Protein AF-0000000086147713 (afdb_homodimer)

Nearest PDB structures (foldseek):
  5xfl-assembly3_C  TM=2.346E-01  e=1.982E+00  Mus musculus
  5xfl-assembly3_C  TM=2.507E-01  e=2.795E+00  Mus musculus

Organism: NCBI:txid717836

Radius of gyration: 31.7 Å; Cα contacts (8 Å, |Δi|>4): 1173; chains: 2; bounding box: 75×106×81 Å

Secondary structure (DSSP, 8-state):
-------------TTHHHHHHHHHHHHHHHHHHHHTTT-SGGGB-TTSSTT---GGGSTTGGGGT-HHHHHHHHHHHHHHHHHHHHHHHHHTT-HHHHHHHHHHHHHHHHHHHHHHHHHHHHHHHHHHHTTTTHHHHHHTTSTT--S-----PPPPSSHHHHHHHHHHHHHHHT-TT--S----TT-GGGGHHHHHHHHHHHHHHHHHHHTTS-HHHHHHHHHHHHHHHHHTT-HHHHHHHHHHHHHHHHHHHHHHHHHHHHHS------TT----HHHHHHHHHHHHHHHHHHHHHT--SB-GGGSTTTHHHHHTS-TT-SSTHHHHHHHHHHHHHHHHTT-HHHHHHHTSHHHHHHHHHHHHHHHHHHHHIIIIIHHHHHHHHHHH--SSHHHHHHHHHHHHHHHHHHHHHHHHHHIIIIIHHHHHHHHHH-/-------------TTHHHHHHHHHHHHHHHHHHHHTTT-SGGGB-TTSSTT---GGGSTTGGGGT-HHHHHHHHHHHHHHHHHHHHHHHHHTT-HHHHHHHHHHHHHHHHHHHHHHHHHHHHHHHHHHHTTTTHHHHHHTTSTT--S---------SSHHHHHHHHHHHHHHHT-TT--S----TT-GGGGHHHHHHHHHHHHHHHHHHHTTS-HHHHHHHHHHHHHHHHHTT-HHHHHHHHHHHHHHHHHHHHHHHHHHHHHS------TT----THHHHHHHHHHHHHHHHHHHHT--SB-GGGSTTTHHHHHTS-TT-SSTHHHHHHHHHHHHHHHHTT-HHHHHHHTSHHHHHHHHHHHHHHHHHHHHIIIIIHHHHHHHHHHH--SSHHHHHHHHHHHHHHHHHHHHHHHHHHIIIIIHHHHHHHHHH-

Foldseek 3Di:
DPPPPDPPPPPQPPLLLLLLLLLQLLQLLLLQLLCQQQAALLQAADQLDPVNHDPCRYFPSSSSNDNVLSLLLVLLSLLQVLQQVLLLCLVVVNLVVSVVSLVLCLVCLCLLQLVLLVVLLVVLLVCVQVPLLVLLVVLSPDPSRHHDRAAAQHHDPDSVVSVVVSVVQSVVQQDLVDQDQDQTHSFRLSSVRSLSSNLSVVSSVLSVVCSPPDLVVSLVSLVVQLVVCLVVQNLSNNLSSLSSSLSSVVSVVVVVVVVVVVPPPPPVDDPPPCPDCVLVVVLVVLVVLLVVLSSLSSQRQPSQCSHPPRVVVQVPQDPVDVVRSSSSSSVSSSSNSNSCVVHVVSSVVSNDDSSSLSSLLSSLLSSQLRSLCSRVVSNCLVVLCVVQNCPDVVSVVVSSVVSSVVSVVVSSVRSVVCSVPPSVVSVVVSVVVD/DPPPPDPPPPPQPPLLLLLLLLLQLLQLLLLQLLCFQQAPLLQAADQLDPVNHDPCRYFPSSSSNDNVLSLLLVLLSLLQVLQQVLLLCLVVVNLVVSVVSLVLCLVCLCLLQLVLLVVLLVVLLVCVQVPLLVLLVVLSPDPSRHHDRAAAQHHDPDSVVSVVVSVVQSVVQQDLVDQDQDQTHSFRLSSVRSLSSNLSVVSSVLSVVCSPPDLVVSLVSLVVQLVVCLVVQNLSNNLSSLSSSLSSVVSVVVVVVVVVVVPPPPPVDDPPPPPDCVLVVVLVVLVVLLVVLSSLSSQRQPSNCSHPPRVVVQVPQDPVHVVRSSSSSSVSSSSNSNSCVVHVVSSVVSNDDSSSLSSLLSSLLSSQLRSCCSRVVSNCLVVLCVVQNCPDPVSVVVSSVVSSVVSVVVSVVRSVVCSVPPSVVSVVVSVVVD

InterPro domains:
  IPR002656 Acyltransferase 3 domain [PF01757] (16-404)
  IPR050879 Acyltransferase 3 [PTHR23028] (15-433)

Sequence (868 aa):
QSSGGSPPIRPVSRTAYYDGLRGLACLVVFNFHFLYPYTDTPKHGWGADKWNIYPHQLPFICLLVRGRAMVTLFFAISGYVLSHGFLKTMRERQADKAFSRLASLAVRRWIRLYLPATITTILSCVAAYWGAFDAGRRFQRTALLTGTPEEHPPRKMSWEGQWADYCAMWWRWSNPFDWDFHWENYDPHTWTIPAEFRCSMVLFVMLLAGAGLKQRWRLGMIALVTAASLRYARWDVATFTGGSLVADIHQSASHRKEEEARELPTTESDLEDECPPCSEFLTELKWLIFIIALYILSFPDNKTQRTPGFKTLAYYTPACYWPQNFFWYAIASTIILWSIEQLLALQSILSSAIPQYLGKVSFAFYLCHGPLLHSIGFAIQPKIWNTFGHETLAMWCFGLAVGWTMMLALSLCTAHVFYKFVDMPLVRATRWLEQSSGGSPPIRPVSRTAYYDGLRGLACLVVFNFHFLYPYTDTPKHGWGADKWNIYPHQLPFICLLVRGRAMVTLFFAISGYVLSHGFLKTMRERQADKAFSRLASLAVRRWIRLYLPATITTILSCVAAYWGAFDAGRRFQRTALLTGTPEEHPPRKMSWEGQWADYCAMWWRWSNPFDWDFHWENYDPHTWTIPAEFRCSMVLFVMLLAGAGLKQRWRLGMIALVTAASLRYARWDVATFTGGSLVADIHQSASHRKEEEARELPTTESDLEDECPPCSEFLTELKWLIFIIALYILSFPDNKTQRTPGFKTLAYYTPACYWPQNFFWYAIASTIILWSIEQLLALQSILSSAIPQYLGKVSFAFYLCHGPLLHSIGFAIQPKIWNTFGHETLAMWCFGLAVGWTMMLALSLCTAHVFYKFVDMPLVRATRWLE

Solvent-accessible surface area (backbone atoms only — not comparable to full-atom values): 44355 Å² total; per-residue (Å²): 134,84,77,74,70,71,73,77,75,69,79,74,56,98,60,40,38,58,38,4,47,45,10,48,34,42,51,19,33,49,45,20,63,68,41,32,36,56,36,57,59,64,38,32,26,35,52,36,49,94,86,33,74,52,74,59,23,30,73,58,52,24,52,58,36,30,24,70,48,31,51,37,36,48,35,11,49,50,21,21,63,72,36,38,64,38,55,52,30,46,74,69,70,34,56,58,62,19,49,51,50,50,17,52,48,54,50,43,45,58,56,70,50,49,47,61,50,48,52,49,36,50,50,37,51,56,38,25,61,73,47,46,39,49,44,25,56,52,41,67,73,40,85,72,48,57,30,52,86,73,73,64,50,76,67,47,95,42,69,69,55,40,49,50,52,48,50,55,50,47,55,62,57,66,40,77,77,56,79,69,86,55,71,43,39,54,42,40,80,56,37,56,50,49,50,50,50,47,36,46,52,54,46,51,48,52,51,38,26,32,65,69,37,56,70,72,56,29,54,48,48,42,49,47,52,20,51,50,26,46,71,71,55,31,38,64,45,16,11,18,35,31,12,29,44,40,37,52,51,54,49,52,54,51,50,51,52,52,52,54,57,63,68,48,72,80,69,82,67,81,82,66,71,64,75,63,63,68,56,46,53,50,46,52,50,47,50,49,53,37,52,51,23,43,46,47,41,36,52,33,76,39,58,33,75,49,11,72,93,37,35,66,61,51,68,69,43,63,85,76,42,83,65,55,43,47,65,46,24,24,55,18,30,29,48,42,61,50,35,41,82,74,33,68,70,52,36,52,59,21,56,31,68,67,27,37,52,34,26,73,29,25,66,36,31,62,61,43,36,54,53,44,43,46,19,57,42,40,48,46,45,60,55,43,27,69,72,67,31,54,87,44,71,65,34,35,50,49,33,48,51,53,45,49,54,52,47,48,52,52,30,50,52,51,7,47,50,43,29,64,70,45,50,50,52,49,58,54,51,58,61,67,70,91,134,84,77,74,71,72,72,78,75,70,78,76,58,99,58,39,37,58,37,5,48,46,9,49,34,42,51,18,32,49,44,20,64,66,42,33,36,57,35,57,60,64,37,32,27,34,52,37,47,94,84,33,73,51,74,60,22,30,73,59,53,23,52,58,36,31,26,70,48,30,52,38,35,48,36,11,51,48,21,20,61,70,37,37,64,37,56,53,30,45,74,68,70,34,54,60,62,18,48,52,50,49,17,51,50,54,49,45,46,58,53,71,50,49,48,60,50,49,52,48,38,50,52,37,51,55,38,23,61,74,47,46,40,49,45,24,57,54,41,66,73,40,85,73,48,57,30,53,85,73,72,64,51,76,65,48,95,41,69,68,55,39,49,50,52,48,50,55,48,48,55,63,58,66,39,78,75,56,78,70,84,52,73,43,37,53,43,41,81,55,36,55,49,48,50,50,51,46,34,46,53,54,46,51,49,50,52,39,26,31,66,66,40,58,68,71,57,29,53,49,48,43,50,47,53,20,53,50,26,46,72,71,55,30,38,65,45,16,12,18,35,30,12,30,43,37,39,51,51,53,51,52,53,51,48,50,52,52,54,54,57,66,70,48,72,80,71,82,68,81,83,65,72,65,76,61,64,67,58,50,52,51,46,52,48,47,50,48,54,37,51,50,24,44,48,46,41,37,53,33,74,38,61,34,75,47,10,71,92,37,34,65,60,51,68,70,42,62,85,76,41,82,66,54,42,47,64,46,23,25,54,19,30,27,48,40,62,50,36,41,83,74,33,66,68,54,36,52,58,21,56,31,69,66,27,37,53,33,26,72,30,25,66,35,32,62,63,41,36,53,53,43,42,46,20,56,41,40,47,44,42,61,54,41,25,70,72,66,32,54,89,44,72,65,32,35,51,47,34,48,52,53,44,47,54,53,48,50,52,50,30,49,53,50,8,49,50,41,31,64,70,44,50,50,53,50,58,54,52,56,57,64,69,88

pLDDT: mean 91.19, std 13.99, range [29.2, 98.75]

Structure (mmCIF, N/CA/C/O backbone):
data_AF-0000000086147713-model_v1
#
loop_
_entity.id
_entity.type
_entity.pdbx_description
1 polymer 'Acyltransferase 3 domain-containing protein'
#
loop_
_atom_site.group_PDB
_atom_site.id
_atom_site.type_symbol
_atom_site.label_atom_id
_atom_site.label_alt_id
_atom_site.label_comp_id
_atom_site.label_asym_id
_atom_site.label_entity_id
_atom_site.label_seq_id
_atom_site.pdbx_PDB_ins_code
_atom_site.Cartn_x
_atom_site.Cartn_y
_atom_site.Cartn_z
_atom_site.occupancy
_atom_site.B_iso_or_equiv
_atom_site.auth_seq_id
_atom_site.auth_comp_id
_atom_site.auth_asym_id
_atom_site.auth_atom_id
_atom_site.pdbx_PDB_model_num
ATOM 1 N N . GLN A 1 1 ? -30.359 -57.375 -4.039 1 29.25 1 GLN A N 1
ATOM 2 C CA . GLN A 1 1 ? -30.172 -56.375 -5.082 1 29.25 1 GLN A CA 1
ATOM 3 C C . GLN A 1 1 ? -29.625 -55.094 -4.508 1 29.25 1 GLN A C 1
ATOM 5 O O . GLN A 1 1 ? -30.359 -54.281 -3.928 1 29.25 1 GLN A O 1
ATOM 10 N N . SER A 1 2 ? -28.438 -55.094 -3.867 1 34.97 2 SER A N 1
ATOM 11 C CA . SER A 1 2 ? -27.672 -54.062 -3.203 1 34.97 2 SER A CA 1
ATOM 12 C C . SER A 1 2 ? -27.297 -52.938 -4.18 1 34.97 2 SER A C 1
ATOM 14 O O . SER A 1 2 ? -26.5 -53.156 -5.09 1 34.97 2 SER A O 1
ATOM 16 N N . SER A 1 3 ? -28.328 -52.125 -4.648 1 36.06 3 SER A N 1
ATOM 17 C CA . SER A 1 3 ? -28.172 -51 -5.562 1 36.06 3 SER A CA 1
ATOM 18 C C . SER A 1 3 ? -27.141 -50.031 -5.035 1 36.06 3 SER A C 1
ATOM 20 O O . SER A 1 3 ? -27.344 -49.406 -3.982 1 36.06 3 SER A O 1
ATOM 22 N N . GLY A 1 4 ? -25.891 -50.312 -5.039 1 39.59 4 GLY A N 1
ATOM 23 C CA . GLY A 1 4 ? -24.766 -49.406 -4.746 1 39.59 4 GLY A CA 1
ATOM 24 C C . GLY A 1 4 ? -24.891 -48.062 -5.418 1 39.59 4 GLY A C 1
ATOM 25 O O . GLY A 1 4 ? -24.531 -47.906 -6.59 1 39.59 4 GLY A O 1
ATOM 26 N N . GLY A 1 5 ? -25.938 -47.281 -5.051 1 39.94 5 GLY A N 1
ATOM 27 C CA . GLY A 1 5 ? -26.062 -45.938 -5.574 1 39.94 5 GLY A CA 1
ATOM 28 C C . GLY A 1 5 ? -24.75 -45.156 -5.52 1 39.94 5 GLY A C 1
ATOM 29 O O . GLY A 1 5 ? -24.031 -45.25 -4.531 1 39.94 5 GLY A O 1
ATOM 30 N N . SER A 1 6 ? -24.109 -45.031 -6.68 1 43.28 6 SER A N 1
ATOM 31 C CA . SER A 1 6 ? -22.938 -44.188 -6.836 1 43.28 6 SER A CA 1
ATOM 32 C C . SER A 1 6 ? -23.125 -42.844 -6.113 1 43.28 6 SER A C 1
ATOM 34 O O . SER A 1 6 ? -24.203 -42.25 -6.168 1 43.28 6 SER A O 1
ATOM 36 N N . PRO A 1 7 ? -22.438 -42.688 -5.055 1 46.31 7 PRO A N 1
ATOM 37 C CA . PRO A 1 7 ? -22.594 -41.406 -4.352 1 46.31 7 PRO A CA 1
ATOM 38 C C . PRO A 1 7 ? -22.75 -40.25 -5.305 1 46.31 7 PRO A C 1
ATOM 40 O O . PRO A 1 7 ? -22.266 -40.281 -6.434 1 46.31 7 PRO A O 1
ATOM 43 N N . PRO A 1 8 ? -23.781 -39.438 -5.176 1 42.22 8 PRO A N 1
ATOM 44 C CA . PRO A 1 8 ? -23.984 -38.281 -6.035 1 42.22 8 PRO A CA 1
ATOM 45 C C . PRO A 1 8 ? -22.719 -37.438 -6.219 1 42.22 8 PRO A C 1
ATOM 47 O O . PRO A 1 8 ? -21.938 -37.312 -5.277 1 42.22 8 PRO A O 1
ATOM 50 N N . ILE A 1 9 ? -22.109 -37.438 -7.41 1 39.94 9 ILE A N 1
ATOM 51 C CA . ILE A 1 9 ? -21.016 -36.562 -7.777 1 39.94 9 ILE A CA 1
ATOM 52 C C . ILE A 1 9 ? -21.359 -35.125 -7.359 1 39.94 9 ILE A C 1
ATOM 54 O O . ILE A 1 9 ? -22.375 -34.594 -7.777 1 39.94 9 ILE A O 1
ATOM 58 N N . ARG A 1 10 ? -20.953 -34.719 -6.266 1 48.91 10 ARG A N 1
ATOM 59 C CA . ARG A 1 10 ? -21.156 -33.312 -5.871 1 48.91 10 ARG A CA 1
ATOM 60 C C . ARG A 1 10 ? -20.953 -32.375 -7.055 1 48.91 10 ARG A C 1
ATOM 62 O O . ARG A 1 10 ? -20 -32.531 -7.809 1 48.91 10 ARG A O 1
ATOM 69 N N . PRO A 1 11 ? -21.938 -31.688 -7.453 1 48.03 11 PRO A N 1
ATOM 70 C CA . PRO A 1 11 ? -21.734 -30.734 -8.547 1 48.03 11 PRO A CA 1
ATOM 71 C C . PRO A 1 11 ? -20.438 -29.938 -8.406 1 48.03 11 PRO A C 1
ATOM 73 O O . PRO A 1 11 ? -20.094 -29.5 -7.309 1 48.03 11 PRO A O 1
ATOM 76 N N . VAL A 1 12 ? -19.516 -30.219 -9.312 1 52.19 12 VAL A N 1
ATOM 77 C CA . VAL A 1 12 ? -18.25 -29.5 -9.359 1 52.19 12 VAL A CA 1
ATOM 78 C C . VAL A 1 12 ? -18.5 -28 -9.352 1 52.19 12 VAL A C 1
ATOM 80 O O . VAL A 1 12 ? -19.344 -27.5 -10.094 1 52.19 12 VAL A O 1
ATOM 83 N N . SER A 1 13 ? -18.078 -27.203 -8.328 1 65.19 13 SER A N 1
ATOM 84 C CA . SER A 1 13 ? -18.203 -25.766 -8.156 1 65.19 13 SER A CA 1
ATOM 85 C C . SER A 1 13 ? -17.812 -25.016 -9.422 1 65.19 13 SER A C 1
ATOM 87 O O . SER A 1 13 ? -17 -25.5 -10.211 1 65.19 13 SER A O 1
ATOM 89 N N . ARG A 1 14 ? -18.531 -24.094 -9.797 1 63.5 14 ARG A N 1
ATOM 90 C CA . ARG A 1 14 ? -18.422 -23.25 -10.977 1 63.5 14 ARG A CA 1
ATOM 91 C C . ARG A 1 14 ? -17 -22.719 -11.141 1 63.5 14 ARG A C 1
ATOM 93 O O . ARG A 1 14 ? -16.609 -22.281 -12.227 1 63.5 14 ARG A O 1
ATOM 100 N N . THR A 1 15 ? -16.094 -22.953 -10.117 1 78.75 15 THR A N 1
ATOM 101 C CA . THR A 1 15 ? -14.734 -22.469 -10.219 1 78.75 15 THR A CA 1
ATOM 102 C C . THR A 1 15 ? -13.734 -23.609 -10.031 1 78.75 15 THR A C 1
ATOM 104 O O . THR A 1 15 ? -12.555 -23.359 -9.742 1 78.75 15 THR A O 1
ATOM 107 N N . ALA A 1 16 ? -14.141 -24.797 -10.266 1 84.25 16 ALA A N 1
ATOM 108 C CA . ALA A 1 16 ? -13.32 -25.984 -10.023 1 84.25 16 ALA A CA 1
ATOM 109 C C . ALA A 1 16 ? -12.125 -26.031 -10.969 1 84.25 16 ALA A C 1
ATOM 111 O O . ALA A 1 16 ? -11.031 -26.438 -10.57 1 84.25 16 ALA A O 1
ATOM 112 N N . TYR A 1 17 ? -12.414 -25.641 -12.133 1 91.5 17 TYR A N 1
ATOM 113 C CA . TYR A 1 17 ? -11.328 -25.734 -13.094 1 91.5 17 TYR A CA 1
ATOM 114 C C . TYR A 1 17 ? -10.188 -24.781 -12.727 1 91.5 17 TYR A C 1
ATOM 116 O O . TYR A 1 17 ? -9.023 -25.062 -13.008 1 91.5 17 TYR A O 1
ATOM 124 N N . TYR A 1 18 ? -10.438 -23.719 -12.016 1 94.25 18 TYR A N 1
ATOM 125 C CA . TYR A 1 18 ? -9.367 -22.812 -11.617 1 94.25 18 TYR A CA 1
ATOM 126 C C . TYR A 1 18 ? -8.586 -23.375 -10.438 1 94.25 18 TYR A C 1
ATOM 128 O O . TYR A 1 18 ? -7.391 -23.094 -10.289 1 94.25 18 TYR A O 1
ATOM 136 N N . ASP A 1 19 ? -9.211 -24.188 -9.672 1 94.94 19 ASP A N 1
ATOM 137 C CA . ASP A 1 19 ? -8.484 -24.906 -8.633 1 94.94 19 ASP A CA 1
ATOM 138 C C . ASP A 1 19 ? -7.5 -25.906 -9.242 1 94.94 19 ASP A C 1
ATOM 140 O O . ASP A 1 19 ? -6.375 -26.047 -8.758 1 94.94 19 ASP A O 1
ATOM 144 N N . GLY A 1 20 ? -8.047 -26.562 -10.227 1 97.12 20 GLY A N 1
ATOM 145 C CA . GLY A 1 20 ? -7.156 -27.469 -10.93 1 97.12 20 GLY A CA 1
ATOM 146 C C . GLY A 1 20 ? -5.953 -26.781 -11.539 1 97.12 20 GLY A C 1
ATOM 147 O O . GLY A 1 20 ? -4.836 -27.297 -11.492 1 97.12 20 GLY A O 1
ATOM 148 N N . LEU A 1 21 ? -6.188 -25.625 -12.133 1 97.31 21 LEU A N 1
ATOM 149 C CA . LEU A 1 21 ? -5.105 -24.844 -12.719 1 97.31 21 LEU A CA 1
ATOM 150 C C . LEU A 1 21 ? -4.078 -24.453 -11.656 1 97.31 21 LEU A C 1
ATOM 152 O O . LEU A 1 21 ? -2.873 -24.516 -11.898 1 97.31 21 LEU A O 1
ATOM 156 N N . ARG A 1 22 ? -4.535 -24.062 -10.523 1 97.25 22 ARG A N 1
ATOM 157 C CA . ARG A 1 22 ? -3.66 -23.719 -9.414 1 97.25 22 ARG A CA 1
ATOM 158 C C . ARG A 1 22 ? -2.783 -24.891 -9.008 1 97.25 22 ARG A C 1
ATOM 160 O O . ARG A 1 22 ? -1.594 -24.719 -8.734 1 97.25 22 ARG A O 1
ATOM 167 N N . GLY A 1 23 ? -3.416 -26.031 -8.953 1 97.75 23 GLY A N 1
ATOM 168 C CA . GLY A 1 23 ? -2.684 -27.234 -8.625 1 97.75 23 GLY A CA 1
ATOM 169 C C . GLY A 1 23 ? -1.564 -27.547 -9.602 1 97.75 23 GLY A C 1
ATOM 170 O O . GLY A 1 23 ? -0.433 -27.812 -9.195 1 97.75 23 GLY A O 1
ATOM 171 N N . LEU A 1 24 ? -1.855 -27.453 -10.844 1 97.62 24 LEU A N 1
ATOM 172 C CA . LEU A 1 24 ? -0.854 -27.719 -11.867 1 97.62 24 LEU A CA 1
ATOM 173 C C . LEU A 1 24 ? 0.258 -26.688 -11.828 1 97.62 24 LEU A C 1
ATOM 175 O O . LEU A 1 24 ? 1.434 -27.016 -11.992 1 97.62 24 LEU A O 1
ATOM 179 N N . ALA A 1 25 ? -0.128 -25.453 -11.672 1 97.94 25 ALA A N 1
ATOM 180 C CA . ALA A 1 25 ? 0.855 -24.375 -11.562 1 97.94 25 ALA A CA 1
ATOM 181 C C . ALA A 1 25 ? 1.802 -24.625 -10.391 1 97.94 25 ALA A C 1
ATOM 183 O O . ALA A 1 25 ? 3.008 -24.375 -10.5 1 97.94 25 ALA A O 1
ATOM 184 N N . CYS A 1 26 ? 1.285 -25.094 -9.305 1 98.25 26 CYS A N 1
ATOM 185 C CA . CYS A 1 26 ? 2.107 -25.359 -8.125 1 98.25 26 CYS A CA 1
ATOM 186 C C . CYS A 1 26 ? 3.107 -26.484 -8.398 1 98.25 26 CYS A C 1
ATOM 188 O O . CYS A 1 26 ? 4.254 -26.422 -7.945 1 98.25 26 CYS A O 1
ATOM 190 N N . LEU A 1 27 ? 2.631 -27.469 -9.094 1 98.5 27 LEU A N 1
ATOM 191 C CA . LEU A 1 27 ? 3.533 -28.547 -9.469 1 98.5 27 LEU A CA 1
ATOM 192 C C . LEU A 1 27 ? 4.699 -28.016 -10.305 1 98.5 27 LEU A C 1
ATOM 194 O O . LEU A 1 27 ? 5.848 -28.406 -10.086 1 98.5 27 LEU A O 1
ATOM 198 N N . VAL A 1 28 ? 4.406 -27.172 -11.203 1 98.38 28 VAL A N 1
ATOM 199 C CA . VAL A 1 28 ? 5.445 -26.609 -12.062 1 98.38 28 VAL A CA 1
ATOM 200 C C . VAL A 1 28 ? 6.402 -25.75 -11.219 1 98.38 28 VAL A C 1
ATOM 202 O O . VAL A 1 28 ? 7.609 -25.75 -11.461 1 98.38 28 VAL A O 1
ATOM 205 N N . VAL A 1 29 ? 5.875 -25.031 -10.266 1 98.25 29 VAL A N 1
ATOM 206 C CA . VAL A 1 29 ? 6.719 -24.266 -9.359 1 98.25 29 VAL A CA 1
ATOM 207 C C . VAL A 1 29 ? 7.664 -25.188 -8.609 1 98.25 29 VAL A C 1
ATOM 209 O O . VAL A 1 29 ? 8.844 -24.891 -8.438 1 98.25 29 VAL A O 1
ATOM 212 N N . PHE A 1 30 ? 7.164 -26.297 -8.188 1 98.5 30 PHE A N 1
ATOM 213 C CA . PHE A 1 30 ? 8.008 -27.297 -7.547 1 98.5 30 PHE A CA 1
ATOM 214 C C . PHE A 1 30 ? 9.109 -27.766 -8.492 1 98.5 30 PHE A C 1
ATOM 216 O O . PHE A 1 30 ? 10.273 -27.844 -8.094 1 98.5 30 PHE A O 1
ATOM 223 N N . ASN A 1 31 ? 8.688 -28.078 -9.766 1 98.5 31 ASN A N 1
ATOM 224 C CA . ASN A 1 31 ? 9.672 -28.484 -10.75 1 98.5 31 ASN A CA 1
ATOM 225 C C . ASN A 1 31 ? 10.789 -27.469 -10.898 1 98.5 31 ASN A C 1
ATOM 227 O O . ASN A 1 31 ? 11.969 -27.828 -10.953 1 98.5 31 ASN A O 1
ATOM 231 N N . PHE A 1 32 ? 10.391 -26.266 -10.93 1 97.75 32 PHE A N 1
ATOM 232 C CA . PHE A 1 32 ? 11.328 -25.156 -11.094 1 97.75 32 PHE A CA 1
ATOM 233 C C . PHE A 1 32 ? 12.305 -25.109 -9.922 1 97.75 32 PHE A C 1
ATOM 235 O O . PHE A 1 32 ? 13.523 -25.047 -10.125 1 97.75 32 PHE A O 1
ATOM 242 N N . HIS A 1 33 ? 11.805 -25.141 -8.734 1 97.25 33 HIS A N 1
ATOM 243 C CA . HIS A 1 33 ? 12.648 -24.984 -7.551 1 97.25 33 HIS A CA 1
ATOM 244 C C . HIS A 1 33 ? 13.508 -26.219 -7.316 1 97.25 33 HIS A C 1
ATOM 246 O O . HIS A 1 33 ? 14.602 -26.125 -6.754 1 97.25 33 HIS A O 1
ATOM 252 N N . PHE A 1 34 ? 13.031 -27.359 -7.766 1 97.94 34 PHE A N 1
ATOM 253 C CA . PHE A 1 34 ? 13.867 -28.562 -7.703 1 97.94 34 PHE A CA 1
ATOM 254 C C . PHE A 1 34 ? 15.078 -28.422 -8.617 1 97.94 34 PHE A C 1
ATOM 256 O O . PHE A 1 34 ? 16.203 -28.719 -8.211 1 97.94 34 PHE A O 1
ATOM 263 N N . LEU A 1 35 ? 14.852 -27.938 -9.797 1 97.19 35 LEU A N 1
ATOM 264 C CA . LEU A 1 35 ? 15.898 -27.891 -10.82 1 97.19 35 LEU A CA 1
ATOM 265 C C . LEU A 1 35 ? 16.797 -26.672 -10.609 1 97.19 35 LEU A C 1
ATOM 267 O O . LEU A 1 35 ? 17.938 -26.656 -11.07 1 97.19 35 LEU A O 1
ATOM 271 N N . TYR A 1 36 ? 16.344 -25.719 -9.945 1 95.19 36 TYR A N 1
ATOM 272 C CA . TYR A 1 36 ? 16.891 -24.375 -9.844 1 95.19 36 TYR A CA 1
ATOM 273 C C . TYR A 1 36 ? 18.344 -24.422 -9.398 1 95.19 36 TYR A C 1
ATOM 275 O O . TYR A 1 36 ? 19.188 -23.688 -9.93 1 95.19 36 TYR A O 1
ATOM 283 N N . PRO A 1 37 ? 18.688 -25.219 -8.469 1 96.12 37 PRO A N 1
ATOM 284 C CA . PRO A 1 37 ? 20.078 -25.234 -8.008 1 96.12 37 PRO A CA 1
ATOM 285 C C . PRO A 1 37 ? 20.984 -26.062 -8.922 1 96.12 37 PRO A C 1
ATOM 287 O O . PRO A 1 37 ? 22.203 -25.938 -8.852 1 96.12 37 PRO A O 1
ATOM 290 N N . TYR A 1 38 ? 20.453 -26.859 -9.773 1 96.75 38 TYR A N 1
ATOM 291 C CA . TYR A 1 38 ? 21.25 -27.844 -10.484 1 96.75 38 TYR A CA 1
ATOM 292 C C . TYR A 1 38 ? 21.547 -27.391 -11.906 1 96.75 38 TYR A C 1
ATOM 294 O O . TYR A 1 38 ? 22.453 -27.922 -12.555 1 96.75 38 TYR A O 1
ATOM 302 N N . THR A 1 39 ? 20.703 -26.469 -12.383 1 95.5 39 THR A N 1
ATOM 303 C CA . THR A 1 39 ? 20.938 -25.984 -13.734 1 95.5 39 THR A CA 1
ATOM 304 C C . THR A 1 39 ? 20.219 -24.656 -13.961 1 95.5 39 THR A C 1
ATOM 306 O O . THR A 1 39 ? 19.141 -24.422 -13.391 1 95.5 39 THR A O 1
ATOM 309 N N . ASP A 1 40 ? 20.703 -23.812 -14.828 1 94.62 40 ASP A N 1
ATOM 310 C CA . ASP A 1 40 ? 20.078 -22.547 -15.164 1 94.62 40 ASP A CA 1
ATOM 311 C C . ASP A 1 40 ? 19.281 -22.641 -16.469 1 94.62 40 ASP A C 1
ATOM 313 O O . ASP A 1 40 ? 18.641 -21.688 -16.875 1 94.62 40 ASP A O 1
ATOM 317 N N . THR A 1 41 ? 19.266 -23.766 -17.031 1 94.81 41 THR A N 1
ATOM 318 C CA . THR A 1 41 ? 18.734 -23.938 -18.375 1 94.81 41 THR A CA 1
ATOM 319 C C . THR A 1 41 ? 17.234 -23.641 -18.406 1 94.81 41 THR A C 1
ATOM 321 O O . THR A 1 41 ? 16.719 -23.188 -19.438 1 94.81 41 THR A O 1
ATOM 324 N N . PRO A 1 42 ? 16.531 -23.844 -17.297 1 94.5 42 PRO A N 1
ATOM 325 C CA . PRO A 1 42 ? 15.109 -23.516 -17.328 1 94.5 42 PRO A CA 1
ATOM 326 C C . PRO A 1 42 ? 14.859 -22.016 -17.5 1 94.5 42 PRO A C 1
ATOM 328 O O . PRO A 1 42 ? 13.758 -21.609 -17.891 1 94.5 42 PRO A O 1
ATOM 331 N N . LYS A 1 43 ? 15.766 -21.188 -17.25 1 94.38 43 LYS A N 1
ATOM 332 C CA . LYS A 1 43 ? 15.602 -19.734 -17.281 1 94.38 43 LYS A CA 1
ATOM 333 C C . LYS A 1 43 ? 15.828 -19.188 -18.688 1 94.38 43 LYS A C 1
ATOM 335 O O . LYS A 1 43 ? 15.484 -18.031 -18.969 1 94.38 43 LYS A O 1
ATOM 340 N N . HIS A 1 44 ? 16.438 -20.031 -19.547 1 95.94 44 HIS A N 1
ATOM 341 C CA . HIS A 1 44 ? 16.812 -19.562 -20.875 1 95.94 44 HIS A CA 1
ATOM 342 C C . HIS A 1 44 ? 15.93 -20.188 -21.953 1 95.94 44 HIS A C 1
ATOM 344 O O . HIS A 1 44 ? 15.391 -21.281 -21.766 1 95.94 44 HIS A O 1
ATOM 350 N N . GLY A 1 45 ? 15.812 -19.375 -23.031 1 95.62 45 GLY A N 1
ATOM 351 C CA . GLY A 1 45 ? 15.07 -19.906 -24.172 1 95.62 45 GLY A CA 1
ATOM 352 C C . GLY A 1 45 ? 15.938 -20.703 -25.125 1 95.62 45 GLY A C 1
ATOM 353 O O . GLY A 1 45 ? 17.172 -20.578 -25.109 1 95.62 45 GLY A O 1
ATOM 354 N N . TRP A 1 46 ? 15.227 -21.484 -25.859 1 96.31 46 TRP A N 1
ATOM 355 C CA . TRP A 1 46 ? 15.922 -22.281 -26.859 1 96.31 46 TRP A CA 1
ATOM 356 C C . TRP A 1 46 ? 16.609 -21.375 -27.891 1 96.31 46 TRP A C 1
ATOM 358 O O . TRP A 1 46 ? 15.992 -20.453 -28.438 1 96.31 46 TRP A O 1
ATOM 368 N N . GLY A 1 47 ? 17.906 -21.641 -28.109 1 95.88 47 GLY A N 1
ATOM 369 C CA . GLY A 1 47 ? 18.625 -20.906 -29.141 1 95.88 47 GLY A CA 1
ATOM 370 C C . GLY A 1 47 ? 19.156 -19.562 -28.656 1 95.88 47 GLY A C 1
ATOM 371 O O . GLY A 1 47 ? 19.609 -18.75 -29.453 1 95.88 47 GLY A O 1
ATOM 372 N N . ALA A 1 48 ? 19.016 -19.312 -27.359 1 95.38 48 ALA A N 1
ATOM 373 C CA . ALA A 1 48 ? 19.547 -18.062 -26.812 1 95.38 48 ALA A CA 1
ATOM 374 C C . ALA A 1 48 ? 21.047 -17.953 -27.078 1 95.38 48 ALA A C 1
ATOM 376 O O . ALA A 1 48 ? 21.562 -16.859 -27.297 1 95.38 48 ALA A O 1
ATOM 377 N N . ASP A 1 49 ? 21.781 -19.016 -26.938 1 93.88 49 ASP A N 1
ATOM 378 C CA . ASP A 1 49 ? 23.172 -19.156 -27.328 1 93.88 49 ASP A CA 1
ATOM 379 C C . ASP A 1 49 ? 23.5 -20.594 -27.688 1 93.88 49 ASP A C 1
ATOM 381 O O . ASP A 1 49 ? 22.609 -21.422 -27.844 1 93.88 49 ASP A O 1
ATOM 385 N N . LYS A 1 50 ? 24.828 -20.938 -27.828 1 93.19 50 LYS A N 1
ATOM 386 C CA . LYS A 1 50 ? 25.266 -22.234 -28.328 1 93.19 50 LYS A CA 1
ATOM 387 C C . LYS A 1 50 ? 25.031 -23.328 -27.281 1 93.19 50 LYS A C 1
ATOM 389 O O . LYS A 1 50 ? 24.922 -24.5 -27.641 1 93.19 50 LYS A O 1
ATOM 394 N N . TRP A 1 51 ? 24.891 -22.906 -26.031 1 91.19 51 TRP A N 1
ATOM 395 C CA . TRP A 1 51 ? 24.797 -23.891 -24.938 1 91.19 51 TRP A CA 1
ATOM 396 C C . TRP A 1 51 ? 23.328 -24.141 -24.562 1 91.19 51 TRP A C 1
ATOM 398 O O . TRP A 1 51 ? 23.031 -25.062 -23.812 1 91.19 51 TRP A O 1
ATOM 408 N N . ASN A 1 52 ? 22.453 -23.375 -25.047 1 94.75 52 ASN A N 1
ATOM 409 C CA . ASN A 1 52 ? 21.031 -23.5 -24.719 1 94.75 52 ASN A CA 1
ATOM 410 C C . ASN A 1 52 ? 20.234 -24.062 -25.891 1 94.75 52 ASN A C 1
ATOM 412 O O . ASN A 1 52 ? 19.531 -23.328 -26.578 1 94.75 52 ASN A O 1
ATOM 416 N N . ILE A 1 53 ? 20.328 -25.391 -26.031 1 94.69 53 ILE A N 1
ATOM 417 C CA . ILE A 1 53 ? 19.703 -26.078 -27.156 1 94.69 53 ILE A CA 1
ATOM 418 C C . ILE A 1 53 ? 18.984 -27.328 -26.672 1 94.69 53 ILE A C 1
ATOM 420 O O . ILE A 1 53 ? 18.906 -28.328 -27.391 1 94.69 53 ILE A O 1
ATOM 424 N N . TYR A 1 54 ? 18.547 -27.281 -25.453 1 95.19 54 TYR A N 1
ATOM 425 C CA . TYR A 1 54 ? 17.875 -28.438 -24.875 1 95.19 54 TYR A CA 1
ATOM 426 C C . TYR A 1 54 ? 16.375 -28.391 -25.125 1 95.19 54 TYR A C 1
ATOM 428 O O . TYR A 1 54 ? 15.773 -27.312 -25.172 1 95.19 54 TYR A O 1
ATOM 436 N N . PRO A 1 55 ? 15.727 -29.547 -25.203 1 94.88 55 PRO A N 1
ATOM 437 C CA . PRO A 1 55 ? 14.305 -29.609 -25.547 1 94.88 55 PRO A CA 1
ATOM 438 C C . PRO A 1 55 ? 13.406 -28.922 -24.516 1 94.88 55 PRO A C 1
ATOM 440 O O . PRO A 1 55 ? 12.398 -28.312 -24.875 1 94.88 55 PRO A O 1
ATOM 443 N N . HIS A 1 56 ? 13.766 -28.938 -23.266 1 95.12 56 HIS A N 1
ATOM 444 C CA . HIS A 1 56 ? 12.914 -28.359 -22.234 1 95.12 56 HIS A CA 1
ATOM 445 C C . HIS A 1 56 ? 12.898 -26.844 -22.312 1 95.12 56 HIS A C 1
ATOM 447 O O . HIS A 1 56 ? 12.094 -26.188 -21.656 1 95.12 56 HIS A O 1
ATOM 453 N N . GLN A 1 57 ? 13.727 -26.25 -23.203 1 97 57 GLN A N 1
ATOM 454 C CA . GLN A 1 57 ? 13.812 -24.797 -23.359 1 97 57 GLN A CA 1
ATOM 455 C C . GLN A 1 57 ? 12.891 -24.312 -24.469 1 97 57 GLN A C 1
ATOM 457 O O . GLN A 1 57 ? 12.688 -23.109 -24.625 1 97 57 GLN A O 1
ATOM 462 N N . LEU A 1 58 ? 12.32 -25.25 -25.203 1 97.06 58 LEU A N 1
ATOM 463 C CA . LEU A 1 58 ? 11.43 -24.891 -26.297 1 97.06 58 LEU A CA 1
ATOM 464 C C . LEU A 1 58 ? 10.148 -24.25 -25.781 1 97.06 58 LEU A C 1
ATOM 466 O O . LEU A 1 58 ? 9.664 -24.609 -24.703 1 97.06 58 LEU A O 1
ATOM 470 N N . PRO A 1 59 ? 9.641 -23.297 -26.625 1 96.75 59 PRO A N 1
ATOM 471 C CA . PRO A 1 59 ? 8.359 -22.719 -26.219 1 96.75 59 PRO A CA 1
ATOM 472 C C . PRO A 1 59 ? 7.293 -23.781 -25.938 1 96.75 59 PRO A C 1
ATOM 474 O O . PRO A 1 59 ? 7.266 -24.812 -26.609 1 96.75 59 PRO A O 1
ATOM 477 N N . PHE A 1 60 ? 6.426 -23.531 -25.016 1 97.31 60 PHE A N 1
ATOM 478 C CA . PHE A 1 60 ? 5.352 -24.422 -24.578 1 97.31 60 PHE A CA 1
ATOM 479 C C . PHE A 1 60 ? 5.898 -25.516 -23.672 1 97.31 60 PHE A C 1
ATOM 481 O O . PHE A 1 60 ? 5.41 -25.703 -22.562 1 97.31 60 PHE A O 1
ATOM 488 N N . ILE A 1 61 ? 6.93 -26.172 -24.062 1 97.62 61 ILE A N 1
ATOM 489 C CA . ILE A 1 61 ? 7.504 -27.25 -23.266 1 97.62 61 ILE A CA 1
ATOM 490 C C . ILE A 1 61 ? 8.172 -26.672 -22.031 1 97.62 61 ILE A C 1
ATOM 492 O O . ILE A 1 61 ? 8.125 -27.281 -20.953 1 97.62 61 ILE A O 1
ATOM 496 N N . CYS A 1 62 ? 8.789 -25.516 -22.234 1 97.69 62 CYS A N 1
ATOM 497 C CA . CYS A 1 62 ? 9.508 -24.875 -21.141 1 97.69 62 CYS A CA 1
ATOM 498 C C . CYS A 1 62 ? 8.57 -24.547 -19.984 1 97.69 62 CYS A C 1
ATOM 500 O O . CYS A 1 62 ? 9.016 -24.359 -18.844 1 97.69 62 CYS A O 1
ATOM 502 N N . LEU A 1 63 ? 7.301 -24.453 -20.234 1 97.88 63 LEU A N 1
ATOM 503 C CA . LEU A 1 63 ? 6.32 -24.109 -19.203 1 97.88 63 LEU A CA 1
ATOM 504 C C . LEU A 1 63 ? 6.223 -25.203 -18.156 1 97.88 63 LEU A C 1
ATOM 506 O O . LEU A 1 63 ? 5.703 -24.969 -17.047 1 97.88 63 LEU A O 1
ATOM 510 N N . LEU A 1 64 ? 6.73 -26.359 -18.406 1 97.5 64 LEU A N 1
ATOM 511 C CA . LEU A 1 64 ? 6.73 -27.453 -17.453 1 97.5 64 LEU A CA 1
ATOM 512 C C . LEU A 1 64 ? 7.762 -27.219 -16.344 1 97.5 64 LEU A C 1
ATOM 514 O O . LEU A 1 64 ? 7.723 -27.891 -15.305 1 97.5 64 LEU A O 1
ATOM 518 N N . VAL A 1 65 ? 8.688 -26.266 -16.625 1 96.69 65 VAL A N 1
ATOM 519 C CA . VAL A 1 65 ? 9.766 -26.078 -15.664 1 96.69 65 VAL A CA 1
ATOM 520 C C . VAL A 1 65 ? 9.961 -24.594 -15.391 1 96.69 65 VAL A C 1
ATOM 522 O O . VAL A 1 65 ? 10.93 -24.188 -14.742 1 96.69 65 VAL A O 1
ATOM 525 N N . ARG A 1 66 ? 9.094 -23.75 -15.891 1 95.12 66 ARG A N 1
ATOM 526 C CA . ARG A 1 66 ? 9.195 -22.312 -15.656 1 95.12 66 ARG A CA 1
ATOM 527 C C . ARG A 1 66 ? 8.281 -21.875 -14.516 1 95.12 66 ARG A C 1
ATOM 529 O O . ARG A 1 66 ? 7.102 -21.578 -14.734 1 95.12 66 ARG A O 1
ATOM 536 N N . GLY A 1 67 ? 8.82 -21.734 -13.43 1 95.06 67 GLY A N 1
ATOM 537 C CA . GLY A 1 67 ? 8.062 -21.469 -12.227 1 95.06 67 GLY A CA 1
ATOM 538 C C . GLY A 1 67 ? 7.582 -20.031 -12.125 1 95.06 67 GLY A C 1
ATOM 539 O O . GLY A 1 67 ? 6.504 -19.766 -11.586 1 95.06 67 GLY A O 1
ATOM 540 N N . ARG A 1 68 ? 8.32 -19.094 -12.656 1 94.81 68 ARG A N 1
ATOM 541 C CA . ARG A 1 68 ? 7.977 -17.672 -12.516 1 94.81 68 ARG A CA 1
ATOM 542 C C . ARG A 1 68 ? 6.684 -17.359 -13.266 1 94.81 68 ARG A C 1
ATOM 544 O O . ARG A 1 68 ? 5.863 -16.562 -12.781 1 94.81 68 ARG A O 1
ATOM 551 N N . ALA A 1 69 ? 6.52 -17.953 -14.398 1 96.56 69 ALA A N 1
ATOM 552 C CA . ALA A 1 69 ? 5.281 -17.781 -15.148 1 96.56 69 ALA A CA 1
ATOM 553 C C . ALA A 1 69 ? 4.082 -18.297 -14.359 1 96.56 69 ALA A C 1
ATOM 555 O O . ALA A 1 69 ? 3.008 -17.688 -14.391 1 96.56 69 ALA A O 1
ATOM 556 N N . MET A 1 70 ? 4.289 -19.359 -13.617 1 97.56 70 MET A N 1
ATOM 557 C CA . MET A 1 70 ? 3.205 -19.953 -12.844 1 97.56 70 MET A CA 1
ATOM 558 C C . MET A 1 70 ? 2.816 -19.062 -11.672 1 97.56 70 MET A C 1
ATOM 560 O O . MET A 1 70 ? 1.652 -19.031 -11.266 1 97.56 70 MET A O 1
ATOM 564 N N . VAL A 1 71 ? 3.742 -18.359 -11.156 1 96.06 71 VAL A N 1
ATOM 565 C CA . VAL A 1 71 ? 3.449 -17.422 -10.062 1 96.06 71 VAL A CA 1
ATOM 566 C C . VAL A 1 71 ? 2.459 -16.375 -10.531 1 96.06 71 VAL A C 1
ATOM 568 O O . VAL A 1 71 ? 1.509 -16.031 -9.82 1 96.06 71 VAL A O 1
ATOM 571 N N . THR A 1 72 ? 2.664 -15.844 -11.711 1 97.44 72 THR A N 1
ATOM 572 C CA . THR A 1 72 ? 1.746 -14.852 -12.258 1 97.44 72 THR A CA 1
ATOM 573 C C . THR A 1 72 ? 0.361 -15.453 -12.469 1 97.44 72 THR A C 1
ATOM 575 O O . THR A 1 72 ? -0.653 -14.789 -12.258 1 97.44 72 THR A O 1
ATOM 578 N N . LEU A 1 73 ? 0.359 -16.703 -12.836 1 97.62 73 LEU A N 1
ATOM 579 C CA . LEU A 1 73 ? -0.92 -17.391 -12.992 1 97.62 73 LEU A CA 1
ATOM 580 C C . LEU A 1 73 ? -1.638 -17.516 -11.656 1 97.62 73 LEU A C 1
ATOM 582 O O . LEU A 1 73 ? -2.857 -17.344 -11.578 1 97.62 73 LEU A O 1
ATOM 586 N N . PHE A 1 74 ? -0.87 -17.781 -10.609 1 97.19 74 PHE A N 1
ATOM 587 C CA . PHE A 1 74 ? -1.426 -17.828 -9.258 1 97.19 74 PHE A CA 1
ATOM 588 C C . PHE A 1 74 ? -2.119 -16.516 -8.914 1 97.19 74 PHE A C 1
ATOM 590 O O . PHE A 1 74 ? -3.234 -16.516 -8.383 1 97.19 74 PHE A O 1
ATOM 597 N N . PHE A 1 75 ? -1.469 -15.477 -9.219 1 98 75 PHE A N 1
ATOM 598 C CA . PHE A 1 75 ? -2.004 -14.156 -8.891 1 98 75 PHE A CA 1
ATOM 599 C C . PHE A 1 75 ? -3.281 -13.883 -9.68 1 98 75 PHE A C 1
ATOM 601 O O . PHE A 1 75 ? -4.25 -13.352 -9.125 1 98 75 PHE A O 1
ATOM 608 N N . ALA A 1 76 ? -3.271 -14.273 -10.938 1 98.25 76 ALA A N 1
ATOM 609 C CA . ALA A 1 76 ? -4.457 -14.086 -11.766 1 98.25 76 ALA A CA 1
ATOM 610 C C . ALA A 1 76 ? -5.637 -14.891 -11.234 1 98.25 76 ALA A C 1
ATOM 612 O O . ALA A 1 76 ? -6.758 -14.383 -11.141 1 98.25 76 ALA A O 1
ATOM 613 N N . ILE A 1 77 ? -5.375 -16.125 -10.859 1 97.94 77 ILE A N 1
ATOM 614 C CA . ILE A 1 77 ? -6.402 -17.016 -10.336 1 97.94 77 ILE A CA 1
ATOM 615 C C . ILE A 1 77 ? -6.969 -16.438 -9.039 1 97.94 77 ILE A C 1
ATOM 617 O O . ILE A 1 77 ? -8.188 -16.438 -8.836 1 97.94 77 ILE A O 1
ATOM 621 N N . SER A 1 78 ? -6.082 -15.969 -8.211 1 97.56 78 SER A N 1
ATOM 622 C CA . SER A 1 78 ? -6.512 -15.391 -6.941 1 97.56 78 SER A CA 1
ATOM 623 C C . SER A 1 78 ? -7.445 -14.203 -7.16 1 97.56 78 SER A C 1
ATOM 625 O O . SER A 1 78 ? -8.492 -14.102 -6.516 1 97.56 78 SER A O 1
ATOM 627 N N . GLY A 1 79 ? -7.055 -13.328 -8.078 1 98 79 GLY A N 1
ATOM 628 C CA . GLY A 1 79 ? -7.922 -12.203 -8.398 1 98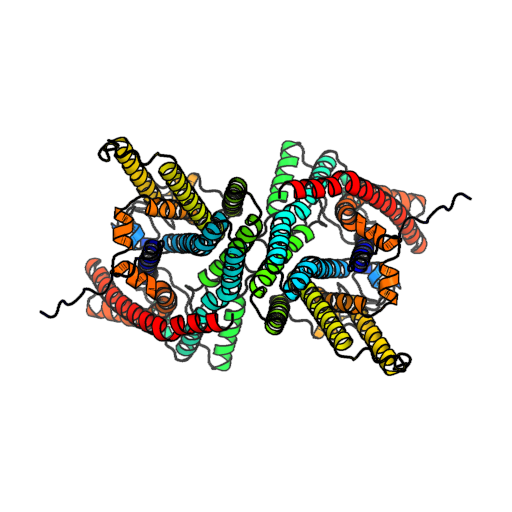 79 GLY A CA 1
ATOM 629 C C . GLY A 1 79 ? -9.289 -12.633 -8.891 1 98 79 GLY A C 1
ATOM 630 O O . GLY A 1 79 ? -10.305 -12.039 -8.508 1 98 79 GLY A O 1
ATOM 631 N N . TYR A 1 80 ? -9.289 -13.664 -9.68 1 97.5 80 TYR A N 1
ATOM 632 C CA . TYR A 1 80 ? -10.531 -14.188 -10.242 1 97.5 80 TYR A CA 1
ATOM 633 C C . TYR A 1 80 ? -11.43 -14.766 -9.148 1 97.5 80 TYR A C 1
ATOM 635 O O . TYR A 1 80 ? -12.594 -14.383 -9.031 1 97.5 80 TYR A O 1
ATOM 643 N N . VAL A 1 81 ? -10.875 -15.578 -8.328 1 96 81 VAL A N 1
ATOM 644 C CA . VAL A 1 81 ? -11.648 -16.328 -7.344 1 96 81 VAL A CA 1
ATOM 645 C C . VAL A 1 81 ? -12.141 -15.398 -6.238 1 96 81 VAL A C 1
ATOM 647 O O . VAL A 1 81 ? -13.289 -15.492 -5.801 1 96 81 VAL A O 1
ATOM 650 N N . LEU A 1 82 ? -11.352 -14.422 -5.824 1 96.56 82 LEU A N 1
ATOM 651 C CA . LEU A 1 82 ? -11.695 -13.523 -4.727 1 96.56 82 LEU A CA 1
ATOM 652 C C . LEU A 1 82 ? -12.781 -12.547 -5.148 1 96.56 82 LEU A C 1
ATOM 654 O O . LEU A 1 82 ? -13.539 -12.047 -4.305 1 96.56 82 LEU A O 1
ATOM 658 N N . SER A 1 83 ? -12.844 -12.289 -6.41 1 97.19 83 SER A N 1
ATOM 659 C CA . SER A 1 83 ? -13.781 -11.258 -6.852 1 97.19 83 SER A CA 1
ATOM 660 C C . SER A 1 83 ? -15.078 -11.875 -7.375 1 97.19 83 SER A C 1
ATOM 662 O O . SER A 1 83 ? -16.109 -11.203 -7.461 1 97.19 83 SER A O 1
ATOM 664 N N . HIS A 1 84 ? -15.047 -13.156 -7.734 1 95.5 84 HIS A N 1
ATOM 665 C CA . HIS A 1 84 ? -16.125 -13.812 -8.469 1 95.5 84 HIS A CA 1
ATOM 666 C C . HIS A 1 84 ? -17.438 -13.727 -7.695 1 95.5 84 HIS A C 1
ATOM 668 O O . HIS A 1 84 ? -18.469 -13.312 -8.242 1 95.5 84 HIS A O 1
ATOM 674 N N . GLY A 1 85 ? -17.422 -14.156 -6.434 1 94.62 85 GLY A N 1
ATOM 675 C CA . GLY A 1 85 ? -18.625 -14.164 -5.621 1 94.62 85 GLY A CA 1
ATOM 676 C C . GLY A 1 85 ? -19.219 -12.789 -5.426 1 94.62 85 GLY A C 1
ATOM 677 O O . GLY A 1 85 ? -20.438 -12.609 -5.512 1 94.62 85 GLY A O 1
ATOM 678 N N . PHE A 1 86 ? -18.406 -11.836 -5.148 1 96.38 86 PHE A N 1
ATOM 679 C CA . PHE A 1 86 ? -18.844 -10.469 -4.941 1 96.38 86 PHE A CA 1
ATOM 680 C C . PHE A 1 86 ? -19.484 -9.906 -6.207 1 96.38 86 PHE A C 1
ATOM 682 O O . PHE A 1 86 ? -20.578 -9.344 -6.156 1 96.38 86 PHE A O 1
ATOM 689 N N . LEU A 1 87 ? -18.828 -10.047 -7.32 1 96.06 87 LEU A N 1
ATOM 690 C CA . LEU A 1 87 ? -19.312 -9.508 -8.586 1 96.06 87 LEU A CA 1
ATOM 691 C C . LEU A 1 87 ? -20.625 -10.156 -8.992 1 96.06 87 LEU A C 1
ATOM 693 O O . LEU A 1 87 ? -21.531 -9.477 -9.477 1 96.06 87 LEU A O 1
ATOM 697 N N . LYS A 1 88 ? -20.719 -11.414 -8.758 1 94.38 88 LYS A N 1
ATOM 698 C CA . LYS A 1 88 ? -21.953 -12.133 -9.07 1 94.38 88 LYS A CA 1
ATOM 699 C C . LYS A 1 88 ? -23.125 -11.617 -8.227 1 94.38 88 LYS A C 1
ATOM 701 O O . LYS A 1 88 ? -24.188 -11.32 -8.75 1 94.38 88 LYS A O 1
ATOM 706 N N . THR A 1 89 ? -22.828 -11.531 -6.949 1 94.69 89 THR A N 1
ATOM 707 C CA . THR A 1 89 ? -23.859 -11.086 -6.02 1 94.69 89 THR A CA 1
ATOM 708 C C . THR A 1 89 ? -24.266 -9.641 -6.305 1 94.69 89 THR A C 1
ATOM 710 O O . THR A 1 89 ? -25.438 -9.273 -6.148 1 94.69 89 THR A O 1
ATOM 713 N N . MET A 1 90 ? -23.375 -8.836 -6.699 1 93 90 MET A N 1
ATOM 714 C CA . MET A 1 90 ? -23.672 -7.457 -7.07 1 93 90 MET A CA 1
ATOM 715 C C . MET A 1 90 ? -24.562 -7.402 -8.305 1 93 90 MET A C 1
ATOM 717 O O . MET A 1 90 ? -25.469 -6.578 -8.391 1 93 90 MET A O 1
ATOM 721 N N . ARG A 1 91 ? -24.344 -8.234 -9.25 1 90.5 91 ARG A N 1
ATOM 722 C CA . ARG A 1 91 ? -25.141 -8.289 -10.477 1 90.5 91 ARG A CA 1
ATOM 723 C C . ARG A 1 91 ? -26.562 -8.766 -10.188 1 90.5 91 ARG A C 1
ATOM 725 O O . ARG A 1 91 ? -27.5 -8.352 -10.859 1 90.5 91 ARG A O 1
ATOM 732 N N . GLU A 1 92 ? -26.656 -9.625 -9.172 1 90.56 92 GLU A N 1
ATOM 733 C CA . GLU A 1 92 ? -27.969 -10.133 -8.766 1 90.56 92 GLU A CA 1
ATOM 734 C C . GLU A 1 92 ? -28.688 -9.125 -7.867 1 90.56 92 GLU A C 1
ATOM 736 O O . GLU A 1 92 ? -29.734 -9.445 -7.289 1 90.56 92 GLU A O 1
ATOM 741 N N . ARG A 1 93 ? -28.156 -7.957 -7.602 1 89.5 93 ARG A N 1
ATOM 742 C CA . ARG A 1 93 ? -28.734 -6.844 -6.855 1 89.5 93 ARG A CA 1
ATOM 743 C C . ARG A 1 93 ? -28.922 -7.211 -5.387 1 89.5 93 ARG A C 1
ATOM 745 O O . ARG A 1 93 ? -29.953 -6.891 -4.793 1 89.5 93 ARG A O 1
ATOM 752 N N . GLN A 1 94 ? -28.031 -8 -4.945 1 92.38 94 GLN A N 1
ATOM 753 C CA . GLN A 1 94 ? -27.984 -8.352 -3.527 1 92.38 94 GLN A CA 1
ATOM 754 C C . GLN A 1 94 ? -26.781 -7.703 -2.846 1 92.38 94 GLN A C 1
ATOM 756 O O . GLN A 1 94 ? -25.875 -8.398 -2.375 1 92.38 94 GLN A O 1
ATOM 761 N N . ALA A 1 95 ? -26.906 -6.453 -2.688 1 90.25 95 ALA A N 1
ATOM 762 C CA . ALA A 1 95 ? -25.781 -5.641 -2.23 1 90.25 95 ALA A CA 1
ATOM 763 C C . ALA A 1 95 ? -25.375 -6.016 -0.81 1 90.25 95 ALA A C 1
ATOM 765 O O . ALA A 1 95 ? -24.172 -6.078 -0.497 1 90.25 95 ALA A O 1
ATOM 766 N N . ASP A 1 96 ? -26.297 -6.312 0.017 1 90.56 96 ASP A N 1
ATOM 767 C CA . ASP A 1 96 ? -26.016 -6.641 1.41 1 90.56 96 ASP A CA 1
ATOM 768 C C . ASP A 1 96 ? -25.172 -7.91 1.513 1 90.56 96 ASP A C 1
ATOM 770 O O . ASP A 1 96 ? -24.188 -7.949 2.248 1 90.56 96 ASP A O 1
ATOM 774 N N . LYS A 1 97 ? -25.578 -8.906 0.761 1 93.5 97 LYS A N 1
ATOM 775 C CA . LYS A 1 97 ? -24.844 -10.164 0.754 1 93.5 97 LYS A CA 1
ATOM 776 C C . LYS A 1 97 ? -23.453 -9.992 0.158 1 93.5 97 LYS A C 1
ATOM 778 O O . LYS A 1 97 ? -22.484 -10.586 0.638 1 93.5 97 LYS A O 1
ATOM 783 N N . ALA A 1 98 ? -23.359 -9.172 -0.867 1 95.12 98 ALA A N 1
ATOM 784 C CA . ALA A 1 98 ? -22.094 -8.906 -1.523 1 95.12 98 ALA A CA 1
ATOM 785 C C . ALA A 1 98 ? -21.109 -8.234 -0.563 1 95.12 98 ALA A C 1
ATOM 787 O O . ALA A 1 98 ? -19.953 -8.648 -0.464 1 95.12 98 ALA A O 1
ATOM 788 N N . PHE A 1 99 ? -21.641 -7.297 0.134 1 94.38 99 PHE A N 1
ATOM 789 C CA . PHE A 1 99 ? -20.797 -6.551 1.064 1 94.38 99 PHE A CA 1
ATOM 790 C C . PHE A 1 99 ? -20.359 -7.438 2.223 1 94.38 99 PHE A C 1
ATOM 792 O O . PHE A 1 99 ? -19.203 -7.391 2.643 1 94.38 99 PHE A O 1
ATOM 799 N N . SER A 1 100 ? -21.266 -8.195 2.73 1 93.38 100 SER A N 1
ATOM 800 C CA . SER A 1 100 ? -20.922 -9.109 3.816 1 93.38 100 SER A CA 1
ATOM 801 C C . SER A 1 100 ? -19.844 -10.102 3.391 1 93.38 100 SER A C 1
ATOM 803 O O . SER A 1 100 ? -18.938 -10.406 4.164 1 93.38 100 SER A O 1
ATOM 805 N N . ARG A 1 101 ? -19.969 -10.562 2.205 1 93.94 101 ARG A N 1
ATOM 806 C CA . ARG A 1 101 ? -18.984 -11.484 1.663 1 93.94 101 ARG A CA 1
ATOM 807 C C . ARG A 1 101 ? -17.609 -10.812 1.553 1 93.94 101 ARG A C 1
ATOM 809 O O . ARG A 1 101 ? -16.594 -11.398 1.94 1 93.94 101 ARG A O 1
ATOM 816 N N . LEU A 1 102 ? -17.656 -9.641 1.046 1 96.44 102 LEU A N 1
ATOM 817 C CA . LEU A 1 102 ? -16.406 -8.906 0.874 1 96.44 102 LEU A CA 1
ATOM 818 C C . LEU A 1 102 ? -15.758 -8.617 2.223 1 96.44 102 LEU A C 1
ATOM 820 O O . LEU A 1 102 ? -14.539 -8.734 2.367 1 96.44 102 LEU A O 1
ATOM 824 N N . ALA A 1 103 ? -16.516 -8.25 3.189 1 95.44 103 ALA A N 1
ATOM 825 C CA . ALA A 1 103 ? -16.031 -7.992 4.543 1 95.44 103 ALA A CA 1
ATOM 826 C C . ALA A 1 103 ? -15.398 -9.25 5.141 1 95.44 103 ALA A C 1
ATOM 828 O O . ALA A 1 103 ? -14.32 -9.188 5.73 1 95.44 103 ALA A O 1
ATOM 829 N N . SER A 1 104 ? -16.078 -10.336 4.926 1 93.69 104 SER A N 1
ATOM 830 C CA . SER A 1 104 ? -15.578 -11.609 5.43 1 93.69 104 SER A CA 1
ATOM 831 C C . SER A 1 104 ? -14.242 -11.977 4.793 1 93.69 104 SER A C 1
ATOM 833 O O . SER A 1 104 ? -13.32 -12.414 5.48 1 93.69 104 SER A O 1
ATOM 835 N N . LEU A 1 105 ? -14.172 -11.789 3.516 1 94.69 105 LEU A N 1
ATOM 836 C CA . LEU A 1 105 ? -12.922 -12.07 2.812 1 94.69 105 LEU A CA 1
ATOM 837 C C . LEU A 1 105 ? -11.797 -11.18 3.324 1 94.69 105 LEU A C 1
ATOM 839 O O . LEU A 1 105 ? -10.672 -11.641 3.516 1 94.69 105 LEU A O 1
ATOM 843 N N . ALA A 1 106 ? -12.125 -9.93 3.551 1 95.19 106 ALA A N 1
ATOM 844 C CA . ALA A 1 106 ? -11.117 -8.953 3.955 1 95.19 106 ALA A CA 1
ATOM 845 C C . ALA A 1 106 ? -10.531 -9.305 5.32 1 95.19 106 ALA A C 1
ATOM 847 O O . ALA A 1 106 ? -9.32 -9.227 5.523 1 95.19 106 ALA A O 1
ATOM 848 N N . VAL A 1 107 ? -11.312 -9.711 6.211 1 92.12 107 VAL A N 1
ATOM 849 C CA . VAL A 1 107 ? -10.836 -9.969 7.566 1 92.12 107 VAL A CA 1
ATOM 850 C C . VAL A 1 107 ? -10.102 -11.305 7.613 1 92.12 107 VAL A C 1
ATOM 852 O O . VAL A 1 107 ? -9.117 -11.453 8.344 1 92.12 107 VAL A O 1
ATOM 855 N N . ARG A 1 108 ? -10.477 -12.266 6.801 1 93.25 108 ARG A N 1
ATOM 856 C CA . ARG A 1 108 ? -9.922 -13.609 6.855 1 93.25 108 ARG A CA 1
ATOM 857 C C . ARG A 1 108 ? -8.625 -13.703 6.055 1 93.25 108 ARG A C 1
ATOM 859 O O . ARG A 1 108 ? -7.844 -14.641 6.234 1 93.25 108 ARG A O 1
ATOM 866 N N . ARG A 1 109 ? -8.484 -12.797 5.191 1 95 109 ARG A N 1
ATOM 867 C CA . ARG A 1 109 ? -7.406 -12.914 4.219 1 95 109 ARG A CA 1
ATOM 868 C C . ARG A 1 109 ? -6.051 -12.984 4.906 1 95 109 ARG A C 1
ATOM 870 O O . ARG A 1 109 ? -5.207 -13.812 4.551 1 95 109 ARG A O 1
ATOM 877 N N . TRP A 1 110 ? -5.828 -12.133 5.918 1 93.5 110 TRP A N 1
ATOM 878 C CA . TRP A 1 110 ? -4.555 -12.125 6.633 1 93.5 110 TRP A CA 1
ATOM 879 C C . TRP A 1 110 ? -4.301 -13.469 7.305 1 93.5 110 TRP A C 1
ATOM 881 O O . TRP A 1 110 ? -3.197 -14.008 7.227 1 93.5 110 TRP A O 1
ATOM 891 N N . ILE A 1 111 ? -5.289 -14.016 7.902 1 92.62 111 ILE A N 1
ATOM 892 C CA . ILE A 1 111 ? -5.164 -15.273 8.633 1 92.62 111 ILE A CA 1
ATOM 893 C C . ILE A 1 111 ? -4.891 -16.406 7.66 1 92.62 111 ILE A C 1
ATOM 895 O O . ILE A 1 111 ? -4 -17.234 7.895 1 92.62 111 ILE A O 1
ATOM 899 N N . ARG A 1 112 ? -5.59 -16.375 6.551 1 93.25 112 ARG A N 1
ATOM 900 C CA . ARG A 1 112 ? -5.5 -17.453 5.582 1 93.25 112 ARG A CA 1
ATOM 901 C C . ARG A 1 112 ? -4.137 -17.484 4.906 1 93.25 112 ARG A C 1
ATOM 903 O O . ARG A 1 112 ? -3.648 -18.547 4.512 1 93.25 112 ARG A O 1
ATOM 910 N N . LEU A 1 113 ? -3.477 -16.344 4.848 1 96 113 LEU A N 1
ATOM 911 C CA . LEU A 1 113 ? -2.207 -16.281 4.129 1 96 113 LEU A CA 1
ATOM 912 C C . LEU A 1 113 ? -1.031 -16.359 5.098 1 96 113 LEU A C 1
ATOM 914 O O . LEU A 1 113 ? -0.208 -17.266 5.008 1 96 113 LEU A O 1
ATOM 918 N N . TYR A 1 114 ? -1.033 -15.57 6.148 1 96.5 114 TYR A N 1
ATOM 919 C CA . TYR A 1 114 ? 0.15 -15.391 6.98 1 96.5 114 TYR A CA 1
ATOM 920 C C . TYR A 1 114 ? 0.266 -16.5 8.016 1 96.5 114 TYR A C 1
ATOM 922 O O . TYR A 1 114 ? 1.371 -16.938 8.352 1 96.5 114 TYR A O 1
ATOM 930 N N . LEU A 1 115 ? -0.793 -16.922 8.516 1 96.25 115 LEU A N 1
ATOM 931 C CA . LEU A 1 115 ? -0.713 -17.844 9.648 1 96.25 115 LEU A CA 1
ATOM 932 C C . LEU A 1 115 ? -0.099 -19.172 9.227 1 96.25 115 LEU A C 1
ATOM 934 O O . LEU A 1 115 ? 0.867 -19.625 9.836 1 96.25 115 LEU A O 1
ATOM 938 N N . PRO A 1 116 ? -0.632 -19.844 8.188 1 96.94 116 PRO A N 1
ATOM 939 C CA . PRO A 1 116 ? 0.03 -21.078 7.758 1 96.94 116 PRO A CA 1
ATOM 940 C C . PRO A 1 116 ? 1.498 -20.875 7.395 1 96.94 116 PRO A C 1
ATOM 942 O O . PRO A 1 116 ? 2.348 -21.688 7.742 1 96.94 116 PRO A O 1
ATOM 945 N N . ALA A 1 117 ? 1.794 -19.859 6.699 1 97.44 117 ALA A N 1
ATOM 946 C CA . ALA A 1 117 ? 3.17 -19.562 6.312 1 97.44 117 ALA A CA 1
ATOM 947 C C . ALA A 1 117 ? 4.051 -19.344 7.539 1 97.44 117 ALA A C 1
ATOM 949 O O . ALA A 1 117 ? 5.223 -19.719 7.547 1 97.44 117 ALA A O 1
ATOM 950 N N . THR A 1 118 ? 3.514 -18.672 8.547 1 97.62 118 THR A N 1
ATOM 951 C CA . THR A 1 118 ? 4.242 -18.453 9.789 1 97.62 118 THR A CA 1
ATOM 952 C C . THR A 1 118 ? 4.566 -19.781 10.469 1 97.62 118 THR A C 1
ATOM 954 O O . THR A 1 118 ? 5.688 -19.984 10.945 1 97.62 118 THR A O 1
ATOM 957 N N . ILE A 1 119 ? 3.664 -20.625 10.461 1 97.62 119 ILE A N 1
ATOM 958 C CA . ILE A 1 119 ? 3.875 -21.938 11.078 1 97.62 119 ILE A CA 1
ATOM 959 C C . ILE A 1 119 ? 4.996 -22.672 10.352 1 97.62 119 ILE A C 1
ATOM 961 O O . ILE A 1 119 ? 5.902 -23.219 10.992 1 97.62 119 ILE A O 1
ATOM 965 N N . THR A 1 120 ? 4.961 -22.703 9.055 1 97.69 120 THR A N 1
ATOM 966 C CA . THR A 1 120 ? 5.988 -23.406 8.297 1 97.69 120 THR A CA 1
ATOM 967 C C . THR A 1 120 ? 7.352 -22.75 8.5 1 97.69 120 THR A C 1
ATOM 969 O O . THR A 1 120 ? 8.367 -23.438 8.586 1 97.69 120 THR A O 1
ATOM 972 N N . THR A 1 121 ? 7.395 -21.453 8.586 1 97.62 121 THR A N 1
ATOM 973 C CA . THR A 1 121 ? 8.672 -20.766 8.758 1 97.62 121 THR A CA 1
ATOM 974 C C . THR A 1 121 ? 9.195 -20.938 10.18 1 97.62 121 THR A C 1
ATOM 976 O O . THR A 1 121 ? 10.406 -20.984 10.398 1 97.62 121 THR A O 1
ATOM 979 N N . ILE A 1 122 ? 8.328 -21.031 11.125 1 98.25 122 ILE A N 1
ATOM 980 C CA . ILE A 1 122 ? 8.758 -21.359 12.477 1 98.25 122 ILE A CA 1
ATOM 981 C C . ILE A 1 122 ? 9.391 -22.75 12.5 1 98.25 122 ILE A C 1
ATOM 983 O O . ILE A 1 122 ? 10.438 -22.953 13.125 1 98.25 122 ILE A O 1
ATOM 987 N N . LEU A 1 123 ? 8.75 -23.688 11.82 1 97.81 123 LEU A N 1
ATOM 988 C CA . LEU A 1 123 ? 9.32 -25.031 11.727 1 97.81 123 LEU A CA 1
ATOM 989 C C . LEU A 1 123 ? 10.688 -24.984 11.062 1 97.81 123 LEU A C 1
ATOM 991 O O . LEU A 1 123 ? 11.602 -25.703 11.469 1 97.81 123 LEU A O 1
ATOM 995 N N . SER A 1 124 ? 10.812 -24.203 10.047 1 97.94 124 SER A N 1
ATOM 996 C CA . SER A 1 124 ? 12.109 -24.031 9.398 1 97.94 124 SER A CA 1
ATOM 997 C C . SER A 1 124 ? 13.133 -23.438 10.359 1 97.94 124 SER A C 1
ATOM 999 O O . SER A 1 124 ? 14.305 -23.828 10.344 1 97.94 124 SER A O 1
ATOM 1001 N N . CYS A 1 125 ? 12.672 -22.453 11.156 1 98.31 125 CYS A N 1
ATOM 1002 C CA . CYS A 1 125 ? 13.539 -21.844 12.156 1 98.31 125 CYS A CA 1
ATOM 1003 C C . CYS A 1 125 ? 14.055 -22.891 13.141 1 98.31 125 CYS A C 1
ATOM 1005 O O . CYS A 1 125 ? 15.25 -22.953 13.406 1 98.31 125 CYS A O 1
ATOM 1007 N N . VAL A 1 126 ? 13.188 -23.719 13.633 1 98.31 126 VAL A N 1
ATOM 1008 C CA . VAL A 1 126 ? 13.539 -24.781 14.578 1 98.31 126 VAL A CA 1
ATOM 1009 C C . VAL A 1 126 ? 14.484 -25.766 13.914 1 98.31 126 VAL A C 1
ATOM 1011 O O . VAL A 1 126 ? 15.508 -26.156 14.484 1 98.31 126 VAL A O 1
ATOM 1014 N N . ALA A 1 127 ? 14.156 -26.188 12.719 1 98.19 127 ALA A N 1
ATOM 1015 C CA . ALA A 1 127 ? 14.977 -27.141 11.977 1 98.19 127 ALA A CA 1
ATOM 1016 C C . ALA A 1 127 ? 16.359 -26.578 11.711 1 98.19 127 ALA A C 1
ATOM 1018 O O . ALA A 1 127 ? 17.359 -27.312 11.766 1 98.19 127 ALA A O 1
ATOM 1019 N N . ALA A 1 128 ? 16.406 -25.328 11.383 1 98.06 128 ALA A N 1
ATOM 1020 C CA . ALA A 1 128 ? 17.688 -24.672 11.125 1 98.06 128 ALA A CA 1
ATOM 1021 C C . ALA A 1 128 ? 18.578 -24.719 12.367 1 98.06 128 ALA A C 1
ATOM 1023 O O . ALA A 1 128 ? 19.781 -24.969 12.258 1 98.06 128 ALA A O 1
ATOM 1024 N N . TYR A 1 129 ? 17.953 -24.469 13.477 1 98.06 129 TYR A N 1
ATOM 1025 C CA . TYR A 1 129 ? 18.719 -24.5 14.727 1 98.06 129 TYR A CA 1
ATOM 1026 C C . TYR A 1 129 ? 19.328 -25.859 14.969 1 98.06 129 TYR A C 1
ATOM 1028 O O . TYR A 1 129 ? 20.438 -25.969 15.508 1 98.06 129 TYR A O 1
ATOM 1036 N N . TRP A 1 130 ? 18.688 -26.875 14.5 1 97.56 130 TRP A N 1
ATOM 1037 C CA . TRP A 1 130 ? 19.156 -28.234 14.742 1 97.56 130 TRP A CA 1
ATOM 1038 C C . TRP A 1 130 ? 20.016 -28.734 13.586 1 97.56 130 TRP A C 1
ATOM 1040 O O . TRP A 1 130 ? 20.375 -29.906 13.523 1 97.56 130 TRP A O 1
ATOM 1050 N N . GLY A 1 131 ? 20.203 -27.938 12.648 1 97.5 131 GLY A N 1
ATOM 1051 C CA . GLY A 1 131 ? 21.188 -28.234 11.625 1 97.5 131 GLY A CA 1
ATOM 1052 C C . GLY A 1 131 ? 20.609 -28.891 10.391 1 97.5 131 GLY A C 1
ATOM 1053 O O . GLY A 1 131 ? 21.328 -29.516 9.617 1 97.5 131 GLY A O 1
ATOM 1054 N N . ALA A 1 132 ? 19.375 -28.734 10.156 1 97.44 132 ALA A N 1
ATOM 1055 C CA . ALA A 1 132 ? 18.703 -29.406 9.055 1 97.44 132 ALA A CA 1
ATOM 1056 C C . ALA A 1 132 ? 19.172 -28.891 7.707 1 97.44 132 ALA A C 1
ATOM 1058 O O . ALA A 1 132 ? 19.062 -29.562 6.688 1 97.44 132 ALA A O 1
ATOM 1059 N N . PHE A 1 133 ? 19.734 -27.719 7.695 1 97.69 133 PHE A N 1
ATOM 1060 C CA . PHE A 1 133 ? 20.094 -27.094 6.43 1 97.69 133 PHE A CA 1
ATOM 1061 C C . PHE A 1 133 ? 21.594 -27.109 6.207 1 97.69 133 PHE A C 1
ATOM 1063 O O . PHE A 1 133 ? 22.094 -26.516 5.254 1 97.69 133 PHE A O 1
ATOM 1070 N N . ASP A 1 134 ? 22.312 -27.812 7.07 1 97 134 ASP A N 1
ATOM 1071 C CA . ASP A 1 134 ? 23.766 -27.844 6.98 1 97 134 ASP A CA 1
ATOM 1072 C C . ASP A 1 134 ? 24.219 -28.578 5.723 1 97 134 ASP A C 1
ATOM 1074 O O . ASP A 1 134 ? 25.172 -28.156 5.066 1 97 134 ASP A O 1
ATOM 1078 N N . ALA A 1 135 ? 23.547 -29.625 5.457 1 95.44 135 ALA A N 1
ATOM 1079 C CA . ALA A 1 135 ? 23.891 -30.359 4.246 1 95.44 135 ALA A CA 1
ATOM 1080 C C . ALA A 1 135 ? 23.719 -29.484 3.004 1 95.44 135 ALA A C 1
ATOM 1082 O O . ALA A 1 135 ? 24.5 -29.578 2.059 1 95.44 135 ALA A O 1
ATOM 1083 N N . GLY A 1 136 ? 22.672 -28.734 3.006 1 94.19 136 GLY A N 1
ATOM 1084 C CA . GLY A 1 136 ? 22.453 -27.812 1.897 1 94.19 136 GLY A CA 1
ATOM 1085 C C . GLY A 1 136 ? 23.547 -26.766 1.764 1 94.19 136 GLY A C 1
ATOM 1086 O O . GLY A 1 136 ? 23.984 -26.453 0.652 1 94.19 136 GLY A O 1
ATOM 1087 N N . ARG A 1 137 ? 23.953 -26.312 2.848 1 94.69 137 ARG A N 1
ATOM 1088 C CA . ARG A 1 137 ? 25.047 -25.344 2.836 1 94.69 137 ARG A CA 1
ATOM 1089 C C . ARG A 1 137 ? 26.328 -25.969 2.301 1 94.69 137 ARG A C 1
ATOM 1091 O O . ARG A 1 137 ? 27.078 -25.312 1.56 1 94.69 137 ARG A O 1
ATOM 1098 N N . ARG A 1 138 ? 26.562 -27.125 2.686 1 94.69 138 ARG A N 1
ATOM 1099 C CA . ARG A 1 138 ? 27.734 -27.828 2.189 1 94.69 138 ARG A CA 1
ATOM 1100 C C . ARG A 1 138 ? 27.625 -28.078 0.687 1 94.69 138 ARG A C 1
ATOM 1102 O O . ARG A 1 138 ? 28.609 -27.922 -0.043 1 94.69 138 ARG A O 1
ATOM 1109 N N . PHE A 1 139 ? 26.516 -28.438 0.292 1 94.69 139 PHE A N 1
ATOM 1110 C CA . PHE A 1 139 ? 26.25 -28.688 -1.122 1 94.69 139 PHE A CA 1
ATOM 1111 C C . PHE A 1 139 ? 26.578 -27.453 -1.955 1 94.69 139 PHE A C 1
ATOM 1113 O O . PHE A 1 139 ? 27.172 -27.562 -3.031 1 94.69 139 PHE A O 1
ATOM 1120 N N . GLN A 1 140 ? 26.203 -26.297 -1.469 1 93.06 140 GLN A N 1
ATOM 1121 C CA . GLN A 1 140 ? 26.359 -25.062 -2.211 1 93.06 140 GLN A CA 1
ATOM 1122 C C . GLN A 1 140 ? 27.844 -24.719 -2.412 1 93.06 140 GLN A C 1
ATOM 1124 O O . GLN A 1 140 ? 28.188 -23.875 -3.24 1 93.06 140 GLN A O 1
ATOM 1129 N N . ARG A 1 141 ? 28.734 -25.422 -1.74 1 92.69 141 ARG A N 1
ATOM 1130 C CA . ARG A 1 141 ? 30.172 -25.188 -1.852 1 92.69 141 ARG A CA 1
ATOM 1131 C C . ARG A 1 141 ? 30.812 -26.219 -2.777 1 92.69 141 ARG A C 1
ATOM 1133 O O . ARG A 1 141 ? 32.031 -26.203 -2.988 1 92.69 141 ARG A O 1
ATOM 1140 N N . THR A 1 142 ? 30.031 -27.031 -3.318 1 94.25 142 THR A N 1
ATOM 1141 C CA . THR A 1 142 ? 30.562 -28.078 -4.184 1 94.25 142 THR A CA 1
ATOM 1142 C C . THR A 1 142 ? 30.391 -27.703 -5.652 1 94.25 142 THR A C 1
ATOM 1144 O O . THR A 1 142 ? 29.641 -26.781 -5.98 1 94.25 142 THR A O 1
ATOM 1147 N N . ALA A 1 143 ? 31.047 -28.438 -6.52 1 93.44 143 ALA A N 1
ATOM 1148 C CA . ALA A 1 143 ? 31 -28.219 -7.965 1 93.44 143 ALA A CA 1
ATOM 1149 C C . ALA A 1 143 ? 29.672 -28.703 -8.555 1 93.44 143 ALA A C 1
ATOM 1151 O O . ALA A 1 143 ? 29.344 -28.375 -9.695 1 93.44 143 ALA A O 1
ATOM 1152 N N . LEU A 1 144 ? 28.953 -29.375 -7.758 1 93.12 144 LEU A N 1
ATOM 1153 C CA . LEU A 1 144 ? 27.688 -29.922 -8.227 1 93.12 144 LEU A CA 1
ATOM 1154 C C . LEU A 1 144 ? 26.625 -28.828 -8.336 1 93.12 144 LEU A C 1
ATOM 1156 O O . LEU A 1 144 ? 25.594 -29.016 -8.984 1 93.12 144 LEU A O 1
ATOM 1160 N N . LEU A 1 145 ? 26.859 -27.703 -7.656 1 94.12 145 LEU A N 1
ATOM 1161 C CA . LEU A 1 145 ? 25.984 -26.547 -7.805 1 94.12 145 LEU A CA 1
ATOM 1162 C C . LEU A 1 145 ? 26.203 -25.859 -9.141 1 94.12 145 LEU A C 1
ATOM 1164 O O . LEU A 1 145 ? 27.125 -25.031 -9.266 1 94.12 145 LEU A O 1
ATOM 1168 N N . THR A 1 146 ? 25.469 -26.156 -10.094 1 93.25 146 THR A N 1
ATOM 1169 C CA . THR A 1 146 ? 25.656 -25.594 -11.422 1 93.25 146 THR A CA 1
ATOM 1170 C C . THR A 1 146 ? 24.562 -24.578 -11.742 1 93.25 146 THR A C 1
ATOM 1172 O O . THR A 1 146 ? 24.609 -23.922 -12.781 1 93.25 146 THR A O 1
ATOM 1175 N N . GLY A 1 147 ? 23.594 -24.484 -10.82 1 95.06 147 GLY A N 1
ATOM 1176 C CA . GLY A 1 147 ? 22.531 -23.516 -10.977 1 95.06 147 GLY A CA 1
ATOM 1177 C C . GLY A 1 147 ? 22.625 -22.375 -9.977 1 95.06 147 GLY A C 1
ATOM 1178 O O . GLY A 1 147 ? 23.703 -21.875 -9.688 1 95.06 147 GLY A O 1
ATOM 1179 N N . THR A 1 148 ? 21.516 -21.906 -9.516 1 93.62 148 THR A N 1
ATOM 1180 C CA . THR A 1 148 ? 21.453 -20.734 -8.648 1 93.62 148 THR A CA 1
ATOM 1181 C C . THR A 1 148 ? 21.516 -21.156 -7.176 1 93.62 148 THR A C 1
ATOM 1183 O O . THR A 1 148 ? 20.734 -22 -6.73 1 93.62 148 THR A O 1
ATOM 1186 N N . PRO A 1 149 ? 22.375 -20.594 -6.504 1 91.75 149 PRO A N 1
ATOM 1187 C CA . PRO A 1 149 ? 22.391 -20.859 -5.062 1 91.75 149 PRO A CA 1
ATOM 1188 C C . PRO A 1 149 ? 21.266 -20.156 -4.316 1 91.75 149 PRO A C 1
ATOM 1190 O O . PRO A 1 149 ? 21.172 -18.922 -4.34 1 91.75 149 PRO A O 1
ATOM 1193 N N . GLU A 1 150 ? 20.328 -20.844 -3.812 1 90.06 150 GLU A N 1
ATOM 1194 C CA . GLU A 1 150 ? 19.234 -20.25 -3.055 1 90.06 150 GLU A CA 1
ATOM 1195 C C . GLU A 1 150 ? 19.625 -20.031 -1.597 1 90.06 150 GLU A C 1
ATOM 1197 O O . GLU A 1 150 ? 20.469 -20.734 -1.062 1 90.06 150 GLU A O 1
ATOM 1202 N N . GLU A 1 151 ? 18.953 -19.125 -0.985 1 89.31 151 GLU A N 1
ATOM 1203 C CA . GLU A 1 151 ? 19.281 -18.734 0.383 1 89.31 151 GLU A CA 1
ATOM 1204 C C . GLU A 1 151 ? 18.844 -19.797 1.381 1 89.31 151 GLU A C 1
ATOM 1206 O O . GLU A 1 151 ? 17.797 -20.422 1.21 1 89.31 151 GLU A O 1
ATOM 1211 N N . HIS A 1 152 ? 19.734 -19.984 2.377 1 94.44 152 HIS A N 1
ATOM 1212 C CA . HIS A 1 152 ? 19.422 -20.844 3.516 1 94.44 152 HIS A CA 1
ATOM 1213 C C . HIS A 1 152 ? 19.391 -20.047 4.812 1 94.44 152 HIS A C 1
ATOM 1215 O O . HIS A 1 152 ? 20.078 -19.047 4.949 1 94.44 152 HIS A O 1
ATOM 1221 N N . PRO A 1 153 ? 18.484 -20.578 5.73 1 95.56 153 PRO A N 1
ATOM 1222 C CA . PRO A 1 153 ? 18.484 -19.891 7.023 1 95.56 153 PRO A CA 1
ATOM 1223 C C . PRO A 1 153 ? 19.797 -20.031 7.781 1 95.56 153 PRO A C 1
ATOM 1225 O O . PRO A 1 153 ? 20.438 -21.078 7.723 1 95.56 153 PRO A O 1
ATOM 1228 N N . PRO A 1 154 ? 20.156 -18.922 8.391 1 95.25 154 PRO A N 1
ATOM 1229 C CA . PRO A 1 154 ? 21.375 -19.016 9.211 1 95.25 154 PRO A CA 1
ATOM 1230 C C . PRO A 1 154 ? 21.188 -19.906 10.438 1 95.25 154 PRO A C 1
ATOM 1232 O O . PRO A 1 154 ? 20.062 -20.047 10.93 1 95.25 154 PRO A O 1
ATOM 1235 N N . ARG A 1 155 ? 22.219 -20.531 10.82 1 97.31 155 ARG A N 1
ATOM 1236 C CA . ARG A 1 155 ? 22.219 -21.25 12.086 1 97.31 155 ARG A CA 1
ATOM 1237 C C . ARG A 1 155 ? 22.969 -20.469 13.156 1 97.31 155 ARG A C 1
ATOM 1239 O O . ARG A 1 155 ? 24.172 -20.203 13.023 1 97.31 155 ARG A O 1
ATOM 1246 N N . LYS A 1 156 ? 22.188 -20.109 14.164 1 97.19 156 LYS A N 1
ATOM 1247 C CA . LYS A 1 156 ? 22.797 -19.344 15.25 1 97.19 156 LYS A CA 1
ATOM 1248 C C . LYS A 1 156 ? 23.281 -20.266 16.359 1 97.19 156 LYS A C 1
ATOM 1250 O O . LYS A 1 156 ? 22.922 -21.438 16.422 1 97.19 156 LYS A O 1
ATOM 1255 N N . MET A 1 157 ? 24.109 -19.672 17.281 1 96.5 157 MET A N 1
ATOM 1256 C CA . MET A 1 157 ? 24.75 -20.453 18.328 1 96.5 157 MET A CA 1
ATOM 1257 C C . MET A 1 157 ? 23.766 -20.75 19.469 1 96.5 157 MET A C 1
ATOM 1259 O O . MET A 1 157 ? 23.859 -21.812 20.094 1 96.5 157 MET A O 1
ATOM 1263 N N . SER A 1 158 ? 22.922 -19.812 19.688 1 97.94 158 SER A N 1
ATOM 1264 C CA . SER A 1 158 ? 21.953 -19.984 20.766 1 97.94 158 SER A CA 1
ATOM 1265 C C . SER A 1 158 ? 20.531 -19.906 20.234 1 97.94 158 SER A C 1
ATOM 1267 O O . SER A 1 158 ? 20.281 -19.328 19.172 1 97.94 158 SER A O 1
ATOM 1269 N N . TRP A 1 159 ? 19.672 -20.562 20.953 1 97.56 159 TRP A N 1
ATOM 1270 C CA . TRP A 1 159 ? 18.281 -20.547 20.531 1 97.56 159 TRP A CA 1
ATOM 1271 C C . TRP A 1 159 ? 17.719 -19.125 20.547 1 97.56 159 TRP A C 1
ATOM 1273 O O . TRP A 1 159 ? 16.938 -18.75 19.672 1 97.56 159 TRP A O 1
ATOM 1283 N N . GLU A 1 160 ? 18.078 -18.344 21.578 1 97.94 160 GLU A N 1
ATOM 1284 C CA . GLU A 1 160 ? 17.641 -16.953 21.656 1 97.94 160 GLU A CA 1
ATOM 1285 C C . GLU A 1 160 ? 18.078 -16.172 20.422 1 97.94 160 GLU A C 1
ATOM 1287 O O . GLU A 1 160 ? 17.328 -15.344 19.906 1 97.94 160 GLU A O 1
ATOM 1292 N N . GLY A 1 161 ? 19.234 -16.406 20.062 1 97.88 161 GLY A N 1
ATOM 1293 C CA . GLY A 1 161 ? 19.75 -15.758 18.859 1 97.88 161 GLY A CA 1
ATOM 1294 C C . GLY A 1 161 ? 19 -16.188 17.609 1 97.88 161 GLY A C 1
ATOM 1295 O O . GLY A 1 161 ? 18.703 -15.352 16.75 1 97.88 161 GLY A O 1
ATOM 1296 N N . GLN A 1 162 ? 18.734 -17.531 17.5 1 98.31 162 GLN A N 1
ATOM 1297 C CA . GLN A 1 162 ? 18 -18.062 16.359 1 98.31 162 GLN A CA 1
ATOM 1298 C C . GLN A 1 162 ? 16.594 -17.469 16.281 1 98.31 162 GLN A C 1
ATOM 1300 O O . GLN A 1 162 ? 16.172 -17.016 15.219 1 98.31 162 GLN A O 1
ATOM 1305 N N . TRP A 1 163 ? 15.977 -17.406 17.406 1 98.19 163 TRP A N 1
ATOM 1306 C CA . TRP A 1 163 ? 14.609 -16.906 17.484 1 98.19 163 TRP A CA 1
ATOM 1307 C C . TRP A 1 163 ? 14.555 -15.414 17.188 1 98.19 163 TRP A C 1
ATOM 1309 O O . TRP A 1 163 ? 13.656 -14.945 16.484 1 98.19 163 TRP A O 1
ATOM 1319 N N . ALA A 1 164 ? 15.438 -14.656 17.703 1 97.94 164 ALA A N 1
ATOM 1320 C CA . ALA A 1 164 ? 15.508 -13.219 17.453 1 97.94 164 ALA A CA 1
ATOM 1321 C C . ALA A 1 164 ? 15.703 -12.938 15.961 1 97.94 164 ALA A C 1
ATOM 1323 O O . ALA A 1 164 ? 15.102 -12.008 15.422 1 97.94 164 ALA A O 1
ATOM 1324 N N . ASP A 1 165 ? 16.531 -13.719 15.383 1 97.88 165 ASP A N 1
ATOM 1325 C CA . ASP A 1 165 ? 16.766 -13.578 13.953 1 97.88 165 ASP A CA 1
ATOM 1326 C C . ASP A 1 165 ? 15.492 -13.859 13.156 1 97.88 165 ASP A C 1
ATOM 1328 O O . ASP A 1 165 ? 15.164 -13.125 12.227 1 97.88 165 ASP A O 1
ATOM 1332 N N . TYR A 1 166 ? 14.844 -14.898 13.57 1 98.06 166 TYR A N 1
ATOM 1333 C CA . TYR A 1 166 ? 13.586 -15.242 12.922 1 98.06 166 TYR A CA 1
ATOM 1334 C C . TYR A 1 166 ? 12.562 -14.133 13.086 1 98.06 166 TYR A C 1
ATOM 1336 O O . TYR A 1 166 ? 11.883 -13.75 12.125 1 98.06 166 TYR A O 1
ATOM 1344 N N . CYS A 1 167 ? 12.438 -13.578 14.289 1 97.38 167 CYS A N 1
ATOM 1345 C CA . CYS A 1 167 ? 11.461 -12.531 14.562 1 97.38 167 CYS A CA 1
ATOM 1346 C C . CYS A 1 167 ? 11.758 -11.289 13.727 1 97.38 167 CYS A C 1
ATOM 1348 O O . CYS A 1 167 ? 10.836 -10.664 13.195 1 97.38 167 CYS A O 1
ATOM 1350 N N . ALA A 1 168 ? 12.977 -10.969 13.664 1 95.5 168 ALA A N 1
ATOM 1351 C CA . ALA A 1 168 ? 13.359 -9.82 12.844 1 95.5 168 ALA A CA 1
ATOM 1352 C C . ALA A 1 168 ? 12.977 -10.031 11.383 1 95.5 168 ALA A C 1
ATOM 1354 O O . ALA A 1 168 ? 12.422 -9.141 10.742 1 95.5 168 ALA A O 1
ATOM 1355 N N . MET A 1 169 ? 13.273 -11.195 10.945 1 95.75 169 MET A N 1
ATOM 1356 C CA . MET A 1 169 ? 12.914 -11.547 9.578 1 95.75 169 MET A CA 1
ATOM 1357 C C . MET A 1 169 ? 11.406 -11.516 9.375 1 95.75 169 MET A C 1
ATOM 1359 O O . MET A 1 169 ? 10.914 -10.984 8.375 1 95.75 169 MET A O 1
ATOM 1363 N N . TRP A 1 170 ? 10.727 -12.086 10.305 1 96.5 170 TRP A N 1
ATOM 1364 C CA . TRP A 1 170 ? 9.273 -12.18 10.219 1 96.5 170 TRP A CA 1
ATOM 1365 C C . TRP A 1 170 ? 8.648 -10.789 10.125 1 96.5 170 TRP A C 1
ATOM 1367 O O . TRP A 1 170 ? 7.727 -10.57 9.336 1 96.5 170 TRP A O 1
ATOM 1377 N N . TRP A 1 171 ? 9.125 -9.797 10.859 1 94.19 171 TRP A N 1
ATOM 1378 C CA . TRP A 1 171 ? 8.586 -8.438 10.859 1 94.19 171 TRP A CA 1
ATOM 1379 C C . TRP A 1 171 ? 8.828 -7.758 9.523 1 94.19 171 TRP A C 1
ATOM 1381 O O . TRP A 1 171 ? 7.953 -7.051 9.008 1 94.19 171 TRP A O 1
ATOM 1391 N N . ARG A 1 172 ? 9.922 -8.008 8.992 1 94.19 172 ARG A N 1
ATOM 1392 C CA . ARG A 1 172 ? 10.211 -7.461 7.672 1 94.19 172 ARG A CA 1
ATOM 1393 C C . ARG A 1 172 ? 9.344 -8.125 6.605 1 94.19 172 ARG A C 1
ATOM 1395 O O . ARG A 1 172 ? 8.773 -7.449 5.75 1 94.19 172 ARG A O 1
ATOM 1402 N N . TRP A 1 173 ? 9.234 -9.391 6.773 1 95.56 173 TRP A N 1
ATOM 1403 C CA . TRP A 1 173 ? 8.492 -10.219 5.82 1 95.56 173 TRP A CA 1
ATOM 1404 C C . TRP A 1 173 ? 7.004 -9.891 5.863 1 95.56 173 TRP A C 1
ATOM 1406 O O . TRP A 1 173 ? 6.348 -9.812 4.824 1 95.56 173 TRP A O 1
ATOM 1416 N N . SER A 1 174 ? 6.469 -9.57 6.988 1 95.19 174 SER A N 1
ATOM 1417 C CA . SER A 1 174 ? 5.031 -9.406 7.168 1 95.19 174 SER A CA 1
ATOM 1418 C C . SER A 1 174 ? 4.609 -7.957 6.938 1 95.19 174 SER A C 1
ATOM 1420 O O . SER A 1 174 ? 3.422 -7.633 7.008 1 95.19 174 SER A O 1
ATOM 1422 N N . ASN A 1 175 ? 5.535 -7.004 6.625 1 95.25 175 ASN A N 1
ATOM 1423 C CA . ASN A 1 175 ? 5.25 -5.586 6.441 1 95.25 175 ASN A CA 1
ATOM 1424 C C . ASN A 1 175 ? 4.395 -5.34 5.203 1 95.25 175 ASN A C 1
ATOM 1426 O O . ASN A 1 175 ? 4.859 -5.523 4.074 1 95.25 175 ASN A O 1
ATOM 1430 N N . PRO A 1 176 ? 3.145 -4.891 5.387 1 94.81 176 PRO A N 1
ATOM 1431 C CA . PRO A 1 176 ? 2.266 -4.711 4.227 1 94.81 176 PRO A CA 1
ATOM 1432 C C . PRO A 1 176 ? 2.555 -3.42 3.463 1 94.81 176 PRO A C 1
ATOM 1434 O O . PRO A 1 176 ? 2.004 -3.203 2.381 1 94.81 176 PRO A O 1
ATOM 1437 N N . PHE A 1 177 ? 3.486 -2.59 3.961 1 95.56 177 PHE A N 1
ATOM 1438 C CA . PHE A 1 177 ? 3.705 -1.273 3.375 1 95.56 177 PHE A CA 1
ATOM 1439 C C . PHE A 1 177 ? 4.949 -1.272 2.496 1 95.56 177 PHE A C 1
ATOM 1441 O O . PHE A 1 177 ? 5.246 -0.275 1.835 1 95.56 177 PHE A O 1
ATOM 1448 N N . ASP A 1 178 ? 5.648 -2.359 2.57 1 93.88 178 ASP A N 1
ATOM 1449 C CA . ASP A 1 178 ? 6.82 -2.521 1.719 1 93.88 178 ASP A CA 1
ATOM 1450 C C . ASP A 1 178 ? 6.48 -3.303 0.453 1 93.88 178 ASP A C 1
ATOM 1452 O O . ASP A 1 178 ? 6.184 -4.5 0.517 1 93.88 178 ASP A O 1
ATOM 1456 N N . TRP A 1 179 ? 6.582 -2.67 -0.679 1 93.88 179 TRP A N 1
ATOM 1457 C CA . TRP A 1 179 ? 6.125 -3.277 -1.924 1 93.88 179 TRP A CA 1
ATOM 1458 C C . TRP A 1 179 ? 7.285 -3.938 -2.666 1 93.88 179 TRP A C 1
ATOM 1460 O O . TRP A 1 179 ? 7.117 -4.418 -3.787 1 93.88 179 TRP A O 1
ATOM 1470 N N . ASP A 1 180 ? 8.422 -3.936 -2.012 1 90.12 180 ASP A N 1
ATOM 1471 C CA . ASP A 1 180 ? 9.531 -4.695 -2.576 1 90.12 180 ASP A CA 1
ATOM 1472 C C . ASP A 1 180 ? 9.352 -6.191 -2.338 1 90.12 180 ASP A C 1
ATOM 1474 O O . ASP A 1 180 ? 8.656 -6.598 -1.404 1 90.12 180 ASP A O 1
ATOM 1478 N N . PHE A 1 181 ? 9.883 -6.902 -3.287 1 88.81 181 PHE A N 1
ATOM 1479 C CA . PHE A 1 181 ? 9.883 -8.352 -3.111 1 88.81 181 PHE A CA 1
ATOM 1480 C C . PHE A 1 181 ? 11.109 -8.797 -2.318 1 88.81 181 PHE A C 1
ATOM 1482 O O . PHE A 1 181 ? 12.227 -8.367 -2.607 1 88.81 181 PHE A O 1
ATOM 1489 N N . HIS A 1 182 ? 10.812 -9.539 -1.198 1 83.62 182 HIS A N 1
ATOM 1490 C CA . HIS A 1 182 ? 11.906 -9.969 -0.326 1 83.62 182 HIS A CA 1
ATOM 1491 C C . HIS A 1 182 ? 11.992 -11.492 -0.266 1 83.62 182 HIS A C 1
ATOM 1493 O O . HIS A 1 182 ? 10.992 -12.172 -0.028 1 83.62 182 HIS A O 1
ATOM 1499 N N . TRP A 1 183 ? 13.141 -11.984 -0.594 1 90.31 183 TRP A N 1
ATOM 1500 C CA . TRP A 1 183 ? 13.445 -13.406 -0.423 1 90.31 183 TRP A CA 1
ATOM 1501 C C . TRP A 1 183 ? 14.094 -13.664 0.933 1 90.31 183 TRP A C 1
ATOM 1503 O O . TRP A 1 183 ? 15.297 -13.445 1.104 1 90.31 183 TRP A O 1
ATOM 1513 N N . GLU A 1 184 ? 13.266 -14.164 1.822 1 90.94 184 GLU A N 1
ATOM 1514 C CA . GLU A 1 184 ? 13.75 -14.336 3.189 1 90.94 184 GLU A CA 1
ATOM 1515 C C . GLU A 1 184 ? 14.492 -15.664 3.348 1 90.94 184 GLU A C 1
ATOM 1517 O O . GLU A 1 184 ? 14.211 -16.625 2.633 1 90.94 184 GLU A O 1
ATOM 1522 N N . ASN A 1 185 ? 15.273 -15.766 4.309 1 93.44 185 ASN A N 1
ATOM 1523 C CA . ASN A 1 185 ? 16.219 -16.875 4.469 1 93.44 185 ASN A CA 1
ATOM 1524 C C . ASN A 1 185 ? 15.516 -18.141 4.969 1 93.44 185 ASN A C 1
ATOM 1526 O O . ASN A 1 185 ? 15.945 -19.25 4.676 1 93.44 185 ASN A O 1
ATOM 1530 N N . TYR A 1 186 ? 14.508 -17.953 5.699 1 96.38 186 TYR A N 1
ATOM 1531 C CA . TYR A 1 186 ? 13.891 -19.125 6.309 1 96.38 186 TYR A CA 1
ATOM 1532 C C . TYR A 1 186 ? 12.992 -19.844 5.309 1 96.38 186 TYR A C 1
ATOM 1534 O O . TYR A 1 186 ? 12.68 -21.031 5.484 1 96.38 186 TYR A O 1
ATOM 1542 N N . ASP A 1 187 ? 12.547 -19.172 4.301 1 95.5 187 ASP A N 1
ATOM 1543 C CA . ASP A 1 187 ? 11.883 -19.734 3.131 1 95.5 187 ASP A CA 1
ATOM 1544 C C . ASP A 1 187 ? 11.695 -18.688 2.043 1 95.5 187 ASP A C 1
ATOM 1546 O O . ASP A 1 187 ? 10.656 -18.031 1.98 1 95.5 187 ASP A O 1
ATOM 1550 N N . PRO A 1 188 ? 12.68 -18.609 1.191 1 94.06 188 PRO A N 1
ATOM 1551 C CA . PRO A 1 188 ? 12.633 -17.547 0.184 1 94.06 188 PRO A CA 1
ATOM 1552 C C . PRO A 1 188 ? 11.398 -17.641 -0.713 1 94.06 188 PRO A C 1
ATOM 1554 O O . PRO A 1 188 ? 11.008 -16.656 -1.333 1 94.06 188 PRO A O 1
ATOM 1557 N N . HIS A 1 189 ? 10.734 -18.781 -0.774 1 93.62 189 HIS A N 1
ATOM 1558 C CA . HIS A 1 189 ? 9.602 -18.984 -1.665 1 93.62 189 HIS A CA 1
ATOM 1559 C C . HIS A 1 189 ? 8.344 -18.312 -1.122 1 93.62 189 HIS A C 1
ATOM 1561 O O . HIS A 1 189 ? 7.363 -18.141 -1.851 1 93.62 189 HIS A O 1
ATOM 1567 N N . THR A 1 190 ? 8.406 -17.859 0.148 1 96.06 190 THR A N 1
ATOM 1568 C CA . THR A 1 190 ? 7.223 -17.281 0.777 1 96.06 190 THR A CA 1
ATOM 1569 C C . THR A 1 190 ? 7.125 -15.781 0.476 1 96.06 190 THR A C 1
ATOM 1571 O O . THR A 1 190 ? 6.246 -15.094 0.999 1 96.06 190 THR A O 1
ATOM 1574 N N . TRP A 1 191 ? 7.957 -15.266 -0.419 1 95.5 191 TRP A N 1
ATOM 1575 C CA . TRP A 1 191 ? 7.898 -13.852 -0.78 1 95.5 191 TRP A CA 1
ATOM 1576 C C . TRP A 1 191 ? 6.539 -13.5 -1.382 1 95.5 191 TRP A C 1
ATOM 1578 O O . TRP A 1 191 ? 6.113 -12.344 -1.333 1 95.5 191 TRP A O 1
ATOM 1588 N N . THR A 1 192 ? 5.816 -14.453 -1.97 1 96.5 192 THR A N 1
ATOM 1589 C CA . THR A 1 192 ? 4.547 -14.219 -2.656 1 96.5 192 THR A CA 1
ATOM 1590 C C . THR A 1 192 ? 3.426 -13.969 -1.651 1 96.5 192 THR A C 1
ATOM 1592 O O . THR A 1 192 ? 2.373 -13.438 -2.006 1 96.5 192 THR A O 1
ATOM 1595 N N . ILE A 1 193 ? 3.635 -14.367 -0.41 1 97.12 193 ILE A N 1
ATOM 1596 C CA . ILE A 1 193 ? 2.566 -14.273 0.578 1 97.12 193 ILE A CA 1
ATOM 1597 C C . ILE A 1 193 ? 2.254 -12.805 0.866 1 97.12 193 ILE A C 1
ATOM 1599 O O . ILE A 1 193 ? 1.118 -12.359 0.688 1 97.12 193 ILE A O 1
ATOM 1603 N N . PRO A 1 194 ? 3.271 -12.016 1.264 1 97.12 194 PRO A N 1
ATOM 1604 C CA . PRO A 1 194 ? 2.957 -10.602 1.452 1 97.12 194 PRO A CA 1
ATOM 1605 C C . PRO A 1 194 ? 2.492 -9.922 0.164 1 97.12 194 PRO A C 1
ATOM 1607 O O . PRO A 1 194 ? 1.658 -9.016 0.206 1 97.12 194 PRO A O 1
ATOM 1610 N N . ALA A 1 195 ? 2.998 -10.328 -0.956 1 97.25 195 ALA A N 1
ATOM 1611 C CA . ALA A 1 195 ? 2.574 -9.758 -2.232 1 97.25 195 ALA A CA 1
ATOM 1612 C C . ALA A 1 195 ? 1.103 -10.055 -2.504 1 97.25 195 ALA A C 1
ATOM 1614 O O . ALA A 1 195 ? 0.349 -9.172 -2.92 1 97.25 195 ALA A O 1
ATOM 1615 N N . GLU A 1 196 ? 0.725 -11.266 -2.279 1 97.69 196 GLU A N 1
ATOM 1616 C CA . GLU A 1 196 ? -0.669 -11.664 -2.463 1 97.69 196 GLU A CA 1
ATOM 1617 C C . GLU A 1 196 ? -1.589 -10.891 -1.521 1 97.69 196 GLU A C 1
ATOM 1619 O O . GLU A 1 196 ? -2.705 -10.523 -1.896 1 97.69 196 GLU A O 1
ATOM 1624 N N . PHE A 1 197 ? -1.079 -10.727 -0.323 1 98.12 197 PHE A N 1
ATOM 1625 C CA . PHE A 1 197 ? -1.879 -9.969 0.631 1 98.12 197 PHE A CA 1
ATOM 1626 C C . PHE A 1 197 ? -2.09 -8.539 0.145 1 98.12 197 PHE A C 1
ATOM 1628 O O . PHE A 1 197 ? -3.217 -8.047 0.134 1 98.12 197 PHE A O 1
ATOM 1635 N N . ARG A 1 198 ? -1.063 -7.855 -0.237 1 97.75 198 ARG A N 1
ATOM 1636 C CA . ARG A 1 198 ? -1.155 -6.48 -0.717 1 97.75 198 ARG A CA 1
ATOM 1637 C C . ARG A 1 198 ? -2.068 -6.387 -1.935 1 97.75 198 ARG A C 1
ATOM 1639 O O . ARG A 1 198 ? -2.895 -5.473 -2.029 1 97.75 198 ARG A O 1
ATOM 1646 N N . CYS A 1 199 ? -1.934 -7.312 -2.842 1 98.44 199 CYS A N 1
ATOM 1647 C CA . CYS A 1 199 ? -2.777 -7.324 -4.031 1 98.44 199 CYS A CA 1
ATOM 1648 C C . CYS A 1 199 ? -4.242 -7.523 -3.66 1 98.44 199 CYS A C 1
ATOM 1650 O O . CYS A 1 199 ? -5.129 -6.914 -4.258 1 98.44 199 CYS A O 1
ATOM 1652 N N . SER A 1 200 ? -4.465 -8.359 -2.68 1 98.44 200 SER A N 1
ATOM 1653 C CA . SER A 1 200 ? -5.828 -8.578 -2.215 1 98.44 200 SER A CA 1
ATOM 1654 C C . SER A 1 200 ? -6.43 -7.289 -1.653 1 98.44 200 SER A C 1
ATOM 1656 O O . SER A 1 200 ? -7.605 -6.996 -1.881 1 98.44 200 SER A O 1
ATOM 1658 N N . MET A 1 201 ? -5.633 -6.555 -0.92 1 98.06 201 MET A N 1
ATOM 1659 C CA . MET A 1 201 ? -6.113 -5.297 -0.36 1 98.06 201 MET A CA 1
ATOM 1660 C C . MET A 1 201 ? -6.512 -4.324 -1.467 1 98.06 201 MET A C 1
ATOM 1662 O O . MET A 1 201 ? -7.566 -3.695 -1.395 1 98.06 201 MET A O 1
ATOM 1666 N N . VAL A 1 202 ? -5.691 -4.234 -2.461 1 98.31 202 VAL A N 1
ATOM 1667 C CA . VAL A 1 202 ? -6 -3.371 -3.598 1 98.31 202 VAL A CA 1
ATOM 1668 C C . VAL A 1 202 ? -7.297 -3.832 -4.258 1 98.31 202 VAL A C 1
ATOM 1670 O O . VAL A 1 202 ? -8.164 -3.014 -4.582 1 98.31 202 VAL A O 1
ATOM 1673 N N . LEU A 1 203 ? -7.398 -5.117 -4.398 1 98.56 203 LEU A N 1
ATOM 1674 C CA . LEU A 1 203 ? -8.578 -5.703 -5.023 1 98.56 203 LEU A CA 1
ATOM 1675 C C . LEU A 1 203 ? -9.836 -5.375 -4.223 1 98.56 203 LEU A C 1
ATOM 1677 O O . LEU A 1 203 ? -10.859 -4.977 -4.793 1 98.56 203 LEU A O 1
ATOM 1681 N N . PHE A 1 204 ? -9.758 -5.52 -2.922 1 98.38 204 PHE A N 1
ATOM 1682 C CA . PHE A 1 204 ? -10.922 -5.297 -2.07 1 98.38 204 PHE A CA 1
ATOM 1683 C C . PHE A 1 204 ? -11.359 -3.838 -2.125 1 98.38 204 PHE A C 1
ATOM 1685 O O . PHE A 1 204 ? -12.555 -3.545 -2.188 1 98.38 204 PHE A O 1
ATOM 1692 N N . VAL A 1 205 ? -10.422 -2.943 -2.119 1 98 205 VAL A N 1
ATOM 1693 C CA . VAL A 1 205 ? -10.758 -1.526 -2.223 1 98 205 VAL A CA 1
ATOM 1694 C C . VAL A 1 205 ? -11.383 -1.241 -3.588 1 98 205 VAL A C 1
ATOM 1696 O O . VAL A 1 205 ? -12.352 -0.488 -3.688 1 98 205 VAL A O 1
ATOM 1699 N N . MET A 1 206 ? -10.805 -1.812 -4.598 1 98 206 MET A N 1
ATOM 1700 C CA . MET A 1 206 ? -11.312 -1.616 -5.949 1 98 206 MET A CA 1
ATOM 1701 C C . MET A 1 206 ? -12.75 -2.119 -6.066 1 98 206 MET A C 1
ATOM 1703 O O . MET A 1 206 ? -13.609 -1.432 -6.621 1 98 206 MET A O 1
ATOM 1707 N N . LEU A 1 207 ? -12.984 -3.311 -5.516 1 97.88 207 LEU A N 1
ATOM 1708 C CA . LEU A 1 207 ? -14.328 -3.873 -5.559 1 97.88 207 LEU A CA 1
ATOM 1709 C C . LEU A 1 207 ? -15.297 -3.035 -4.73 1 97.88 207 LEU A C 1
ATOM 1711 O O . LEU A 1 207 ? -16.438 -2.789 -5.148 1 97.88 207 LEU A O 1
ATOM 1715 N N . LEU A 1 208 ? -14.812 -2.59 -3.602 1 97.12 208 LEU A N 1
ATOM 1716 C CA . LEU A 1 208 ? -15.617 -1.717 -2.754 1 97.12 208 LEU A CA 1
ATOM 1717 C C . LEU A 1 208 ? -15.984 -0.435 -3.49 1 97.12 208 LEU A C 1
ATOM 1719 O O . LEU A 1 208 ? -17.156 -0.04 -3.51 1 97.12 208 LEU A O 1
ATOM 1723 N N . ALA A 1 209 ? -15.07 0.163 -4.098 1 96.06 209 ALA A N 1
ATOM 1724 C CA . ALA A 1 209 ? -15.258 1.421 -4.816 1 96.06 209 ALA A CA 1
ATOM 1725 C C . ALA A 1 209 ? -16.219 1.24 -5.992 1 96.06 209 ALA A C 1
ATOM 1727 O O . ALA A 1 209 ? -16.953 2.164 -6.344 1 96.06 209 ALA A O 1
ATOM 1728 N N . GLY A 1 210 ? -16.234 0.062 -6.59 1 94.62 210 GLY A N 1
ATOM 1729 C CA . GLY A 1 210 ? -17.078 -0.188 -7.746 1 94.62 210 GLY A CA 1
ATOM 1730 C C . GLY A 1 210 ? -18.469 -0.65 -7.383 1 94.62 210 GLY A C 1
ATOM 1731 O O . GLY A 1 210 ? -19.328 -0.801 -8.258 1 94.62 210 GLY A O 1
ATOM 1732 N N . ALA A 1 211 ? -18.75 -0.856 -6.141 1 93.75 211 ALA A N 1
ATOM 1733 C CA . ALA A 1 211 ? -20 -1.474 -5.695 1 93.75 211 ALA A CA 1
ATOM 1734 C C . ALA A 1 211 ? -21.203 -0.607 -6.059 1 93.75 211 ALA A C 1
ATOM 1736 O O . ALA A 1 211 ? -22.266 -1.126 -6.395 1 93.75 211 ALA A O 1
ATOM 1737 N N . GLY A 1 212 ? -21.031 0.746 -6.008 1 89.25 212 GLY A N 1
ATOM 1738 C CA . GLY A 1 212 ? -22.156 1.637 -6.277 1 89.25 212 GLY A CA 1
ATOM 1739 C C . GLY A 1 212 ? -22.219 2.078 -7.73 1 89.25 212 GLY A C 1
ATOM 1740 O O . GLY A 1 212 ? -23.141 2.801 -8.117 1 89.25 212 GLY A O 1
ATOM 1741 N N . LEU A 1 213 ? -21.344 1.565 -8.508 1 91.06 213 LEU A N 1
ATOM 1742 C CA . LEU A 1 213 ? -21.297 1.983 -9.906 1 91.06 213 LEU A CA 1
ATOM 1743 C C . LEU A 1 213 ? -22.125 1.059 -10.789 1 91.06 213 LEU A C 1
ATOM 1745 O O . LEU A 1 213 ? -22.312 -0.114 -10.453 1 91.06 213 LEU A O 1
ATOM 1749 N N . LYS A 1 214 ? -22.594 1.688 -11.875 1 90.19 214 LYS A N 1
ATOM 1750 C CA . LYS A 1 214 ? -23.203 0.842 -12.891 1 90.19 214 LYS A CA 1
ATOM 1751 C C . LYS A 1 214 ? -22.188 -0.143 -13.469 1 90.19 214 LYS A C 1
ATOM 1753 O O . LYS A 1 214 ? -20.984 0.091 -13.406 1 90.19 214 LYS A O 1
ATOM 1758 N N . GLN A 1 215 ? -22.672 -1.211 -14.031 1 89.88 215 GLN A N 1
ATOM 1759 C CA . GLN A 1 215 ? -21.844 -2.32 -14.5 1 89.88 215 GLN A CA 1
ATOM 1760 C C . GLN A 1 215 ? -20.781 -1.84 -15.477 1 89.88 215 GLN A C 1
ATOM 1762 O O . GLN A 1 215 ? -19.609 -2.236 -15.383 1 89.88 215 GLN A O 1
ATOM 1767 N N . ARG A 1 216 ? -21.125 -0.994 -16.438 1 91.56 216 ARG A N 1
ATOM 1768 C CA . ARG A 1 216 ? -20.188 -0.528 -17.453 1 91.56 216 ARG A CA 1
ATOM 1769 C C . ARG A 1 216 ? -19.062 0.293 -16.812 1 91.56 216 ARG A C 1
ATOM 1771 O O . ARG A 1 216 ? -17.906 0.195 -17.234 1 91.56 216 ARG A O 1
ATOM 1778 N N . TRP A 1 217 ? -19.406 1.103 -15.828 1 92.12 217 TRP A N 1
ATOM 1779 C CA . TRP A 1 217 ? -18.422 1.944 -15.172 1 92.12 217 TRP A CA 1
ATOM 1780 C C . TRP A 1 217 ? -17.531 1.118 -14.242 1 92.12 217 TRP A C 1
ATOM 1782 O O . TRP A 1 217 ? -16.344 1.419 -14.078 1 92.12 217 TRP A O 1
ATOM 1792 N N . ARG A 1 218 ? -18.141 0.111 -13.648 1 93.81 218 ARG A N 1
ATOM 1793 C CA . ARG A 1 218 ? -17.344 -0.793 -12.812 1 93.81 218 ARG A CA 1
ATOM 1794 C C . ARG A 1 218 ? -16.297 -1.53 -13.648 1 93.81 218 ARG A C 1
ATOM 1796 O O . ARG A 1 218 ? -15.141 -1.627 -13.25 1 93.81 218 ARG A O 1
ATOM 1803 N N . LEU A 1 219 ? -16.734 -2.078 -14.781 1 95.44 219 LEU A N 1
ATOM 1804 C CA . LEU A 1 219 ? -15.812 -2.75 -15.695 1 95.44 219 LEU A CA 1
ATOM 1805 C C . LEU A 1 219 ? -14.711 -1.8 -16.141 1 95.44 219 LEU A C 1
ATOM 1807 O O . LEU A 1 219 ? -13.539 -2.18 -16.188 1 95.44 219 LEU A O 1
ATOM 1811 N N . GLY A 1 220 ? -15.117 -0.596 -16.5 1 96.31 220 GLY A N 1
ATOM 1812 C CA . GLY A 1 220 ? -14.148 0.411 -16.891 1 96.31 220 GLY A CA 1
ATOM 1813 C C . GLY A 1 220 ? -13.141 0.72 -15.797 1 96.31 220 GLY A C 1
ATOM 1814 O O . GLY A 1 220 ? -11.953 0.882 -16.062 1 96.31 220 GLY A O 1
ATOM 1815 N N . MET A 1 221 ? -13.617 0.803 -14.57 1 95.44 221 MET A N 1
ATOM 1816 C CA . MET A 1 221 ? -12.75 1.088 -13.438 1 95.44 221 MET A CA 1
ATOM 1817 C C . MET A 1 221 ? -11.75 -0.044 -13.219 1 95.44 221 MET A C 1
ATOM 1819 O O . MET A 1 221 ? -10.562 0.202 -13.008 1 95.44 221 MET A O 1
ATOM 1823 N N . ILE A 1 222 ? -12.219 -1.296 -13.25 1 97.81 222 ILE A N 1
ATOM 1824 C CA . ILE A 1 222 ? -11.32 -2.438 -13.078 1 97.81 222 ILE A CA 1
ATOM 1825 C C . ILE A 1 222 ? -10.266 -2.436 -14.18 1 97.81 222 ILE A C 1
ATOM 1827 O O . ILE A 1 222 ? -9.078 -2.637 -13.906 1 97.81 222 ILE A O 1
ATOM 1831 N N . ALA A 1 223 ? -10.68 -2.154 -15.391 1 98.25 223 ALA A N 1
ATOM 1832 C CA . ALA A 1 223 ? -9.75 -2.1 -16.516 1 98.25 223 ALA A CA 1
ATOM 1833 C C . ALA A 1 223 ? -8.727 -0.984 -16.328 1 98.25 223 ALA A C 1
ATOM 1835 O O . ALA A 1 223 ? -7.539 -1.175 -16.609 1 98.25 223 ALA A O 1
ATOM 1836 N N . LEU A 1 224 ? -9.219 0.125 -15.867 1 97.5 224 LEU A N 1
ATOM 1837 C CA . LEU A 1 224 ? -8.344 1.274 -15.656 1 97.5 224 LEU A CA 1
ATOM 1838 C C . LEU A 1 224 ? -7.305 0.977 -14.578 1 97.5 224 LEU A C 1
ATOM 1840 O O . LEU A 1 224 ? -6.121 1.286 -14.75 1 97.5 224 LEU A O 1
ATOM 1844 N N . VAL A 1 225 ? -7.734 0.409 -13.484 1 97.69 225 VAL A N 1
ATOM 1845 C CA . VAL A 1 225 ? -6.82 0.081 -12.398 1 97.69 225 VAL A CA 1
ATOM 1846 C C . VAL A 1 225 ? -5.805 -0.956 -12.867 1 97.69 225 VAL A C 1
ATOM 1848 O O . VAL A 1 225 ? -4.621 -0.869 -12.531 1 97.69 225 VAL A O 1
ATOM 1851 N N . THR A 1 226 ? -6.238 -1.923 -13.648 1 98.38 226 THR A N 1
ATOM 1852 C CA . THR A 1 226 ? -5.352 -2.945 -14.195 1 98.38 226 THR A CA 1
ATOM 1853 C C . THR A 1 226 ? -4.293 -2.318 -15.094 1 98.38 226 THR A C 1
ATOM 1855 O O . THR A 1 226 ? -3.098 -2.57 -14.93 1 98.38 226 THR A O 1
ATOM 1858 N N . ALA A 1 227 ? -4.734 -1.468 -15.961 1 97.62 227 ALA A N 1
ATOM 1859 C CA . ALA A 1 227 ? -3.824 -0.812 -16.891 1 97.62 227 ALA A CA 1
ATOM 1860 C C . ALA A 1 227 ? -2.852 0.108 -16.156 1 97.62 227 ALA A C 1
ATOM 1862 O O . ALA A 1 227 ? -1.657 0.131 -16.469 1 97.62 227 ALA A O 1
ATOM 1863 N N . ALA A 1 228 ? -3.355 0.863 -15.219 1 96.94 228 ALA A N 1
ATOM 1864 C CA . ALA A 1 228 ? -2.508 1.764 -14.445 1 96.94 228 ALA A CA 1
ATOM 1865 C C . ALA A 1 228 ? -1.464 0.984 -13.648 1 96.94 228 ALA A C 1
ATOM 1867 O O . ALA A 1 228 ? -0.305 1.397 -13.562 1 96.94 228 ALA A O 1
ATOM 1868 N N . SER A 1 229 ? -1.891 -0.131 -13.086 1 97.75 229 SER A N 1
ATOM 1869 C CA . SER A 1 229 ? -0.957 -0.954 -12.32 1 97.75 229 SER A CA 1
ATOM 1870 C C . SER A 1 229 ? 0.159 -1.491 -13.211 1 97.75 229 SER A C 1
ATOM 1872 O O . SER A 1 229 ? 1.317 -1.55 -12.797 1 97.75 229 SER A O 1
ATOM 1874 N N . LEU A 1 230 ? -0.191 -1.857 -14.422 1 96.56 230 LEU A N 1
ATOM 1875 C CA . LEU A 1 230 ? 0.821 -2.309 -15.367 1 96.56 230 LEU A CA 1
ATOM 1876 C C . LEU A 1 230 ? 1.803 -1.186 -15.695 1 96.56 230 LEU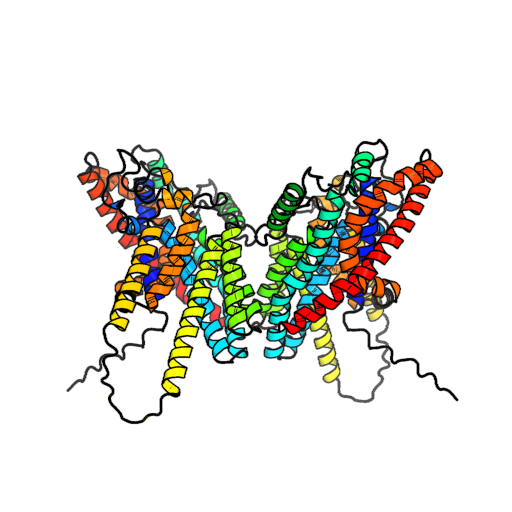 A C 1
ATOM 1878 O O . LEU A 1 230 ? 3.014 -1.411 -15.75 1 96.56 230 LEU A O 1
ATOM 1882 N N . ARG A 1 231 ? 1.292 -0.036 -15.773 1 94.69 231 ARG A N 1
ATOM 1883 C CA . ARG A 1 231 ? 2.123 1.112 -16.125 1 94.69 231 ARG A CA 1
ATOM 1884 C C . ARG A 1 231 ? 3.035 1.498 -14.961 1 94.69 231 ARG A C 1
ATOM 1886 O O . ARG A 1 231 ? 4.148 1.982 -15.18 1 94.69 231 ARG A O 1
ATOM 1893 N N . TYR A 1 232 ? 2.566 1.315 -13.758 1 95.56 232 TYR A N 1
ATOM 1894 C CA . TYR A 1 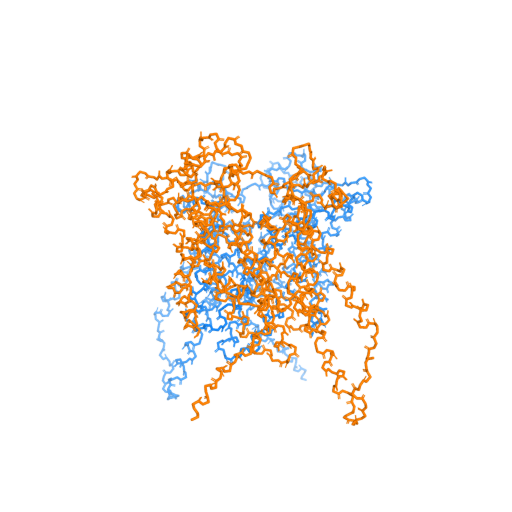232 ? 3.365 1.605 -12.57 1 95.56 232 TYR A CA 1
ATOM 1895 C C . TYR A 1 232 ? 4.359 0.483 -12.297 1 95.56 232 TYR A C 1
ATOM 1897 O O . TYR A 1 232 ? 4.98 0.446 -11.234 1 95.56 232 TYR A O 1
ATOM 1905 N N . ALA A 1 233 ? 4.449 -0.524 -13.18 1 95.44 233 ALA A N 1
ATOM 1906 C CA . ALA A 1 233 ? 5.363 -1.659 -13.086 1 95.44 233 ALA A CA 1
ATOM 1907 C C . ALA A 1 233 ? 5 -2.564 -11.914 1 95.44 233 ALA A C 1
ATOM 1909 O O . ALA A 1 233 ? 5.883 -3.105 -11.242 1 95.44 233 ALA A O 1
ATOM 1910 N N . ARG A 1 234 ? 3.727 -2.604 -11.641 1 96.81 234 ARG A N 1
ATOM 1911 C CA . ARG A 1 234 ? 3.201 -3.533 -10.648 1 96.81 234 ARG A CA 1
ATOM 1912 C C . ARG A 1 234 ? 2.455 -4.684 -11.312 1 96.81 234 ARG A C 1
ATOM 1914 O O . ARG A 1 234 ? 1.226 -4.746 -11.266 1 96.81 234 ARG A O 1
ATOM 1921 N N . TRP A 1 235 ? 3.264 -5.586 -11.812 1 97.44 235 TRP A N 1
ATOM 1922 C CA . TRP A 1 235 ? 2.693 -6.734 -12.508 1 97.44 235 TRP A CA 1
ATOM 1923 C C . TRP A 1 235 ? 1.821 -7.559 -11.57 1 97.44 235 TRP A C 1
ATOM 1925 O O . TRP A 1 235 ? 0.837 -8.164 -12 1 97.44 235 TRP A O 1
ATOM 1935 N N . ASP A 1 236 ? 2.191 -7.641 -10.305 1 97.44 236 ASP A N 1
ATOM 1936 C CA . ASP A 1 236 ? 1.453 -8.406 -9.305 1 97.44 236 ASP A CA 1
ATOM 1937 C C . ASP A 1 236 ? 0.028 -7.883 -9.148 1 97.44 236 ASP A C 1
ATOM 1939 O O . ASP A 1 236 ? -0.936 -8.641 -9.266 1 97.44 236 ASP A O 1
ATOM 1943 N N . VAL A 1 237 ? -0.111 -6.586 -9.023 1 98.44 237 VAL A N 1
ATOM 1944 C CA . VAL A 1 237 ? -1.433 -5.988 -8.867 1 98.44 237 VAL A CA 1
ATOM 1945 C C . VAL A 1 237 ? -2.207 -6.098 -10.172 1 98.44 237 VAL A C 1
ATOM 1947 O O . VAL A 1 237 ? -3.398 -6.418 -10.172 1 98.44 237 VAL A O 1
ATOM 1950 N N . ALA A 1 238 ? -1.529 -5.844 -11.258 1 98.44 238 ALA A N 1
ATOM 1951 C CA . ALA A 1 238 ? -2.172 -5.902 -12.57 1 98.44 238 ALA A CA 1
ATOM 1952 C C . ALA A 1 238 ? -2.719 -7.297 -12.852 1 98.44 238 ALA A C 1
ATOM 1954 O O . ALA A 1 238 ? -3.818 -7.441 -13.391 1 98.44 238 ALA A O 1
ATOM 1955 N N . THR A 1 239 ? -1.979 -8.297 -12.516 1 98.38 239 THR A N 1
ATOM 1956 C CA . THR A 1 239 ? -2.414 -9.672 -12.734 1 98.38 239 THR A CA 1
ATOM 1957 C C . THR A 1 239 ? -3.6 -10.016 -11.844 1 98.38 239 THR A C 1
ATOM 1959 O O . THR A 1 239 ? -4.539 -10.688 -12.273 1 98.38 239 THR A O 1
ATOM 1962 N N . PHE A 1 240 ? -3.551 -9.57 -10.602 1 98.19 240 PHE A N 1
ATOM 1963 C CA . PHE A 1 240 ? -4.633 -9.781 -9.648 1 98.19 240 PHE A CA 1
ATOM 1964 C C . PHE A 1 240 ? -5.918 -9.125 -10.133 1 98.19 240 PHE A C 1
ATOM 1966 O O . PHE A 1 240 ? -6.969 -9.773 -10.195 1 98.19 240 PHE A O 1
ATOM 1973 N N . THR A 1 241 ? -5.828 -7.879 -10.461 1 98.62 241 THR A N 1
ATOM 1974 C CA . THR A 1 241 ? -6.996 -7.148 -10.945 1 98.62 241 THR A CA 1
ATOM 1975 C C . THR A 1 241 ? -7.402 -7.637 -12.336 1 98.62 241 THR A C 1
ATOM 1977 O O . THR A 1 241 ? -8.578 -7.582 -12.695 1 98.62 241 THR A O 1
ATOM 1980 N N . GLY A 1 242 ? -6.414 -8.102 -13.102 1 98.62 242 GLY A N 1
ATOM 1981 C CA . GLY A 1 242 ? -6.742 -8.742 -14.367 1 98.62 242 GLY A CA 1
ATOM 1982 C C . GLY A 1 242 ? -7.621 -9.969 -14.203 1 98.62 242 GLY A C 1
ATOM 1983 O O . GLY A 1 242 ? -8.516 -10.219 -15.008 1 98.62 242 GLY A O 1
ATOM 1984 N N . GLY A 1 243 ? -7.309 -10.758 -13.195 1 98.38 243 GLY A N 1
ATOM 1985 C CA . GLY A 1 243 ? -8.188 -11.875 -12.875 1 98.38 243 GLY A CA 1
ATOM 1986 C C . GLY A 1 243 ? -9.609 -11.445 -12.57 1 98.38 243 GLY A C 1
ATOM 1987 O O . GLY A 1 243 ? -10.57 -12.086 -13.008 1 98.38 243 GLY A O 1
ATOM 1988 N N . SER A 1 244 ? -9.727 -10.375 -11.812 1 98.5 244 SER A N 1
ATOM 1989 C CA . SER A 1 244 ? -11.039 -9.82 -11.508 1 98.5 244 SER A CA 1
ATOM 1990 C C . SER A 1 244 ? -11.742 -9.336 -12.766 1 98.5 244 SER A C 1
ATOM 1992 O O . SER A 1 244 ? -12.961 -9.492 -12.906 1 98.5 244 SER A O 1
ATOM 1994 N N . LEU A 1 245 ? -10.984 -8.719 -13.617 1 98.12 245 LEU A N 1
ATOM 1995 C CA . LEU A 1 245 ? -11.523 -8.25 -14.891 1 98.12 245 LEU A CA 1
ATOM 1996 C C . LEU A 1 245 ? -12.125 -9.406 -15.688 1 98.12 245 LEU A C 1
ATOM 1998 O O . LEU A 1 245 ? -13.234 -9.289 -16.219 1 98.12 245 LEU A O 1
ATOM 2002 N N . VAL A 1 246 ? -11.438 -10.5 -15.742 1 97.69 246 VAL A N 1
ATOM 2003 C CA . VAL A 1 246 ? -11.898 -11.688 -16.453 1 97.69 246 VAL A CA 1
ATOM 2004 C C . VAL A 1 246 ? -13.172 -12.219 -15.797 1 97.69 246 VAL A C 1
ATOM 2006 O O . VAL A 1 246 ? -14.117 -12.602 -16.484 1 97.69 246 VAL A O 1
ATOM 2009 N N . ALA A 1 247 ? -13.18 -12.25 -14.469 1 97 247 ALA A N 1
ATOM 2010 C CA . ALA A 1 247 ? -14.375 -12.688 -13.758 1 97 247 ALA A CA 1
ATOM 2011 C C . ALA A 1 247 ? -15.594 -11.852 -14.148 1 97 247 ALA A C 1
ATOM 2013 O O . ALA A 1 247 ? -16.672 -12.391 -14.406 1 97 247 ALA A O 1
ATOM 2014 N N . ASP A 1 248 ? -15.383 -10.578 -14.188 1 96.62 248 ASP A N 1
ATOM 2015 C CA . ASP A 1 248 ? -16.469 -9.672 -14.539 1 96.62 248 ASP A CA 1
ATOM 2016 C C . ASP A 1 248 ? -16.922 -9.883 -15.977 1 96.62 248 ASP A C 1
ATOM 2018 O O . ASP A 1 248 ? -18.125 -9.898 -16.266 1 96.62 248 ASP A O 1
ATOM 2022 N N . ILE A 1 249 ? -16 -10.078 -16.859 1 95.44 249 ILE A N 1
ATOM 2023 C CA . ILE A 1 249 ? -16.312 -10.289 -18.266 1 95.44 249 ILE A CA 1
ATOM 2024 C C . ILE A 1 249 ? -17.062 -11.602 -18.438 1 95.44 249 ILE A C 1
ATOM 2026 O O . ILE A 1 249 ? -18.062 -11.664 -19.156 1 95.44 249 ILE A O 1
ATOM 2030 N N . HIS A 1 250 ? -16.625 -12.641 -17.828 1 94.31 250 HIS A N 1
ATOM 2031 C CA . HIS A 1 250 ? -17.297 -13.938 -17.875 1 94.31 250 HIS A CA 1
ATOM 2032 C C . HIS A 1 250 ? -18.734 -13.844 -17.391 1 94.31 250 HIS A C 1
ATOM 2034 O O . HIS A 1 250 ? -19.641 -14.398 -18 1 94.31 250 HIS A O 1
ATOM 2040 N N . GLN A 1 251 ? -18.922 -13.164 -16.328 1 93.44 251 GLN A N 1
ATOM 2041 C CA . GLN A 1 251 ? -20.266 -13.039 -15.75 1 93.44 251 GLN A CA 1
ATOM 2042 C C . GLN A 1 251 ? -21.172 -12.18 -16.641 1 93.44 251 GLN A C 1
ATOM 2044 O O . GLN A 1 251 ? -22.359 -12.453 -16.75 1 93.44 251 GLN A O 1
ATOM 2049 N N . SER A 1 252 ? -20.609 -11.172 -17.234 1 91.06 252 SER A N 1
ATOM 2050 C CA . SER A 1 252 ? -21.375 -10.352 -18.156 1 91.06 252 SER A CA 1
ATOM 2051 C C . SER A 1 252 ? -21.828 -11.164 -19.375 1 91.06 252 SER A C 1
ATOM 2053 O O . SER A 1 252 ? -22.969 -11.031 -19.812 1 91.06 252 SER A O 1
ATOM 2055 N N . ALA A 1 253 ? -20.969 -11.953 -19.828 1 88.12 253 ALA A N 1
ATOM 2056 C CA . ALA A 1 253 ? -21.297 -12.812 -20.953 1 88.12 253 ALA A CA 1
ATOM 2057 C C . ALA A 1 253 ? -22.375 -13.828 -20.578 1 88.12 253 ALA A C 1
ATOM 2059 O O . ALA A 1 253 ? -23.297 -14.086 -21.359 1 88.12 253 ALA A O 1
ATOM 2060 N N . SER A 1 254 ? -22.266 -14.359 -19.469 1 86.75 254 SER A N 1
ATOM 2061 C CA . SER A 1 254 ? -23.25 -15.336 -19 1 86.75 254 SER A CA 1
ATOM 2062 C C . SER A 1 254 ? -24.609 -14.703 -18.797 1 86.75 254 SER A C 1
ATOM 2064 O O . SER A 1 254 ? -25.641 -15.297 -19.141 1 86.75 254 SER A O 1
ATOM 2066 N N . HIS A 1 255 ? -24.625 -13.555 -18.297 1 85.62 255 HIS A N 1
ATOM 2067 C CA . HIS A 1 255 ? -25.875 -12.844 -18.094 1 85.62 255 HIS A CA 1
ATOM 2068 C C . HIS A 1 255 ? -26.547 -12.5 -19.422 1 85.62 255 HIS A C 1
ATOM 2070 O O . HIS A 1 255 ? -27.766 -12.57 -19.547 1 85.62 255 HIS A O 1
ATOM 2076 N N . ARG A 1 256 ? -25.844 -12.117 -20.359 1 82.06 256 ARG A N 1
ATOM 2077 C CA . ARG A 1 256 ? -26.375 -11.797 -21.672 1 82.06 256 ARG A CA 1
ATOM 2078 C C . ARG A 1 256 ? -26.984 -13.031 -22.328 1 82.06 256 ARG A C 1
ATOM 2080 O O . ARG A 1 256 ? -28.047 -12.953 -22.938 1 82.06 256 ARG A O 1
ATOM 2087 N N . LYS A 1 257 ? -26.359 -14.062 -22.156 1 82.12 257 LYS A N 1
ATOM 2088 C CA . LYS A 1 257 ? -26.859 -15.312 -22.719 1 82.12 257 LYS A CA 1
ATOM 2089 C C . LYS A 1 257 ? -28.172 -15.734 -22.047 1 82.12 257 LYS A C 1
ATOM 2091 O O . LYS A 1 257 ? -29.078 -16.219 -22.719 1 82.12 257 LYS A O 1
ATOM 2096 N N . GLU A 1 258 ? -28.156 -15.523 -20.797 1 82.12 258 GLU A N 1
ATOM 2097 C CA . GLU A 1 258 ? -29.375 -15.852 -20.062 1 82.12 258 GLU A CA 1
ATOM 2098 C C . GLU A 1 258 ? -30.531 -14.93 -20.453 1 82.12 258 GLU A C 1
ATOM 2100 O O . GLU A 1 258 ? -31.672 -15.375 -20.594 1 82.12 258 GLU A O 1
ATOM 2105 N N . GLU A 1 259 ? -30.281 -13.742 -20.656 1 79.19 259 GLU A N 1
ATOM 2106 C CA . GLU A 1 259 ? -31.297 -12.781 -21.062 1 79.19 259 GLU A CA 1
ATOM 2107 C C . GLU A 1 259 ? -31.797 -13.078 -22.484 1 79.19 259 GLU A C 1
ATOM 2109 O O . GLU A 1 259 ? -33 -12.984 -22.75 1 79.19 259 GLU A O 1
ATOM 2114 N N . GLU A 1 260 ? -30.922 -13.383 -23.312 1 74.75 260 GLU A N 1
ATOM 2115 C CA . GLU A 1 260 ? -31.281 -13.734 -24.688 1 74.75 260 GLU A CA 1
ATOM 2116 C C . GLU A 1 260 ? -32.094 -15.023 -24.734 1 74.75 260 GLU A C 1
ATOM 2118 O O . GLU A 1 260 ? -33.031 -15.148 -25.531 1 74.75 260 GLU A O 1
ATOM 2123 N N . ALA A 1 261 ? -31.797 -15.945 -23.938 1 72.19 261 ALA A N 1
ATOM 2124 C CA . ALA A 1 261 ? -32.562 -17.203 -23.844 1 72.19 261 ALA A CA 1
ATOM 2125 C C . ALA A 1 261 ? -33.969 -16.953 -23.328 1 72.19 261 ALA A C 1
ATOM 2127 O O . ALA A 1 261 ? -34.906 -17.625 -23.734 1 72.19 261 ALA A O 1
ATOM 2128 N N . ARG A 1 262 ? -34.156 -16.078 -22.453 1 72 262 ARG A N 1
ATOM 2129 C CA . ARG A 1 262 ? -35.438 -15.758 -21.875 1 72 262 ARG A CA 1
ATOM 2130 C C . ARG A 1 262 ? -36.312 -15.016 -22.891 1 72 262 ARG A C 1
ATOM 2132 O O . ARG A 1 262 ? -37.531 -15.125 -22.859 1 72 262 ARG A O 1
ATOM 2139 N N . GLU A 1 263 ? -35.812 -14.141 -23.688 1 67.62 263 GLU A N 1
ATOM 2140 C CA . GLU A 1 263 ? -36.594 -13.383 -24.672 1 67.62 263 GLU A CA 1
ATOM 2141 C C . GLU A 1 263 ? -37 -14.258 -25.844 1 67.62 263 GLU A C 1
ATOM 2143 O O . GLU A 1 263 ? -37.875 -13.898 -26.625 1 67.62 263 GLU A O 1
ATOM 2148 N N . LEU A 1 264 ? -36.406 -15.297 -25.984 1 56.34 264 LEU A N 1
ATOM 2149 C CA . LEU A 1 264 ? -36.844 -16.141 -27.094 1 56.34 264 LEU A CA 1
ATOM 2150 C C . LEU A 1 264 ? -38.094 -16.906 -26.734 1 56.34 264 LEU A C 1
ATOM 2152 O O . LEU A 1 264 ? -38.125 -17.641 -25.734 1 56.34 264 LEU A O 1
ATOM 2156 N N . PRO A 1 265 ? -39.406 -16.516 -27.062 1 49.75 265 PRO A N 1
ATOM 2157 C CA . PRO A 1 265 ? -40.625 -17.312 -26.891 1 49.75 265 PRO A CA 1
ATOM 2158 C C . PRO A 1 265 ? -40.375 -18.812 -27.016 1 49.75 265 PRO A C 1
ATOM 2160 O O . PRO A 1 265 ? -39.531 -19.234 -27.812 1 49.75 265 PRO A O 1
ATOM 2163 N N . THR A 1 266 ? -40.75 -19.641 -25.922 1 45.31 266 THR A N 1
ATOM 2164 C CA . THR A 1 266 ? -40.75 -21.109 -25.922 1 45.31 266 THR A CA 1
ATOM 2165 C C . THR A 1 266 ? -41.281 -21.641 -27.234 1 45.31 266 THR A C 1
ATOM 2167 O O . THR A 1 266 ? -41.781 -22.781 -27.297 1 45.31 266 THR A O 1
ATOM 2170 N N . THR A 1 267 ? -41.719 -20.891 -28.219 1 38.62 267 THR A N 1
ATOM 2171 C CA . THR A 1 267 ? -42.219 -21.734 -29.312 1 38.62 267 THR A CA 1
ATOM 2172 C C . THR A 1 267 ? -41.25 -22.891 -29.578 1 38.62 267 THR A C 1
ATOM 2174 O O . THR A 1 267 ? -40.031 -22.703 -29.562 1 38.62 267 THR A O 1
ATOM 2177 N N . GLU A 1 268 ? -41.719 -24.141 -29.5 1 38.69 268 GLU A N 1
ATOM 2178 C CA . GLU A 1 268 ? -41.281 -25.5 -29.766 1 38.69 268 GLU A CA 1
ATOM 2179 C C . GLU A 1 268 ? -40.25 -25.547 -30.891 1 38.69 268 GLU A C 1
ATOM 2181 O O . GLU A 1 268 ? -39.844 -26.609 -31.328 1 38.69 268 GLU A O 1
ATOM 2186 N N . SER A 1 269 ? -40.312 -24.469 -31.781 1 36.66 269 SER A N 1
ATOM 2187 C CA . SER A 1 269 ? -39.625 -24.875 -33 1 36.66 269 SER A CA 1
ATOM 2188 C C . SER A 1 269 ? -38.188 -25.359 -32.719 1 36.66 269 SER A C 1
ATOM 2190 O O . SER A 1 269 ? -37.656 -25.078 -31.641 1 36.66 269 SER A O 1
ATOM 2192 N N . ASP A 1 270 ? -37.406 -25.75 -33.938 1 35.5 270 ASP A N 1
ATOM 2193 C CA . ASP A 1 270 ? -36.281 -26.609 -34.312 1 35.5 270 ASP A CA 1
ATOM 2194 C C . ASP A 1 270 ? -35 -26.125 -33.656 1 35.5 270 ASP A C 1
ATOM 2196 O O . ASP A 1 270 ? -34.5 -25.047 -33.969 1 35.5 270 ASP A O 1
ATOM 2200 N N . LEU A 1 271 ? -34.875 -26.234 -32.375 1 36.22 271 LEU A N 1
ATOM 2201 C CA . LEU A 1 271 ? -33.625 -26.297 -31.578 1 36.22 271 LEU A CA 1
ATOM 2202 C C . LEU A 1 271 ? -32.438 -26.688 -32.438 1 36.22 271 LEU A C 1
ATOM 2204 O O . LEU A 1 271 ? -31.328 -26.828 -31.953 1 36.22 271 LEU A O 1
ATOM 2208 N N . GLU A 1 272 ? -32.875 -27.5 -33.469 1 36 272 GLU A N 1
ATOM 2209 C CA . GLU A 1 272 ? -31.781 -28.203 -34.156 1 36 272 GLU A CA 1
ATOM 2210 C C . GLU A 1 272 ? -30.844 -27.234 -34.844 1 36 272 GLU A C 1
ATOM 2212 O O . GLU A 1 272 ? -29.984 -27.641 -35.625 1 36 272 GLU A O 1
ATOM 2217 N N . ASP A 1 273 ? -31.391 -26.062 -35.125 1 36.31 273 ASP A N 1
ATOM 2218 C CA . ASP A 1 273 ? -30.469 -25.453 -36.094 1 36.31 273 ASP A CA 1
ATOM 2219 C C . ASP A 1 273 ? -29.062 -25.375 -35.531 1 36.31 273 ASP A C 1
ATOM 2221 O O . ASP A 1 273 ? -28.828 -24.781 -34.469 1 36.31 273 ASP A O 1
ATOM 2225 N N . GLU A 1 274 ? -28.312 -26.344 -35.781 1 37.31 274 GLU A N 1
ATOM 2226 C CA . GLU A 1 274 ? -26.875 -26.5 -35.875 1 37.31 274 GLU A CA 1
ATOM 2227 C C . GLU A 1 274 ? -26.188 -25.172 -36.219 1 37.31 274 GLU A C 1
ATOM 2229 O O . GLU A 1 274 ? -26.203 -24.75 -37.375 1 37.31 274 GLU A O 1
ATOM 2234 N N . CYS A 1 275 ? -26.547 -24.156 -35.75 1 39.97 275 CYS A N 1
ATOM 2235 C CA . CYS A 1 275 ? -25.656 -23.047 -36.125 1 39.97 275 CYS A CA 1
ATOM 2236 C C . CYS A 1 275 ? -24.219 -23.531 -36.25 1 39.97 275 CYS A C 1
ATOM 2238 O O . CYS A 1 275 ? -23.562 -23.844 -35.281 1 39.97 275 CYS A O 1
ATOM 2240 N N . PRO A 1 276 ? -23.859 -24.188 -37.375 1 44.91 276 PRO A N 1
ATOM 2241 C CA . PRO A 1 276 ? -22.719 -24.984 -37.812 1 44.91 276 PRO A CA 1
ATOM 2242 C C . PRO A 1 276 ? -21.375 -24.344 -37.438 1 44.91 276 PRO A C 1
ATOM 2244 O O . PRO A 1 276 ? -20.578 -24.953 -36.719 1 44.91 276 PRO A O 1
ATOM 2247 N N . PRO A 1 277 ? -20.562 -23.828 -38.531 1 48.22 277 PRO A N 1
ATOM 2248 C CA . PRO A 1 277 ? -19.141 -23.547 -38.75 1 48.22 277 PRO A CA 1
ATOM 2249 C C . PRO A 1 277 ? -18.672 -22.359 -37.906 1 48.22 277 PRO A C 1
ATOM 2251 O O . PRO A 1 277 ? -17.469 -22.25 -37.625 1 48.22 277 PRO A O 1
ATOM 2254 N N . CYS A 1 278 ? -19.5 -21.25 -37.75 1 48.69 278 CYS A N 1
ATOM 2255 C CA . CYS A 1 278 ? -19.141 -20.047 -37 1 48.69 278 CYS A CA 1
ATOM 2256 C C . CYS A 1 278 ? -18.781 -20.406 -35.562 1 48.69 278 CYS A C 1
ATOM 2258 O O . CYS A 1 278 ? -17.891 -19.781 -34.969 1 48.69 278 CYS A O 1
ATOM 2260 N N . SER A 1 279 ? -19.578 -21.453 -35.188 1 63.72 279 SER A N 1
ATOM 2261 C CA . SER A 1 279 ? -19.312 -21.906 -33.844 1 63.72 279 SER A CA 1
ATOM 2262 C C . SER A 1 279 ? -17.922 -22.547 -33.719 1 63.72 279 SER A C 1
ATOM 2264 O O . SER A 1 279 ? -17.188 -22.281 -32.781 1 63.72 279 SER A O 1
ATOM 2266 N N . GLU A 1 280 ? -17.656 -23.172 -34.969 1 64.06 280 GLU A N 1
ATOM 2267 C CA . GLU A 1 280 ? -16.359 -23.828 -34.938 1 64.06 280 GLU A CA 1
ATOM 2268 C C . GLU A 1 280 ? -15.227 -22.812 -35.062 1 64.06 280 GLU A C 1
ATOM 2270 O O . GLU A 1 280 ? -14.219 -22.906 -34.344 1 64.06 280 GLU A O 1
ATOM 2275 N N . PHE A 1 281 ? -15.422 -21.859 -36.031 1 71.56 281 PHE A N 1
ATOM 2276 C CA . PHE A 1 281 ? -14.43 -20.812 -36.25 1 71.56 281 PHE A CA 1
ATOM 2277 C C . PHE A 1 281 ? -14.195 -20.031 -34.969 1 71.56 281 PHE A C 1
ATOM 2279 O O . PHE A 1 281 ? -13.055 -19.688 -34.625 1 71.56 281 PHE A O 1
ATOM 2286 N N . LEU A 1 282 ? -15.25 -19.875 -34.375 1 81.06 282 LEU A N 1
ATOM 2287 C CA . LEU A 1 282 ? -15.148 -19.156 -33.125 1 81.06 282 LEU A CA 1
ATOM 2288 C C . LEU A 1 282 ? -14.367 -19.953 -32.062 1 81.06 282 LEU A C 1
ATOM 2290 O O . LEU A 1 282 ? -13.578 -19.391 -31.312 1 81.06 282 LEU A O 1
ATOM 2294 N N . THR A 1 283 ? -14.555 -21.188 -32.188 1 86.88 283 THR A N 1
ATOM 2295 C CA . THR A 1 283 ? -13.82 -22.047 -31.281 1 86.88 283 THR A CA 1
ATOM 2296 C C . THR A 1 283 ? -12.336 -22.094 -31.625 1 86.88 283 THR A C 1
ATOM 2298 O O . THR A 1 283 ? -11.484 -22.078 -30.75 1 86.88 283 THR A O 1
ATOM 2301 N N . GLU A 1 284 ? -12.078 -22.172 -32.906 1 90 284 GLU A N 1
ATOM 2302 C CA . GLU A 1 284 ? -10.695 -22.172 -33.375 1 90 284 GLU A CA 1
ATOM 2303 C C . GLU A 1 284 ? -9.992 -20.859 -33 1 90 284 GLU A C 1
ATOM 2305 O O . GLU A 1 284 ? -8.812 -20.875 -32.625 1 90 284 GLU A O 1
ATOM 2310 N N . LEU A 1 285 ? -10.695 -19.875 -33.062 1 92.25 285 LEU A N 1
ATOM 2311 C CA . LEU A 1 285 ? -10.133 -18.578 -32.688 1 92.25 285 LEU A CA 1
ATOM 2312 C C . LEU A 1 285 ? -9.812 -18.547 -31.188 1 92.25 285 LEU A C 1
ATOM 2314 O O . LEU A 1 285 ? -8.789 -18 -30.781 1 92.25 285 LEU A O 1
ATOM 2318 N N . LYS A 1 286 ? -10.641 -19.125 -30.469 1 94.12 286 LYS A N 1
ATOM 2319 C CA . LYS A 1 286 ? -10.406 -19.188 -29.031 1 94.12 286 LYS A CA 1
ATOM 2320 C C . LYS A 1 286 ? -9.164 -20.031 -28.719 1 94.12 286 LYS A C 1
ATOM 2322 O O . LYS A 1 286 ? -8.383 -19.672 -27.828 1 94.12 286 LYS A O 1
ATOM 2327 N N . TRP A 1 287 ? -9.055 -21.078 -29.453 1 95.06 287 TRP A N 1
ATOM 2328 C CA . TRP A 1 287 ? -7.852 -21.875 -29.281 1 95.06 287 TRP A CA 1
ATOM 2329 C C . TRP A 1 287 ? -6.605 -21.094 -29.672 1 95.06 287 TRP A C 1
ATOM 2331 O O . TRP A 1 287 ? -5.566 -21.203 -29.016 1 95.06 287 TRP A O 1
ATOM 2341 N N . LEU A 1 288 ? -6.734 -20.375 -30.734 1 96.31 288 LEU A N 1
ATOM 2342 C CA . LEU A 1 288 ? -5.605 -19.562 -31.188 1 96.31 288 LEU A CA 1
ATOM 2343 C C . LEU A 1 288 ? -5.191 -18.562 -30.125 1 96.31 288 LEU A C 1
ATOM 2345 O O . LEU A 1 288 ? -4 -18.375 -29.859 1 96.31 288 LEU A O 1
ATOM 2349 N N . ILE A 1 289 ? -6.148 -17.938 -29.516 1 96.69 289 ILE A N 1
ATOM 2350 C CA . ILE A 1 289 ? -5.883 -16.969 -28.469 1 96.69 289 ILE A CA 1
ATOM 2351 C C . ILE A 1 289 ? -5.184 -17.656 -27.297 1 96.69 289 ILE A C 1
ATOM 2353 O O . ILE A 1 289 ? -4.207 -17.141 -26.75 1 96.69 289 ILE A O 1
ATOM 2357 N N . PHE A 1 290 ? -5.656 -18.781 -26.984 1 97.25 290 PHE A N 1
ATOM 2358 C CA . PHE A 1 290 ? -5.078 -19.562 -25.906 1 97.25 290 PHE A CA 1
ATOM 2359 C C . PHE A 1 290 ? -3.633 -19.938 -26.219 1 97.25 290 PHE A C 1
ATOM 2361 O O . PHE A 1 290 ? -2.748 -19.797 -25.375 1 97.25 290 PHE A O 1
ATOM 2368 N N . ILE A 1 291 ? -3.391 -20.375 -27.438 1 97.44 291 ILE A N 1
ATOM 2369 C CA . ILE A 1 291 ? -2.068 -20.828 -27.859 1 97.44 291 ILE A CA 1
ATOM 2370 C C . ILE A 1 291 ? -1.108 -19.641 -27.906 1 97.44 291 ILE A C 1
ATOM 2372 O O . ILE A 1 291 ? 0.05 -19.766 -27.5 1 97.44 291 ILE A O 1
ATOM 2376 N N . ILE A 1 292 ? -1.589 -18.531 -28.312 1 97.5 292 ILE A N 1
ATOM 2377 C CA . ILE A 1 292 ? -0.768 -17.328 -28.328 1 97.5 292 ILE A CA 1
ATOM 2378 C C . ILE A 1 292 ? -0.416 -16.922 -26.906 1 97.5 292 ILE A C 1
ATOM 2380 O O . ILE A 1 292 ? 0.722 -16.531 -26.625 1 97.5 292 ILE A O 1
ATOM 2384 N N . ALA A 1 293 ? -1.355 -17.016 -26.016 1 98.06 293 ALA A N 1
ATOM 2385 C CA . ALA A 1 293 ? -1.106 -16.688 -24.625 1 98.06 293 ALA A CA 1
ATOM 2386 C C . ALA A 1 293 ? -0.068 -17.625 -24.016 1 98.06 293 ALA A C 1
ATOM 2388 O O . ALA A 1 293 ? 0.799 -17.203 -23.25 1 98.06 293 ALA A O 1
ATOM 2389 N N . LEU A 1 294 ? -0.136 -18.875 -24.375 1 97.88 294 LEU A N 1
ATOM 2390 C CA . LEU A 1 294 ? 0.848 -19.828 -23.891 1 97.88 294 LEU A CA 1
ATOM 2391 C C . LEU A 1 294 ? 2.236 -19.516 -24.438 1 97.88 294 LEU A C 1
ATOM 2393 O O . LEU A 1 294 ? 3.234 -19.656 -23.719 1 97.88 294 LEU A O 1
ATOM 2397 N N . TYR A 1 295 ? 2.236 -19.141 -25.656 1 97.94 295 TYR A N 1
ATOM 2398 C CA . TYR A 1 295 ? 3.508 -18.75 -26.266 1 97.94 295 TYR A CA 1
ATOM 2399 C C . TYR A 1 295 ? 4.113 -17.562 -25.531 1 97.94 295 TYR A C 1
ATOM 2401 O O . TYR A 1 295 ? 5.309 -17.562 -25.219 1 97.94 295 TYR A O 1
ATOM 2409 N N . ILE A 1 296 ? 3.303 -16.594 -25.266 1 97.44 296 ILE A N 1
ATOM 2410 C CA . ILE A 1 296 ? 3.771 -15.406 -24.547 1 97.44 296 ILE A CA 1
ATOM 2411 C C . ILE A 1 296 ? 4.219 -15.797 -23.141 1 97.44 296 ILE A C 1
ATOM 2413 O O . ILE A 1 296 ? 5.227 -15.281 -22.641 1 97.44 296 ILE A O 1
ATOM 2417 N N . LEU A 1 297 ? 3.547 -16.703 -22.578 1 97.56 297 LEU A N 1
ATOM 2418 C CA . LEU A 1 297 ? 3.883 -17.156 -21.234 1 97.56 297 LEU A CA 1
ATOM 2419 C C . LEU A 1 297 ? 5.227 -17.891 -21.234 1 97.56 297 LEU A C 1
ATOM 2421 O O . LEU A 1 297 ? 5.852 -18.031 -20.188 1 97.56 297 LEU A O 1
ATOM 2425 N N . SER A 1 298 ? 5.668 -18.344 -22.391 1 97.62 298 SER A N 1
ATOM 2426 C CA . SER A 1 298 ? 6.941 -19.047 -22.547 1 97.62 298 SER A CA 1
ATOM 2427 C C . SER A 1 298 ? 8.102 -18.062 -22.641 1 97.62 298 SER A C 1
ATOM 2429 O O . SER A 1 298 ? 9.242 -18.469 -22.891 1 97.62 298 SER A O 1
ATOM 2431 N N . PHE A 1 299 ? 7.82 -16.797 -22.453 1 96.81 299 PHE A N 1
ATOM 2432 C CA . PHE A 1 299 ? 8.844 -15.758 -22.469 1 96.81 299 PHE A CA 1
ATOM 2433 C C . PHE A 1 299 ? 9.969 -16.078 -21.5 1 96.81 299 PHE A C 1
ATOM 2435 O O . PHE A 1 299 ? 9.727 -16.359 -20.328 1 96.81 299 PHE A O 1
ATOM 2442 N N . PRO A 1 300 ? 11.219 -16.109 -22 1 95.81 300 PRO A N 1
ATOM 2443 C CA . PRO A 1 300 ? 12.336 -16.531 -21.141 1 95.81 300 PRO A CA 1
ATOM 2444 C C . PRO A 1 300 ? 12.633 -15.531 -20.031 1 95.81 300 PRO A C 1
ATOM 2446 O O . PRO A 1 300 ? 12.383 -14.328 -20.188 1 95.81 300 PRO A O 1
ATOM 2449 N N . ASP A 1 301 ? 13.18 -16.047 -18.969 1 93.44 301 ASP A N 1
ATOM 2450 C CA . ASP A 1 301 ? 13.562 -15.219 -17.828 1 93.44 301 ASP A CA 1
ATOM 2451 C C . ASP A 1 301 ? 14.805 -14.391 -18.141 1 93.44 301 ASP A C 1
ATOM 2453 O O . ASP A 1 301 ? 14.906 -13.227 -17.734 1 93.44 301 ASP A O 1
ATOM 2457 N N . ASN A 1 302 ? 15.742 -15.086 -18.828 1 93.25 302 ASN A N 1
ATOM 2458 C CA . ASN A 1 302 ? 17.016 -14.453 -19.125 1 93.25 302 ASN A CA 1
ATOM 2459 C C . ASN A 1 302 ? 17.375 -14.547 -20.609 1 93.25 302 ASN A C 1
ATOM 2461 O O . ASN A 1 302 ? 16.812 -15.375 -21.328 1 93.25 302 ASN A O 1
ATOM 2465 N N . LYS A 1 303 ? 18.172 -13.656 -21.062 1 93.5 303 LYS A N 1
ATOM 2466 C CA . LYS A 1 303 ? 18.688 -13.625 -22.422 1 93.5 303 LYS A CA 1
ATOM 2467 C C . LYS A 1 303 ? 17.562 -13.539 -23.438 1 93.5 303 LYS A C 1
ATOM 2469 O O . LYS A 1 303 ? 17.594 -14.227 -24.469 1 93.5 303 LYS A O 1
ATOM 2474 N N . THR A 1 304 ? 16.641 -12.797 -23.078 1 93 304 THR A N 1
ATOM 2475 C CA . THR A 1 304 ? 15.445 -12.703 -23.922 1 93 304 THR A CA 1
ATOM 2476 C C . THR A 1 304 ? 15.789 -12.047 -25.266 1 93 304 THR A C 1
ATOM 2478 O O . THR A 1 304 ? 15.266 -12.453 -26.297 1 93 304 THR A O 1
ATOM 2481 N N . GLN A 1 305 ? 16.688 -11.148 -25.25 1 91.94 305 GLN A N 1
ATOM 2482 C CA . GLN A 1 305 ? 17.047 -10.391 -26.453 1 91.94 305 GLN A CA 1
ATOM 2483 C C . GLN A 1 305 ? 17.766 -11.273 -27.453 1 91.94 305 GLN A C 1
ATOM 2485 O O . GLN A 1 305 ? 17.859 -10.938 -28.641 1 91.94 305 GLN A O 1
ATOM 2490 N N . ARG A 1 306 ? 18.25 -12.375 -27.016 1 93.56 306 ARG A N 1
ATOM 2491 C CA . ARG A 1 306 ? 19.016 -13.258 -27.891 1 93.56 306 ARG A CA 1
ATOM 2492 C C . ARG A 1 306 ? 18.203 -14.508 -28.234 1 93.56 306 ARG A C 1
ATOM 2494 O O . ARG A 1 306 ? 18.672 -15.375 -28.984 1 93.56 306 ARG A O 1
ATOM 2501 N N . THR A 1 307 ? 17.094 -14.664 -27.609 1 96.12 307 THR A N 1
ATOM 2502 C CA . THR A 1 307 ? 16.281 -15.859 -27.828 1 96.12 307 THR A CA 1
ATOM 2503 C C . THR A 1 307 ? 15.422 -15.695 -29.078 1 96.12 307 THR A C 1
ATOM 2505 O O . THR A 1 307 ? 14.586 -14.789 -29.141 1 96.12 307 THR A O 1
ATOM 2508 N N . PRO A 1 308 ? 15.57 -16.594 -30.031 1 94.38 308 PRO A N 1
ATOM 2509 C CA . PRO A 1 308 ? 14.734 -16.5 -31.234 1 94.38 308 PRO A CA 1
ATOM 2510 C C . PRO A 1 308 ? 13.242 -16.578 -30.922 1 94.38 308 PRO A C 1
ATOM 2512 O O . PRO A 1 308 ? 12.828 -17.391 -30.078 1 94.38 308 PRO A O 1
ATOM 2515 N N . GLY A 1 309 ? 12.438 -15.664 -31.578 1 94 309 GLY A N 1
ATOM 2516 C CA . GLY A 1 309 ? 10.992 -15.672 -31.406 1 94 309 GLY A CA 1
ATOM 2517 C C . GLY A 1 309 ? 10.508 -14.703 -30.344 1 94 309 GLY A C 1
ATOM 2518 O O . GLY A 1 309 ? 9.32 -14.367 -30.312 1 94 309 GLY A O 1
ATOM 2519 N N . PHE A 1 310 ? 11.484 -14.281 -29.469 1 96.56 310 PHE A N 1
ATOM 2520 C CA . PHE A 1 310 ? 11.047 -13.445 -28.344 1 96.56 310 PHE A CA 1
ATOM 2521 C C . PHE A 1 310 ? 11.734 -12.086 -28.391 1 96.56 310 PHE A C 1
ATOM 2523 O O . PHE A 1 310 ? 11.531 -11.258 -27.5 1 96.56 310 PHE A O 1
ATOM 2530 N N . LYS A 1 311 ? 12.547 -11.875 -29.406 1 94.94 311 LYS A N 1
ATOM 2531 C CA . LYS A 1 311 ? 13.266 -10.609 -29.547 1 94.94 311 LYS A CA 1
ATOM 2532 C C . LYS A 1 311 ? 12.297 -9.445 -29.703 1 94.94 311 LYS A C 1
ATOM 2534 O O . LYS A 1 311 ? 12.5 -8.375 -29.125 1 94.94 311 LYS A O 1
ATOM 2539 N N . THR A 1 312 ? 11.297 -9.664 -30.469 1 94.56 312 THR A N 1
ATOM 2540 C CA . THR A 1 312 ? 10.312 -8.617 -30.734 1 94.56 312 THR A CA 1
ATOM 2541 C C . THR A 1 312 ? 9.562 -8.25 -29.453 1 94.56 312 THR A C 1
ATOM 2543 O O . THR A 1 312 ? 9.391 -7.07 -29.141 1 94.56 312 THR A O 1
ATOM 2546 N N . LEU A 1 313 ? 9.109 -9.219 -28.734 1 95.44 313 LEU A N 1
ATOM 2547 C CA . LEU A 1 313 ? 8.414 -8.969 -27.469 1 95.44 313 LEU A CA 1
ATOM 2548 C C . LEU A 1 313 ? 9.328 -8.242 -26.484 1 95.44 313 LEU A C 1
ATOM 2550 O O . LEU A 1 313 ? 8.883 -7.348 -25.766 1 95.44 313 LEU A O 1
ATOM 2554 N N . ALA A 1 314 ? 10.562 -8.664 -26.5 1 95.19 314 ALA A N 1
ATOM 2555 C CA . ALA A 1 314 ? 11.539 -8.008 -25.625 1 95.19 314 ALA A CA 1
ATOM 2556 C C . ALA A 1 314 ? 11.688 -6.527 -25.984 1 95.19 314 ALA A C 1
ATOM 2558 O O . ALA A 1 314 ? 11.781 -5.676 -25.094 1 95.19 314 ALA A O 1
ATOM 2559 N N . TYR A 1 315 ? 11.656 -6.293 -27.25 1 93.88 315 TYR A N 1
ATOM 2560 C CA . TYR A 1 315 ? 11.812 -4.93 -27.75 1 93.88 315 TYR A CA 1
ATOM 2561 C C . TYR A 1 315 ? 10.641 -4.055 -27.312 1 93.88 315 TYR A C 1
ATOM 2563 O O . TYR A 1 315 ? 10.828 -2.887 -26.953 1 93.88 315 TYR A O 1
ATOM 2571 N N . TYR A 1 316 ? 9.477 -4.574 -27.188 1 94.25 316 TYR A N 1
ATOM 2572 C CA . TYR A 1 316 ? 8.281 -3.791 -26.891 1 94.25 316 TYR A CA 1
ATOM 2573 C C . TYR A 1 316 ? 7.984 -3.789 -25.406 1 94.25 316 TYR A C 1
ATOM 2575 O O . TYR A 1 316 ? 6.977 -3.232 -24.969 1 94.25 316 TYR A O 1
ATOM 2583 N N . THR A 1 317 ? 8.812 -4.379 -24.656 1 94.88 317 THR A N 1
ATOM 2584 C CA . THR A 1 317 ? 8.648 -4.328 -23.203 1 94.88 317 THR A CA 1
ATOM 2585 C C . THR A 1 317 ? 8.961 -2.932 -22.672 1 94.88 317 THR A C 1
ATOM 2587 O O . THR A 1 317 ? 9.992 -2.352 -23.016 1 94.88 317 THR A O 1
ATOM 2590 N N . PRO A 1 318 ? 8.016 -2.363 -21.891 1 93.56 318 PRO A N 1
ATOM 2591 C CA . PRO A 1 318 ? 8.297 -1.049 -21.312 1 93.56 318 PRO A CA 1
ATOM 2592 C C . PRO A 1 318 ? 9.594 -1.029 -20.5 1 93.56 318 PRO A C 1
ATOM 2594 O O . PRO A 1 318 ? 9.914 -2.004 -19.812 1 93.56 318 PRO A O 1
ATOM 2597 N N . ALA A 1 319 ? 10.289 0.078 -20.438 1 90.38 319 ALA A N 1
ATOM 2598 C CA . ALA A 1 319 ? 11.609 0.233 -19.828 1 90.38 319 ALA A CA 1
ATOM 2599 C C . ALA A 1 319 ? 11.523 0.088 -18.297 1 90.38 319 ALA A C 1
ATOM 2601 O O . ALA A 1 319 ? 12.516 -0.26 -17.656 1 90.38 319 ALA A O 1
ATOM 2602 N N . CYS A 1 320 ? 10.367 0.267 -17.812 1 89.56 320 CYS A N 1
ATOM 2603 C CA . CYS A 1 320 ? 10.219 0.249 -16.359 1 89.56 320 CYS A CA 1
ATOM 2604 C C . CYS A 1 320 ? 10.18 -1.182 -15.836 1 89.56 320 CYS A C 1
ATOM 2606 O O . CYS A 1 320 ? 10.266 -1.406 -14.625 1 89.56 320 CYS A O 1
ATOM 2608 N N . TYR A 1 321 ? 10.062 -2.105 -16.703 1 91.94 321 TYR A N 1
ATOM 2609 C CA . TYR A 1 321 ? 10.008 -3.494 -16.266 1 91.94 321 TYR A CA 1
ATOM 2610 C C . TYR A 1 321 ? 11.391 -4.133 -16.297 1 91.94 321 TYR A C 1
ATOM 2612 O O . TYR A 1 321 ? 12.008 -4.23 -17.359 1 91.94 321 TYR A O 1
ATOM 2620 N N . TRP A 1 322 ? 11.797 -4.414 -15.086 1 82.75 322 TRP A N 1
ATOM 2621 C CA . TRP A 1 322 ? 13.008 -5.199 -14.844 1 82.75 322 TRP A CA 1
ATOM 2622 C C . TRP A 1 322 ? 12.789 -6.191 -13.711 1 82.75 322 TRP A C 1
ATOM 2624 O O . TRP A 1 322 ? 12.75 -5.805 -12.539 1 82.75 322 TRP A O 1
ATOM 2634 N N . PRO A 1 323 ? 12.578 -7.492 -14.031 1 85.06 323 PRO A N 1
ATOM 2635 C CA . PRO A 1 323 ? 12.766 -8.227 -15.281 1 85.06 323 PRO A CA 1
ATOM 2636 C C . PRO A 1 323 ? 11.633 -8.008 -16.266 1 85.06 323 PRO A C 1
ATOM 2638 O O . PRO A 1 323 ? 10.5 -7.734 -15.867 1 85.06 323 PRO A O 1
ATOM 2641 N N . GLN A 1 324 ? 11.867 -8.203 -17.5 1 89.56 324 GLN A N 1
ATOM 2642 C CA . GLN A 1 324 ? 10.969 -7.855 -18.594 1 89.56 324 GLN A CA 1
ATOM 2643 C C . GLN A 1 324 ? 9.812 -8.852 -18.688 1 89.56 324 GLN A C 1
ATOM 2645 O O . GLN A 1 324 ? 8.727 -8.508 -19.172 1 89.56 324 GLN A O 1
ATOM 2650 N N . ASN A 1 325 ? 10.047 -10.031 -18.219 1 93.56 325 ASN A N 1
ATOM 2651 C CA . ASN A 1 325 ? 9.109 -11.125 -18.484 1 93.56 325 ASN A CA 1
ATOM 2652 C C . ASN A 1 325 ? 7.777 -10.898 -17.781 1 93.56 325 ASN A C 1
ATOM 2654 O O . ASN A 1 325 ? 6.727 -11.297 -18.281 1 93.56 325 ASN A O 1
ATOM 2658 N N . PHE A 1 326 ? 7.797 -10.195 -16.688 1 95.44 326 PHE A N 1
ATOM 2659 C CA . PHE A 1 326 ? 6.602 -10.102 -15.859 1 95.44 326 PHE A CA 1
ATOM 2660 C C . PHE A 1 326 ? 5.559 -9.203 -16.516 1 95.44 326 PHE A C 1
ATOM 2662 O O . PHE A 1 326 ? 4.359 -9.375 -16.281 1 95.44 326 PHE A O 1
ATOM 2669 N N . PHE A 1 327 ? 5.988 -8.242 -17.391 1 96.88 327 PHE A N 1
ATOM 2670 C CA . PHE A 1 327 ? 5.027 -7.461 -18.172 1 96.88 327 PHE A CA 1
ATOM 2671 C C . PHE A 1 327 ? 4.172 -8.367 -19.047 1 96.88 327 PHE A C 1
ATOM 2673 O O . PHE A 1 327 ? 2.943 -8.273 -19.031 1 96.88 327 PHE A O 1
ATOM 2680 N N . TRP A 1 328 ? 4.766 -9.25 -19.672 1 97.25 328 TRP A N 1
ATOM 2681 C CA . TRP A 1 328 ? 4.094 -10.141 -20.609 1 97.25 328 TRP A CA 1
ATOM 2682 C C . TRP A 1 328 ? 3.389 -11.281 -19.875 1 97.25 328 TRP A C 1
ATOM 2684 O O . TRP A 1 328 ? 2.311 -11.719 -20.281 1 97.25 328 TRP A O 1
ATOM 2694 N N . TYR A 1 329 ? 4.004 -11.805 -18.797 1 97.94 329 TYR A N 1
ATOM 2695 C CA . TYR A 1 329 ? 3.367 -12.844 -17.984 1 97.94 329 TYR A CA 1
ATOM 2696 C C . TYR A 1 329 ? 2.016 -12.375 -17.469 1 97.94 329 TYR A C 1
ATOM 2698 O O . TYR A 1 329 ? 1.045 -13.133 -17.469 1 97.94 329 TYR A O 1
ATOM 2706 N N . ALA A 1 330 ? 1.982 -11.148 -17.031 1 98 330 ALA A N 1
ATOM 2707 C CA . ALA A 1 330 ? 0.735 -10.609 -16.484 1 98 330 ALA A CA 1
ATOM 2708 C C . ALA A 1 330 ? -0.37 -10.633 -17.547 1 98 330 ALA A C 1
ATOM 2710 O O . ALA A 1 330 ? -1.485 -11.078 -17.266 1 98 330 ALA A O 1
ATOM 2711 N N . ILE A 1 331 ? -0.071 -10.195 -18.688 1 97.75 331 ILE A N 1
ATOM 2712 C CA . ILE A 1 331 ? -1.028 -10.133 -19.797 1 97.75 331 ILE A CA 1
ATOM 2713 C C . ILE A 1 331 ? -1.443 -11.547 -20.203 1 97.75 331 ILE A C 1
ATOM 2715 O O . ILE A 1 331 ? -2.635 -11.852 -20.281 1 97.75 331 ILE A O 1
ATOM 2719 N N . ALA A 1 332 ? -0.476 -12.391 -20.375 1 98.31 332 ALA A N 1
ATOM 2720 C CA . ALA A 1 332 ? -0.728 -13.758 -20.828 1 98.31 332 ALA A CA 1
ATOM 2721 C C . ALA A 1 332 ? -1.551 -14.531 -19.797 1 98.31 332 ALA A C 1
ATOM 2723 O O . ALA A 1 332 ? -2.473 -15.266 -20.172 1 98.31 332 ALA A O 1
ATOM 2724 N N . SER A 1 333 ? -1.215 -14.398 -18.547 1 98.44 333 SER A N 1
ATOM 2725 C CA . SER A 1 333 ? -1.941 -15.109 -17.5 1 98.44 333 SER A CA 1
ATOM 2726 C C . SER A 1 333 ? -3.414 -14.711 -17.484 1 98.44 333 SER A C 1
ATOM 2728 O O . SER A 1 333 ? -4.289 -15.562 -17.312 1 98.44 333 SER A O 1
ATOM 2730 N N . THR A 1 334 ? -3.674 -13.477 -17.688 1 98 334 THR A N 1
ATOM 2731 C CA . THR A 1 334 ? -5.047 -12.977 -17.719 1 98 334 THR A CA 1
ATOM 2732 C C . THR A 1 334 ? -5.801 -13.562 -18.906 1 98 334 THR A C 1
ATOM 2734 O O . THR A 1 334 ? -6.953 -13.984 -18.766 1 98 334 THR A O 1
ATOM 2737 N N . ILE A 1 335 ? -5.121 -13.641 -20.016 1 97.69 335 ILE A N 1
ATOM 2738 C CA . ILE A 1 335 ? -5.746 -14.164 -21.219 1 97.69 335 ILE A CA 1
ATOM 2739 C C . ILE A 1 335 ? -5.992 -15.656 -21.062 1 97.69 335 ILE A C 1
ATOM 2741 O O . ILE A 1 335 ? -7.023 -16.172 -21.5 1 97.69 335 ILE A O 1
ATOM 2745 N N . ILE A 1 336 ? -5.098 -16.328 -20.453 1 97.25 336 ILE A N 1
ATOM 2746 C CA . ILE A 1 336 ? -5.246 -17.766 -20.203 1 97.25 336 ILE A CA 1
ATOM 2747 C C . ILE A 1 336 ? -6.477 -18 -19.328 1 97.25 336 ILE A C 1
ATOM 2749 O O . ILE A 1 336 ? -7.293 -18.875 -19.641 1 97.25 336 ILE A O 1
ATOM 2753 N N . LEU A 1 337 ? -6.57 -17.266 -18.281 1 96 337 LEU A N 1
ATOM 2754 C CA . LEU A 1 337 ? -7.727 -17.391 -17.406 1 96 337 LEU A CA 1
ATOM 2755 C C . LEU A 1 337 ? -9.023 -17.219 -18.188 1 96 337 LEU A C 1
ATOM 2757 O O . LEU A 1 337 ? -9.984 -17.953 -17.969 1 96 337 LEU A O 1
ATOM 2761 N N . TRP A 1 338 ? -9.031 -16.219 -19.031 1 96.12 338 TRP A N 1
ATOM 2762 C CA . TRP A 1 338 ? -10.219 -15.945 -19.828 1 96.12 338 TRP A CA 1
ATOM 2763 C C . TRP A 1 338 ? -10.531 -17.125 -20.75 1 96.12 338 TRP A C 1
ATOM 2765 O O . TRP A 1 338 ? -11.695 -17.484 -20.922 1 96.12 338 TRP A O 1
ATOM 2775 N N . SER A 1 339 ? -9.562 -17.781 -21.297 1 95.5 339 SER A N 1
ATOM 2776 C CA . SER A 1 339 ? -9.703 -18.812 -22.312 1 95.5 339 SER A CA 1
ATOM 2777 C C . SER A 1 339 ? -10.25 -20.109 -21.703 1 95.5 339 SER A C 1
ATOM 2779 O O . SER A 1 339 ? -10.93 -20.875 -22.391 1 95.5 339 SER A O 1
ATOM 2781 N N . ILE A 1 340 ? -10.008 -20.328 -20.5 1 93.38 340 ILE A N 1
ATOM 2782 C CA . ILE A 1 340 ? -10.352 -21.594 -19.859 1 93.38 340 ILE A CA 1
ATOM 2783 C C . ILE A 1 340 ? -11.867 -21.797 -19.891 1 93.38 340 ILE A C 1
ATOM 2785 O O . ILE A 1 340 ? -12.352 -22.891 -20.203 1 93.38 340 ILE A O 1
ATOM 2789 N N . GLU A 1 341 ? -12.586 -20.75 -19.625 1 89.94 341 GLU A N 1
ATOM 2790 C CA . GLU A 1 341 ? -14.039 -20.859 -19.594 1 89.94 341 GLU A CA 1
ATOM 2791 C C . GLU A 1 341 ? -14.609 -21.062 -21 1 89.94 341 GLU A C 1
ATOM 2793 O O . GLU A 1 341 ? -15.742 -21.5 -21.156 1 89.94 341 GLU A O 1
ATOM 2798 N N . GLN A 1 342 ? -13.805 -20.75 -22.016 1 89.25 342 GLN A N 1
ATOM 2799 C CA . GLN A 1 342 ? -14.281 -20.797 -23.391 1 89.25 342 GLN A CA 1
ATOM 2800 C C . GLN A 1 342 ? -14.008 -22.156 -24.031 1 89.25 342 GLN A C 1
ATOM 2802 O O . GLN A 1 342 ? -14.578 -22.484 -25.062 1 89.25 342 GLN A O 1
ATOM 2807 N N . LEU A 1 343 ? -13.133 -22.922 -23.438 1 93.5 343 LEU A N 1
ATOM 2808 C CA . LEU A 1 343 ? -12.68 -24.156 -24.062 1 93.5 343 LEU A CA 1
ATOM 2809 C C . LEU A 1 343 ? -13.031 -25.359 -23.188 1 93.5 343 LEU A C 1
ATOM 2811 O O . LEU A 1 343 ? -12.398 -25.594 -22.156 1 93.5 343 LEU A O 1
ATOM 2815 N N . LEU A 1 344 ? -13.898 -26.156 -23.594 1 91.62 344 LEU A N 1
ATOM 2816 C CA . LEU A 1 344 ? -14.422 -27.281 -22.828 1 91.62 344 LEU A CA 1
ATOM 2817 C C . LEU A 1 344 ? -13.328 -28.297 -22.547 1 91.62 344 LEU A C 1
ATOM 2819 O O . LEU A 1 344 ? -13.32 -28.906 -21.469 1 91.62 344 LEU A O 1
ATOM 2823 N N . ALA A 1 345 ? -12.492 -28.5 -23.5 1 93.5 345 ALA A N 1
ATOM 2824 C CA . ALA A 1 345 ? -11.414 -29.453 -23.312 1 93.5 345 ALA A CA 1
ATOM 2825 C C . ALA A 1 345 ? -10.539 -29.078 -22.125 1 93.5 345 ALA A C 1
ATOM 2827 O O . ALA A 1 345 ? -10.133 -29.953 -21.344 1 93.5 345 ALA A O 1
ATOM 2828 N N . LEU A 1 346 ? -10.242 -27.844 -22 1 94.75 346 LEU A N 1
ATOM 2829 C CA . LEU A 1 346 ? -9.43 -27.375 -20.875 1 94.75 346 LEU A CA 1
ATOM 2830 C C . LEU A 1 346 ? -10.172 -27.547 -19.562 1 94.75 346 LEU A C 1
ATOM 2832 O O . LEU A 1 346 ? -9.578 -27.938 -18.547 1 94.75 346 LEU A O 1
ATOM 2836 N N . GLN A 1 347 ? -11.367 -27.297 -19.547 1 94.56 347 GLN A N 1
ATOM 2837 C CA . GLN A 1 347 ? -12.188 -27.469 -18.359 1 94.56 347 GLN A CA 1
ATOM 2838 C C . GLN A 1 347 ? -12.18 -28.922 -17.875 1 94.56 347 GLN A C 1
ATOM 2840 O O . GLN A 1 347 ? -12.055 -29.188 -16.688 1 94.56 347 GLN A O 1
ATOM 2845 N N . SER A 1 348 ? -12.297 -29.734 -18.844 1 94.75 348 SER A N 1
ATOM 2846 C CA . SER A 1 348 ? -12.336 -31.156 -18.516 1 94.75 348 SER A CA 1
ATOM 2847 C C . SER A 1 348 ? -11.016 -31.641 -17.938 1 94.75 348 SER A C 1
ATOM 2849 O O . SER A 1 348 ? -10.992 -32.344 -16.922 1 94.75 348 SER A O 1
ATOM 2851 N N . ILE A 1 349 ? -9.984 -31.203 -18.516 1 95.31 349 ILE A N 1
ATOM 2852 C CA . ILE A 1 349 ? -8.656 -31.594 -18.047 1 95.31 349 ILE A CA 1
ATOM 2853 C C . ILE A 1 349 ? -8.414 -31.031 -16.641 1 95.31 349 ILE A C 1
ATOM 2855 O O . ILE A 1 349 ? -7.98 -31.766 -15.75 1 95.31 349 ILE A O 1
ATOM 2859 N N . LEU A 1 350 ? -8.75 -29.812 -16.406 1 96.56 350 LEU A N 1
ATOM 2860 C CA . LEU A 1 350 ? -8.469 -29.125 -15.148 1 96.56 350 LEU A CA 1
ATOM 2861 C C . LEU A 1 350 ? -9.406 -29.609 -14.047 1 96.56 350 LEU A C 1
ATOM 2863 O O . LEU A 1 350 ? -9.109 -29.438 -12.859 1 96.56 350 LEU A O 1
ATOM 2867 N N . SER A 1 351 ? -10.5 -30.25 -14.445 1 95.56 351 SER A N 1
ATOM 2868 C CA . SER A 1 351 ? -11.469 -30.734 -13.469 1 95.56 351 SER A CA 1
ATOM 2869 C C . SER A 1 351 ? -11.242 -32.219 -13.164 1 95.56 351 SER A C 1
ATOM 2871 O O . SER A 1 351 ? -11.977 -32.812 -12.367 1 95.56 351 SER A O 1
ATOM 2873 N N . SER A 1 352 ? -10.289 -32.75 -13.805 1 96.31 352 SER A N 1
ATOM 2874 C CA . SER A 1 352 ? -9.984 -34.156 -13.578 1 96.31 352 SER A CA 1
ATOM 2875 C C . SER A 1 352 ? -9.375 -34.375 -12.188 1 96.31 352 SER A C 1
ATOM 2877 O O . SER A 1 352 ? -9.109 -33.406 -11.469 1 96.31 352 SER A O 1
ATOM 2879 N N . ALA A 1 353 ? -9.102 -35.531 -11.766 1 96.56 353 ALA A N 1
ATOM 2880 C CA . ALA A 1 353 ? -8.797 -35.906 -10.391 1 96.56 353 ALA A CA 1
ATOM 2881 C C . ALA A 1 353 ? -7.43 -35.375 -9.961 1 96.56 353 ALA A C 1
ATOM 2883 O O . ALA A 1 353 ? -7.289 -34.812 -8.875 1 96.56 353 ALA A O 1
ATOM 2884 N N . ILE A 1 354 ? -6.441 -35.531 -10.75 1 96.69 354 ILE A N 1
ATOM 2885 C CA . ILE A 1 354 ? -5.078 -35.188 -10.367 1 96.69 354 ILE A CA 1
ATOM 2886 C C . ILE A 1 354 ? -4.965 -33.656 -10.18 1 96.69 354 ILE A C 1
ATOM 2888 O O . ILE A 1 354 ? -4.566 -33.188 -9.117 1 96.69 354 ILE A O 1
ATOM 2892 N N . PRO A 1 355 ? -5.395 -32.875 -11.188 1 97.38 355 PRO A N 1
ATOM 2893 C CA . PRO A 1 355 ? -5.348 -31.422 -10.984 1 97.38 355 PRO A CA 1
ATOM 2894 C C . PRO A 1 355 ? -6.172 -30.969 -9.781 1 97.38 355 PRO A C 1
ATOM 2896 O O . PRO A 1 355 ? -5.746 -30.078 -9.039 1 97.38 355 PRO A O 1
ATOM 2899 N N . GLN A 1 356 ? -7.23 -31.547 -9.547 1 96.81 356 GLN A N 1
ATOM 2900 C CA . GLN A 1 356 ? -8.094 -31.156 -8.438 1 96.81 356 GLN A CA 1
ATOM 2901 C C . GLN A 1 356 ? -7.453 -31.484 -7.098 1 96.81 356 GLN A C 1
ATOM 2903 O O . GLN A 1 356 ? -7.539 -30.703 -6.152 1 96.81 356 GLN A O 1
ATOM 2908 N N . TYR A 1 357 ? -6.852 -32.656 -7.062 1 96.94 357 TYR A N 1
ATOM 2909 C CA . TYR A 1 357 ? -6.141 -33 -5.832 1 96.94 357 TYR A CA 1
ATOM 2910 C C . TYR A 1 357 ? -5.004 -32.031 -5.57 1 96.94 357 TYR A C 1
ATOM 2912 O O . TYR A 1 357 ? -4.836 -31.547 -4.445 1 96.94 357 TYR A O 1
ATOM 2920 N N . LEU A 1 358 ? -4.246 -31.734 -6.617 1 97.81 358 LEU A N 1
ATOM 2921 C CA . LEU A 1 358 ? -3.152 -30.781 -6.484 1 97.81 358 LEU A CA 1
ATOM 2922 C C . LEU A 1 358 ? -3.674 -29.406 -6.059 1 97.81 358 LEU A C 1
ATOM 2924 O O . LEU A 1 358 ? -3.021 -28.703 -5.281 1 97.81 358 LEU A O 1
ATOM 2928 N N . GLY A 1 359 ? -4.809 -29.078 -6.605 1 96.81 359 GLY A N 1
ATOM 2929 C CA . GLY A 1 359 ? -5.43 -27.828 -6.223 1 96.81 359 GLY A CA 1
ATOM 2930 C C . GLY A 1 359 ? -5.785 -27.766 -4.75 1 96.81 359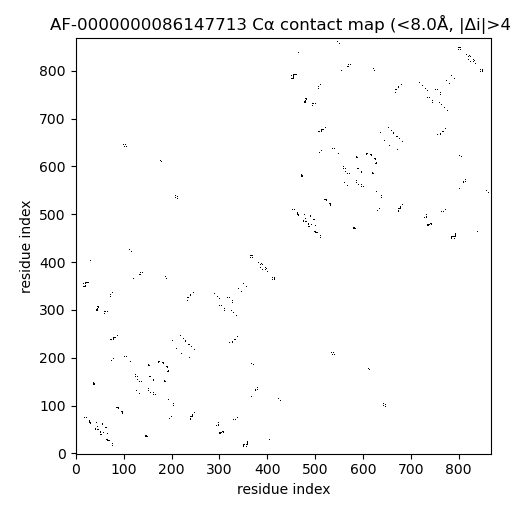 GLY A C 1
ATOM 2931 O O . GLY A 1 359 ? -5.578 -26.734 -4.098 1 96.81 359 GLY A O 1
ATOM 2932 N N . LYS A 1 360 ? -6.211 -28.828 -4.246 1 94.75 360 LYS A N 1
ATOM 2933 C CA . LYS A 1 360 ? -6.629 -28.906 -2.85 1 94.75 360 LYS A CA 1
ATOM 2934 C C . LYS A 1 360 ? -5.441 -28.734 -1.907 1 94.75 360 LYS A C 1
ATOM 2936 O O . LYS A 1 360 ? -5.555 -28.062 -0.876 1 94.75 360 LYS A O 1
ATOM 2941 N N . VAL A 1 361 ? -4.328 -29.25 -2.295 1 96.94 361 VAL A N 1
ATOM 2942 C CA . VAL A 1 361 ? -3.18 -29.219 -1.397 1 96.94 361 VAL A CA 1
ATOM 2943 C C . VAL A 1 361 ? -2.17 -28.188 -1.878 1 96.94 361 VAL A C 1
ATOM 2945 O O . VAL A 1 361 ? -1.07 -28.078 -1.33 1 96.94 361 VAL A O 1
ATOM 2948 N N . SER A 1 362 ? -2.537 -27.406 -2.855 1 96.81 362 SER A N 1
ATOM 2949 C CA . SER A 1 362 ? -1.583 -26.531 -3.541 1 96.81 362 SER A CA 1
ATOM 2950 C C . SER A 1 362 ? -0.925 -25.562 -2.568 1 96.81 362 SER A C 1
ATOM 2952 O O . SER A 1 362 ? 0.285 -25.328 -2.633 1 96.81 362 SER A O 1
ATOM 2954 N N . PHE A 1 363 ? -1.675 -24.984 -1.607 1 96.81 363 PHE A N 1
ATOM 2955 C CA . PHE A 1 363 ? -1.107 -24 -0.692 1 96.81 363 PHE A CA 1
ATOM 2956 C C . PHE A 1 363 ? -0.127 -24.656 0.271 1 96.81 363 PHE A C 1
ATOM 2958 O O . PHE A 1 363 ? 0.978 -24.156 0.482 1 96.81 363 PHE A O 1
ATOM 2965 N N . ALA A 1 364 ? -0.508 -25.719 0.821 1 98.06 364 ALA A N 1
ATOM 2966 C CA . ALA A 1 364 ? 0.382 -26.484 1.697 1 98.06 364 ALA A CA 1
ATOM 2967 C C . ALA A 1 364 ? 1.625 -26.938 0.945 1 98.06 364 ALA A C 1
ATOM 2969 O O . ALA A 1 364 ? 2.74 -26.859 1.467 1 98.06 364 ALA A O 1
ATOM 2970 N N . PHE A 1 365 ? 1.353 -27.484 -0.24 1 98.38 365 PHE A N 1
ATOM 2971 C CA . PHE A 1 365 ? 2.441 -27.938 -1.1 1 98.38 365 PHE A CA 1
ATOM 2972 C C . PHE A 1 365 ? 3.414 -26.797 -1.38 1 98.38 365 PHE A C 1
ATOM 2974 O O . PHE A 1 365 ? 4.633 -26.984 -1.299 1 98.38 365 PHE A O 1
ATOM 2981 N N . TYR A 1 366 ? 2.91 -25.656 -1.601 1 97.81 366 TYR A N 1
ATOM 2982 C CA . TYR A 1 366 ? 3.691 -24.453 -1.865 1 97.81 366 TYR A CA 1
ATOM 2983 C C . TYR A 1 366 ? 4.539 -24.078 -0.656 1 97.81 366 TYR A C 1
ATOM 2985 O O . TYR A 1 366 ? 5.711 -23.719 -0.799 1 97.81 366 TYR A O 1
ATOM 2993 N N . LEU A 1 367 ? 4.031 -24.172 0.52 1 97.62 367 LEU A N 1
ATOM 2994 C CA . LEU A 1 367 ? 4.699 -23.734 1.74 1 97.62 367 LEU A CA 1
ATOM 2995 C C . LEU A 1 367 ? 5.734 -24.75 2.191 1 97.62 367 LEU A C 1
ATOM 2997 O O . LEU A 1 367 ? 6.75 -24.391 2.791 1 97.62 367 LEU A O 1
ATOM 3001 N N . CYS A 1 368 ? 5.543 -26 1.835 1 97.44 368 CYS A N 1
ATOM 3002 C CA . CYS A 1 368 ? 6.363 -27.062 2.408 1 97.44 368 CYS A CA 1
ATOM 3003 C C . CYS A 1 368 ? 7.523 -27.406 1.484 1 97.44 368 CYS A C 1
ATOM 3005 O O . CYS A 1 368 ? 8.57 -27.875 1.941 1 97.44 368 CYS A O 1
ATOM 3007 N N . HIS A 1 369 ? 7.344 -27.234 0.225 1 98.12 369 HIS A N 1
ATOM 3008 C CA . HIS A 1 369 ? 8.32 -27.797 -0.693 1 98.12 369 HIS A CA 1
ATOM 3009 C C . HIS A 1 369 ? 9.68 -27.125 -0.548 1 98.12 369 HIS A C 1
ATOM 3011 O O . HIS A 1 369 ? 10.719 -27.766 -0.667 1 98.12 369 HIS A O 1
ATOM 3017 N N . GLY A 1 370 ? 9.703 -25.812 -0.281 1 96.88 370 GLY A N 1
ATOM 3018 C CA . GLY A 1 370 ? 10.953 -25.078 -0.178 1 96.88 370 GLY A CA 1
ATOM 3019 C C . GLY A 1 370 ? 11.867 -25.609 0.914 1 96.88 370 GLY A C 1
ATOM 3020 O O . GLY A 1 370 ? 12.977 -26.062 0.634 1 96.88 370 GLY A O 1
ATOM 3021 N N . PRO A 1 371 ? 11.367 -25.578 2.125 1 97.31 371 PRO A N 1
ATOM 3022 C CA . PRO A 1 371 ? 12.18 -26.094 3.23 1 97.31 371 PRO A CA 1
ATOM 3023 C C . PRO A 1 371 ? 12.609 -27.547 3.027 1 97.31 371 PRO A C 1
ATOM 3025 O O . PRO A 1 371 ? 13.727 -27.922 3.385 1 97.31 371 PRO A O 1
ATOM 3028 N N . LEU A 1 372 ? 11.789 -28.359 2.451 1 98.19 372 LEU A N 1
ATOM 3029 C CA . LEU A 1 372 ? 12.109 -29.766 2.229 1 98.19 372 LEU A CA 1
ATOM 3030 C C . LEU A 1 372 ? 13.219 -29.906 1.193 1 98.19 372 LEU A C 1
ATOM 3032 O O . LEU A 1 372 ? 14.148 -30.688 1.382 1 98.19 372 LEU A O 1
ATOM 3036 N N . LEU A 1 373 ? 13.133 -29.172 0.151 1 97.94 373 LEU A N 1
ATOM 3037 C CA . LEU A 1 373 ? 14.172 -29.219 -0.879 1 97.94 373 LEU A CA 1
ATOM 3038 C C . LEU A 1 373 ? 15.508 -28.75 -0.325 1 97.94 373 LEU A C 1
ATOM 3040 O O . LEU A 1 373 ? 16.547 -29.344 -0.613 1 97.94 373 LEU A O 1
ATOM 3044 N N . HIS A 1 374 ? 15.453 -27.703 0.512 1 96.94 374 HIS A N 1
ATOM 3045 C CA . HIS A 1 374 ? 16.672 -27.062 1.019 1 96.94 374 HIS A CA 1
ATOM 3046 C C . HIS A 1 374 ? 17.297 -27.891 2.135 1 96.94 374 HIS A C 1
ATOM 3048 O O . HIS A 1 374 ? 18.484 -27.75 2.434 1 96.94 374 HIS A O 1
ATOM 3054 N N . SER A 1 375 ? 16.562 -28.734 2.764 1 97.06 375 SER A N 1
ATOM 3055 C CA . SER A 1 375 ? 17.078 -29.562 3.848 1 97.06 375 SER A CA 1
ATOM 3056 C C . SER A 1 375 ? 17.359 -30.984 3.369 1 97.06 375 SER A C 1
ATOM 3058 O O . SER A 1 375 ? 18.484 -31.312 2.99 1 97.06 375 SER A O 1
ATOM 3060 N N . ILE A 1 376 ? 16.328 -31.719 3.039 1 97.75 376 ILE A N 1
ATOM 3061 C CA . ILE A 1 376 ? 16.453 -33.125 2.676 1 97.75 376 ILE A CA 1
ATOM 3062 C C . ILE A 1 376 ? 16.891 -33.25 1.22 1 97.75 376 ILE A C 1
ATOM 3064 O O . ILE A 1 376 ? 17.734 -34.094 0.888 1 97.75 376 ILE A O 1
ATOM 3068 N N . GLY A 1 377 ? 16.344 -32.469 0.358 1 97.5 377 GLY A N 1
ATOM 3069 C CA . GLY A 1 377 ? 16.672 -32.5 -1.058 1 97.5 377 GLY A CA 1
ATOM 3070 C C . GLY A 1 377 ? 18.156 -32.344 -1.335 1 97.5 377 GLY A C 1
ATOM 3071 O O . GLY A 1 377 ? 18.766 -33.156 -2.021 1 97.5 377 GLY A O 1
ATOM 3072 N N . PHE A 1 378 ? 18.734 -31.328 -0.788 1 96.56 378 PHE A N 1
ATOM 3073 C CA . PHE A 1 378 ? 20.141 -31.031 -1.021 1 96.56 378 PHE A CA 1
ATOM 3074 C C . PHE A 1 378 ? 21.031 -32.062 -0.332 1 96.56 378 PHE A C 1
ATOM 3076 O O . PHE A 1 378 ? 22.203 -32.188 -0.682 1 96.56 378 PHE A O 1
ATOM 3083 N N . ALA A 1 379 ? 20.5 -32.719 0.674 1 96.38 379 ALA A N 1
ATOM 3084 C CA . ALA A 1 379 ? 21.281 -33.75 1.359 1 96.38 379 ALA A CA 1
ATOM 3085 C C . ALA A 1 379 ? 21.312 -35.062 0.548 1 96.38 379 ALA A C 1
ATOM 3087 O O . ALA A 1 379 ? 22.328 -35.75 0.503 1 96.38 379 ALA A O 1
ATOM 3088 N N . ILE A 1 380 ? 20.297 -35.344 -0.117 1 97.38 380 ILE A N 1
ATOM 3089 C CA . ILE A 1 380 ? 20.156 -36.656 -0.725 1 97.38 380 ILE A CA 1
ATOM 3090 C C . ILE A 1 380 ? 20.672 -36.625 -2.162 1 97.38 380 ILE A C 1
ATOM 3092 O O . ILE A 1 380 ? 21.188 -37.625 -2.67 1 97.38 380 ILE A O 1
ATOM 3096 N N . GLN A 1 381 ? 20.578 -35.5 -2.873 1 97.56 381 GLN A N 1
ATOM 3097 C CA . GLN A 1 381 ? 20.859 -35.469 -4.305 1 97.56 381 GLN A CA 1
ATOM 3098 C C . GLN A 1 381 ? 22.312 -35.812 -4.59 1 97.56 381 GLN A C 1
ATOM 3100 O O . GLN A 1 381 ? 22.594 -36.594 -5.504 1 97.56 381 GLN A O 1
ATOM 3105 N N . PRO A 1 382 ? 23.281 -35.25 -3.787 1 96.38 382 PRO A N 1
ATOM 3106 C CA . PRO A 1 382 ? 24.672 -35.656 -4.012 1 96.38 382 PRO A CA 1
ATOM 3107 C C . PRO A 1 382 ? 24.875 -37.156 -3.787 1 96.38 382 PRO A C 1
ATOM 3109 O O . PRO A 1 382 ? 25.688 -37.781 -4.48 1 96.38 382 PRO A O 1
ATOM 3112 N N . LYS A 1 383 ? 24.219 -37.688 -2.842 1 97 383 LYS A N 1
ATOM 3113 C CA . LYS A 1 383 ? 24.328 -39.094 -2.58 1 97 383 LYS A CA 1
ATOM 3114 C C . LYS A 1 383 ? 23.797 -39.906 -3.75 1 97 383 LYS A C 1
ATOM 3116 O O . LYS A 1 383 ? 24.328 -40.969 -4.078 1 97 383 LYS A O 1
ATOM 3121 N N . ILE A 1 384 ? 22.766 -39.469 -4.348 1 97.81 384 ILE A N 1
ATOM 3122 C CA . ILE A 1 384 ? 22.172 -40.125 -5.508 1 97.81 384 ILE A CA 1
ATOM 3123 C C . ILE A 1 384 ? 23.172 -40.094 -6.668 1 97.81 384 ILE A C 1
ATOM 3125 O O . ILE A 1 384 ? 23.391 -41.125 -7.316 1 97.81 384 ILE A O 1
ATOM 3129 N N . TRP A 1 385 ? 23.75 -39.031 -6.941 1 96.69 385 T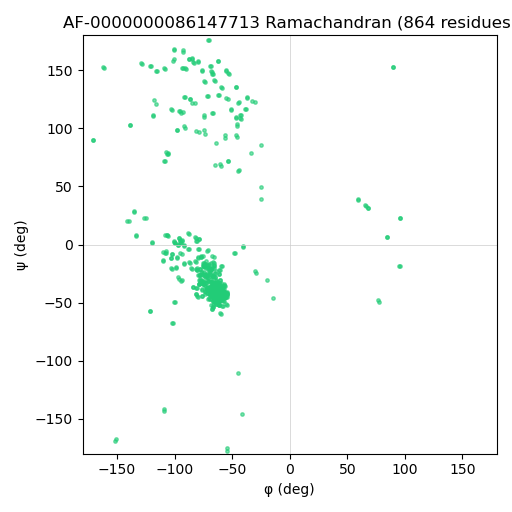RP A N 1
ATOM 3130 C CA . TRP A 1 385 ? 24.719 -38.875 -8.031 1 96.69 385 TRP A CA 1
ATOM 3131 C C . TRP A 1 385 ? 25.984 -39.688 -7.738 1 96.69 385 TRP A C 1
ATOM 3133 O O . TRP A 1 385 ? 26.625 -40.188 -8.664 1 96.69 385 TRP A O 1
ATOM 3143 N N . ASN A 1 386 ? 26.312 -39.781 -6.488 1 96.19 386 ASN A N 1
ATOM 3144 C CA . ASN A 1 386 ? 27.438 -40.625 -6.125 1 96.19 386 ASN A CA 1
ATOM 3145 C C . ASN A 1 386 ? 27.141 -42.094 -6.414 1 96.19 386 ASN A C 1
ATOM 3147 O O . ASN A 1 386 ? 28.047 -42.875 -6.742 1 96.19 386 ASN A O 1
ATOM 3151 N N . THR A 1 387 ? 25.984 -42.469 -6.277 1 97 387 THR A N 1
ATOM 3152 C CA . THR A 1 387 ? 25.578 -43.844 -6.477 1 97 387 THR A CA 1
ATOM 3153 C C . THR A 1 387 ? 25.422 -44.156 -7.961 1 97 387 THR A C 1
ATOM 3155 O O . THR A 1 387 ? 25.906 -45.188 -8.445 1 97 387 THR A O 1
ATOM 3158 N N . PHE A 1 388 ? 24.75 -43.25 -8.734 1 96.19 388 PHE A N 1
ATOM 3159 C CA . PHE A 1 388 ? 24.359 -43.562 -10.109 1 96.19 388 PHE A CA 1
ATOM 3160 C C . PHE A 1 388 ? 25.297 -42.875 -11.094 1 96.19 388 PHE A C 1
ATOM 3162 O O . PHE A 1 388 ? 25.25 -43.125 -12.297 1 96.19 388 PHE A O 1
ATOM 3169 N N . GLY A 1 389 ? 26.078 -42 -10.586 1 93.38 389 GLY A N 1
ATOM 3170 C CA . GLY A 1 389 ? 27 -41.25 -11.445 1 93.38 389 GLY A CA 1
ATOM 3171 C C . GLY A 1 389 ? 26.391 -39.969 -12 1 93.38 389 GLY A C 1
ATOM 3172 O O . GLY A 1 389 ? 25.172 -39.844 -12.047 1 93.38 389 GLY A O 1
ATOM 3173 N N . HIS A 1 390 ? 27.203 -39.031 -12.281 1 92.38 390 HIS A N 1
ATOM 3174 C CA . HIS A 1 390 ? 26.766 -37.781 -12.875 1 92.38 390 HIS A CA 1
ATOM 3175 C C . HIS A 1 390 ? 27.734 -37.281 -13.945 1 92.38 390 HIS A C 1
ATOM 3177 O O . HIS A 1 390 ? 27.781 -36.094 -14.273 1 92.38 390 HIS A O 1
ATOM 3183 N N . GLU A 1 391 ? 28.562 -38.156 -14.484 1 93.56 391 GLU A N 1
ATOM 3184 C CA . GLU A 1 391 ? 29.641 -37.812 -15.414 1 93.56 391 GLU A CA 1
ATOM 3185 C C . GLU A 1 391 ? 29.078 -37.531 -16.812 1 93.56 391 GLU A C 1
ATOM 3187 O O . GLU A 1 391 ? 29.594 -36.688 -17.531 1 93.56 391 GLU A O 1
ATOM 3192 N N . THR A 1 392 ? 28.109 -38.312 -17.172 1 94.75 392 THR A N 1
ATOM 3193 C CA . THR A 1 392 ? 27.438 -38.094 -18.453 1 94.75 392 THR A CA 1
ATOM 3194 C C . THR A 1 392 ? 26.109 -37.375 -18.25 1 94.75 392 THR A C 1
ATOM 3196 O O . THR A 1 392 ? 25.547 -37.375 -17.141 1 94.75 392 THR A O 1
ATOM 3199 N N . LEU A 1 393 ? 25.656 -36.719 -19.344 1 93.94 393 LEU A N 1
ATOM 3200 C CA . LEU A 1 393 ? 24.375 -36.031 -19.266 1 93.94 393 LEU A CA 1
ATOM 3201 C C . LEU A 1 393 ? 23.25 -37 -18.906 1 93.94 393 LEU A C 1
ATOM 3203 O O . LEU A 1 393 ? 22.359 -36.656 -18.125 1 93.94 393 LEU A O 1
ATOM 3207 N N . ALA A 1 394 ? 23.281 -38.156 -19.422 1 95.56 394 ALA A N 1
ATOM 3208 C CA . ALA A 1 394 ? 22.25 -39.125 -19.156 1 95.56 394 ALA A CA 1
ATOM 3209 C C . ALA A 1 394 ? 22.234 -39.562 -17.688 1 95.56 394 ALA A C 1
ATOM 3211 O O . ALA A 1 394 ? 21.172 -39.688 -17.078 1 95.56 394 ALA A O 1
ATOM 3212 N N . MET A 1 395 ? 23.406 -39.812 -17.156 1 96.12 395 MET A N 1
ATOM 3213 C CA . MET A 1 395 ? 23.516 -40.156 -15.75 1 96.12 395 MET A CA 1
ATOM 3214 C C . MET A 1 395 ? 23.062 -39.031 -14.852 1 96.12 395 MET A C 1
ATOM 3216 O O . MET A 1 395 ? 22.375 -39.25 -13.859 1 96.12 395 MET A O 1
ATOM 3220 N N . TRP A 1 396 ? 23.5 -37.875 -15.25 1 96.31 396 TRP A N 1
ATOM 3221 C CA . TRP A 1 396 ? 23.125 -36.688 -14.5 1 96.31 396 TRP A CA 1
ATOM 3222 C C . TRP A 1 396 ? 21.609 -36.5 -14.477 1 96.31 396 TRP A C 1
ATOM 3224 O O . TRP A 1 396 ? 21.031 -36.281 -13.414 1 96.31 396 TRP A O 1
ATOM 3234 N N . CYS A 1 397 ? 20.969 -36.656 -15.609 1 96.25 397 CYS A N 1
ATOM 3235 C CA . CYS A 1 397 ? 19.531 -36.5 -15.727 1 96.25 397 CYS A CA 1
ATOM 3236 C C . CYS A 1 397 ? 18.797 -37.625 -14.977 1 96.25 397 CYS A C 1
ATOM 3238 O O . CYS A 1 397 ? 17.75 -37.375 -14.367 1 96.25 397 CYS A O 1
ATOM 3240 N N . PHE A 1 398 ? 19.406 -38.781 -15.062 1 97.5 398 PHE A N 1
ATOM 3241 C CA . PHE A 1 398 ? 18.797 -39.875 -14.336 1 97.5 398 PHE A CA 1
ATOM 3242 C C . PHE A 1 398 ? 18.812 -39.594 -12.836 1 97.5 398 PHE A C 1
ATOM 3244 O O . PHE A 1 398 ? 17.828 -39.844 -12.148 1 97.5 398 PHE A O 1
ATOM 3251 N N . GLY A 1 399 ? 19.938 -39.188 -12.312 1 97.88 399 GLY A N 1
ATOM 3252 C CA . GLY A 1 399 ? 20.016 -38.812 -10.914 1 97.88 399 GLY A CA 1
ATOM 3253 C C . GLY A 1 399 ? 19 -37.75 -10.531 1 97.88 399 GLY A C 1
ATOM 3254 O O . GLY A 1 399 ? 18.391 -37.812 -9.461 1 97.88 399 GLY A O 1
ATOM 3255 N N . LEU A 1 400 ? 18.844 -36.812 -11.414 1 97.81 400 LEU A N 1
ATOM 3256 C CA . LEU A 1 400 ? 17.844 -35.75 -11.164 1 97.81 400 LEU A CA 1
ATOM 3257 C C . LEU A 1 400 ? 16.453 -36.344 -11.109 1 97.81 400 LEU A C 1
ATOM 3259 O O . LEU A 1 400 ? 15.633 -35.969 -10.273 1 97.81 400 LEU A O 1
ATOM 3263 N N . ALA A 1 401 ? 16.172 -37.25 -11.992 1 98.12 401 ALA A N 1
ATOM 3264 C CA . ALA A 1 401 ? 14.859 -37.875 -12.031 1 98.12 401 ALA A CA 1
ATOM 3265 C C . ALA A 1 401 ? 14.562 -38.625 -10.742 1 98.12 401 ALA A C 1
ATOM 3267 O O . ALA A 1 401 ? 13.445 -38.562 -10.227 1 98.12 401 ALA A O 1
ATOM 3268 N N . VAL A 1 402 ? 15.555 -39.312 -10.242 1 98.44 402 VAL A N 1
ATOM 3269 C CA . VAL A 1 402 ? 15.406 -40.031 -8.992 1 98.44 402 VAL A CA 1
ATOM 3270 C C . VAL A 1 402 ? 15.164 -39.062 -7.844 1 98.44 402 VAL A C 1
ATOM 3272 O O . VAL A 1 402 ? 14.234 -39.25 -7.055 1 98.44 402 VAL A O 1
ATOM 3275 N N . GLY A 1 403 ? 15.992 -38.094 -7.754 1 98.5 403 GLY A N 1
ATOM 3276 C CA . GLY A 1 403 ? 15.812 -37.062 -6.719 1 98.5 403 GLY A CA 1
ATOM 3277 C C . GLY A 1 403 ? 14.469 -36.375 -6.801 1 98.5 403 GLY A C 1
ATOM 3278 O O . GLY A 1 403 ? 13.82 -36.156 -5.777 1 98.5 403 GLY A O 1
ATOM 3279 N N . TRP A 1 404 ? 14.086 -36 -8 1 98.5 404 TRP A N 1
ATOM 3280 C CA . TRP A 1 404 ? 12.805 -35.344 -8.242 1 98.5 404 TRP A CA 1
ATOM 3281 C C . TRP A 1 404 ? 11.648 -36.219 -7.746 1 98.5 404 TRP A C 1
ATOM 3283 O O . TRP A 1 404 ? 10.758 -35.719 -7.051 1 98.5 404 TRP A O 1
ATOM 3293 N N . THR A 1 405 ? 11.648 -37.5 -8.102 1 98.62 405 THR A N 1
ATOM 3294 C CA . THR A 1 405 ? 10.578 -38.406 -7.723 1 98.62 405 THR A CA 1
ATOM 3295 C C . THR A 1 405 ? 10.5 -38.531 -6.203 1 98.62 405 THR A C 1
ATOM 3297 O O . THR A 1 405 ? 9.414 -38.5 -5.625 1 98.62 405 THR A O 1
ATOM 3300 N N . MET A 1 406 ? 11.617 -38.656 -5.551 1 98.62 406 MET A N 1
ATOM 3301 C CA . MET A 1 406 ? 11.664 -38.781 -4.098 1 98.62 406 MET A CA 1
ATOM 3302 C C . MET A 1 406 ? 11.172 -37.531 -3.408 1 98.62 406 MET A C 1
ATOM 3304 O O . MET A 1 406 ? 10.352 -37.594 -2.494 1 98.62 406 MET A O 1
ATOM 3308 N N . MET A 1 407 ? 11.633 -36.438 -3.871 1 98.69 407 MET A N 1
ATOM 3309 C CA . MET A 1 407 ? 11.281 -35.188 -3.215 1 98.69 407 MET A CA 1
ATOM 3310 C C . MET A 1 407 ? 9.844 -34.781 -3.516 1 98.69 407 MET A C 1
ATOM 3312 O O . MET A 1 407 ? 9.18 -34.156 -2.686 1 98.69 407 MET A O 1
ATOM 3316 N N . LEU A 1 408 ? 9.352 -35.094 -4.746 1 98.75 408 LEU A N 1
ATOM 3317 C CA . LEU A 1 40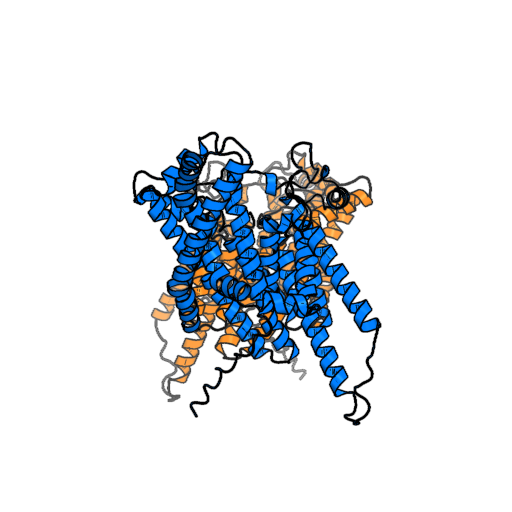8 ? 7.945 -34.844 -5.039 1 98.75 408 LEU A CA 1
ATOM 3318 C C . LEU A 1 408 ? 7.051 -35.656 -4.094 1 98.75 408 LEU A C 1
ATOM 3320 O O . LEU A 1 408 ? 6.109 -35.094 -3.52 1 98.75 408 LEU A O 1
ATOM 3324 N N . ALA A 1 409 ? 7.402 -36.906 -3.945 1 98.62 409 ALA A N 1
ATOM 3325 C CA . ALA A 1 409 ? 6.633 -37.75 -3.049 1 98.62 409 ALA A CA 1
ATOM 3326 C C . ALA A 1 409 ? 6.672 -37.219 -1.617 1 98.62 409 ALA A C 1
ATOM 3328 O O . ALA A 1 409 ? 5.633 -37.125 -0.963 1 98.62 409 ALA A O 1
ATOM 3329 N N . LEU A 1 410 ? 7.832 -36.875 -1.179 1 98.62 410 LEU A N 1
ATOM 3330 C CA . LEU A 1 410 ? 7.988 -36.375 0.183 1 98.62 410 LEU A CA 1
ATOM 3331 C C . LEU A 1 410 ? 7.234 -35.062 0.37 1 98.62 410 LEU A C 1
ATOM 3333 O O . LEU A 1 410 ? 6.559 -34.875 1.383 1 98.62 410 LEU A O 1
ATOM 3337 N N . SER A 1 411 ? 7.359 -34.188 -0.577 1 98.69 411 SER A N 1
ATOM 3338 C CA . SER A 1 411 ? 6.711 -32.906 -0.491 1 98.69 411 SER A CA 1
ATOM 3339 C C . SER A 1 411 ? 5.191 -33.031 -0.516 1 98.69 411 SER A C 1
ATOM 3341 O O . SER A 1 411 ? 4.488 -32.344 0.232 1 98.69 411 SER A O 1
ATOM 3343 N N . LEU A 1 412 ? 4.676 -33.875 -1.375 1 98.5 412 LEU A N 1
ATOM 3344 C CA . LEU A 1 412 ? 3.232 -34.062 -1.457 1 98.5 412 LEU A CA 1
ATOM 3345 C C . LEU A 1 412 ? 2.699 -34.719 -0.187 1 98.5 412 LEU A C 1
ATOM 3347 O O . LEU A 1 412 ? 1.623 -34.344 0.297 1 98.5 412 LEU A O 1
ATOM 3351 N N . CYS A 1 413 ? 3.451 -35.656 0.337 1 98.44 413 CYS A N 1
ATOM 3352 C CA . CYS A 1 413 ? 3.043 -36.281 1.584 1 98.44 413 CYS A CA 1
ATOM 3353 C C . CYS A 1 413 ? 3.018 -35.281 2.729 1 98.44 413 CYS A C 1
ATOM 3355 O O . CYS A 1 413 ? 2.055 -35.25 3.496 1 98.44 413 CYS A O 1
ATOM 3357 N N . THR A 1 414 ? 4.031 -34.531 2.824 1 98.38 414 THR A N 1
ATOM 3358 C CA . THR A 1 414 ? 4.098 -33.5 3.861 1 98.38 414 THR A CA 1
ATOM 3359 C C . THR A 1 414 ? 2.99 -32.469 3.672 1 98.38 414 THR A C 1
ATOM 3361 O O . THR A 1 414 ? 2.371 -32.031 4.645 1 98.38 414 THR A O 1
ATOM 3364 N N . ALA A 1 415 ? 2.797 -32.094 2.443 1 98.31 415 ALA A N 1
ATOM 3365 C CA . ALA A 1 415 ? 1.751 -31.125 2.125 1 98.31 415 ALA A CA 1
ATOM 3366 C C . ALA A 1 415 ? 0.375 -31.656 2.523 1 98.31 415 ALA A C 1
ATOM 3368 O O . ALA A 1 415 ? -0.456 -30.922 3.045 1 98.31 415 ALA A O 1
ATOM 3369 N N . HIS A 1 416 ? 0.186 -32.906 2.234 1 97.94 416 HIS A N 1
ATOM 3370 C CA . HIS A 1 416 ? -1.091 -33.5 2.584 1 97.94 416 HIS A CA 1
ATOM 3371 C C . HIS A 1 416 ? -1.323 -33.469 4.09 1 97.94 416 HIS A C 1
ATOM 3373 O O . HIS A 1 416 ? -2.426 -33.156 4.547 1 97.94 416 HIS A O 1
ATOM 3379 N N . VAL A 1 417 ? -0.336 -33.781 4.832 1 98.06 417 VAL A N 1
ATOM 3380 C CA . VAL A 1 417 ? -0.422 -33.75 6.289 1 98.06 417 VAL A CA 1
ATOM 3381 C C . VAL A 1 417 ? -0.66 -32.312 6.777 1 98.06 417 VAL A C 1
ATOM 3383 O O . VAL A 1 417 ? -1.526 -32.094 7.621 1 98.06 417 VAL A O 1
ATOM 3386 N N . PHE A 1 418 ? 0.077 -31.422 6.254 1 97.88 418 PHE A N 1
ATOM 3387 C CA . PHE A 1 418 ? -0.064 -30.016 6.629 1 97.88 418 PHE A CA 1
ATOM 3388 C C . PHE A 1 418 ? -1.456 -29.5 6.285 1 97.88 418 PHE A C 1
ATOM 3390 O O . PHE A 1 418 ? -2.057 -28.766 7.059 1 97.88 418 PHE A O 1
ATOM 3397 N N . TYR A 1 419 ? -1.914 -29.891 5.137 1 96.56 419 TYR A N 1
ATOM 3398 C CA . TYR A 1 419 ? -3.252 -29.516 4.703 1 96.56 419 TYR A CA 1
ATOM 3399 C C . TYR A 1 419 ? -4.309 -30.016 5.676 1 96.56 419 TYR A C 1
ATOM 3401 O O . TYR A 1 419 ? -5.18 -29.25 6.113 1 96.56 419 TYR A O 1
ATOM 3409 N N . LYS A 1 420 ? -4.219 -31.219 6.109 1 96.5 420 LYS A N 1
ATOM 3410 C CA . LYS A 1 420 ? -5.219 -31.875 6.945 1 96.5 420 LYS A CA 1
ATOM 3411 C C . LYS A 1 420 ? -5.156 -31.359 8.383 1 96.5 420 LYS A C 1
ATOM 3413 O O . LYS A 1 420 ? -6.191 -31.141 9.016 1 96.5 420 LYS A O 1
ATOM 3418 N N . PHE A 1 421 ? -3.969 -31.031 8.844 1 95.94 421 PHE A N 1
ATOM 3419 C CA . PHE A 1 421 ? -3.84 -30.828 10.281 1 95.94 421 PHE A CA 1
ATOM 3420 C C . PHE A 1 421 ? -3.609 -29.359 10.594 1 95.94 421 PHE A C 1
ATOM 3422 O O . PHE A 1 421 ? -3.73 -28.938 11.75 1 95.94 421 PHE A O 1
ATOM 3429 N N . VAL A 1 422 ? -3.301 -28.594 9.617 1 95.06 422 VAL A N 1
ATOM 3430 C CA . VAL A 1 422 ? -3.043 -27.188 9.891 1 95.06 422 VAL A CA 1
ATOM 3431 C C . VAL A 1 422 ? -4.004 -26.328 9.078 1 95.06 422 VAL A C 1
ATOM 3433 O O . VAL A 1 422 ? -4.824 -25.594 9.641 1 95.06 422 VAL A O 1
ATOM 3436 N N . ASP A 1 423 ? -3.973 -26.5 7.793 1 92.88 423 ASP A N 1
ATOM 3437 C CA . ASP A 1 423 ? -4.746 -25.641 6.906 1 92.88 423 ASP A CA 1
ATOM 3438 C C . ASP A 1 423 ? -6.242 -25.766 7.184 1 92.88 423 ASP A C 1
ATOM 3440 O O . ASP A 1 423 ? -6.934 -24.766 7.371 1 92.88 423 ASP A O 1
ATOM 3444 N N . MET A 1 424 ? -6.77 -26.922 7.215 1 92.06 424 MET A N 1
ATOM 3445 C CA . MET A 1 424 ? -8.203 -27.156 7.371 1 92.06 424 MET A CA 1
ATOM 3446 C C . MET A 1 424 ? -8.688 -26.672 8.734 1 92.06 424 MET A C 1
ATOM 3448 O O . MET A 1 424 ? -9.672 -25.938 8.82 1 92.06 424 MET A O 1
ATOM 3452 N N . PRO A 1 425 ? -8.016 -26.969 9.773 1 91.88 425 PRO A N 1
ATOM 3453 C CA . PRO A 1 425 ? -8.438 -26.422 11.07 1 91.88 425 PRO A CA 1
ATOM 3454 C C . PRO A 1 425 ? -8.406 -24.906 11.125 1 91.88 425 PRO A C 1
ATOM 3456 O O . PRO A 1 425 ? -9.258 -24.281 11.758 1 91.88 425 PRO A O 1
ATOM 3459 N N . LEU A 1 426 ? -7.418 -24.344 10.492 1 90 426 LEU A N 1
ATOM 3460 C CA . LEU A 1 426 ? -7.312 -22.891 10.477 1 90 426 LEU A CA 1
ATOM 3461 C C . LEU A 1 426 ? -8.484 -22.266 9.727 1 90 426 LEU A C 1
ATOM 3463 O O . LEU A 1 426 ? -9.016 -21.219 10.141 1 90 426 LEU A O 1
ATOM 3467 N N . VAL A 1 427 ? -8.852 -22.812 8.672 1 85.69 427 VAL A N 1
ATOM 3468 C CA . VAL A 1 427 ? -9.992 -22.344 7.895 1 85.69 427 VAL A CA 1
ATOM 3469 C C . VAL A 1 427 ? -11.258 -22.438 8.734 1 85.69 427 VAL A C 1
ATOM 3471 O O . VAL A 1 427 ? -12.07 -21.5 8.742 1 85.69 427 VAL A O 1
ATOM 3474 N N . ARG A 1 428 ? -11.398 -23.422 9.516 1 86.94 428 ARG A N 1
ATOM 3475 C CA . ARG A 1 428 ? -12.562 -23.609 10.375 1 86.94 428 ARG A CA 1
ATOM 3476 C C . ARG A 1 428 ? -12.562 -22.609 11.531 1 86.94 428 ARG A C 1
ATOM 3478 O O . ARG A 1 428 ? -13.609 -22.062 11.891 1 86.94 428 ARG A O 1
ATOM 3485 N N . ALA A 1 429 ? -11.469 -22.391 12.008 1 84.25 429 ALA A N 1
ATOM 3486 C CA . ALA A 1 429 ? -11.336 -21.469 13.125 1 84.25 429 ALA A CA 1
ATOM 3487 C C . ALA A 1 429 ? -11.695 -20.047 12.695 1 84.25 429 ALA A C 1
ATOM 3489 O O . ALA A 1 429 ? -12.289 -19.281 13.469 1 84.25 429 ALA A O 1
ATOM 3490 N N . THR A 1 430 ? -11.32 -19.703 11.555 1 79.19 430 THR A N 1
ATOM 3491 C CA . THR A 1 430 ? -11.586 -18.359 11.07 1 79.19 430 THR A CA 1
ATOM 3492 C C . THR A 1 430 ? -13.078 -18.125 10.867 1 79.19 430 THR A C 1
ATOM 3494 O O . THR A 1 430 ? -13.57 -17 11 1 79.19 430 THR A O 1
ATOM 3497 N N . ARG A 1 431 ? -13.773 -19.094 10.609 1 76.94 431 ARG A N 1
ATOM 3498 C CA . ARG A 1 431 ? -15.219 -18.984 10.445 1 76.94 431 ARG A CA 1
ATOM 3499 C C . ARG A 1 431 ? -15.906 -18.719 11.781 1 76.94 431 ARG A C 1
ATOM 3501 O O . ARG A 1 431 ? -16.938 -18.062 11.836 1 76.94 431 ARG A O 1
ATOM 3508 N N . TRP A 1 432 ? -15.234 -19.156 12.82 1 75.81 432 TRP A N 1
ATOM 3509 C CA . TRP A 1 432 ? -15.797 -18.969 14.156 1 75.81 432 TRP A CA 1
ATOM 3510 C C . TRP A 1 432 ? -15.625 -17.516 14.617 1 75.81 432 TRP A C 1
ATOM 3512 O O . TRP A 1 432 ? -16.375 -17.047 15.469 1 75.81 432 TRP A O 1
ATOM 3522 N N . LEU A 1 433 ? -14.68 -16.828 14.078 1 68.62 433 LEU A N 1
ATOM 3523 C CA . LEU A 1 433 ? -14.43 -15.438 14.453 1 68.62 433 LEU A CA 1
ATOM 3524 C C . LEU A 1 433 ? -15.562 -14.539 13.977 1 68.62 433 LEU A C 1
ATOM 3526 O O . LEU A 1 433 ? -15.812 -13.484 14.562 1 68.62 433 LEU A O 1
ATOM 3530 N N . GLU A 1 434 ? -16.219 -15 13.008 1 66.06 434 GLU A N 1
ATOM 3531 C CA . GLU A 1 434 ? -17.328 -14.195 12.492 1 66.06 434 GLU A CA 1
ATOM 3532 C C . GLU A 1 434 ? -18.609 -14.461 13.266 1 66.06 434 GLU A C 1
ATOM 3534 O O . GLU A 1 434 ? -19.406 -13.547 13.484 1 66.06 434 GLU A O 1
ATOM 3539 N N . GLN B 1 1 ? -44.594 45.562 12.406 1 29.2 1 GLN B N 1
ATOM 3540 C CA . GLN B 1 1 ? -43.781 44.75 13.336 1 29.2 1 GLN B CA 1
ATOM 3541 C C . GLN B 1 1 ? -43.031 43.656 12.609 1 29.2 1 GLN B C 1
ATOM 3543 O O . GLN B 1 1 ? -43.594 42.625 12.234 1 29.2 1 GLN B O 1
ATOM 3548 N N . SER B 1 2 ? -42.094 44 11.695 1 34.59 2 SER B N 1
ATOM 3549 C CA . SER B 1 2 ? -41.219 43.188 10.828 1 34.59 2 SER B CA 1
ATOM 3550 C C . SER B 1 2 ? -40.312 42.281 11.641 1 34.59 2 SER B C 1
ATOM 3552 O O . SER B 1 2 ? -39.406 42.781 12.312 1 34.59 2 SER B O 1
ATOM 3554 N N . SER B 1 3 ? -40.875 41.25 12.352 1 36.66 3 SER B N 1
ATOM 3555 C CA . SER B 1 3 ? -40.156 40.281 13.164 1 36.66 3 SER B CA 1
ATOM 3556 C C . SER B 1 3 ? -39.031 39.594 12.367 1 36.66 3 SER B C 1
ATOM 3558 O O . SER B 1 3 ? -39.312 38.906 11.383 1 36.66 3 SER B O 1
ATOM 3560 N N . GLY B 1 4 ? -37.969 40.25 12.062 1 39.47 4 GLY B N 1
ATOM 3561 C CA . GLY B 1 4 ? -36.75 39.75 11.461 1 39.47 4 GLY B CA 1
ATOM 3562 C C . GLY B 1 4 ? -36.281 38.438 12.07 1 39.47 4 GLY B C 1
ATOM 3563 O O . GLY B 1 4 ? -35.656 38.406 13.133 1 39.47 4 GLY B O 1
ATOM 3564 N N . GLY B 1 5 ? -37.094 37.375 11.914 1 40.03 5 GLY B N 1
ATOM 3565 C CA . GLY B 1 5 ? -36.688 36.062 12.375 1 40.03 5 GLY B CA 1
ATOM 3566 C C . GLY B 1 5 ? -35.25 35.688 11.992 1 40.03 5 GLY B C 1
ATOM 3567 O O . GLY B 1 5 ? -34.844 35.938 10.867 1 40.03 5 GLY B O 1
ATOM 3568 N N . SER B 1 6 ? -34.375 35.812 12.984 1 42.75 6 SER B N 1
ATOM 3569 C CA . SER B 1 6 ? -32.969 35.375 12.828 1 42.75 6 SER B CA 1
ATOM 3570 C C . SER B 1 6 ? -32.906 34 12.117 1 42.75 6 SER B C 1
ATOM 3572 O O . SER B 1 6 ? -33.719 33.125 12.398 1 42.75 6 SER B O 1
ATOM 3574 N N . PRO B 1 7 ? -32.469 34.031 10.938 1 46.09 7 PRO B N 1
ATOM 3575 C CA . PRO B 1 7 ? -32.375 32.75 10.234 1 46.09 7 PRO B CA 1
ATOM 3576 C C . PRO B 1 7 ? -31.953 31.594 11.148 1 46.09 7 PRO B C 1
ATOM 3578 O O . PRO B 1 7 ? -31.266 31.812 12.141 1 46.09 7 PRO B O 1
ATOM 3581 N N . PRO B 1 8 ? -32.688 30.531 11.195 1 42 8 PRO B N 1
ATOM 3582 C CA . PRO B 1 8 ? -32.344 29.375 12.023 1 42 8 PRO B CA 1
ATOM 3583 C C . PRO B 1 8 ? -30.875 28.969 11.883 1 42 8 PRO B C 1
ATOM 3585 O O . PRO B 1 8 ? -30.312 29.031 10.789 1 42 8 PRO B O 1
ATOM 3588 N N . ILE B 1 9 ? -30.047 29.188 12.906 1 40.03 9 ILE B N 1
ATOM 3589 C CA . ILE B 1 9 ? -28.688 28.672 12.992 1 40.03 9 ILE B CA 1
ATOM 3590 C C . ILE B 1 9 ? -28.656 27.188 12.609 1 40.03 9 ILE B C 1
ATOM 3592 O O . ILE B 1 9 ? -29.344 26.375 13.234 1 40.03 9 ILE B O 1
ATOM 3596 N N . ARG B 1 10 ? -28.422 26.891 11.438 1 48.28 10 ARG B N 1
ATOM 3597 C CA . ARG B 1 10 ? -28.281 25.5 11.047 1 48.28 10 ARG B CA 1
ATOM 3598 C C . ARG B 1 10 ? -27.547 24.688 12.117 1 48.28 10 ARG B C 1
ATOM 3600 O O . ARG B 1 10 ? -26.516 25.141 12.633 1 48.28 10 ARG B O 1
ATOM 3607 N N . PRO B 1 11 ? -28.141 23.75 12.703 1 47.84 11 PRO B N 1
ATOM 3608 C CA . PRO B 1 11 ? -27.422 22.922 13.68 1 47.84 11 PRO B CA 1
ATOM 3609 C C . PRO B 1 11 ? -26.016 22.547 13.219 1 47.84 11 PRO B C 1
ATOM 3611 O O . PRO B 1 11 ? -25.828 22.203 12.055 1 47.84 11 PRO B O 1
ATOM 3614 N N . VAL B 1 12 ? -25.047 23.094 13.898 1 52.06 12 VAL B N 1
ATOM 3615 C CA . VAL B 1 12 ? -23.641 22.797 13.633 1 52.06 12 VAL B CA 1
ATOM 3616 C C . VAL B 1 12 ? -23.438 21.281 13.625 1 52.06 12 VAL B C 1
ATOM 3618 O O . VAL B 1 12 ? -23.906 20.578 14.523 1 52.06 12 VAL B O 1
ATOM 3621 N N . SER B 1 13 ? -23.031 20.625 12.508 1 65.44 13 SER B N 1
ATOM 3622 C CA . SER B 1 13 ? -22.75 19.203 12.305 1 65.44 13 SER B CA 1
ATOM 3623 C C . SER B 1 13 ? -21.875 18.641 13.422 1 65.44 13 SER B C 1
ATOM 3625 O O . SER B 1 13 ? -21.109 19.375 14.039 1 65.44 13 SER B O 1
ATOM 3627 N N . ARG B 1 14 ? -22.188 17.562 13.898 1 63.66 14 ARG B N 1
ATOM 3628 C CA . ARG B 1 14 ? -21.578 16.812 15 1 63.66 14 ARG B CA 1
ATOM 3629 C C . ARG B 1 14 ? -20.062 16.734 14.82 1 63.66 14 ARG B C 1
ATOM 3631 O O . ARG B 1 14 ? -19.328 16.469 15.773 1 63.66 14 ARG B O 1
ATOM 3638 N N . THR B 1 15 ? -19.531 17.219 13.633 1 79.62 15 THR B N 1
ATOM 3639 C CA . THR B 1 15 ? -18.094 17.156 13.414 1 79.62 15 THR B CA 1
ATOM 3640 C C . THR B 1 15 ? -17.547 18.531 13.039 1 79.62 15 THR B C 1
ATOM 3642 O O . THR B 1 15 ? -16.453 18.641 12.5 1 79.62 15 THR B O 1
ATOM 3645 N N . ALA B 1 16 ? -18.234 19.562 13.391 1 84.88 16 ALA B N 1
ATOM 3646 C CA . ALA B 1 16 ? -17.875 20.922 13.008 1 84.88 16 ALA B CA 1
ATOM 3647 C C . ALA B 1 16 ? -16.578 21.359 13.664 1 84.88 16 ALA B C 1
ATOM 3649 O O . ALA B 1 16 ? -15.766 22.062 13.055 1 84.88 16 ALA B O 1
ATOM 3650 N N . TYR B 1 17 ? -16.484 20.969 14.859 1 91.62 17 TYR B N 1
ATOM 3651 C CA . TYR B 1 17 ? -15.281 21.422 15.562 1 91.62 17 TYR B CA 1
ATOM 3652 C C . TYR B 1 17 ? -14.023 20.828 14.938 1 91.62 17 TYR B C 1
ATOM 3654 O O . TYR B 1 17 ? -12.961 21.438 14.984 1 91.62 17 TYR B O 1
ATOM 3662 N N . TYR B 1 18 ? -14.094 19.703 14.266 1 94.44 18 TYR B N 1
ATOM 3663 C CA . TYR B 1 18 ? -12.922 19.141 13.617 1 94.44 18 TYR B CA 1
ATOM 3664 C C . TYR B 1 18 ? -12.609 19.859 12.312 1 94.44 18 TYR B C 1
ATOM 3666 O O . TYR B 1 18 ? -11.453 19.938 11.898 1 94.44 18 TYR B O 1
ATOM 3674 N N . ASP B 1 19 ? -13.602 20.422 11.719 1 95 19 ASP B N 1
ATOM 3675 C CA . ASP B 1 19 ? -13.367 21.297 10.57 1 95 19 ASP B CA 1
ATOM 3676 C C . ASP B 1 19 ? -12.609 22.547 10.977 1 95 19 ASP B C 1
ATOM 3678 O O . ASP B 1 19 ? -11.711 23 10.266 1 95 19 ASP B O 1
ATOM 3682 N N . GLY B 1 20 ? -13.094 23.062 12.078 1 97.12 20 GLY B N 1
ATOM 3683 C CA . GLY B 1 20 ? -12.383 24.219 12.602 1 97.12 20 GLY B CA 1
ATOM 3684 C C . GLY B 1 20 ? -10.93 23.922 12.914 1 97.12 20 GLY B C 1
ATOM 3685 O O . GLY B 1 20 ? -10.055 24.75 12.641 1 97.12 20 GLY B O 1
ATOM 3686 N N . LEU B 1 21 ? -10.68 22.781 13.5 1 97.38 21 LEU B N 1
ATOM 3687 C CA . LEU B 1 21 ? -9.32 22.375 13.812 1 97.38 21 LEU B CA 1
ATOM 3688 C C . LEU B 1 21 ? -8.477 22.266 12.547 1 97.38 21 LEU B C 1
ATOM 3690 O O . LEU B 1 21 ? -7.32 22.688 12.523 1 97.38 21 LEU B O 1
ATOM 3694 N N . ARG B 1 22 ? -9.039 21.719 11.523 1 97.31 22 ARG B N 1
ATOM 3695 C CA . ARG B 1 22 ? -8.359 21.594 10.242 1 97.31 22 ARG B CA 1
ATOM 3696 C C . ARG B 1 22 ? -7.977 22.969 9.695 1 97.31 22 ARG B C 1
ATOM 3698 O O . ARG B 1 22 ? -6.883 23.141 9.156 1 97.31 22 ARG B O 1
ATOM 3705 N N . GLY B 1 23 ? -8.906 23.859 9.812 1 97.75 23 GLY B N 1
ATOM 3706 C CA . GLY B 1 23 ? -8.656 25.219 9.367 1 97.75 23 GLY B CA 1
ATOM 3707 C C . GLY B 1 23 ? -7.492 25.891 10.086 1 97.75 23 GLY B C 1
ATOM 3708 O O . GLY B 1 23 ? -6.609 26.453 9.453 1 97.75 23 GLY B O 1
ATOM 3709 N N . LEU B 1 24 ? -7.469 25.75 11.359 1 97.62 24 LEU B N 1
ATOM 3710 C CA . LEU B 1 24 ? -6.395 26.344 12.148 1 97.62 24 LEU B CA 1
ATOM 3711 C C . LEU B 1 24 ? -5.059 25.672 11.836 1 97.62 24 LEU B C 1
ATOM 3713 O O . LEU B 1 24 ? -4.027 26.328 11.75 1 97.62 24 LEU B O 1
ATOM 3717 N N . ALA B 1 25 ? -5.09 24.375 11.734 1 97.94 25 ALA B N 1
ATOM 3718 C CA . ALA B 1 25 ? -3.881 23.641 11.375 1 97.94 25 ALA B CA 1
ATOM 3719 C C . ALA B 1 25 ? -3.324 24.109 10.039 1 97.94 25 ALA B C 1
ATOM 3721 O O . ALA B 1 25 ? -2.109 24.234 9.875 1 97.94 25 ALA B O 1
ATOM 3722 N N . CYS B 1 26 ? -4.184 24.375 9.102 1 98.19 26 CYS B N 1
ATOM 3723 C CA . CYS B 1 26 ? -3.75 24.828 7.785 1 98.19 26 CYS B CA 1
ATOM 3724 C C . CYS B 1 26 ? -3.092 26.188 7.867 1 98.19 26 CYS B C 1
ATOM 3726 O O . CYS B 1 26 ? -2.107 26.453 7.172 1 98.19 26 CYS B O 1
ATOM 3728 N N . LEU B 1 27 ? -3.674 27.031 8.68 1 98.44 27 LEU B N 1
ATOM 3729 C CA . LEU B 1 27 ? -3.07 28.344 8.891 1 98.44 27 LEU B CA 1
ATOM 3730 C C . LEU B 1 27 ? -1.65 28.203 9.43 1 98.44 27 LEU B C 1
ATOM 3732 O O . LEU B 1 27 ? -0.742 28.906 8.984 1 98.44 27 LEU B O 1
ATOM 3736 N N . VAL B 1 28 ? -1.474 27.328 10.352 1 98.38 28 VAL B N 1
ATOM 3737 C CA . VAL B 1 28 ? -0.154 27.125 10.938 1 98.38 28 VAL B CA 1
ATOM 3738 C C . VAL B 1 28 ? 0.801 26.562 9.883 1 98.38 28 VAL B C 1
ATOM 3740 O O . VAL B 1 28 ? 1.98 26.938 9.852 1 98.38 28 VAL B O 1
ATOM 3743 N N . VAL B 1 29 ? 0.316 25.688 9.039 1 98.25 29 VAL B N 1
ATOM 3744 C CA . VAL B 1 29 ? 1.135 25.172 7.949 1 98.25 29 VAL B CA 1
ATOM 3745 C C . VAL B 1 29 ? 1.577 26.312 7.039 1 98.25 29 VAL B C 1
ATOM 3747 O O . VAL B 1 29 ? 2.73 26.359 6.605 1 98.25 29 VAL B O 1
ATOM 3750 N N . PHE B 1 30 ? 0.7 27.203 6.773 1 98.44 30 PHE B N 1
ATOM 3751 C CA . PHE B 1 30 ? 1.046 28.391 6.004 1 98.44 30 PHE B CA 1
ATOM 3752 C C . PHE B 1 30 ? 2.146 29.188 6.699 1 98.44 30 PHE B C 1
ATOM 3754 O O . PHE B 1 30 ? 3.117 29.594 6.059 1 98.44 30 PHE B O 1
ATOM 3761 N N . ASN B 1 31 ? 1.937 29.406 8.047 1 98.5 31 ASN B N 1
ATOM 3762 C CA . ASN B 1 31 ? 2.947 30.125 8.805 1 98.5 31 ASN B CA 1
ATOM 3763 C C . ASN B 1 31 ? 4.324 29.484 8.672 1 98.5 31 ASN B C 1
ATOM 3765 O O . ASN B 1 31 ? 5.324 30.172 8.484 1 98.5 31 ASN B O 1
ATOM 3769 N N . PHE B 1 32 ? 4.312 28.219 8.75 1 97.69 32 PHE B N 1
ATOM 3770 C CA . PHE B 1 32 ? 5.547 27.453 8.672 1 97.69 32 PHE B CA 1
ATOM 3771 C C . PHE B 1 32 ? 6.215 27.641 7.316 1 97.69 32 PHE B C 1
ATOM 3773 O O . PHE B 1 32 ? 7.41 27.953 7.246 1 97.69 32 PHE B O 1
ATOM 3780 N N . HIS B 1 33 ? 5.48 27.5 6.262 1 97.25 33 HIS B N 1
ATOM 3781 C CA . HIS B 1 33 ? 6.055 27.562 4.922 1 97.25 33 HIS B CA 1
ATOM 3782 C C . HIS B 1 33 ? 6.434 28.984 4.543 1 97.25 33 HIS B C 1
ATOM 3784 O O . HIS B 1 33 ? 7.363 29.203 3.762 1 97.25 33 HIS B O 1
ATOM 3790 N N . PHE B 1 34 ? 5.742 29.953 5.121 1 97.94 34 PHE B N 1
ATOM 3791 C CA . PHE B 1 34 ? 6.152 31.328 4.914 1 97.94 34 PHE B CA 1
ATOM 3792 C C . PHE B 1 34 ? 7.523 31.578 5.531 1 97.94 34 PHE B C 1
ATOM 3794 O O . PHE B 1 34 ? 8.391 32.188 4.906 1 97.94 34 PHE B O 1
ATOM 3801 N N . LEU B 1 35 ? 7.711 31.109 6.723 1 97.19 35 LEU B N 1
ATOM 3802 C CA . LEU B 1 35 ? 8.922 31.406 7.484 1 97.19 35 LEU B CA 1
ATOM 3803 C C . LEU B 1 35 ? 10.07 30.5 7.043 1 97.19 35 LEU B C 1
ATOM 3805 O O . LEU B 1 35 ? 11.242 30.828 7.254 1 97.19 35 LEU B O 1
ATOM 3809 N N . TYR B 1 36 ? 9.781 29.438 6.445 1 95.25 36 TYR B N 1
ATOM 3810 C CA . TYR B 1 36 ? 10.672 28.312 6.176 1 95.25 36 TYR B CA 1
ATOM 3811 C C . TYR B 1 36 ? 11.922 28.766 5.438 1 95.25 36 TYR B C 1
ATOM 3813 O O . TYR B 1 36 ? 13.031 28.328 5.754 1 95.25 36 TYR B O 1
ATOM 3821 N N . PRO B 1 37 ? 11.805 29.625 4.488 1 96.19 37 PRO B N 1
ATOM 3822 C CA . PRO B 1 37 ? 13 30.031 3.754 1 96.19 37 PRO B CA 1
ATOM 3823 C C . PRO B 1 37 ? 13.797 31.109 4.484 1 96.19 37 PRO B C 1
ATOM 3825 O O . PRO B 1 37 ? 14.961 31.359 4.156 1 96.19 37 PRO B O 1
ATOM 3828 N N . TYR B 1 38 ? 13.25 31.734 5.469 1 96.69 38 TYR B N 1
ATOM 3829 C CA . TYR B 1 38 ? 13.852 32.938 6.023 1 96.69 38 TYR B CA 1
ATOM 3830 C C . TYR B 1 38 ? 14.562 32.656 7.34 1 96.69 38 TYR B C 1
ATOM 3832 O O . TYR B 1 38 ? 15.383 33.438 7.805 1 96.69 38 TYR B O 1
ATOM 3840 N N . THR B 1 39 ? 14.148 31.516 7.941 1 95.5 39 THR B N 1
ATOM 3841 C CA . THR B 1 39 ? 14.812 31.141 9.188 1 95.5 39 THR B CA 1
ATOM 3842 C C . THR B 1 39 ? 14.586 29.672 9.516 1 95.5 39 THR B C 1
ATOM 3844 O O . THR B 1 39 ? 13.547 29.109 9.172 1 95.5 39 THR B O 1
ATOM 3847 N N . ASP B 1 40 ? 15.477 29.047 10.227 1 94.69 40 ASP B N 1
ATOM 3848 C CA . ASP B 1 40 ? 15.344 27.656 10.641 1 94.69 40 ASP B CA 1
ATOM 3849 C C . ASP B 1 40 ? 14.867 27.562 12.086 1 94.69 40 ASP B C 1
ATOM 3851 O O . ASP B 1 40 ? 14.625 26.453 12.602 1 94.69 40 ASP B O 1
ATOM 3855 N N . THR B 1 41 ? 14.641 28.641 12.688 1 94.81 41 THR B N 1
ATOM 3856 C CA . THR B 1 41 ? 14.391 28.688 14.125 1 94.81 41 THR B CA 1
ATOM 3857 C C . THR B 1 41 ? 13.094 27.969 14.469 1 94.81 41 THR B C 1
ATOM 3859 O O . THR B 1 41 ? 12.961 27.406 15.562 1 94.81 41 THR B O 1
ATOM 3862 N N . PRO B 1 42 ? 12.148 27.922 13.57 1 94.56 42 PRO B N 1
ATOM 3863 C CA . PRO B 1 42 ? 10.922 27.188 13.906 1 94.56 42 PRO B CA 1
ATOM 3864 C C . PRO B 1 42 ? 11.164 25.688 14.07 1 94.56 42 PRO B C 1
ATOM 3866 O O . PRO B 1 42 ? 10.336 24.984 14.672 1 94.56 42 PRO B O 1
ATOM 3869 N N . LYS B 1 43 ? 12.234 25.125 13.609 1 95.19 43 LYS B N 1
ATOM 3870 C CA . LYS B 1 43 ? 12.516 23.688 13.633 1 95.19 43 LYS B CA 1
ATOM 3871 C C . LYS B 1 43 ? 13.195 23.281 14.938 1 95.19 43 LYS B C 1
ATOM 3873 O O . LYS B 1 43 ? 13.281 22.094 15.25 1 95.19 43 LYS B O 1
ATOM 3878 N N . HIS B 1 44 ? 13.672 24.312 15.633 1 95.81 44 HIS B N 1
ATOM 3879 C CA . HIS B 1 44 ? 14.453 24.047 16.844 1 95.81 44 HIS B CA 1
ATOM 3880 C C . HIS B 1 44 ? 13.664 24.406 18.094 1 95.81 44 HIS B C 1
ATOM 3882 O O . HIS B 1 44 ? 12.789 25.281 18.062 1 95.81 44 HIS B O 1
ATOM 3888 N N . GLY B 1 45 ? 14 23.656 19.172 1 95.62 45 GLY B N 1
ATOM 3889 C CA . GLY B 1 45 ? 13.398 23.984 20.453 1 95.62 45 GLY B CA 1
ATOM 3890 C C . GLY B 1 45 ? 14.18 25.031 21.219 1 95.62 45 GLY B C 1
ATOM 3891 O O . GLY B 1 45 ? 15.359 25.266 20.953 1 95.62 45 GLY B O 1
ATOM 3892 N N . TRP B 1 46 ? 13.445 25.609 22.125 1 96.19 46 TRP B N 1
ATOM 3893 C CA . TRP B 1 46 ? 14.086 26.594 22.984 1 96.19 46 TRP B CA 1
ATOM 3894 C C . TRP B 1 46 ? 15.203 25.969 23.797 1 96.19 46 TRP B C 1
ATOM 3896 O O . TRP B 1 46 ? 15.016 24.938 24.438 1 96.19 46 TRP B O 1
ATOM 3906 N N . GLY B 1 47 ? 16.375 26.609 23.734 1 95.75 47 GLY B N 1
ATOM 3907 C CA . GLY B 1 47 ? 17.484 26.156 24.562 1 95.75 47 GLY B CA 1
ATOM 3908 C C . GLY B 1 47 ? 18.266 25.016 23.938 1 95.75 47 GLY B C 1
ATOM 3909 O O . GLY B 1 47 ? 19.109 24.406 24.594 1 95.75 47 GLY B O 1
ATOM 3910 N N . ALA B 1 48 ? 17.938 24.688 22.703 1 95.25 48 ALA B N 1
ATOM 3911 C CA . ALA B 1 48 ? 18.672 23.625 22.016 1 95.25 48 ALA B CA 1
ATOM 3912 C C . ALA B 1 48 ? 20.172 23.969 21.953 1 95.25 48 ALA B C 1
ATOM 3914 O O . ALA B 1 48 ? 21.016 23.078 22.016 1 95.25 48 ALA B O 1
ATOM 3915 N N . ASP B 1 49 ? 20.484 25.219 21.703 1 93.56 49 ASP B N 1
ATOM 3916 C CA . ASP B 1 49 ? 21.828 25.766 21.781 1 93.56 49 ASP B CA 1
ATOM 3917 C C . ASP B 1 49 ? 21.797 27.266 22.125 1 93.56 49 ASP B C 1
ATOM 3919 O O . ASP B 1 49 ? 20.734 27.781 22.484 1 93.56 49 ASP B O 1
ATOM 3923 N N . LYS B 1 50 ? 22.953 27.953 22 1 93.06 50 LYS B N 1
ATOM 3924 C CA . LYS B 1 50 ? 23.078 29.344 22.438 1 93.06 50 LYS B CA 1
ATOM 3925 C C . LYS B 1 50 ? 22.328 30.281 21.5 1 93.06 50 LYS B C 1
ATOM 3927 O O . LYS B 1 50 ? 21.938 31.391 21.906 1 93.06 50 LYS B O 1
ATOM 3932 N N . TRP B 1 51 ? 22.047 29.812 20.312 1 90.81 51 TRP B N 1
ATOM 3933 C CA . TRP B 1 51 ? 21.438 30.672 19.297 1 90.81 51 TRP B CA 1
ATOM 3934 C C . TRP B 1 51 ? 19.938 30.469 19.25 1 90.81 51 TRP B C 1
ATOM 3936 O O . TRP B 1 51 ? 19.219 31.25 18.594 1 90.81 51 TRP B O 1
ATOM 3946 N N . ASN B 1 52 ? 19.438 29.5 19.859 1 94.56 52 ASN B N 1
ATOM 3947 C CA . ASN B 1 52 ? 18.016 29.172 19.844 1 94.56 52 ASN B CA 1
ATOM 3948 C C . ASN B 1 52 ? 17.344 29.531 21.172 1 94.56 52 ASN B C 1
ATOM 3950 O O . ASN B 1 52 ? 17.047 28.641 21.969 1 94.56 52 ASN B O 1
ATOM 3954 N N . ILE B 1 53 ? 17.062 30.844 21.328 1 94.62 53 ILE B N 1
ATOM 3955 C CA . ILE B 1 53 ? 16.516 31.359 22.578 1 94.62 53 ILE B CA 1
ATOM 3956 C C . ILE B 1 53 ? 15.367 32.312 22.297 1 94.62 53 ILE B C 1
ATOM 3958 O O . ILE B 1 53 ? 15.156 33.281 23.031 1 94.62 53 ILE B O 1
ATOM 3962 N N . TYR B 1 54 ? 14.711 32.094 21.203 1 95.06 54 TYR B N 1
ATOM 3963 C CA . TYR B 1 54 ? 13.617 33 20.812 1 95.06 54 TYR B CA 1
ATOM 3964 C C . TYR B 1 54 ? 12.289 32.5 21.375 1 95.06 54 TYR B C 1
ATOM 3966 O O . TYR B 1 54 ? 12.062 31.297 21.516 1 95.06 54 TYR B O 1
ATOM 3974 N N . PRO B 1 55 ? 11.359 33.406 21.625 1 94.81 55 PRO B N 1
ATOM 3975 C CA . PRO B 1 55 ? 10.086 33.062 22.266 1 94.81 55 PRO B CA 1
ATOM 3976 C C . PRO B 1 55 ? 9.25 32.094 21.422 1 94.81 55 PRO B C 1
ATOM 3978 O O . PRO B 1 55 ? 8.57 31.234 21.984 1 94.81 55 PRO B O 1
ATOM 3981 N N . HIS B 1 56 ? 9.312 32.188 20.125 1 95.12 56 HIS B N 1
ATOM 3982 C CA . HIS B 1 56 ? 8.469 31.344 19.281 1 95.12 56 HIS B CA 1
ATOM 3983 C C . HIS B 1 56 ? 8.93 29.891 19.312 1 95.12 56 HIS B C 1
ATOM 3985 O O . HIS B 1 56 ? 8.242 29 18.812 1 95.12 56 HIS B O 1
ATOM 3991 N N . GLN B 1 57 ? 10.055 29.609 20 1 97 57 GLN B N 1
ATOM 3992 C CA . GLN B 1 57 ? 10.594 28.25 20.078 1 97 57 GLN B CA 1
ATOM 3993 C C . GLN B 1 57 ? 10.125 27.547 21.359 1 97 57 GLN B C 1
ATOM 3995 O O . GLN B 1 57 ? 10.312 26.344 21.516 1 97 57 GLN B O 1
ATOM 4000 N N . LEU B 1 58 ? 9.477 28.297 22.219 1 97.06 58 LEU B N 1
ATOM 4001 C CA . LEU B 1 58 ? 8.984 27.75 23.469 1 97.06 58 LEU B CA 1
ATOM 4002 C C . LEU B 1 58 ? 7.871 26.734 23.219 1 97.06 58 LEU B C 1
ATOM 4004 O O . LEU B 1 58 ? 7.074 26.906 22.297 1 97.06 58 LEU B O 1
ATOM 4008 N N . PRO B 1 59 ? 7.855 25.703 24.125 1 96.75 59 PRO B N 1
ATOM 4009 C CA . PRO B 1 59 ? 6.742 24.75 23.984 1 96.75 59 PRO B CA 1
ATOM 4010 C C . PRO B 1 59 ? 5.383 25.453 23.984 1 96.75 59 PRO B C 1
ATOM 4012 O O . PRO B 1 59 ? 5.199 26.453 24.672 1 96.75 59 PRO B O 1
ATOM 4015 N N . PHE B 1 60 ? 4.453 24.922 23.266 1 97.31 60 PHE B N 1
ATOM 4016 C CA . PHE B 1 60 ? 3.1 25.438 23.094 1 97.31 60 PHE B CA 1
ATOM 4017 C C . PHE B 1 60 ? 3.09 26.625 22.141 1 97.31 60 PHE B C 1
ATOM 4019 O O . PHE B 1 60 ? 2.338 26.625 21.156 1 97.31 60 PHE B O 1
ATOM 4026 N N . ILE B 1 61 ? 3.949 27.578 22.297 1 97.62 61 ILE B N 1
ATOM 4027 C CA . ILE B 1 61 ? 3.998 28.734 21.438 1 97.62 61 ILE B CA 1
ATOM 4028 C C . ILE B 1 61 ? 4.523 28.344 20.062 1 97.62 61 ILE B C 1
ATOM 4030 O O . ILE B 1 61 ? 4.074 28.875 19.031 1 97.62 61 ILE B O 1
ATOM 4034 N N . CYS B 1 62 ? 5.48 27.406 20.094 1 97.69 62 CYS B N 1
ATOM 4035 C CA . CYS B 1 62 ? 6.102 26.969 18.859 1 97.69 62 CYS B CA 1
ATOM 4036 C C . CYS B 1 62 ? 5.074 26.344 17.922 1 97.69 62 CYS B C 1
ATOM 4038 O O . CYS B 1 62 ? 5.297 26.25 16.703 1 97.69 62 CYS B O 1
ATOM 4040 N N . LEU B 1 63 ? 3.975 25.891 18.422 1 97.81 63 LEU B N 1
ATOM 4041 C CA . LEU B 1 63 ? 2.941 25.234 17.641 1 97.81 63 LEU B CA 1
ATOM 4042 C C . LEU B 1 63 ? 2.305 26.219 16.656 1 97.81 63 LEU B C 1
ATOM 4044 O O . LEU B 1 63 ? 1.652 25.812 15.695 1 97.81 63 LEU B O 1
ATOM 4048 N N . LEU B 1 64 ? 2.5 27.484 16.828 1 97.44 64 LEU B N 1
ATOM 4049 C CA . LEU B 1 64 ? 1.974 28.5 15.93 1 97.44 64 LEU B CA 1
ATOM 4050 C C . LEU B 1 64 ? 2.764 28.547 14.633 1 97.44 64 LEU B C 1
ATOM 4052 O O . LEU B 1 64 ? 2.311 29.141 13.641 1 97.44 64 LEU B O 1
ATOM 4056 N N . VAL B 1 65 ? 3.967 27.922 14.68 1 96.69 65 VAL B N 1
ATOM 4057 C CA . VAL B 1 65 ? 4.812 28.016 13.5 1 96.69 65 VAL B CA 1
ATOM 4058 C C . VAL B 1 65 ? 5.371 26.641 13.141 1 96.69 65 VAL B C 1
ATOM 4060 O O . VAL B 1 65 ? 6.254 26.516 12.289 1 96.69 65 VAL B O 1
ATOM 4063 N N . ARG B 1 66 ? 4.918 25.609 13.789 1 95.06 66 ARG B N 1
ATOM 4064 C CA . ARG B 1 66 ? 5.383 24.266 13.492 1 95.06 66 ARG B CA 1
ATOM 4065 C C . ARG B 1 66 ? 4.41 23.531 12.562 1 95.06 66 ARG B C 1
ATOM 4067 O O . ARG B 1 66 ? 3.453 22.906 13.023 1 95.06 66 ARG B O 1
ATOM 4074 N N . GLY B 1 67 ? 4.727 23.531 11.383 1 95.12 67 GLY B N 1
ATOM 4075 C CA . GLY B 1 67 ? 3.83 23.016 10.359 1 95.12 67 GLY B CA 1
ATOM 4076 C C . GLY B 1 67 ? 3.785 21.5 10.312 1 95.12 67 GLY B C 1
ATOM 4077 O O . GLY B 1 67 ? 2.74 20.906 10.023 1 95.12 67 GLY B O 1
ATOM 4078 N N . ARG B 1 68 ? 4.855 20.828 10.641 1 94.88 68 ARG B N 1
ATOM 4079 C CA . ARG B 1 68 ? 4.926 19.375 10.531 1 94.88 68 ARG B CA 1
ATOM 4080 C C . ARG B 1 68 ? 3.986 18.703 11.531 1 94.88 68 ARG B C 1
ATOM 4082 O O . ARG B 1 68 ? 3.348 17.703 11.219 1 94.88 68 ARG B O 1
ATOM 4089 N N . ALA B 1 69 ? 3.904 19.266 12.703 1 96.62 69 ALA B N 1
ATOM 4090 C CA . ALA B 1 69 ? 2.969 18.766 13.703 1 96.62 69 ALA B CA 1
ATOM 4091 C C . ALA B 1 69 ? 1.528 18.875 13.211 1 96.62 69 ALA B C 1
ATOM 4093 O O . ALA B 1 69 ? 0.716 17.969 13.461 1 96.62 69 ALA B O 1
ATOM 4094 N N . MET B 1 70 ? 1.253 19.922 12.469 1 97.56 70 MET B N 1
ATOM 4095 C CA . MET B 1 70 ? -0.102 20.156 11.977 1 97.56 70 MET B CA 1
ATOM 4096 C C . MET B 1 70 ? -0.459 19.156 10.883 1 97.56 70 MET B C 1
ATOM 4098 O O . MET B 1 70 ? -1.621 18.766 10.75 1 97.56 70 MET B O 1
ATOM 4102 N N . VAL B 1 71 ? 0.503 18.719 10.156 1 96.12 71 VAL B N 1
ATOM 4103 C CA . VAL B 1 71 ? 0.265 17.719 9.125 1 96.12 71 VAL B CA 1
ATOM 4104 C C . VAL B 1 71 ? -0.236 16.422 9.773 1 96.12 71 VAL B C 1
ATOM 4106 O O . VAL B 1 71 ? -1.178 15.797 9.273 1 96.12 71 VAL B O 1
ATOM 4109 N N . THR B 1 72 ? 0.361 16.031 10.859 1 97.44 72 THR B N 1
ATOM 4110 C CA . THR B 1 72 ? -0.08 14.828 11.555 1 97.44 72 THR B CA 1
ATOM 4111 C C . THR B 1 72 ? -1.499 15 12.094 1 97.44 72 THR B C 1
ATOM 4113 O O . THR B 1 72 ? -2.293 14.062 12.086 1 97.44 72 THR B O 1
ATOM 4116 N N . LEU B 1 73 ? -1.78 16.203 12.492 1 97.69 73 LEU B N 1
ATOM 4117 C CA . LEU B 1 73 ? -3.135 16.484 12.953 1 97.69 73 LEU B CA 1
ATOM 4118 C C . LEU B 1 73 ? -4.137 16.344 11.812 1 97.69 73 LEU B C 1
ATOM 4120 O O . LEU B 1 73 ? -5.238 15.828 12 1 97.69 73 LEU B O 1
ATOM 4124 N N . PHE B 1 74 ? -3.738 16.797 10.625 1 97.25 74 PHE B N 1
ATOM 4125 C CA . PHE B 1 74 ? -4.566 16.641 9.438 1 97.25 74 PHE B CA 1
ATOM 4126 C C . PHE B 1 74 ? -4.906 15.18 9.203 1 97.25 74 PHE B C 1
ATOM 4128 O O . PHE B 1 74 ? -6.059 14.836 8.93 1 97.25 74 PHE B O 1
ATOM 4135 N N . PHE B 1 75 ? -3.918 14.383 9.32 1 98 75 PHE B N 1
ATOM 4136 C CA . PHE B 1 75 ? -4.102 12.953 9.07 1 98 75 PHE B CA 1
ATOM 4137 C C . PHE B 1 75 ? -5.035 12.336 10.109 1 98 75 PHE B C 1
ATOM 4139 O O . PHE B 1 75 ? -5.898 11.531 9.766 1 98 75 PHE B O 1
ATOM 4146 N N . ALA B 1 76 ? -4.875 12.758 11.352 1 98.31 76 ALA B N 1
ATOM 4147 C CA . ALA B 1 76 ? -5.742 12.258 12.414 1 98.31 76 ALA B CA 1
ATOM 4148 C C . ALA B 1 76 ? -7.191 12.664 12.172 1 98.31 76 ALA B C 1
ATOM 4150 O O . ALA B 1 76 ? -8.102 11.844 12.312 1 98.31 76 ALA B O 1
ATOM 4151 N N . ILE B 1 77 ? -7.391 13.898 11.797 1 97.94 77 ILE B N 1
ATOM 4152 C CA . ILE B 1 77 ? -8.727 14.43 11.539 1 97.94 77 ILE B CA 1
ATOM 4153 C C . ILE B 1 77 ? -9.367 13.672 10.375 1 97.94 77 ILE B C 1
ATOM 4155 O O . ILE B 1 77 ? -10.539 13.305 10.438 1 97.94 77 ILE B O 1
ATOM 4159 N N . SER B 1 78 ? -8.586 13.453 9.359 1 97.56 78 SER B N 1
ATOM 4160 C CA . SER B 1 78 ? -9.094 12.727 8.195 1 97.56 78 SER B CA 1
ATOM 4161 C C . SER B 1 78 ? -9.562 11.328 8.578 1 97.56 78 SER B C 1
ATOM 4163 O O . SER B 1 78 ? -10.648 10.906 8.172 1 97.56 78 SER B O 1
ATOM 4165 N N . GLY B 1 79 ? -8.727 10.641 9.359 1 98.06 79 GLY B N 1
ATOM 4166 C CA . GLY B 1 79 ? -9.133 9.328 9.82 1 98.06 79 GLY B CA 1
ATOM 4167 C C . GLY B 1 79 ? -10.43 9.344 10.609 1 98.06 79 GLY B C 1
ATOM 4168 O O . GLY B 1 79 ? -11.273 8.461 10.438 1 98.06 79 GLY B O 1
ATOM 4169 N N . TYR B 1 80 ? -10.562 10.359 11.414 1 97.56 80 TYR B N 1
ATOM 4170 C CA . TYR B 1 80 ? -11.75 10.508 12.25 1 97.56 80 TYR B CA 1
ATOM 4171 C C . TYR B 1 80 ? -12.984 10.766 11.398 1 97.56 80 TYR B C 1
ATOM 4173 O O . TYR B 1 80 ? -13.992 10.055 11.523 1 97.56 80 TYR B O 1
ATOM 4181 N N . VAL B 1 81 ? -12.906 11.672 10.5 1 96 81 VAL B N 1
ATOM 4182 C CA . VAL B 1 81 ? -14.055 12.133 9.734 1 96 81 VAL B CA 1
ATOM 4183 C C . VAL B 1 81 ? -14.469 11.055 8.734 1 96 81 VAL B C 1
ATOM 4185 O O . VAL B 1 81 ? -15.664 10.789 8.555 1 96 81 VAL B O 1
ATOM 4188 N N . LEU B 1 82 ? -13.547 10.336 8.133 1 96.62 82 LEU B N 1
ATOM 4189 C CA . LEU B 1 82 ? -13.836 9.344 7.102 1 96.62 82 LEU B CA 1
ATOM 4190 C C . LEU B 1 82 ? -14.469 8.094 7.719 1 96.62 82 LEU B C 1
ATOM 4192 O O . LEU B 1 82 ? -15.195 7.363 7.039 1 96.62 82 LEU B O 1
ATOM 4196 N N . SER B 1 83 ? -14.18 7.879 8.953 1 97.19 83 SER B N 1
ATOM 4197 C CA . SER B 1 83 ? -14.648 6.637 9.562 1 97.19 83 SER B CA 1
ATOM 4198 C C . SER B 1 83 ? -15.922 6.863 10.367 1 97.19 83 SER B C 1
ATOM 4200 O O . SER B 1 83 ? -16.656 5.918 10.648 1 97.19 83 SER B O 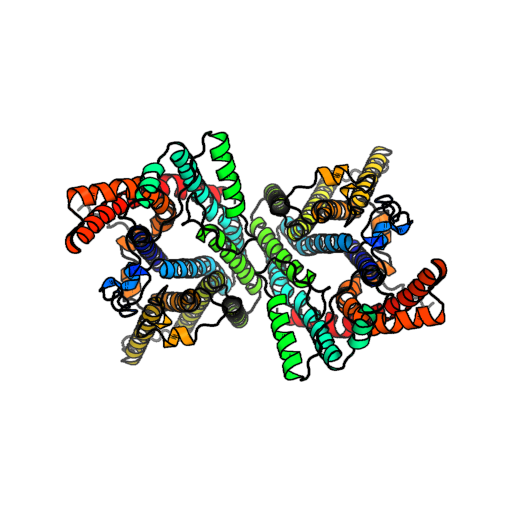1
ATOM 4202 N N . HIS B 1 84 ? -16.188 8.109 10.758 1 95.56 84 HIS B N 1
ATOM 4203 C CA . HIS B 1 84 ? -17.234 8.438 11.727 1 95.56 84 HIS B CA 1
ATOM 4204 C C . HIS B 1 84 ? -18.594 7.945 11.258 1 95.56 84 HIS B C 1
ATOM 4206 O O . HIS B 1 84 ? -19.297 7.262 12 1 95.56 84 HIS B O 1
ATOM 4212 N N . GLY B 1 85 ? -18.969 8.32 10.031 1 94.69 85 GLY B N 1
ATOM 4213 C CA . GLY B 1 85 ? -20.281 7.949 9.5 1 94.69 85 GLY B CA 1
ATOM 4214 C C . GLY B 1 85 ? -20.469 6.449 9.398 1 94.69 85 GLY B C 1
ATOM 4215 O O . GLY B 1 85 ? -21.547 5.934 9.742 1 94.69 85 GLY B O 1
ATOM 4216 N N . PHE B 1 86 ? -19.5 5.77 8.93 1 96.44 86 PHE B N 1
ATOM 4217 C CA . PHE B 1 86 ? -19.547 4.32 8.781 1 96.44 86 PHE B CA 1
ATOM 4218 C C . PHE B 1 86 ? -19.703 3.643 10.133 1 96.44 86 PHE B C 1
ATOM 4220 O O . PHE B 1 86 ? -20.578 2.783 10.305 1 96.44 86 PHE B O 1
ATOM 4227 N N . LEU B 1 87 ? -18.891 4.016 11.086 1 96.12 87 LEU B N 1
ATOM 4228 C CA . LEU B 1 87 ? -18.906 3.4 12.406 1 96.12 87 LEU B CA 1
ATOM 4229 C C . LEU B 1 87 ? -20.234 3.646 13.109 1 96.12 87 LEU B C 1
ATOM 4231 O O . LEU B 1 87 ? -20.781 2.748 13.766 1 96.12 87 LEU B O 1
ATOM 4235 N N . LYS B 1 88 ? -20.75 4.824 12.945 1 94.38 88 LYS B N 1
ATOM 4236 C CA . LYS B 1 88 ? -22.031 5.16 13.547 1 94.38 88 LYS B CA 1
ATOM 4237 C C . LYS B 1 88 ? -23.156 4.297 12.961 1 94.38 88 LYS B C 1
ATOM 4239 O O . LYS B 1 88 ? -23.953 3.717 13.703 1 94.38 88 LYS B O 1
ATOM 4244 N N . THR B 1 89 ? -23.125 4.25 11.648 1 94.69 89 THR B N 1
ATOM 4245 C CA . THR B 1 89 ? -24.156 3.494 10.961 1 94.69 89 THR B CA 1
ATOM 4246 C C . THR B 1 89 ? -24.047 2.006 11.273 1 94.69 89 THR B C 1
ATOM 4248 O O . THR B 1 89 ? -25.062 1.309 11.367 1 94.69 89 THR B O 1
ATOM 4251 N N . MET B 1 90 ? -22.906 1.51 11.438 1 93.06 90 MET B N 1
ATOM 4252 C CA . MET B 1 90 ? -22.688 0.116 11.82 1 93.06 90 MET B CA 1
ATOM 4253 C C . MET B 1 90 ? -23.234 -0.154 13.219 1 93.06 90 MET B C 1
ATOM 4255 O O . MET B 1 90 ? -23.828 -1.206 13.469 1 93.06 90 MET B O 1
ATOM 4259 N N . ARG B 1 91 ? -23.078 0.744 14.117 1 90.62 91 ARG B N 1
ATOM 4260 C CA . ARG B 1 91 ? -23.562 0.606 15.484 1 90.62 91 ARG B CA 1
ATOM 4261 C C . ARG B 1 91 ? -25.078 0.633 15.523 1 90.62 91 ARG B C 1
ATOM 4263 O O . ARG B 1 91 ? -25.703 -0.01 16.375 1 90.62 91 ARG B O 1
ATOM 4270 N N . GLU B 1 92 ? -25.656 1.391 14.594 1 90.56 92 GLU B N 1
ATOM 4271 C CA . GLU B 1 92 ? -27.109 1.477 14.492 1 90.56 92 GLU B CA 1
ATOM 4272 C C . GLU B 1 92 ? -27.672 0.272 13.75 1 90.56 92 GLU B C 1
ATOM 4274 O O . GLU B 1 92 ? -28.875 0.242 13.43 1 90.56 92 GLU B O 1
ATOM 4279 N N . ARG B 1 93 ? -26.891 -0.708 13.336 1 89.5 93 ARG B N 1
ATOM 4280 C CA . ARG B 1 93 ? -27.25 -1.97 12.695 1 89.5 93 ARG B CA 1
ATOM 4281 C C . ARG B 1 93 ? -27.875 -1.731 11.32 1 89.5 93 ARG B C 1
ATOM 4283 O O . ARG B 1 93 ? -28.859 -2.361 10.961 1 89.5 93 ARG B O 1
ATOM 4290 N N . GLN B 1 94 ? -27.375 -0.721 10.719 1 92.44 94 GLN B N 1
ATOM 4291 C CA . GLN B 1 94 ? -27.734 -0.423 9.336 1 92.44 94 GLN B CA 1
ATOM 4292 C C . GLN B 1 94 ? -26.578 -0.714 8.391 1 92.44 94 GLN B C 1
ATOM 4294 O O . GLN B 1 94 ? -26.047 0.197 7.75 1 92.44 94 GLN B O 1
ATOM 4299 N N . ALA B 1 95 ? -26.344 -1.947 8.211 1 90.38 95 ALA B N 1
ATOM 4300 C CA . ALA B 1 95 ? -25.156 -2.41 7.5 1 90.38 95 ALA B CA 1
ATOM 4301 C C . ALA B 1 95 ? -25.203 -1.981 6.035 1 90.38 95 ALA B C 1
ATOM 4303 O O . ALA B 1 95 ? -24.172 -1.579 5.473 1 90.38 95 ALA B O 1
ATOM 4304 N N . ASP B 1 96 ? -26.328 -2.002 5.441 1 90.56 96 ASP B N 1
ATOM 4305 C CA . ASP B 1 96 ? -26.469 -1.654 4.027 1 90.56 96 ASP B CA 1
ATOM 4306 C C . ASP B 1 96 ? -26.078 -0.196 3.785 1 90.56 96 ASP B C 1
ATOM 4308 O O . ASP B 1 96 ? -25.328 0.107 2.855 1 90.56 96 ASP B O 1
ATOM 4312 N N . LYS B 1 97 ? -26.594 0.66 4.637 1 93.56 97 LYS B N 1
ATOM 4313 C CA . LYS B 1 97 ? -26.281 2.082 4.52 1 93.56 97 LYS B CA 1
ATOM 4314 C C . LYS B 1 97 ? -24.797 2.348 4.797 1 93.56 97 LYS B C 1
ATOM 4316 O O . LYS B 1 97 ? -24.188 3.184 4.137 1 93.56 97 LYS B O 1
ATOM 4321 N N . ALA B 1 98 ? -24.266 1.626 5.758 1 95.19 98 ALA B N 1
ATOM 4322 C CA . ALA B 1 98 ? -22.859 1.771 6.117 1 95.19 98 ALA B CA 1
ATOM 4323 C C . ALA B 1 98 ? -21.953 1.392 4.945 1 95.19 98 ALA B C 1
ATOM 4325 O O . ALA B 1 98 ? -21.016 2.125 4.609 1 95.19 98 ALA B O 1
ATOM 4326 N N . PHE B 1 99 ? -22.312 0.313 4.355 1 94.38 99 PHE B N 1
ATOM 4327 C CA . PHE B 1 99 ? -21.516 -0.18 3.24 1 94.38 99 PHE B CA 1
ATOM 4328 C C . PHE B 1 99 ? -21.625 0.756 2.041 1 94.38 99 PHE B C 1
ATOM 4330 O O . PHE B 1 99 ? -20.625 1.041 1.38 1 94.38 99 PHE B O 1
ATOM 4337 N N . SER B 1 100 ? -22.797 1.192 1.768 1 93.38 100 SER B N 1
ATOM 4338 C CA . SER B 1 100 ? -22.984 2.127 0.664 1 93.38 100 SER B CA 1
ATOM 4339 C C . SER B 1 100 ? -22.188 3.408 0.875 1 93.38 100 SER B C 1
ATOM 4341 O O . SER B 1 100 ? -21.609 3.947 -0.072 1 93.38 100 SER B O 1
ATOM 4343 N N . ARG B 1 101 ? -22.188 3.855 2.074 1 94 101 ARG B N 1
ATOM 4344 C CA . ARG B 1 101 ? -21.422 5.047 2.414 1 94 101 ARG B CA 1
ATOM 4345 C C . ARG B 1 101 ? -19.922 4.82 2.199 1 94 101 ARG B C 1
ATOM 4347 O O . ARG B 1 101 ? -19.234 5.66 1.618 1 94 101 ARG B O 1
ATOM 4354 N N . LEU B 1 102 ? -19.5 3.705 2.664 1 96.44 102 LEU B N 1
ATOM 4355 C CA . LEU B 1 102 ? -18.094 3.379 2.533 1 96.44 102 LEU B CA 1
ATOM 4356 C C . LEU B 1 102 ? -17.703 3.242 1.067 1 96.44 102 LEU B C 1
ATOM 4358 O O . LEU B 1 102 ? -16.625 3.703 0.662 1 96.44 102 LEU B O 1
ATOM 4362 N N . ALA B 1 103 ? -18.516 2.627 0.278 1 95.44 103 ALA B N 1
ATOM 4363 C CA . ALA B 1 103 ? -18.266 2.477 -1.155 1 95.44 103 ALA B CA 1
ATOM 4364 C C . ALA B 1 103 ? -18.188 3.838 -1.842 1 95.44 103 ALA B C 1
ATOM 4366 O O . ALA B 1 103 ? -17.297 4.074 -2.662 1 95.44 103 ALA B O 1
ATOM 4367 N N . SER B 1 104 ? -19.094 4.688 -1.448 1 93.75 104 SER B N 1
ATOM 4368 C CA . SER B 1 104 ? -19.109 6.035 -2.006 1 93.75 104 SER B CA 1
ATOM 4369 C C . SER B 1 104 ? -17.828 6.797 -1.67 1 93.75 104 SER B C 1
ATOM 4371 O O . SER B 1 104 ? -17.25 7.461 -2.533 1 93.75 104 SER B O 1
ATOM 4373 N N . LEU B 1 105 ? -17.422 6.684 -0.445 1 94.75 105 LEU B N 1
ATOM 4374 C CA . LEU B 1 105 ? -16.188 7.336 -0.027 1 94.75 105 LEU B CA 1
ATOM 4375 C C . LEU B 1 105 ? -15 6.793 -0.804 1 94.75 105 LEU B C 1
ATOM 4377 O O . LEU B 1 105 ? -14.133 7.559 -1.228 1 94.75 105 LEU B O 1
ATOM 4381 N N . ALA B 1 106 ? -14.992 5.496 -0.995 1 95.19 106 ALA B N 1
ATOM 4382 C CA . ALA B 1 106 ? -13.859 4.844 -1.644 1 95.19 106 ALA B CA 1
ATOM 4383 C C . ALA B 1 106 ? -13.727 5.293 -3.096 1 95.19 106 ALA B C 1
ATOM 4385 O O . ALA B 1 106 ? -12.617 5.551 -3.57 1 95.19 106 ALA B O 1
ATOM 4386 N N . VAL B 1 107 ? -14.766 5.43 -3.771 1 92.19 107 VAL B N 1
ATOM 4387 C CA . VAL B 1 107 ? -14.695 5.754 -5.191 1 92.19 107 VAL B CA 1
ATOM 4388 C C . VAL B 1 107 ? -14.406 7.242 -5.371 1 92.19 107 VAL B C 1
ATOM 4390 O O . VAL B 1 107 ? -13.711 7.637 -6.305 1 92.19 107 VAL B O 1
ATOM 4393 N N . ARG B 1 108 ? -14.844 8.086 -4.457 1 93.38 108 ARG B N 1
ATOM 4394 C CA . ARG B 1 108 ? -14.727 9.531 -4.602 1 93.38 108 ARG B CA 1
ATOM 4395 C C . ARG B 1 108 ? -13.375 10.031 -4.105 1 93.38 108 ARG B C 1
ATOM 4397 O O . ARG B 1 108 ? -12.969 11.148 -4.41 1 93.38 108 ARG B O 1
ATOM 4404 N N . ARG B 1 109 ? -12.789 9.234 -3.32 1 95.12 109 ARG B N 1
ATOM 4405 C CA . ARG B 1 109 ? -11.617 9.703 -2.594 1 95.12 109 ARG B CA 1
ATOM 4406 C C . ARG B 1 109 ? -10.523 10.148 -3.557 1 95.12 109 ARG B C 1
ATOM 4408 O O . ARG B 1 109 ? -9.906 11.203 -3.357 1 95.12 109 ARG B O 1
ATOM 4415 N N . TRP B 1 110 ? -10.281 9.375 -4.625 1 93.75 110 TRP B N 1
ATOM 4416 C CA . TRP B 1 110 ? -9.25 9.719 -5.594 1 93.75 110 TRP B CA 1
ATOM 4417 C C . TRP B 1 110 ? -9.547 11.062 -6.258 1 93.75 110 TRP B C 1
ATOM 4419 O O . TRP B 1 110 ? -8.664 11.906 -6.395 1 93.75 110 TRP B O 1
ATOM 4429 N N . ILE B 1 111 ? -10.758 11.281 -6.605 1 92.94 111 ILE B N 1
ATOM 4430 C CA . ILE B 1 111 ? -11.164 12.492 -7.305 1 92.94 111 ILE B CA 1
ATOM 4431 C C . ILE B 1 111 ? -11.039 13.695 -6.367 1 92.94 111 ILE B C 1
ATOM 4433 O O . ILE B 1 111 ? -10.5 14.734 -6.754 1 92.94 111 ILE B O 1
ATOM 4437 N N . ARG B 1 112 ? -11.438 13.477 -5.141 1 93.38 112 ARG B N 1
ATOM 4438 C CA . ARG B 1 112 ? -11.461 14.562 -4.172 1 93.38 112 ARG B CA 1
ATOM 4439 C C . ARG B 1 112 ? -10.055 15.008 -3.805 1 93.38 112 ARG B C 1
ATOM 4441 O O . ARG B 1 112 ? -9.828 16.172 -3.482 1 93.38 112 ARG B O 1
ATOM 4448 N N . LEU B 1 113 ? -9.094 14.125 -3.934 1 96.19 113 LEU B N 1
ATOM 4449 C CA . LEU B 1 113 ? -7.734 14.453 -3.514 1 96.19 113 LEU B CA 1
ATOM 4450 C C . LEU B 1 113 ? -6.875 14.836 -4.711 1 96.19 113 LEU B C 1
ATOM 4452 O O . LEU B 1 113 ? -6.352 15.953 -4.77 1 96.19 113 LEU B O 1
ATOM 4456 N N . TYR B 1 114 ? -6.871 14.055 -5.762 1 96.56 114 TYR B N 1
ATOM 4457 C CA . TYR B 1 114 ? -5.898 14.195 -6.836 1 96.56 114 TYR B CA 1
ATOM 4458 C C . TYR B 1 114 ? -6.34 15.258 -7.84 1 96.56 114 TYR B C 1
ATOM 4460 O O . TYR B 1 114 ? -5.508 15.984 -8.391 1 96.56 114 TYR B O 1
ATOM 4468 N N . LEU B 1 115 ? -7.559 15.336 -8.078 1 96.38 115 LEU B N 1
ATOM 4469 C CA . LEU B 1 115 ? -8 16.203 -9.172 1 96.38 115 LEU B CA 1
ATOM 4470 C C . LEU B 1 115 ? -7.73 17.656 -8.852 1 96.38 115 LEU B C 1
ATOM 4472 O O . LEU B 1 115 ? -7.098 18.375 -9.641 1 96.38 115 LEU B O 1
ATOM 4476 N N . PRO B 1 116 ? -8.195 18.188 -7.703 1 97.06 116 PRO B N 1
ATOM 4477 C CA . PRO B 1 116 ? -7.855 19.578 -7.391 1 97.06 116 PRO B CA 1
ATOM 4478 C C . PRO B 1 116 ? -6.348 19.812 -7.359 1 97.06 116 PRO B C 1
ATOM 4480 O O . PRO B 1 116 ? -5.875 20.844 -7.855 1 97.06 116 PRO B O 1
ATOM 4483 N N . ALA B 1 117 ? -5.625 18.953 -6.777 1 97.5 117 ALA B N 1
ATOM 4484 C CA . ALA B 1 117 ? -4.176 19.094 -6.707 1 97.5 117 ALA B CA 1
ATOM 4485 C C . ALA B 1 117 ? -3.555 19.094 -8.102 1 97.5 117 ALA B C 1
ATOM 4487 O O . ALA B 1 117 ? -2.582 19.812 -8.352 1 97.5 117 ALA B O 1
ATOM 4488 N N . THR B 1 118 ? -4.07 18.266 -8.992 1 97.69 118 THR B N 1
ATOM 4489 C CA . THR B 1 118 ? -3.596 18.234 -10.367 1 97.69 118 THR B CA 1
ATOM 4490 C C . THR B 1 118 ? -3.834 19.562 -11.055 1 97.69 118 THR B C 1
ATOM 4492 O O . THR B 1 118 ? -2.957 20.078 -11.758 1 97.69 118 THR B O 1
ATOM 4495 N N . ILE B 1 119 ? -4.922 20.125 -10.82 1 97.69 119 ILE B N 1
ATOM 4496 C CA . ILE B 1 119 ? -5.25 21.406 -11.422 1 97.69 119 ILE B CA 1
ATOM 4497 C C . ILE B 1 119 ? -4.266 22.469 -10.938 1 97.69 119 ILE B C 1
ATOM 4499 O O . ILE B 1 119 ? -3.727 23.234 -11.734 1 97.69 119 ILE B O 1
ATOM 4503 N N . THR B 1 120 ? -4.035 22.531 -9.656 1 97.75 120 THR B N 1
ATOM 4504 C CA . THR B 1 120 ? -3.127 23.531 -9.125 1 97.75 120 THR B CA 1
ATOM 4505 C C . THR B 1 120 ? -1.705 23.312 -9.625 1 97.75 120 THR B C 1
ATOM 4507 O O . THR B 1 120 ? -0.979 24.266 -9.914 1 97.75 120 THR B O 1
ATOM 4510 N N . THR B 1 121 ? -1.295 22.078 -9.773 1 97.69 121 THR B N 1
ATOM 4511 C CA . THR B 1 121 ? 0.062 21.797 -10.234 1 97.69 121 THR B CA 1
ATOM 4512 C C . THR B 1 121 ? 0.189 22.062 -11.734 1 97.69 121 THR B C 1
ATOM 4514 O O . THR B 1 121 ? 1.255 22.469 -12.211 1 97.69 121 THR B O 1
ATOM 4517 N N . ILE B 1 122 ? -0.849 21.875 -12.453 1 98.25 122 ILE B N 1
ATOM 4518 C CA . ILE B 1 122 ? -0.841 22.266 -13.859 1 98.25 122 ILE B CA 1
ATOM 4519 C C . ILE B 1 122 ? -0.67 23.766 -13.969 1 98.25 122 ILE B C 1
ATOM 4521 O O . ILE B 1 122 ? 0.103 24.25 -14.805 1 98.25 122 ILE B O 1
ATOM 4525 N N . LEU B 1 123 ? -1.402 24.5 -13.148 1 97.88 123 LEU B N 1
ATOM 4526 C CA . LEU B 1 123 ? -1.253 25.953 -13.133 1 97.88 123 LEU B CA 1
ATOM 4527 C C . LEU B 1 123 ? 0.177 26.344 -12.781 1 97.88 123 LEU B C 1
ATOM 4529 O O . LEU B 1 123 ? 0.723 27.281 -13.352 1 97.88 123 LEU B O 1
ATOM 4533 N N . SER B 1 124 ? 0.742 25.672 -11.852 1 97.94 124 SER B N 1
ATOM 4534 C CA . SER B 1 124 ? 2.141 25.906 -11.508 1 97.94 124 SER B CA 1
ATOM 4535 C C . SER B 1 124 ? 3.057 25.609 -12.688 1 97.94 124 SER B C 1
ATOM 4537 O O . SER B 1 124 ? 4.031 26.328 -12.914 1 97.94 124 SER B O 1
ATOM 4539 N N . CYS B 1 125 ? 2.75 24.5 -13.398 1 98.38 125 CYS B N 1
ATOM 4540 C CA . CYS B 1 125 ? 3.523 24.156 -14.586 1 98.38 125 CYS B CA 1
ATOM 4541 C C . CYS B 1 125 ? 3.471 25.266 -15.625 1 98.38 125 CYS B C 1
ATOM 4543 O O . CYS B 1 125 ? 4.508 25.672 -16.141 1 98.38 125 CYS B O 1
ATOM 4545 N N . VAL B 1 126 ? 2.311 25.781 -15.883 1 98.38 126 VAL B N 1
ATOM 4546 C CA . VAL B 1 126 ? 2.117 26.859 -16.844 1 98.38 126 VAL B CA 1
ATOM 4547 C C . VAL B 1 126 ? 2.848 28.125 -16.375 1 98.38 126 VAL B C 1
ATOM 4549 O O . VAL B 1 126 ? 3.559 28.766 -17.141 1 98.38 126 VAL B O 1
ATOM 4552 N N . ALA B 1 127 ? 2.68 28.453 -15.117 1 98.19 127 ALA B N 1
ATOM 4553 C CA . ALA B 1 127 ? 3.324 29.641 -14.547 1 98.19 127 ALA B CA 1
ATOM 4554 C C . ALA B 1 127 ? 4.844 29.516 -14.602 1 98.19 127 ALA B C 1
ATOM 4556 O O . ALA B 1 127 ? 5.543 30.5 -14.844 1 98.19 127 ALA B O 1
ATOM 4557 N N . ALA B 1 128 ? 5.312 28.344 -14.344 1 98.12 128 ALA B N 1
ATOM 4558 C CA . ALA B 1 128 ? 6.754 28.109 -14.398 1 98.12 128 ALA B CA 1
ATOM 4559 C C . ALA B 1 128 ? 7.301 28.375 -15.797 1 98.12 128 ALA B C 1
ATOM 4561 O O . ALA B 1 128 ? 8.375 28.969 -15.945 1 98.12 128 ALA B O 1
ATOM 4562 N N . TYR B 1 129 ? 6.559 27.922 -16.75 1 98.06 129 TYR B N 1
ATOM 4563 C CA . TYR B 1 129 ? 6.98 28.109 -18.141 1 98.06 129 TYR B CA 1
ATOM 4564 C C . TYR B 1 129 ? 7.098 29.594 -18.469 1 98.06 129 TYR B C 1
ATOM 4566 O O . TYR B 1 129 ? 7.973 30 -19.234 1 98.06 129 TYR B O 1
ATOM 4574 N N . TRP B 1 130 ? 6.309 30.391 -17.828 1 97.62 130 TRP B N 1
ATOM 4575 C CA . TRP B 1 130 ? 6.293 31.828 -18.125 1 97.62 130 TRP B CA 1
ATOM 4576 C C . TRP B 1 130 ? 7.199 32.594 -17.156 1 97.62 130 TRP B C 1
ATOM 4578 O O . TRP B 1 130 ? 7.191 33.812 -17.141 1 97.62 130 TRP B O 1
ATOM 4588 N N . GLY B 1 131 ? 7.812 31.922 -16.312 1 97.5 131 GLY B N 1
ATOM 4589 C CA . GLY B 1 131 ? 8.875 32.531 -15.523 1 97.5 131 GLY B CA 1
ATOM 4590 C C . GLY B 1 131 ? 8.398 33.031 -14.172 1 97.5 131 GLY B C 1
ATOM 4591 O O . GLY B 1 131 ? 9.055 33.844 -13.547 1 97.5 131 GLY B O 1
ATOM 4592 N N . ALA B 1 132 ? 7.352 32.531 -13.68 1 97.44 132 ALA B N 1
ATOM 4593 C CA . ALA B 1 132 ? 6.758 33 -12.43 1 97.44 132 ALA B CA 1
ATOM 4594 C C . ALA B 1 132 ? 7.656 32.688 -11.242 1 97.44 132 ALA B C 1
ATOM 4596 O O . ALA B 1 132 ? 7.562 33.344 -10.195 1 97.44 132 ALA B O 1
ATOM 4597 N N . PHE B 1 133 ? 8.531 31.75 -11.398 1 97.75 133 PHE B N 1
ATOM 4598 C CA . PHE B 1 133 ? 9.312 31.297 -10.258 1 97.75 133 PHE B CA 1
ATOM 4599 C C . PHE B 1 133 ? 10.758 31.766 -10.367 1 97.75 133 PHE B C 1
ATOM 4601 O O . PHE B 1 133 ? 11.609 31.375 -9.562 1 97.75 133 PHE B O 1
ATOM 4608 N N . ASP B 1 134 ? 11.031 32.625 -11.336 1 97.06 134 ASP B N 1
ATOM 4609 C CA . ASP B 1 134 ? 12.391 33.094 -11.57 1 97.06 134 ASP B CA 1
ATOM 4610 C C . ASP B 1 134 ? 12.867 33.969 -10.414 1 97.06 134 ASP B C 1
ATOM 4612 O O . ASP B 1 134 ? 14.023 33.875 -9.992 1 97.06 134 ASP B O 1
ATOM 4616 N N . ALA B 1 135 ? 12 34.781 -9.984 1 95.5 135 ALA B N 1
ATOM 4617 C CA . ALA B 1 135 ? 12.352 35.625 -8.852 1 95.5 135 ALA B CA 1
ATOM 4618 C C . ALA B 1 135 ? 12.719 34.781 -7.625 1 95.5 135 ALA B C 1
ATOM 4620 O O . ALA B 1 135 ? 13.625 35.156 -6.867 1 95.5 135 ALA B O 1
ATOM 4621 N N . GLY B 1 136 ? 11.977 33.75 -7.43 1 94.31 136 GLY B N 1
ATOM 4622 C CA . GLY B 1 136 ? 12.289 32.844 -6.328 1 94.31 136 GLY B CA 1
ATOM 4623 C C . GLY B 1 136 ? 13.641 32.188 -6.465 1 94.31 136 GLY B C 1
ATOM 4624 O O . GLY B 1 136 ? 14.375 32.062 -5.48 1 94.31 136 GLY B O 1
ATOM 4625 N N . ARG B 1 137 ? 13.922 31.812 -7.629 1 94.81 137 ARG B N 1
ATOM 4626 C CA . ARG B 1 137 ? 15.227 31.219 -7.879 1 94.81 137 ARG B CA 1
ATOM 4627 C C . ARG B 1 137 ? 16.359 32.219 -7.617 1 94.81 137 ARG B C 1
ATOM 4629 O O . ARG B 1 137 ? 17.406 31.844 -7.078 1 94.81 137 ARG B O 1
ATOM 4636 N N . ARG B 1 138 ? 16.141 33.375 -8 1 94.75 138 ARG B N 1
ATOM 4637 C CA . ARG B 1 138 ? 17.125 34.438 -7.75 1 94.75 138 ARG B CA 1
ATOM 4638 C C . ARG B 1 138 ? 17.281 34.688 -6.258 1 94.75 138 ARG B C 1
ATOM 4640 O O . ARG B 1 138 ? 18.391 34.844 -5.762 1 94.75 138 ARG B O 1
ATOM 4647 N N . PHE B 1 139 ? 16.203 34.719 -5.609 1 94.75 139 PHE B N 1
ATOM 4648 C CA . PHE B 1 139 ? 16.203 34.938 -4.168 1 94.75 139 PHE B CA 1
ATOM 4649 C C . PHE B 1 139 ? 17.062 33.875 -3.465 1 94.75 139 PHE B C 1
ATOM 4651 O O . PHE B 1 139 ? 17.812 34.188 -2.543 1 94.75 139 PHE B O 1
ATOM 4658 N N . GLN B 1 140 ? 16.969 32.656 -3.895 1 93.12 140 GLN B N 1
ATOM 4659 C CA . GLN B 1 140 ? 17.641 31.531 -3.24 1 93.12 140 GLN B CA 1
ATOM 4660 C C . GLN B 1 140 ? 19.156 31.641 -3.385 1 93.12 140 GLN B C 1
ATOM 4662 O O . GLN B 1 140 ? 19.906 30.953 -2.682 1 93.12 140 GLN B O 1
ATOM 4667 N N . ARG B 1 141 ? 19.625 32.562 -4.199 1 92.62 141 ARG B N 1
ATOM 4668 C CA . ARG B 1 141 ? 21.047 32.781 -4.414 1 92.62 141 ARG B CA 1
ATOM 4669 C C . ARG B 1 141 ? 21.547 33.969 -3.611 1 92.62 141 ARG B C 1
ATOM 4671 O O . ARG B 1 141 ? 22.734 34.281 -3.654 1 92.62 141 ARG B O 1
ATOM 4678 N N . THR B 1 142 ? 20.703 34.531 -2.891 1 94.25 142 THR B N 1
ATOM 4679 C CA . THR B 1 142 ? 21.062 35.719 -2.125 1 94.25 142 THR B CA 1
ATOM 4680 C C . THR B 1 142 ? 21.344 35.375 -0.668 1 94.25 142 THR B C 1
ATOM 4682 O O . THR B 1 142 ? 21 34.25 -0.218 1 94.25 142 THR B O 1
ATOM 4685 N N . ALA B 1 143 ? 21.891 36.281 0.06 1 93.44 143 ALA B N 1
ATOM 4686 C CA . ALA B 1 143 ? 22.234 36.094 1.47 1 93.44 143 ALA B CA 1
ATOM 4687 C C . ALA B 1 143 ? 20.984 36.188 2.346 1 93.44 143 ALA B C 1
ATOM 4689 O O . ALA B 1 143 ? 21.016 35.844 3.525 1 93.44 143 ALA B O 1
ATOM 4690 N N . LEU B 1 144 ? 19.938 36.594 1.737 1 93.12 144 LEU B N 1
ATOM 4691 C CA . LEU B 1 144 ? 18.703 36.75 2.488 1 93.12 144 LEU B CA 1
ATOM 4692 C C . LEU B 1 144 ? 18.078 35.406 2.791 1 93.12 144 LEU B C 1
ATOM 4694 O O . LEU B 1 144 ? 17.203 35.281 3.654 1 93.12 144 LEU B O 1
ATOM 4698 N N . LEU B 1 145 ? 18.5 34.344 2.027 1 94.19 145 LEU B N 1
ATOM 4699 C CA . LEU B 1 145 ? 18.047 33 2.332 1 94.19 145 LEU B CA 1
ATOM 4700 C C . LEU B 1 145 ? 18.766 32.469 3.57 1 94.19 145 LEU B C 1
ATOM 4702 O O . LEU B 1 145 ? 19.906 32 3.484 1 94.19 145 LEU B O 1
ATOM 4706 N N . THR B 1 146 ? 18.172 32.531 4.656 1 93.31 146 THR B N 1
ATOM 4707 C CA . THR B 1 146 ? 18.797 32.094 5.902 1 93.31 146 THR B CA 1
ATOM 4708 C C . THR B 1 146 ? 18.141 30.812 6.406 1 93.31 146 THR B C 1
ATOM 4710 O O . THR B 1 146 ? 18.609 30.219 7.387 1 93.31 146 THR B O 1
ATOM 4713 N N . GLY B 1 147 ? 17.078 30.422 5.715 1 95.12 147 GLY B N 1
ATOM 4714 C CA . GLY B 1 147 ? 16.422 29.172 6.062 1 95.12 147 GLY B CA 1
ATOM 4715 C C . GLY B 1 147 ? 16.625 28.078 5.031 1 95.12 147 GLY B C 1
ATOM 4716 O O . GLY B 1 147 ? 17.719 27.906 4.512 1 95.12 147 GLY B O 1
ATOM 4717 N N . THR B 1 148 ? 15.625 27.312 4.789 1 93.62 148 THR B N 1
ATOM 4718 C CA . THR B 1 148 ? 15.719 26.141 3.916 1 93.62 148 THR B CA 1
ATOM 4719 C C . THR B 1 148 ? 15.352 26.516 2.48 1 93.62 148 THR B C 1
ATOM 4721 O O . THR B 1 148 ? 14.281 27.078 2.236 1 93.62 148 THR B O 1
ATOM 4724 N N . PRO B 1 149 ? 16.172 26.219 1.617 1 91.81 149 PRO B N 1
ATOM 4725 C CA . PRO B 1 149 ? 15.812 26.438 0.212 1 91.81 149 PRO B CA 1
ATOM 4726 C C . PRO B 1 149 ? 14.82 25.406 -0.307 1 91.81 149 PRO B C 1
ATOM 4728 O O . PRO B 1 149 ? 15.133 24.219 -0.36 1 91.81 149 PRO B O 1
ATOM 4731 N N . GLU B 1 150 ? 13.625 25.766 -0.547 1 89.94 150 GLU B N 1
ATOM 4732 C CA . GLU B 1 150 ? 12.617 24.844 -1.063 1 89.94 150 GLU B CA 1
ATOM 4733 C C . GLU B 1 150 ? 12.719 24.703 -2.578 1 89.94 150 GLU B C 1
ATOM 4735 O O . GLU B 1 150 ? 13.195 25.609 -3.264 1 89.94 150 GLU B O 1
ATOM 4740 N N . GLU B 1 151 ? 12.227 23.609 -3.049 1 89.25 151 GLU B N 1
ATOM 4741 C CA . GLU B 1 151 ? 12.344 23.281 -4.469 1 89.25 151 GLU B CA 1
ATOM 4742 C C . GLU B 1 151 ? 11.414 24.141 -5.312 1 89.25 151 GLU B C 1
ATOM 4744 O O . GLU B 1 151 ? 10.289 24.453 -4.898 1 89.25 151 GLU B O 1
ATOM 4749 N N . HIS B 1 152 ? 11.969 24.562 -6.477 1 94.38 152 HIS B N 1
ATOM 4750 C CA . HIS B 1 152 ? 11.18 25.25 -7.492 1 94.38 152 HIS B CA 1
ATOM 4751 C C . HIS B 1 152 ? 11.086 24.422 -8.773 1 94.38 152 HIS B C 1
ATOM 4753 O O . HIS B 1 152 ? 12.008 23.656 -9.094 1 94.38 152 HIS B O 1
ATOM 4759 N N . PRO B 1 153 ? 9.898 24.625 -9.461 1 95.56 153 PRO B N 1
ATOM 4760 C CA . PRO B 1 153 ? 9.812 23.906 -10.742 1 95.56 153 PRO B CA 1
ATOM 4761 C C . PRO B 1 153 ? 10.836 24.422 -11.758 1 95.56 153 PRO B C 1
ATOM 4763 O O . PRO B 1 153 ? 11.125 25.609 -11.805 1 95.56 153 PRO B O 1
ATOM 4766 N N . PRO B 1 154 ? 11.359 23.438 -12.477 1 95.38 154 PRO B N 1
ATOM 4767 C CA . PRO B 1 154 ? 12.273 23.875 -13.531 1 95.38 154 PRO B CA 1
ATOM 4768 C C . PRO B 1 154 ? 11.57 24.625 -14.656 1 95.38 154 PRO B C 1
ATOM 4770 O O . PRO B 1 154 ? 10.367 24.438 -14.867 1 95.38 154 PRO B O 1
ATOM 4773 N N . ARG B 1 155 ? 12.273 25.516 -15.227 1 97.38 155 ARG B N 1
ATOM 4774 C CA . ARG B 1 155 ? 11.789 26.172 -16.438 1 97.38 155 ARG B CA 1
ATOM 4775 C C . ARG B 1 155 ? 12.477 25.609 -17.672 1 97.38 155 ARG B C 1
ATOM 4777 O O . ARG B 1 155 ? 13.688 25.734 -17.828 1 97.38 155 ARG B O 1
ATOM 4784 N N . LYS B 1 156 ? 11.641 25 -18.484 1 97.19 156 LYS B N 1
ATOM 4785 C CA . LYS B 1 156 ? 12.18 24.406 -19.703 1 97.19 156 LYS B CA 1
ATOM 4786 C C . LYS B 1 156 ? 12.117 25.375 -20.875 1 97.19 156 LYS B C 1
ATOM 4788 O O . LYS B 1 156 ? 11.406 26.391 -20.812 1 97.19 156 LYS B O 1
ATOM 4793 N N . MET B 1 157 ? 12.852 25.031 -21.953 1 96.5 157 MET B N 1
ATOM 4794 C CA . MET B 1 157 ? 12.977 25.938 -23.094 1 96.5 157 MET B CA 1
ATOM 4795 C C . MET B 1 157 ? 11.734 25.891 -23.984 1 96.5 157 MET B C 1
ATOM 4797 O O . MET B 1 157 ? 11.344 26.891 -24.578 1 96.5 157 MET B O 1
ATOM 4801 N N . SER B 1 158 ? 11.188 24.719 -24.031 1 97.94 158 SER B N 1
ATOM 4802 C CA . SER B 1 158 ? 10 24.547 -24.859 1 97.94 158 SER B CA 1
ATOM 4803 C C . SER B 1 158 ? 8.812 24.078 -24.031 1 97.94 158 SER B C 1
ATOM 4805 O O . SER B 1 158 ? 8.984 23.484 -22.953 1 97.94 158 SER B O 1
ATOM 4807 N N . TRP B 1 159 ? 7.664 24.422 -24.531 1 97.56 159 TRP B N 1
ATOM 4808 C CA . TRP B 1 159 ? 6.461 24 -23.812 1 97.56 159 TRP B CA 1
ATOM 4809 C C . TRP B 1 159 ? 6.363 22.484 -23.75 1 97.56 159 TRP B C 1
ATOM 4811 O O . TRP B 1 159 ? 5.949 21.922 -22.734 1 97.56 159 TRP B O 1
ATOM 4821 N N . GLU B 1 160 ? 6.707 21.812 -24.844 1 97.94 160 GLU B N 1
ATOM 4822 C CA . GLU B 1 160 ? 6.695 20.344 -24.875 1 97.94 160 GLU B CA 1
ATOM 4823 C C . GLU B 1 160 ? 7.609 19.766 -23.797 1 97.94 160 GLU B C 1
ATOM 4825 O O . GLU B 1 160 ? 7.258 18.781 -23.156 1 97.94 160 GLU B O 1
ATOM 4830 N N . GLY B 1 161 ? 8.688 20.344 -23.703 1 97.94 161 GLY B N 1
ATOM 4831 C CA . GLY B 1 161 ? 9.609 19.922 -22.672 1 97.94 161 GLY B CA 1
ATOM 4832 C C . GLY B 1 161 ? 9.078 20.156 -21.266 1 97.94 161 GLY B C 1
ATOM 4833 O O . GLY B 1 161 ? 9.234 19.297 -20.391 1 97.94 161 GLY B O 1
ATOM 4834 N N . GLN B 1 162 ? 8.461 21.375 -21.062 1 98.31 162 GLN B N 1
ATOM 4835 C CA . GLN B 1 162 ? 7.871 21.703 -19.766 1 98.31 162 GLN B CA 1
ATOM 4836 C C . GLN B 1 162 ? 6.758 20.734 -19.391 1 98.31 162 GLN B C 1
ATOM 4838 O O . GLN B 1 162 ? 6.73 20.203 -18.281 1 98.31 162 GLN B O 1
ATOM 4843 N N . TRP B 1 163 ? 5.953 20.438 -20.359 1 98.19 163 TRP B N 1
ATOM 4844 C CA . TRP B 1 163 ? 4.809 19.562 -20.156 1 98.19 163 TRP B CA 1
ATOM 4845 C C . TRP B 1 163 ? 5.262 18.125 -19.906 1 98.19 163 TRP B C 1
ATOM 4847 O O . TRP B 1 163 ? 4.715 17.438 -19.047 1 98.19 163 TRP B O 1
ATOM 4857 N N . ALA B 1 164 ? 6.203 17.656 -20.625 1 97.94 164 ALA B N 1
ATOM 4858 C CA . ALA B 1 164 ? 6.746 16.312 -20.438 1 97.94 164 ALA B CA 1
ATOM 4859 C C . ALA B 1 164 ? 7.336 16.141 -19.047 1 97.94 164 ALA B C 1
ATOM 4861 O O . ALA B 1 164 ? 7.176 15.102 -18.406 1 97.94 164 ALA B O 1
ATOM 4862 N N . ASP B 1 165 ? 7.996 17.156 -18.625 1 97.94 165 ASP B N 1
ATOM 4863 C CA . ASP B 1 165 ? 8.57 17.141 -17.281 1 97.94 165 ASP B CA 1
ATOM 4864 C C . ASP B 1 165 ? 7.477 17.062 -16.219 1 97.94 165 ASP B C 1
ATOM 4866 O O . ASP B 1 165 ? 7.59 16.297 -15.266 1 97.94 165 ASP B O 1
ATOM 4870 N N . TYR B 1 166 ? 6.484 17.844 -16.453 1 98.06 166 TYR B N 1
ATOM 4871 C CA . TYR B 1 166 ? 5.355 17.828 -15.531 1 98.06 166 TYR B CA 1
ATOM 4872 C C . TYR B 1 166 ? 4.691 16.453 -15.508 1 98.06 166 TYR B C 1
ATOM 4874 O O . TYR B 1 166 ? 4.387 15.914 -14.438 1 98.06 166 TYR B O 1
ATOM 4882 N N . CYS B 1 167 ? 4.473 15.844 -16.672 1 97.44 167 CYS B N 1
ATOM 4883 C CA . CYS B 1 167 ? 3.814 14.547 -16.766 1 97.44 167 CYS B CA 1
ATOM 4884 C C . CYS B 1 167 ? 4.637 13.469 -16.062 1 97.44 167 CYS B C 1
ATOM 4886 O O . CYS B 1 167 ? 4.082 12.617 -15.359 1 97.44 167 CYS B O 1
ATOM 4888 N N . ALA B 1 168 ? 5.871 13.523 -16.266 1 95.56 168 ALA B N 1
ATOM 4889 C CA . ALA B 1 168 ? 6.746 12.57 -15.594 1 95.56 168 ALA B CA 1
ATOM 4890 C C . ALA B 1 168 ? 6.652 12.711 -14.078 1 95.56 168 ALA B C 1
ATOM 4892 O O . ALA B 1 168 ? 6.547 11.719 -13.359 1 95.56 168 ALA B O 1
ATOM 4893 N N . MET B 1 169 ? 6.68 13.938 -13.68 1 95.81 169 MET B N 1
ATOM 4894 C CA . MET B 1 169 ? 6.551 14.211 -12.25 1 95.81 169 MET B CA 1
ATOM 4895 C C . MET B 1 169 ? 5.199 13.742 -11.727 1 95.81 169 MET B C 1
ATOM 4897 O O . MET B 1 169 ? 5.125 13.125 -10.664 1 95.81 169 MET B O 1
ATOM 4901 N N . TRP B 1 170 ? 4.203 14.055 -12.469 1 96.56 170 TRP B N 1
ATOM 4902 C CA . TRP B 1 170 ? 2.846 13.711 -12.055 1 96.56 170 TRP B CA 1
ATOM 4903 C C . TRP B 1 170 ? 2.693 12.211 -11.875 1 96.56 170 TRP B C 1
ATOM 4905 O O . TRP B 1 170 ? 2.076 11.75 -10.914 1 96.56 170 TRP B O 1
ATOM 4915 N N . TRP B 1 171 ? 3.264 11.383 -12.719 1 94.25 171 TRP B N 1
ATOM 4916 C CA . TRP B 1 171 ? 3.16 9.93 -12.648 1 94.25 171 TRP B CA 1
ATOM 4917 C C . TRP B 1 171 ? 3.883 9.391 -11.414 1 94.25 171 TRP B C 1
ATOM 4919 O O . TRP B 1 171 ? 3.395 8.477 -10.75 1 94.25 171 TRP B O 1
ATOM 4929 N N . ARG B 1 172 ? 4.945 9.969 -11.141 1 94.19 172 ARG B N 1
ATOM 4930 C CA . ARG B 1 172 ? 5.66 9.57 -9.93 1 94.19 172 ARG B CA 1
ATOM 4931 C C . ARG B 1 172 ? 4.895 9.992 -8.68 1 94.19 172 ARG B C 1
ATOM 4933 O O . ARG B 1 172 ? 4.746 9.203 -7.742 1 94.19 172 ARG B O 1
ATOM 4940 N N . TRP B 1 173 ? 4.383 11.164 -8.781 1 95.62 173 TRP B N 1
ATOM 4941 C CA . TRP B 1 173 ? 3.664 11.766 -7.664 1 95.62 173 TRP B CA 1
ATOM 4942 C C . TRP B 1 173 ? 2.363 11.016 -7.391 1 95.62 173 TRP B C 1
ATOM 4944 O O . TRP B 1 173 ? 2.004 10.781 -6.234 1 95.62 173 TRP B O 1
ATOM 4954 N N . SER B 1 174 ? 1.709 10.516 -8.375 1 95.38 174 SER B N 1
ATOM 4955 C CA . SER B 1 174 ? 0.377 9.938 -8.242 1 95.38 174 SER B CA 1
ATOM 4956 C C . SER B 1 174 ? 0.451 8.438 -7.969 1 95.38 174 SER B C 1
ATOM 4958 O O . SER B 1 174 ? -0.578 7.781 -7.793 1 95.38 174 SER B O 1
ATOM 4960 N N . ASN B 1 175 ? 1.662 7.812 -7.902 1 95.38 175 ASN B N 1
ATOM 4961 C CA . ASN B 1 175 ? 1.841 6.379 -7.711 1 95.38 175 ASN B CA 1
ATOM 4962 C C . ASN B 1 175 ? 1.378 5.934 -6.328 1 95.38 175 ASN B C 1
ATOM 4964 O O . ASN B 1 175 ? 2.002 6.277 -5.32 1 95.38 175 ASN B O 1
ATOM 4968 N N . PRO B 1 176 ? 0.305 5.125 -6.258 1 94.88 176 PRO B N 1
ATOM 4969 C CA . PRO B 1 176 ? -0.214 4.734 -4.945 1 94.88 176 PRO B CA 1
ATOM 4970 C C . PRO B 1 176 ? 0.594 3.609 -4.305 1 94.88 176 PRO B C 1
ATOM 4972 O O . PRO B 1 176 ? 0.378 3.277 -3.137 1 94.88 176 PRO B O 1
ATOM 4975 N N . PHE B 1 177 ? 1.593 3.074 -5.02 1 95.69 177 PHE B N 1
ATOM 4976 C CA . PHE B 1 177 ? 2.311 1.901 -4.535 1 95.69 177 PHE B CA 1
ATOM 4977 C C . PHE B 1 177 ? 3.662 2.295 -3.951 1 95.69 177 PHE B C 1
ATOM 4979 O O . PHE B 1 177 ? 4.379 1.454 -3.402 1 95.69 177 PHE B O 1
ATOM 4986 N N . ASP B 1 178 ? 3.979 3.529 -4.152 1 93.88 178 ASP B N 1
ATOM 4987 C CA . ASP B 1 178 ? 5.215 4.059 -3.582 1 93.88 178 ASP B CA 1
ATOM 4988 C C . ASP B 1 178 ? 4.949 4.754 -2.248 1 93.88 178 ASP B C 1
ATOM 4990 O O . ASP B 1 178 ? 4.312 5.805 -2.205 1 93.88 178 ASP B O 1
ATOM 4994 N N . TRP B 1 179 ? 5.48 4.223 -1.187 1 93.81 179 TRP B N 1
ATOM 4995 C CA . TRP B 1 179 ? 5.152 4.715 0.149 1 93.81 179 TRP B CA 1
ATOM 4996 C C . TRP B 1 179 ? 6.199 5.711 0.631 1 93.81 179 TRP B C 1
ATOM 4998 O O . TRP B 1 179 ? 6.152 6.164 1.777 1 93.81 179 TRP B O 1
ATOM 5008 N N . ASP B 1 180 ? 7.105 6.02 -0.261 1 90 180 ASP B N 1
ATOM 5009 C CA . ASP B 1 180 ? 8.039 7.098 0.06 1 90 180 ASP B CA 1
ATOM 5010 C C . ASP B 1 180 ? 7.367 8.461 -0.087 1 90 180 ASP B C 1
ATOM 5012 O O . ASP B 1 180 ? 6.387 8.602 -0.818 1 90 180 ASP B O 1
ATOM 5016 N N . PHE B 1 181 ? 7.867 9.336 0.728 1 88.56 181 PHE B N 1
ATOM 5017 C CA . PHE B 1 181 ? 7.395 10.711 0.601 1 88.56 181 PHE B CA 1
ATOM 5018 C C . PHE B 1 181 ? 8.203 11.469 -0.442 1 88.56 181 PHE B C 1
ATOM 5020 O O . PHE B 1 181 ? 9.438 11.422 -0.431 1 88.56 181 PHE B O 1
ATOM 5027 N N . HIS B 1 182 ? 7.457 12.055 -1.439 1 83.31 182 HIS B N 1
ATOM 5028 C CA . HIS B 1 182 ? 8.125 12.75 -2.533 1 83.31 182 HIS B CA 1
ATOM 5029 C C . HIS B 1 182 ? 7.785 14.234 -2.529 1 83.31 182 HIS B C 1
ATOM 5031 O O . HIS B 1 182 ? 6.609 14.609 -2.539 1 83.31 182 HIS B O 1
ATOM 5037 N N . TRP B 1 183 ? 8.812 15.039 -2.412 1 90.31 183 TRP B N 1
ATOM 5038 C CA . TRP B 1 183 ? 8.664 16.484 -2.578 1 90.31 183 TRP B CA 1
ATOM 5039 C C . TRP B 1 183 ? 8.906 16.891 -4.027 1 90.31 183 TRP B C 1
ATOM 5041 O O . TRP B 1 183 ? 10.055 17.062 -4.445 1 90.31 183 TRP B O 1
ATOM 5051 N N . GLU B 1 184 ? 7.801 17.094 -4.703 1 90.88 184 GLU B N 1
ATOM 5052 C CA . GLU B 1 184 ? 7.91 17.359 -6.133 1 90.88 184 GLU B CA 1
ATOM 5053 C C . GLU B 1 184 ? 8.172 18.844 -6.395 1 90.88 184 GLU B C 1
ATOM 5055 O O . GLU B 1 184 ? 7.785 19.688 -5.594 1 90.88 184 GLU B O 1
ATOM 5060 N N . ASN B 1 185 ? 8.648 19.141 -7.512 1 93.56 185 ASN B N 1
ATOM 5061 C CA . ASN B 1 185 ? 9.148 20.469 -7.828 1 93.56 185 ASN B CA 1
ATOM 5062 C C . ASN B 1 185 ? 8.016 21.453 -8.125 1 93.56 185 ASN B C 1
ATOM 5064 O O . ASN B 1 185 ? 8.156 22.656 -7.914 1 93.56 185 ASN B O 1
ATOM 5068 N N . TYR B 1 186 ? 6.984 20.969 -8.609 1 96.44 186 TYR B N 1
ATOM 5069 C CA . TYR B 1 186 ? 5.926 21.875 -9.031 1 96.44 186 TYR B CA 1
ATOM 5070 C C . TYR B 1 186 ? 5.094 22.328 -7.844 1 96.44 186 TYR B C 1
ATOM 5072 O O . TYR B 1 186 ? 4.41 23.359 -7.914 1 96.44 186 TYR B O 1
ATOM 5080 N N . ASP B 1 187 ? 5.094 21.594 -6.781 1 95.62 187 ASP B N 1
ATOM 5081 C CA . ASP B 1 187 ? 4.559 21.969 -5.48 1 95.62 187 ASP B CA 1
ATOM 5082 C C . ASP B 1 187 ? 4.926 20.953 -4.41 1 95.62 187 ASP B C 1
ATOM 5084 O O . ASP B 1 187 ? 4.156 20.031 -4.133 1 95.62 187 ASP B O 1
ATOM 5088 N N . PRO B 1 188 ? 6.051 21.188 -3.801 1 94.12 188 PRO B N 1
ATOM 5089 C CA . PRO B 1 188 ? 6.535 20.203 -2.84 1 94.12 188 PRO B CA 1
ATOM 5090 C C . PRO B 1 188 ? 5.555 19.953 -1.695 1 94.12 188 PRO B C 1
ATOM 5092 O O . PRO B 1 188 ? 5.613 18.906 -1.037 1 94.12 188 PRO B O 1
ATOM 5095 N N . HIS B 1 189 ? 4.617 20.844 -1.462 1 93.62 189 HIS B N 1
ATOM 5096 C CA . HIS B 1 189 ? 3.689 20.75 -0.343 1 93.62 189 HIS B CA 1
ATOM 5097 C C . HIS B 1 189 ? 2.602 19.719 -0.623 1 93.62 189 HIS B C 1
ATOM 5099 O O . HIS B 1 189 ? 1.897 19.281 0.293 1 93.62 189 HIS B O 1
ATOM 5105 N N . THR B 1 190 ? 2.533 19.25 -1.885 1 96.12 190 THR B N 1
ATOM 5106 C CA . THR B 1 190 ? 1.467 18.328 -2.26 1 96.12 190 THR B CA 1
ATOM 5107 C C . THR B 1 190 ? 1.883 16.891 -1.994 1 96.12 190 THR B C 1
ATOM 5109 O O . THR B 1 190 ? 1.158 15.953 -2.344 1 96.12 190 THR B O 1
ATOM 5112 N N . TRP B 1 191 ? 3 16.656 -1.311 1 95.56 191 TRP B N 1
ATOM 5113 C CA . TRP B 1 191 ? 3.441 15.312 -0.992 1 95.56 191 TRP B CA 1
ATOM 5114 C C . TRP B 1 191 ? 2.414 14.594 -0.125 1 95.56 191 TRP B C 1
ATOM 5116 O O . TRP B 1 191 ? 2.354 13.359 -0.114 1 95.56 191 TRP B O 1
ATOM 5126 N N . THR B 1 192 ? 1.584 15.297 0.632 1 96.56 192 THR B N 1
ATOM 5127 C CA . THR B 1 192 ? 0.624 14.719 1.566 1 96.56 192 THR B CA 1
ATOM 5128 C C . THR B 1 192 ? -0.563 14.117 0.82 1 96.56 192 THR B C 1
ATOM 5130 O O . THR B 1 192 ? -1.307 13.312 1.376 1 96.56 192 THR B O 1
ATOM 5133 N N . ILE B 1 193 ? -0.76 14.516 -0.424 1 97.19 193 ILE B N 1
ATOM 5134 C CA . ILE B 1 193 ? -1.943 14.086 -1.158 1 97.19 193 ILE B CA 1
ATOM 5135 C C . ILE B 1 193 ? -1.863 12.578 -1.421 1 97.19 193 ILE B C 1
ATOM 5137 O O . ILE B 1 193 ? -2.752 11.828 -1.019 1 97.19 193 ILE B O 1
ATOM 5141 N N . PRO B 1 194 ? -0.77 12.117 -2.057 1 97.19 194 PRO B N 1
ATOM 5142 C CA . PRO B 1 194 ? -0.688 10.664 -2.217 1 97.19 194 PRO B CA 1
ATOM 5143 C C . PRO B 1 194 ? -0.642 9.922 -0.881 1 97.19 194 PRO B C 1
ATOM 5145 O O . PRO B 1 194 ? -1.159 8.805 -0.771 1 97.19 194 PRO B O 1
ATOM 5148 N N . ALA B 1 195 ? -0.044 10.492 0.12 1 97.25 195 ALA B N 1
ATOM 5149 C CA . ALA B 1 195 ? 0.005 9.867 1.438 1 97.25 195 ALA B CA 1
ATOM 5150 C C . ALA B 1 195 ? -1.395 9.727 2.033 1 97.25 195 ALA B C 1
ATOM 5152 O O . ALA B 1 195 ? -1.744 8.68 2.578 1 97.25 195 ALA B O 1
ATOM 5153 N N . GLU B 1 196 ? -2.154 10.766 1.936 1 97.69 196 GLU B N 1
ATOM 5154 C CA . GLU B 1 196 ? -3.527 10.742 2.428 1 97.69 196 GLU B CA 1
ATOM 5155 C C . GLU B 1 196 ? -4.359 9.695 1.686 1 97.69 196 GLU B C 1
ATOM 5157 O O . GLU B 1 196 ? -5.207 9.031 2.283 1 97.69 196 GLU B O 1
ATOM 5162 N N . PHE B 1 197 ? -4.102 9.656 0.397 1 98.19 197 PHE B N 1
ATOM 5163 C CA . PHE B 1 197 ? -4.828 8.664 -0.385 1 98.19 197 PHE B CA 1
ATOM 5164 C C . PHE B 1 197 ? -4.496 7.25 0.089 1 98.19 197 PHE B C 1
ATOM 5166 O O . PHE B 1 197 ? -5.398 6.441 0.328 1 98.19 197 PHE B O 1
ATOM 5173 N N . ARG B 1 198 ? -3.252 6.91 0.22 1 97.75 198 ARG B N 1
ATOM 5174 C CA . ARG B 1 198 ? -2.828 5.586 0.664 1 97.75 198 ARG B CA 1
ATOM 5175 C C . ARG B 1 198 ? -3.385 5.27 2.047 1 97.75 198 ARG B C 1
ATOM 5177 O O . ARG B 1 198 ? -3.863 4.156 2.289 1 97.75 198 ARG B O 1
ATOM 5184 N N . CYS B 1 199 ? -3.334 6.227 2.934 1 98.44 199 CYS B N 1
ATOM 5185 C CA . CYS B 1 199 ? -3.865 6.027 4.277 1 98.44 199 CYS B CA 1
ATOM 5186 C C . CYS B 1 199 ? -5.367 5.777 4.238 1 98.44 199 CYS B C 1
ATOM 5188 O O . CYS B 1 199 ? -5.883 4.953 4.996 1 98.44 199 CYS B O 1
ATOM 5190 N N . SER B 1 200 ? -6.035 6.477 3.357 1 98.5 200 SER B N 1
ATOM 5191 C CA . SER B 1 200 ? -7.473 6.262 3.207 1 98.5 200 SER B CA 1
ATOM 5192 C C . SER B 1 200 ? -7.773 4.84 2.748 1 98.5 200 SER B C 1
ATOM 5194 O O . SER B 1 200 ? -8.727 4.219 3.217 1 98.5 200 SER B O 1
ATOM 5196 N N . MET B 1 201 ? -6.965 4.348 1.836 1 98.06 201 MET B N 1
ATOM 5197 C CA . MET B 1 201 ? -7.168 2.984 1.354 1 98.06 201 MET B CA 1
ATOM 5198 C C . MET B 1 201 ? -7.012 1.978 2.488 1 98.06 201 MET B C 1
ATOM 5200 O O . MET B 1 201 ? -7.824 1.062 2.629 1 98.06 201 MET B O 1
ATOM 5204 N N . VAL B 1 202 ? -6.008 2.166 3.275 1 98.31 202 VAL B N 1
ATOM 5205 C CA . VAL B 1 202 ? -5.797 1.288 4.422 1 98.31 202 VAL B CA 1
ATOM 5206 C C . VAL B 1 202 ? -6.996 1.369 5.363 1 98.31 202 VAL B C 1
ATOM 5208 O O . VAL B 1 202 ? -7.488 0.344 5.84 1 98.31 202 VAL B O 1
ATOM 5211 N N . LEU B 1 203 ? -7.445 2.574 5.566 1 98.56 203 LEU B N 1
ATOM 5212 C CA . LEU B 1 203 ? -8.578 2.807 6.453 1 98.56 203 LEU B CA 1
ATOM 5213 C C . LEU B 1 203 ? -9.828 2.1 5.934 1 98.56 203 LEU B C 1
ATOM 5215 O O . LEU B 1 203 ? -10.531 1.44 6.699 1 98.56 203 LEU B O 1
ATOM 5219 N N . PHE B 1 204 ? -10.078 2.213 4.652 1 98.38 204 PHE B N 1
ATOM 5220 C CA . PHE B 1 204 ? -11.281 1.628 4.066 1 98.38 204 PHE B CA 1
ATOM 5221 C C . PHE B 1 204 ? -11.242 0.108 4.172 1 98.38 204 PHE B C 1
ATOM 5223 O O . PHE B 1 204 ? -12.258 -0.52 4.488 1 98.38 204 PHE B O 1
ATOM 5230 N N . VAL B 1 205 ? -10.109 -0.475 3.936 1 98 205 VAL B N 1
ATOM 5231 C CA . VAL B 1 205 ? -9.984 -1.923 4.062 1 98 205 VAL B CA 1
ATOM 5232 C C . VAL B 1 205 ? -10.18 -2.332 5.52 1 98 205 VAL B C 1
ATOM 5234 O O . VAL B 1 205 ? -10.844 -3.334 5.809 1 98 205 VAL B O 1
ATOM 5237 N N . MET B 1 206 ? -9.578 -1.581 6.395 1 98 206 MET B N 1
ATOM 5238 C CA . MET B 1 206 ? -9.703 -1.872 7.82 1 98 206 MET B CA 1
ATOM 5239 C C . MET B 1 206 ? -11.156 -1.812 8.266 1 98 206 MET B C 1
ATOM 5241 O O . MET B 1 206 ? -11.633 -2.703 8.977 1 98 206 MET B O 1
ATOM 5245 N N . LEU B 1 207 ? -11.859 -0.757 7.824 1 97.88 207 LEU B N 1
ATOM 5246 C CA . LEU B 1 207 ? -13.266 -0.615 8.18 1 97.88 207 LEU B CA 1
ATOM 5247 C C . LEU B 1 207 ? -14.102 -1.73 7.559 1 97.88 207 LEU B C 1
ATOM 5249 O O . LEU B 1 207 ? -14.984 -2.285 8.211 1 97.88 207 LEU B O 1
ATOM 5253 N N . LEU B 1 208 ? -13.758 -2.062 6.336 1 97.06 208 LEU B N 1
ATOM 5254 C CA . LEU B 1 208 ? -14.438 -3.164 5.66 1 97.06 208 LEU B CA 1
ATOM 5255 C C . LEU B 1 208 ? -14.242 -4.473 6.422 1 97.06 208 LEU B C 1
ATOM 5257 O O . LEU B 1 208 ? -15.203 -5.191 6.684 1 97.06 208 LEU B O 1
ATOM 5261 N N . ALA B 1 209 ? -13.07 -4.746 6.785 1 96.06 209 ALA B N 1
ATOM 5262 C CA . ALA B 1 209 ? -12.727 -5.98 7.484 1 96.06 209 ALA B CA 1
ATOM 5263 C C . ALA B 1 209 ? -13.406 -6.055 8.844 1 96.06 209 ALA B C 1
ATOM 5265 O O . ALA B 1 209 ? -13.742 -7.141 9.32 1 96.06 209 ALA B O 1
ATOM 5266 N N . GLY B 1 210 ? -13.633 -4.914 9.461 1 94.62 210 GLY B N 1
ATOM 5267 C CA . GLY B 1 210 ? -14.234 -4.887 10.789 1 94.62 210 GLY B CA 1
ATOM 5268 C C . GLY B 1 210 ? -15.75 -4.867 10.75 1 94.62 210 GLY B C 1
ATOM 5269 O O . GLY B 1 210 ? -16.406 -4.945 11.797 1 94.62 210 GLY B O 1
ATOM 5270 N N . ALA B 1 211 ? -16.359 -4.801 9.617 1 93.75 211 ALA B N 1
ATOM 5271 C CA . ALA B 1 211 ? -17.797 -4.586 9.477 1 93.75 211 ALA B CA 1
ATOM 5272 C C . ALA B 1 211 ? -18.578 -5.754 10.07 1 93.75 211 ALA B C 1
ATOM 5274 O O . ALA B 1 211 ? -19.656 -5.559 10.648 1 93.75 211 ALA B O 1
ATOM 5275 N N . GLY B 1 212 ? -18.031 -6.996 9.938 1 89.31 212 GLY B N 1
ATOM 5276 C CA . GLY B 1 212 ? -18.75 -8.164 10.422 1 89.31 212 GLY B CA 1
ATOM 5277 C C . GLY B 1 212 ? -18.375 -8.555 11.836 1 89.31 212 GLY B C 1
ATOM 5278 O O . GLY B 1 212 ? -18.953 -9.492 12.398 1 89.31 212 GLY B O 1
ATOM 5279 N N . LEU B 1 213 ? -17.547 -7.785 12.414 1 91 213 LEU B N 1
ATOM 5280 C CA . LEU B 1 213 ? -17.062 -8.117 13.75 1 91 213 LEU B CA 1
ATOM 5281 C C . LEU B 1 213 ? -17.922 -7.445 14.82 1 91 213 LEU B C 1
ATOM 5283 O O . LEU B 1 213 ? -18.516 -6.391 14.57 1 91 213 LEU B O 1
ATOM 5287 N N . LYS B 1 214 ? -17.938 -8.141 15.961 1 90.31 214 LYS B N 1
ATOM 5288 C CA . LYS B 1 214 ? -18.531 -7.477 17.109 1 90.31 214 LYS B CA 1
ATOM 5289 C C . LYS B 1 214 ? -17.766 -6.219 17.484 1 90.31 214 LYS B C 1
ATOM 5291 O O . LYS B 1 214 ? -16.578 -6.094 17.156 1 90.31 214 LYS B O 1
ATOM 5296 N N . GLN B 1 215 ? -18.391 -5.312 18.172 1 90 215 GLN B N 1
ATOM 5297 C CA . GLN B 1 215 ? -17.859 -3.994 18.469 1 90 215 GLN B CA 1
ATOM 5298 C C . GLN B 1 215 ? -16.5 -4.105 19.188 1 90 215 GLN B C 1
ATOM 5300 O O . GLN B 1 215 ? -15.562 -3.389 18.844 1 90 215 GLN B O 1
ATOM 5305 N N . ARG B 1 216 ? -16.375 -4.98 20.172 1 91.5 216 ARG B N 1
ATOM 5306 C CA . ARG B 1 216 ? -15.141 -5.113 20.938 1 91.5 216 ARG B CA 1
ATOM 5307 C C . ARG B 1 216 ? -14 -5.594 20.062 1 91.5 216 ARG B C 1
ATOM 5309 O O . ARG B 1 216 ? -12.859 -5.148 20.219 1 91.5 216 ARG B O 1
ATOM 5316 N N . TRP B 1 217 ? -14.289 -6.504 19.141 1 92.12 217 TRP B N 1
ATOM 5317 C CA . TRP B 1 217 ? -13.266 -7.039 18.266 1 92.12 217 TRP B CA 1
ATOM 5318 C C . TRP B 1 217 ? -12.883 -6.023 17.188 1 92.12 217 TRP B C 1
ATOM 5320 O O . TRP B 1 217 ? -11.727 -5.969 16.75 1 92.12 217 TRP B O 1
ATOM 5330 N N . ARG B 1 218 ? -13.875 -5.262 16.766 1 93.75 218 ARG B N 1
ATOM 5331 C CA . ARG B 1 218 ? -13.594 -4.195 15.812 1 93.75 218 ARG B CA 1
ATOM 5332 C C . ARG B 1 218 ? -12.656 -3.154 16.422 1 93.75 218 ARG B C 1
ATOM 5334 O O . ARG B 1 218 ? -11.688 -2.732 15.781 1 93.75 218 ARG B O 1
ATOM 5341 N N . LEU B 1 219 ? -12.977 -2.717 17.641 1 95.56 219 LEU B N 1
ATOM 5342 C CA . LEU B 1 219 ? -12.117 -1.771 18.344 1 95.56 219 LEU B CA 1
ATOM 5343 C C . LEU B 1 219 ? -10.711 -2.338 18.516 1 95.56 219 LEU B C 1
ATOM 5345 O O . LEU B 1 219 ? -9.719 -1.629 18.312 1 95.56 219 LEU B O 1
ATOM 5349 N N . GLY B 1 220 ? -10.648 -3.594 18.922 1 96.38 220 GLY B N 1
ATOM 5350 C CA . GLY B 1 220 ? -9.359 -4.254 19.047 1 96.38 220 GLY B CA 1
ATOM 5351 C C . GLY B 1 220 ? -8.578 -4.297 17.75 1 96.38 220 GLY B C 1
ATOM 5352 O O . GLY B 1 220 ? -7.359 -4.094 17.75 1 96.38 220 GLY B O 1
ATOM 5353 N N . MET B 1 221 ? -9.266 -4.555 16.672 1 95.44 221 MET B N 1
ATOM 5354 C CA . MET B 1 221 ? -8.617 -4.613 15.367 1 95.44 221 MET B CA 1
ATOM 5355 C C . MET B 1 221 ? -8.07 -3.246 14.969 1 95.44 221 MET B C 1
ATOM 5357 O O . MET B 1 221 ? -6.938 -3.143 14.492 1 95.44 221 MET B O 1
ATOM 5361 N N . ILE B 1 222 ? -8.859 -2.191 15.141 1 97.81 222 ILE B N 1
ATOM 5362 C CA . ILE B 1 222 ? -8.406 -0.846 14.812 1 97.81 222 ILE B CA 1
ATOM 5363 C C . ILE B 1 222 ? -7.176 -0.5 15.656 1 97.81 222 ILE B C 1
ATOM 5365 O O . ILE B 1 222 ? -6.191 0.03 15.141 1 97.81 222 ILE B O 1
ATOM 5369 N N . ALA B 1 223 ? -7.215 -0.846 16.922 1 98.25 223 ALA B N 1
ATOM 5370 C CA . ALA B 1 223 ? -6.094 -0.589 17.812 1 98.25 223 ALA B CA 1
ATOM 5371 C C . ALA B 1 223 ? -4.852 -1.359 17.375 1 98.25 223 ALA B C 1
ATOM 5373 O O . ALA B 1 223 ? -3.742 -0.82 17.391 1 98.25 223 ALA B O 1
ATOM 5374 N N . LEU B 1 224 ? -5.078 -2.58 17 1 97.44 224 LEU B N 1
ATOM 5375 C CA . LEU B 1 224 ? -3.975 -3.428 16.562 1 97.44 224 LEU B CA 1
ATOM 5376 C C . LEU B 1 224 ? -3.33 -2.877 15.297 1 97.44 224 LEU B C 1
ATOM 5378 O O . LEU B 1 224 ? -2.102 -2.82 15.195 1 97.44 224 LEU B O 1
ATOM 5382 N N . VAL B 1 225 ? -4.137 -2.492 14.344 1 97.69 225 VAL B N 1
ATOM 5383 C CA . VAL B 1 225 ? -3.621 -1.947 13.086 1 97.69 225 VAL B CA 1
ATOM 5384 C C . VAL B 1 225 ? -2.875 -0.643 13.359 1 97.69 225 VAL B C 1
ATOM 5386 O O . VAL B 1 225 ? -1.818 -0.392 12.773 1 97.69 225 VAL B O 1
ATOM 5389 N N . THR B 1 226 ? -3.389 0.185 14.25 1 98.44 226 THR B N 1
ATOM 5390 C CA . THR B 1 226 ? -2.744 1.44 14.617 1 98.44 226 THR B CA 1
ATOM 5391 C C . THR B 1 226 ? -1.381 1.183 15.25 1 98.44 226 THR B C 1
ATOM 5393 O O . THR B 1 226 ? -0.378 1.768 14.836 1 98.44 226 THR B O 1
ATOM 5396 N N . ALA B 1 227 ? -1.356 0.266 16.156 1 97.62 227 ALA B N 1
ATOM 5397 C CA . ALA B 1 227 ? -0.116 -0.06 16.859 1 97.62 227 ALA B CA 1
ATOM 5398 C C . ALA B 1 227 ? 0.903 -0.68 15.906 1 97.62 227 ALA B C 1
ATOM 5400 O O . ALA B 1 227 ? 2.088 -0.342 15.953 1 97.62 227 ALA B O 1
ATOM 5401 N N . ALA B 1 228 ? 0.45 -1.583 15.078 1 96.94 228 ALA B N 1
ATOM 5402 C CA . ALA B 1 228 ? 1.337 -2.223 14.109 1 96.94 228 ALA B CA 1
ATOM 5403 C C . ALA B 1 228 ? 1.91 -1.199 13.133 1 96.94 228 ALA B C 1
ATOM 5405 O O . ALA B 1 228 ? 3.094 -1.256 12.789 1 96.94 228 ALA B O 1
ATOM 5406 N N . SER B 1 229 ? 1.064 -0.274 12.703 1 97.75 229 SER B N 1
ATOM 5407 C CA . SER B 1 229 ? 1.527 0.759 11.789 1 97.75 229 SER B CA 1
ATOM 5408 C C . SER B 1 229 ? 2.6 1.633 12.43 1 97.75 229 SER B C 1
ATOM 5410 O O . SER B 1 229 ? 3.572 2.014 11.781 1 97.75 229 SER B O 1
ATOM 5412 N N . LEU B 1 230 ? 2.424 1.927 13.695 1 96.5 230 LEU B N 1
ATOM 5413 C CA . LEU B 1 230 ? 3.438 2.689 14.414 1 96.5 230 LEU B CA 1
ATOM 5414 C C . LEU B 1 230 ? 4.75 1.914 14.484 1 96.5 230 LEU B C 1
ATOM 5416 O O . LEU B 1 230 ? 5.824 2.486 14.289 1 96.5 230 LEU B O 1
ATOM 5420 N N . ARG B 1 231 ? 4.637 0.673 14.641 1 94.69 231 ARG B N 1
ATOM 5421 C CA . ARG B 1 231 ? 5.82 -0.17 14.766 1 94.69 231 ARG B CA 1
ATOM 5422 C C . ARG B 1 231 ? 6.535 -0.31 13.422 1 94.69 231 ARG B C 1
ATOM 5424 O O . ARG B 1 231 ? 7.762 -0.438 13.383 1 94.69 231 ARG B O 1
ATOM 5431 N N . TYR B 1 232 ? 5.785 -0.307 12.359 1 95.56 232 TYR B N 1
ATOM 5432 C CA . TYR B 1 232 ? 6.359 -0.386 11.016 1 95.56 232 TYR B CA 1
ATOM 5433 C C . TYR B 1 232 ? 6.895 0.97 10.57 1 95.56 232 TYR B C 1
ATOM 5435 O O . TYR B 1 232 ? 7.238 1.153 9.406 1 95.56 232 TYR B O 1
ATOM 5443 N N . ALA B 1 233 ? 6.867 1.979 11.445 1 95.5 233 ALA B N 1
ATOM 5444 C CA . ALA B 1 233 ? 7.363 3.33 11.188 1 95.5 233 ALA B CA 1
ATOM 5445 C C . ALA B 1 233 ? 6.504 4.043 10.148 1 95.5 233 ALA B C 1
ATOM 5447 O O . ALA B 1 233 ? 7.02 4.801 9.328 1 95.5 233 ALA B O 1
ATOM 5448 N N . ARG B 1 234 ? 5.242 3.695 10.156 1 96.81 234 ARG B N 1
ATOM 5449 C CA . ARG B 1 234 ? 4.262 4.387 9.328 1 96.81 234 ARG B CA 1
ATOM 5450 C C . ARG B 1 234 ? 3.373 5.297 10.172 1 96.81 234 ARG B C 1
ATOM 5452 O O . ARG B 1 234 ? 2.197 4.992 10.383 1 96.81 234 ARG B O 1
ATOM 5459 N N . TRP B 1 235 ? 3.969 6.418 10.508 1 97.44 235 TRP B N 1
ATOM 5460 C CA . TRP B 1 235 ? 3.248 7.371 11.344 1 97.44 235 TRP B CA 1
ATOM 5461 C C . TRP B 1 235 ? 1.987 7.867 10.641 1 97.44 235 TRP B C 1
ATOM 5463 O O . TRP B 1 235 ? 0.985 8.172 11.297 1 97.44 235 TRP B O 1
ATOM 5473 N N . ASP B 1 236 ? 2.037 8 9.336 1 97.44 236 ASP B N 1
ATOM 5474 C CA . ASP B 1 236 ? 0.907 8.484 8.539 1 97.44 236 ASP B CA 1
ATOM 5475 C C . ASP B 1 236 ? -0.297 7.555 8.688 1 97.44 236 ASP B C 1
ATOM 5477 O O . ASP B 1 236 ? -1.393 8 9.031 1 97.44 236 ASP B O 1
ATOM 5481 N N . VAL B 1 237 ? -0.071 6.273 8.555 1 98.44 237 VAL B N 1
ATOM 5482 C CA . VAL B 1 237 ? -1.158 5.309 8.672 1 98.44 237 VAL B CA 1
ATOM 5483 C C . VAL B 1 237 ? -1.626 5.23 10.125 1 98.44 237 VAL B C 1
ATOM 5485 O O . VAL B 1 237 ? -2.828 5.184 10.391 1 98.44 237 VAL B O 1
ATOM 5488 N N . ALA B 1 238 ? -0.684 5.223 11.023 1 98.44 238 ALA B N 1
ATOM 5489 C CA . ALA B 1 238 ? -1.013 5.137 12.445 1 98.44 238 ALA B CA 1
ATOM 5490 C C . ALA B 1 238 ? -1.874 6.316 12.883 1 98.44 238 ALA B C 1
ATOM 5492 O O . ALA B 1 238 ? -2.82 6.152 13.656 1 98.44 238 ALA B O 1
ATOM 5493 N N . THR B 1 239 ? -1.556 7.477 12.422 1 98.38 239 THR B N 1
ATOM 5494 C CA . THR B 1 239 ? -2.318 8.672 12.773 1 98.38 239 THR B CA 1
ATOM 5495 C C . THR B 1 239 ? -3.719 8.617 12.172 1 98.38 239 THR B C 1
ATOM 5497 O O . THR B 1 239 ? -4.695 8.992 12.82 1 98.38 239 THR B O 1
ATOM 5500 N N . PHE B 1 240 ? -3.805 8.164 10.938 1 98.19 240 PHE B N 1
ATOM 5501 C CA . PHE B 1 240 ? -5.082 8.016 10.242 1 98.19 240 PHE B CA 1
ATOM 5502 C C . PHE B 1 240 ? -5.98 7.027 10.969 1 98.19 240 PHE B C 1
ATOM 5504 O O . PHE B 1 240 ? -7.137 7.336 11.273 1 98.19 240 PHE B O 1
ATOM 5511 N N . THR B 1 241 ? -5.457 5.875 11.242 1 98.62 241 THR B N 1
ATOM 5512 C CA . THR B 1 241 ? -6.223 4.852 11.938 1 98.62 241 THR B CA 1
ATOM 5513 C C . THR B 1 241 ? -6.441 5.242 13.398 1 98.62 241 THR B C 1
ATOM 5515 O O . THR B 1 241 ? -7.441 4.852 14.008 1 98.62 241 THR B O 1
ATOM 5518 N N . GLY B 1 242 ? -5.492 6.012 13.945 1 98.62 242 GLY B N 1
ATOM 5519 C CA . GLY B 1 242 ? -5.711 6.57 15.273 1 98.62 242 GLY B CA 1
ATOM 5520 C C . GLY B 1 242 ? -6.926 7.477 15.344 1 98.62 242 GLY B C 1
ATOM 5521 O O . GLY B 1 242 ? -7.656 7.473 16.328 1 98.62 242 GLY B O 1
ATOM 5522 N N . GLY B 1 243 ? -7.098 8.289 14.32 1 98.38 243 GLY B N 1
ATOM 5523 C CA . GLY B 1 243 ? -8.312 9.078 14.234 1 98.38 243 GLY B CA 1
ATOM 5524 C C . GLY B 1 243 ? -9.578 8.242 14.234 1 98.38 243 GLY B C 1
ATOM 5525 O O . GLY B 1 243 ? -10.562 8.586 14.891 1 98.38 243 GLY B O 1
ATOM 5526 N N . SER B 1 244 ? -9.523 7.156 13.484 1 98.5 244 SER B N 1
ATOM 5527 C CA . SER B 1 244 ? -10.648 6.227 13.453 1 98.5 244 SER B CA 1
ATOM 5528 C C . SER B 1 244 ? -10.891 5.602 14.82 1 98.5 244 SER B C 1
ATOM 5530 O O . SER B 1 244 ? -12.039 5.398 15.227 1 98.5 244 SER B O 1
ATOM 5532 N N . LEU B 1 245 ? -9.812 5.27 15.469 1 98.12 245 LEU B N 1
ATOM 5533 C CA . LEU B 1 245 ? -9.898 4.707 16.812 1 98.12 245 LEU B CA 1
ATOM 5534 C C . LEU B 1 245 ? -10.633 5.66 17.75 1 98.12 245 LEU B C 1
ATOM 5536 O O . LEU B 1 245 ? -11.516 5.242 18.5 1 98.12 245 LEU B O 1
ATOM 5540 N N . VAL B 1 246 ? -10.305 6.91 17.688 1 97.69 246 VAL B N 1
ATOM 5541 C CA . VAL B 1 246 ? -10.93 7.93 18.516 1 97.69 246 VAL B CA 1
ATOM 5542 C C . VAL B 1 246 ? -12.414 8.047 18.172 1 97.69 246 VAL B C 1
ATOM 5544 O O . VAL B 1 246 ? -13.258 8.148 19.062 1 97.69 246 VAL B O 1
ATOM 5547 N N . ALA B 1 247 ? -12.727 8.016 16.875 1 97 247 ALA B N 1
ATOM 5548 C CA . ALA B 1 247 ? -14.125 8.062 16.453 1 97 247 ALA B CA 1
ATOM 5549 C C . ALA B 1 247 ? -14.914 6.914 17.078 1 97 247 ALA B C 1
ATOM 5551 O O . ALA B 1 247 ? -16.031 7.121 17.578 1 97 247 ALA B O 1
ATOM 5552 N N . ASP B 1 248 ? -14.344 5.766 17.047 1 96.69 248 ASP B N 1
ATOM 5553 C CA . ASP B 1 248 ? -15.008 4.59 17.594 1 96.69 248 ASP B CA 1
ATOM 5554 C C . ASP B 1 248 ? -15.18 4.707 19.109 1 96.69 248 ASP B C 1
ATOM 5556 O O . ASP B 1 248 ? -16.25 4.387 19.641 1 96.69 248 ASP B O 1
ATOM 5560 N N . ILE B 1 249 ? -14.188 5.191 19.766 1 95.44 249 ILE B N 1
ATOM 5561 C CA . ILE B 1 249 ? -14.227 5.352 21.203 1 95.44 249 ILE B CA 1
ATOM 5562 C C . ILE B 1 249 ? -15.273 6.395 21.578 1 95.44 249 ILE B C 1
ATOM 5564 O O . ILE B 1 249 ? -16.062 6.188 22.516 1 95.44 249 ILE B O 1
ATOM 5568 N N . HIS B 1 250 ? -15.312 7.5 20.938 1 94.31 250 HIS B N 1
ATOM 5569 C CA . HIS B 1 250 ? -16.297 8.547 21.172 1 94.31 250 HIS B CA 1
ATOM 5570 C C . HIS B 1 250 ? -17.719 8.016 21 1 94.31 250 HIS B C 1
ATOM 5572 O O . HIS B 1 250 ? -18.594 8.297 21.828 1 94.31 250 HIS B O 1
ATOM 5578 N N . GLN B 1 251 ? -17.938 7.277 20 1 93.44 251 GLN B N 1
ATOM 5579 C CA . GLN B 1 251 ? -19.266 6.746 19.719 1 93.44 251 GLN B CA 1
ATOM 5580 C C . GLN B 1 251 ? -19.656 5.691 20.75 1 93.44 251 GLN B C 1
ATOM 5582 O O . GLN B 1 251 ? -20.828 5.602 21.141 1 93.44 251 GLN B O 1
ATOM 5587 N N . SER B 1 252 ? -18.703 4.91 21.172 1 91.19 252 SER B N 1
ATOM 5588 C CA . SER B 1 252 ? -18.969 3.934 22.234 1 91.19 252 SER B CA 1
ATOM 5589 C C . SER B 1 252 ? -19.375 4.617 23.531 1 91.19 252 SER B C 1
ATOM 5591 O O . SER B 1 252 ? -20.297 4.172 24.203 1 91.19 252 SER B O 1
ATOM 5593 N N . ALA B 1 253 ? -18.719 5.641 23.812 1 88.19 253 ALA B N 1
ATOM 5594 C CA . ALA B 1 253 ? -19.016 6.402 25.016 1 88.19 253 ALA B CA 1
ATOM 5595 C C . ALA B 1 253 ? -20.406 7.047 24.922 1 88.19 253 ALA B C 1
ATOM 5597 O O . ALA B 1 253 ? -21.156 7.051 25.891 1 88.19 253 ALA B O 1
ATOM 5598 N N . SER B 1 254 ? -20.703 7.559 23.812 1 86.75 254 SER B N 1
ATOM 5599 C CA . SER B 1 254 ? -22 8.195 23.594 1 86.75 254 SER B CA 1
ATOM 5600 C C . SER B 1 254 ? -23.141 7.176 23.688 1 86.75 254 SER B C 1
ATOM 5602 O O . SER B 1 254 ? -24.188 7.465 24.266 1 86.75 254 SER B O 1
ATOM 5604 N N . HIS B 1 255 ? -22.922 6.062 23.172 1 85.69 255 HIS B N 1
ATOM 5605 C CA . HIS B 1 255 ? -23.922 5.008 23.219 1 85.69 255 HIS B CA 1
ATOM 5606 C C . HIS B 1 255 ? -24.156 4.531 24.656 1 85.69 255 HIS B C 1
ATOM 5608 O O . HIS B 1 255 ? -25.281 4.246 25.047 1 85.69 255 HIS B O 1
ATOM 5614 N N . ARG B 1 256 ? -23.188 4.41 25.391 1 82.38 256 ARG B N 1
ATOM 5615 C CA . ARG B 1 256 ? -23.297 3.992 26.781 1 82.38 256 ARG B CA 1
ATOM 5616 C C . ARG B 1 256 ? -24.078 5.016 27.594 1 82.38 256 ARG B C 1
ATOM 5618 O O . ARG B 1 256 ? -24.906 4.652 28.438 1 82.38 256 ARG B O 1
ATOM 5625 N N . LYS B 1 257 ? -23.828 6.184 27.312 1 82 257 LYS B N 1
ATOM 5626 C CA . LYS B 1 257 ? -24.547 7.254 28.016 1 82 257 LYS B CA 1
ATOM 5627 C C . LYS B 1 257 ? -26.031 7.25 27.656 1 82 257 LYS B C 1
ATOM 5629 O O . LYS B 1 257 ? -26.875 7.469 28.531 1 82 257 LYS B O 1
ATOM 5634 N N . GLU B 1 258 ? -26.266 7.004 26.438 1 82.19 258 GLU B N 1
ATOM 5635 C CA . GLU B 1 258 ? -27.656 6.938 25.984 1 82.19 258 GLU B CA 1
ATOM 5636 C C . GLU B 1 258 ? -28.359 5.734 26.594 1 82.19 258 GLU B C 1
ATOM 5638 O O . GLU B 1 258 ? -29.531 5.832 26.984 1 82.19 258 GLU B O 1
ATOM 5643 N N . GLU B 1 259 ? -27.75 4.68 26.703 1 79.19 259 GLU B N 1
ATOM 5644 C CA . GLU B 1 259 ? -28.328 3.48 27.312 1 79.19 259 GLU B CA 1
ATOM 5645 C C . GLU B 1 259 ? -28.562 3.67 28.797 1 79.19 259 GLU B C 1
ATOM 5647 O O . GLU B 1 259 ? -29.594 3.242 29.328 1 79.19 259 GLU B O 1
ATOM 5652 N N . GLU B 1 260 ? -27.656 4.258 29.406 1 75 260 GLU B N 1
ATOM 5653 C CA . GLU B 1 260 ? -27.797 4.543 30.844 1 75 260 GLU B CA 1
ATOM 5654 C C . GLU B 1 260 ? -28.922 5.539 31.109 1 75 260 GLU B C 1
ATOM 5656 O O . GLU B 1 260 ? -29.641 5.418 32.094 1 75 260 GLU B O 1
ATOM 5661 N N . ALA B 1 261 ? -29.109 6.473 30.297 1 72.12 261 ALA B N 1
ATOM 5662 C CA . ALA B 1 261 ? -30.188 7.445 30.422 1 72.12 261 ALA B CA 1
ATOM 5663 C C . ALA B 1 261 ? -31.547 6.785 30.203 1 72.12 261 ALA B C 1
ATOM 5665 O O . ALA B 1 261 ? -32.531 7.164 30.844 1 72.12 261 ALA B O 1
ATOM 5666 N N . ARG B 1 262 ? -31.641 5.859 29.344 1 72.12 262 ARG B N 1
ATOM 5667 C CA . ARG B 1 262 ? -32.906 5.16 29.078 1 72.12 262 ARG B CA 1
ATOM 5668 C C . ARG B 1 262 ? -33.281 4.23 30.219 1 72.12 262 ARG B C 1
ATOM 5670 O O . ARG B 1 262 ? -34.469 3.986 30.469 1 72.12 262 ARG B O 1
ATOM 5677 N N . GLU B 1 263 ? -32.406 3.564 30.859 1 67.56 263 GLU B N 1
ATOM 5678 C CA . GLU B 1 263 ? -32.688 2.656 31.969 1 67.56 263 GLU B CA 1
ATOM 5679 C C . GLU B 1 263 ? -33.062 3.428 33.25 1 67.56 263 GLU B C 1
ATOM 5681 O O . GLU B 1 263 ? -33.594 2.852 34.188 1 67.56 263 GLU B O 1
ATOM 5686 N N . LEU B 1 264 ? -32.812 4.609 33.25 1 56.25 264 LEU B N 1
ATOM 5687 C CA . LEU B 1 264 ? -33.25 5.32 34.469 1 56.25 264 LEU B CA 1
ATOM 5688 C C . LEU B 1 264 ? -34.719 5.656 34.406 1 56.25 264 LEU B C 1
ATOM 5690 O O . LEU B 1 264 ? -35.188 6.312 33.469 1 56.25 264 LEU B O 1
ATOM 5694 N N . PRO B 1 265 ? -35.75 4.91 35 1 49.91 265 PRO B N 1
ATOM 5695 C CA . PRO B 1 265 ? -37.188 5.281 35.094 1 49.91 265 PRO B CA 1
ATOM 5696 C C . PRO B 1 265 ? -37.375 6.789 35.219 1 49.91 265 PRO B C 1
ATOM 5698 O O . PRO B 1 265 ? -36.562 7.48 35.812 1 49.91 265 PRO B O 1
ATOM 5701 N N . THR B 1 266 ? -38.219 7.414 34.219 1 45.38 266 THR B N 1
ATOM 5702 C CA . THR B 1 266 ? -38.688 8.805 34.281 1 45.38 266 THR B CA 1
ATOM 5703 C C . THR B 1 266 ? -39.094 9.188 35.688 1 45.38 266 THR B C 1
ATOM 5705 O O . THR B 1 266 ? -39.938 10.086 35.875 1 45.38 266 THR B O 1
ATOM 5708 N N . THR B 1 267 ? -39.062 8.406 36.719 1 39.25 267 THR B N 1
ATOM 5709 C CA . THR B 1 267 ? -39.594 9.086 37.906 1 39.25 267 THR B CA 1
ATOM 5710 C C . THR B 1 267 ? -39.031 10.5 38.031 1 39.25 267 THR B C 1
ATOM 5712 O O . THR B 1 267 ? -37.812 10.719 37.781 1 39.25 267 THR B O 1
ATOM 5715 N N . GLU B 1 268 ? -39.906 11.531 38.062 1 38.56 268 GLU B N 1
ATOM 5716 C CA . GLU B 1 268 ? -39.875 12.977 38.25 1 38.56 268 GLU B CA 1
ATOM 5717 C C . GLU B 1 268 ? -38.719 13.391 39.156 1 38.56 268 GLU B C 1
ATOM 5719 O O . GLU B 1 268 ? -38.594 14.555 39.531 1 38.56 268 GLU B O 1
ATOM 5724 N N . SER B 1 269 ? -38.25 12.422 40 1 36.28 269 SER B N 1
ATOM 5725 C CA . SER B 1 269 ? -37.5 13.094 41.062 1 36.28 269 SER B CA 1
ATOM 5726 C C . SER B 1 269 ? -36.406 14 40.5 1 36.28 269 SER B C 1
ATOM 5728 O O . SER B 1 269 ? -36.031 13.859 39.312 1 36.28 269 SER B O 1
ATOM 5730 N N . ASP B 1 270 ? -35.5 14.648 41.5 1 35.03 270 ASP B N 1
ATOM 5731 C CA . ASP B 1 270 ? -34.688 15.852 41.656 1 35.03 270 ASP B CA 1
ATOM 5732 C C . ASP B 1 270 ? -33.562 15.875 40.625 1 35.03 270 ASP B C 1
ATOM 5734 O O . ASP B 1 270 ? -32.719 14.977 40.625 1 35.03 270 ASP B O 1
ATOM 5738 N N . LEU B 1 271 ? -33.75 16.391 39.438 1 35.78 271 LEU B N 1
ATOM 5739 C CA . LEU B 1 271 ? -32.906 17.016 38.438 1 35.78 271 LEU B CA 1
ATOM 5740 C C . LEU B 1 271 ? -31.547 17.391 39.031 1 35.78 271 LEU B C 1
ATOM 5742 O O . LEU B 1 271 ? -30.609 17.688 38.312 1 35.78 271 LEU B O 1
ATOM 5746 N N . GLU B 1 272 ? -31.719 18.016 40.25 1 35.59 272 GLU B N 1
ATOM 5747 C CA . GLU B 1 272 ? -30.703 18.938 40.719 1 35.59 272 GLU B CA 1
ATOM 5748 C C . GLU B 1 272 ? -29.406 18.219 41.094 1 35.59 272 GLU B C 1
ATOM 5750 O O . GLU B 1 272 ? -28.516 18.812 41.719 1 35.59 272 GLU B O 1
ATOM 5755 N N . ASP B 1 273 ? -29.562 16.938 41.375 1 36.31 273 ASP B N 1
ATOM 5756 C CA . ASP B 1 273 ? -28.312 16.594 42.031 1 36.31 273 ASP B CA 1
ATOM 5757 C C . ASP B 1 273 ? -27.109 16.938 41.125 1 36.31 273 ASP B C 1
ATOM 5759 O O . ASP B 1 273 ? -27 16.453 40 1 36.31 273 ASP B O 1
ATOM 5763 N N . GLU B 1 274 ? -26.578 18.078 41.312 1 37.06 274 GLU B N 1
ATOM 5764 C CA . GLU B 1 274 ? -25.25 18.594 41.062 1 37.06 274 GLU B CA 1
ATOM 5765 C C . GLU B 1 274 ? -24.203 17.469 41.062 1 37.06 274 GLU B C 1
ATOM 5767 O O . GLU B 1 274 ? -23.875 16.938 42.094 1 37.06 274 GLU B O 1
ATOM 5772 N N . CYS B 1 275 ? -24.344 16.484 40.438 1 39.75 275 CYS B N 1
ATOM 5773 C CA . CYS B 1 275 ? -23.203 15.602 40.375 1 39.75 275 CYS B CA 1
ATOM 5774 C C . CYS B 1 275 ? -21.906 16.375 40.594 1 39.75 275 CYS B C 1
ATOM 5776 O O . CYS B 1 275 ? -21.5 17.172 39.75 1 39.75 275 CYS B O 1
ATOM 5778 N N . PRO B 1 276 ? -21.438 16.609 41.875 1 44.75 276 PRO B N 1
ATOM 5779 C CA . PRO B 1 276 ? -20.422 17.453 42.5 1 44.75 276 PRO B CA 1
ATOM 5780 C C . PRO B 1 276 ? -19.125 17.5 41.688 1 44.75 276 PRO B C 1
ATOM 5782 O O . PRO B 1 276 ? -18.984 16.781 40.688 1 44.75 276 PRO B O 1
ATOM 5785 N N . PRO B 1 277 ? -17.859 17.594 42.406 1 47.66 277 PRO B N 1
ATOM 5786 C CA . PRO B 1 277 ? -16.422 17.828 42.188 1 47.66 277 PRO B CA 1
ATOM 5787 C C . PRO B 1 277 ? -15.797 16.797 41.25 1 47.66 277 PRO B C 1
ATOM 5789 O O . PRO B 1 277 ? -14.711 17.031 40.719 1 47.66 277 PRO B O 1
ATOM 5792 N N . CYS B 1 278 ? -16.266 15.508 41.25 1 48.31 278 CYS B N 1
ATOM 5793 C CA . CYS B 1 278 ? -15.727 14.445 40.406 1 48.31 278 CYS B CA 1
ATOM 5794 C C . CYS B 1 278 ? -15.805 14.836 38.938 1 48.31 278 CYS B C 1
ATOM 5796 O O . CYS B 1 278 ? -14.914 14.484 38.156 1 48.31 278 CYS B O 1
ATOM 5798 N N . SER B 1 279 ? -16.938 15.594 38.75 1 62.62 279 SER B N 1
ATOM 5799 C CA . SER B 1 279 ? -17.109 16.047 37.375 1 62.62 279 SER B CA 1
ATOM 5800 C C . SER B 1 279 ? -16.047 17.062 36.969 1 62.62 279 SER B C 1
ATOM 5802 O O . SER B 1 279 ? -15.492 17 35.875 1 62.62 279 SER B O 1
ATOM 5804 N N . GLU B 1 280 ? -15.711 17.797 38.156 1 62.62 280 GLU B N 1
ATOM 5805 C CA . GLU B 1 280 ? -14.695 18.812 37.844 1 62.62 280 GLU B CA 1
ATOM 5806 C C . GLU B 1 280 ? -13.312 18.188 37.688 1 62.62 280 GLU B C 1
ATOM 5808 O O . GLU B 1 280 ? -12.555 18.547 36.812 1 62.62 280 GLU B O 1
ATOM 5813 N N . PHE B 1 281 ? -13.008 17.25 38.688 1 70.62 281 PHE B N 1
ATOM 5814 C CA . PHE B 1 281 ? -11.734 16.547 38.625 1 70.62 281 PHE B CA 1
ATOM 5815 C C . PHE B 1 281 ? -11.562 15.82 37.312 1 70.62 281 PHE B C 1
ATOM 5817 O O . PHE B 1 281 ? -10.469 15.812 36.75 1 70.62 281 PHE B O 1
ATOM 5824 N N . LEU B 1 282 ? -12.625 15.383 36.938 1 80.94 282 LEU B N 1
ATOM 5825 C CA . LEU B 1 282 ? -12.586 14.664 35.688 1 80.94 282 LEU B CA 1
ATOM 5826 C C . LEU B 1 282 ? -12.312 15.625 34.531 1 80.94 282 LEU B C 1
ATOM 5828 O O . LEU B 1 282 ? -11.57 15.289 33.594 1 80.94 282 LEU B O 1
ATOM 5832 N N . THR B 1 283 ? -12.805 16.781 34.719 1 87.31 283 THR B N 1
ATOM 5833 C CA . THR B 1 283 ? -12.578 17.781 33.688 1 87.31 283 THR B CA 1
ATOM 5834 C C . THR B 1 283 ? -11.133 18.266 33.719 1 87.31 283 THR B C 1
ATOM 5836 O O . THR B 1 283 ? -10.516 18.469 32.688 1 87.31 283 THR B O 1
ATOM 5839 N N . GLU B 1 284 ? -10.633 18.484 34.938 1 90.56 284 GLU B N 1
ATOM 5840 C CA . GLU B 1 284 ? -9.242 18.891 35.062 1 90.56 284 GLU B CA 1
ATOM 5841 C C . GLU B 1 284 ? -8.289 17.844 34.5 1 90.56 284 GLU B C 1
ATOM 5843 O O . GLU B 1 284 ? -7.262 18.188 33.906 1 90.56 284 GLU B O 1
ATOM 5848 N N . LEU B 1 285 ? -8.641 16.688 34.688 1 92.56 285 LEU B N 1
ATOM 5849 C CA . LEU B 1 285 ? -7.82 15.602 34.156 1 92.56 285 LEU B CA 1
ATOM 5850 C C . LEU B 1 285 ? -7.832 15.609 32.656 1 92.56 285 LEU B C 1
ATOM 5852 O O . LEU B 1 285 ? -6.801 15.367 32 1 92.56 285 LEU B O 1
ATOM 5856 N N . LYS B 1 286 ? -8.93 15.898 32.125 1 94.38 286 LYS B N 1
ATOM 5857 C CA . LYS B 1 286 ? -9.039 15.977 30.688 1 94.38 286 LYS B CA 1
ATOM 5858 C C . LYS B 1 286 ? -8.203 17.125 30.141 1 94.38 286 LYS B C 1
ATOM 5860 O O . LYS B 1 286 ? -7.555 16.984 29.094 1 94.38 286 LYS B O 1
ATOM 5865 N N . TRP B 1 287 ? -8.242 18.188 30.859 1 95.19 287 TRP B N 1
ATOM 5866 C CA . TRP B 1 287 ? -7.398 19.312 30.469 1 95.19 287 TRP B CA 1
ATOM 5867 C C . TRP B 1 287 ? -5.922 18.953 30.562 1 95.19 287 TRP B C 1
ATOM 5869 O O . TRP B 1 287 ? -5.125 19.328 29.703 1 95.19 287 TRP B O 1
ATOM 5879 N N . LEU B 1 288 ? -5.613 18.25 31.594 1 96.44 288 LEU B N 1
ATOM 5880 C CA . LEU B 1 288 ? -4.227 17.828 31.766 1 96.44 288 LEU B CA 1
ATOM 5881 C C . LEU B 1 288 ? -3.768 16.953 30.609 1 96.44 288 LEU B C 1
ATOM 5883 O O . LEU B 1 288 ? -2.66 17.125 30.094 1 96.44 288 LEU B O 1
ATOM 5887 N N . ILE B 1 289 ? -4.602 16.047 30.219 1 96.75 289 ILE B N 1
ATOM 5888 C CA . ILE B 1 289 ? -4.293 15.164 29.094 1 96.75 289 ILE B CA 1
ATOM 5889 C C . ILE B 1 289 ? -4.098 15.984 27.828 1 96.75 289 ILE B C 1
ATOM 5891 O O . ILE B 1 289 ? -3.15 15.758 27.078 1 96.75 289 ILE B O 1
ATOM 5895 N N . PHE B 1 290 ? -4.93 16.906 27.656 1 97.31 290 PHE B N 1
ATOM 5896 C CA . PHE B 1 290 ? -4.852 17.797 26.5 1 97.31 290 PHE B CA 1
ATOM 5897 C C . PHE B 1 290 ? -3.551 18.594 26.516 1 97.31 290 PHE B C 1
ATOM 5899 O O . PHE B 1 290 ? -2.867 18.672 25.484 1 97.31 290 PHE B O 1
ATOM 5906 N N . ILE B 1 291 ? -3.188 19.125 27.656 1 97.5 291 ILE B N 1
ATOM 5907 C CA . ILE B 1 291 ? -1.997 19.953 27.797 1 97.5 291 ILE B CA 1
ATOM 5908 C C . ILE B 1 291 ? -0.746 19.109 27.594 1 97.5 291 ILE B C 1
ATOM 5910 O O . ILE B 1 291 ? 0.208 19.547 26.953 1 97.5 291 ILE B O 1
ATOM 5914 N N . ILE B 1 292 ? -0.778 17.922 28.062 1 97.5 292 ILE B N 1
ATOM 5915 C CA . ILE B 1 292 ? 0.346 17.016 27.859 1 97.5 292 ILE B CA 1
ATOM 5916 C C . ILE B 1 292 ? 0.484 16.672 26.391 1 97.5 292 ILE B C 1
ATOM 5918 O O . ILE B 1 292 ? 1.596 16.641 25.844 1 97.5 292 ILE B O 1
ATOM 5922 N N . ALA B 1 293 ? -0.616 16.469 25.734 1 98.06 293 ALA B N 1
ATOM 5923 C CA . ALA B 1 293 ? -0.59 16.172 24.312 1 98.06 293 ALA B CA 1
ATOM 5924 C C . ALA B 1 293 ? -0.031 17.344 23.516 1 98.06 293 ALA B C 1
ATOM 5926 O O . ALA B 1 293 ? 0.741 17.156 22.578 1 98.06 293 ALA B O 1
ATOM 5927 N N . LEU B 1 294 ? -0.387 18.531 23.922 1 97.94 294 LEU B N 1
ATOM 5928 C CA . LEU B 1 294 ? 0.141 19.719 23.266 1 97.94 294 LEU B CA 1
ATOM 5929 C C . LEU B 1 294 ? 1.646 19.844 23.484 1 97.94 294 LEU B C 1
ATOM 5931 O O . LEU B 1 294 ? 2.377 20.25 22.578 1 97.94 294 LEU B O 1
ATOM 5935 N N . TYR B 1 295 ? 2.021 19.531 24.672 1 97.94 295 TYR B N 1
ATOM 5936 C CA . TYR B 1 295 ? 3.447 19.562 24.969 1 97.94 295 TYR B CA 1
ATOM 5937 C C . TYR B 1 295 ? 4.207 18.562 24.078 1 97.94 295 TYR B C 1
ATOM 5939 O O . TYR B 1 295 ? 5.254 18.906 23.531 1 97.94 295 TYR B O 1
ATOM 5947 N N . ILE B 1 296 ? 3.686 17.391 23.969 1 97.44 296 ILE B N 1
ATOM 5948 C CA . ILE B 1 296 ? 4.316 16.375 23.141 1 97.44 296 ILE B CA 1
ATOM 5949 C C . ILE B 1 296 ? 4.312 16.828 21.688 1 97.44 296 ILE B C 1
ATOM 5951 O O . ILE B 1 296 ? 5.285 16.609 20.953 1 97.44 296 ILE B O 1
ATOM 5955 N N . LEU B 1 297 ? 3.285 17.453 21.312 1 97.62 297 LEU B N 1
ATOM 5956 C CA . LEU B 1 297 ? 3.168 17.953 19.938 1 97.62 297 LEU B CA 1
ATOM 5957 C C . LEU B 1 297 ? 4.203 19.047 19.672 1 97.62 297 LEU B C 1
ATOM 5959 O O . LEU B 1 297 ? 4.512 19.328 18.516 1 97.62 297 LEU B O 1
ATOM 5963 N N . SER B 1 298 ? 4.73 19.656 20.703 1 97.62 298 SER B N 1
ATOM 5964 C CA . SER B 1 298 ? 5.738 20.719 20.594 1 97.62 298 SER B CA 1
ATOM 5965 C C . SER B 1 298 ? 7.133 20.125 20.406 1 97.62 298 SER B C 1
ATOM 5967 O O . SER B 1 298 ? 8.125 20.859 20.406 1 97.62 298 SER B O 1
ATOM 5969 N N . PHE B 1 299 ? 7.195 18.828 20.234 1 96.81 299 PHE B N 1
ATOM 5970 C CA . PHE B 1 299 ? 8.461 18.141 20.016 1 96.81 299 PHE B CA 1
ATOM 5971 C C . PHE B 1 299 ? 9.203 18.75 18.828 1 96.81 299 PHE B C 1
ATOM 5973 O O . PHE B 1 299 ? 8.641 18.891 17.75 1 96.81 299 PHE B O 1
ATOM 5980 N N . PRO B 1 300 ? 10.461 19.156 19.031 1 95.81 300 PRO B N 1
ATOM 5981 C CA . PRO B 1 300 ? 11.188 19.859 17.969 1 95.81 300 PRO B CA 1
ATOM 5982 C C . PRO B 1 300 ? 11.523 18.953 16.781 1 95.81 300 PRO B C 1
ATOM 5984 O O . PRO B 1 300 ? 11.672 17.734 16.953 1 95.81 300 PRO B O 1
ATOM 5987 N N . ASP B 1 301 ? 11.664 19.547 15.641 1 93.56 301 ASP B N 1
ATOM 5988 C CA . ASP B 1 301 ? 12.016 18.828 14.422 1 93.56 301 ASP B CA 1
ATOM 5989 C C . ASP B 1 301 ? 13.484 18.422 14.438 1 93.56 301 ASP B C 1
ATOM 5991 O O . ASP B 1 301 ? 13.828 17.328 13.984 1 93.56 301 ASP B O 1
ATOM 5995 N N . ASN B 1 302 ? 14.281 19.375 14.938 1 93.25 302 ASN B N 1
ATOM 5996 C CA . ASN B 1 302 ? 15.727 19.141 14.93 1 93.25 302 ASN B CA 1
ATOM 5997 C C . ASN B 1 302 ? 16.344 19.391 16.297 1 93.25 302 ASN B C 1
ATOM 5999 O O . ASN B 1 302 ? 15.734 20.062 17.141 1 93.25 302 ASN B O 1
ATOM 6003 N N . LYS B 1 303 ? 17.453 18.797 16.547 1 93.5 303 LYS B N 1
ATOM 6004 C CA . LYS B 1 303 ? 18.25 18.984 17.766 1 93.5 303 LYS B CA 1
ATOM 6005 C C . LYS B 1 303 ? 17.438 18.609 19.016 1 93.5 303 LYS B C 1
ATOM 6007 O O . LYS B 1 303 ? 17.484 19.312 20.016 1 93.5 303 LYS B O 1
ATOM 6012 N N . THR B 1 304 ? 16.703 17.609 18.844 1 93.06 304 THR B N 1
ATOM 6013 C CA . THR B 1 304 ? 15.812 17.203 19.922 1 93.06 304 THR B CA 1
ATOM 6014 C C . THR B 1 304 ? 16.609 16.734 21.125 1 93.06 304 THR B C 1
ATOM 6016 O O . THR B 1 304 ? 16.234 17 22.266 1 93.06 304 THR B O 1
ATOM 6019 N N . GLN B 1 305 ? 17.703 16.109 20.891 1 91.81 305 GLN B N 1
ATOM 6020 C CA . GLN B 1 305 ? 18.516 15.547 21.969 1 91.81 305 GLN B CA 1
ATOM 6021 C C . GLN B 1 305 ? 19.156 16.641 22.812 1 91.81 305 GLN B C 1
ATOM 6023 O O . GLN B 1 305 ? 19.578 16.391 23.953 1 91.81 305 GLN B O 1
ATOM 6028 N N . ARG B 1 306 ? 19.172 17.828 22.297 1 94.31 306 ARG B N 1
ATOM 6029 C CA . ARG B 1 306 ? 19.812 18.938 23 1 94.31 306 ARG B CA 1
ATOM 6030 C C . ARG B 1 306 ? 18.766 19.906 23.547 1 94.31 306 ARG B C 1
ATOM 6032 O O . ARG B 1 306 ? 19.125 20.906 24.172 1 94.31 306 ARG B O 1
ATOM 6039 N N . THR B 1 307 ? 17.578 19.688 23.203 1 96 307 THR B N 1
ATOM 6040 C CA . THR B 1 307 ? 16.531 20.609 23.625 1 96 307 THR B CA 1
ATOM 6041 C C . THR B 1 307 ? 16.031 20.234 25.031 1 96 307 THR B C 1
ATOM 6043 O O . THR B 1 307 ? 15.531 19.125 25.25 1 96 307 THR B O 1
ATOM 6046 N N . PRO B 1 308 ? 16.125 21.172 25.969 1 94.19 308 PRO B N 1
ATOM 6047 C CA . PRO B 1 308 ? 15.633 20.875 27.312 1 94.19 308 PRO B CA 1
ATOM 6048 C C . PRO B 1 308 ? 14.148 20.5 27.344 1 94.19 308 PRO B C 1
ATOM 6050 O O . PRO B 1 308 ? 13.352 21.109 26.625 1 94.19 308 PRO B O 1
ATOM 6053 N N . GLY B 1 309 ? 13.828 19.422 28.109 1 93.81 309 GLY B N 1
ATOM 6054 C CA . GLY B 1 309 ? 12.438 19 28.266 1 93.81 309 GLY B CA 1
ATOM 6055 C C . GLY B 1 309 ? 12.047 17.891 27.297 1 93.81 309 GLY B C 1
ATOM 6056 O O . GLY B 1 309 ? 11.031 17.234 27.5 1 93.81 309 GLY B O 1
ATOM 6057 N N . PHE B 1 310 ? 12.883 17.734 26.203 1 96.56 310 PHE B N 1
ATOM 6058 C CA . PHE B 1 310 ? 12.477 16.781 25.188 1 96.56 310 PHE B CA 1
ATOM 6059 C C . PHE B 1 310 ? 13.531 15.68 25.031 1 96.56 310 PHE B C 1
ATOM 6061 O O . PHE B 1 310 ? 13.398 14.797 24.188 1 96.56 310 PHE B O 1
ATOM 6068 N N . LYS B 1 311 ? 14.57 15.758 25.859 1 94.81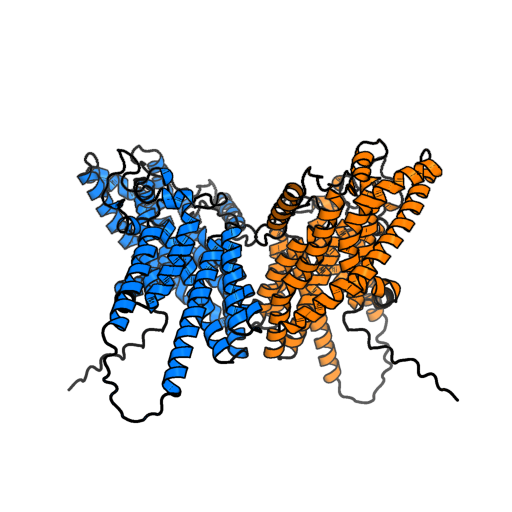 311 LYS B N 1
ATOM 6069 C CA . LYS B 1 311 ? 15.641 14.766 25.797 1 94.81 311 LYS B CA 1
ATOM 6070 C C . LYS B 1 311 ? 15.117 13.375 26.141 1 94.81 311 LYS B C 1
ATOM 6072 O O . LYS B 1 311 ? 15.484 12.391 25.484 1 94.81 311 LYS B O 1
ATOM 6077 N N . THR B 1 312 ? 14.297 13.336 27.109 1 94.5 312 THR B N 1
ATOM 6078 C CA . THR B 1 312 ? 13.75 12.062 27.547 1 94.5 312 THR B CA 1
ATOM 6079 C C . THR B 1 312 ? 12.875 11.438 26.469 1 94.5 312 THR B C 1
ATOM 6081 O O . THR B 1 312 ? 13 10.25 26.172 1 94.5 312 THR B O 1
ATOM 6084 N N . LEU B 1 313 ? 12.023 12.203 25.875 1 95.44 313 LEU B N 1
ATOM 6085 C CA . LEU B 1 313 ? 11.18 11.711 24.797 1 95.44 313 LEU B CA 1
ATOM 6086 C C . LEU B 1 313 ? 12.023 11.242 23.609 1 95.44 313 LEU B C 1
ATOM 6088 O O . LEU B 1 313 ? 11.711 10.227 22.984 1 95.44 313 LEU B O 1
ATOM 6092 N N . ALA B 1 314 ? 13.055 11.992 23.359 1 95.19 314 ALA B N 1
ATOM 6093 C CA . ALA B 1 314 ? 13.961 11.617 22.281 1 95.19 314 ALA B CA 1
ATOM 6094 C C . ALA B 1 314 ? 14.609 10.266 22.562 1 95.19 314 ALA B C 1
ATOM 6096 O O . ALA B 1 314 ? 14.758 9.438 21.656 1 95.19 314 ALA B O 1
ATOM 6097 N N . TYR B 1 315 ? 14.922 10.094 23.812 1 93.88 315 TYR B N 1
ATOM 6098 C CA . TYR B 1 315 ? 15.57 8.852 24.219 1 93.88 315 TYR B CA 1
ATOM 6099 C C . TYR B 1 315 ? 14.648 7.66 24.016 1 93.88 315 TYR B C 1
ATOM 6101 O O . TYR B 1 315 ? 15.086 6.582 23.609 1 93.88 315 TYR B O 1
ATOM 6109 N N . TYR B 1 316 ? 13.391 7.816 24.172 1 94.19 316 TYR B N 1
ATOM 6110 C CA . TYR B 1 316 ? 12.445 6.707 24.125 1 94.19 316 TYR B CA 1
ATOM 6111 C C . TYR B 1 316 ? 11.844 6.562 22.719 1 94.19 316 TYR B C 1
ATOM 6113 O O . TYR B 1 316 ? 10.984 5.715 22.5 1 94.19 316 TYR B O 1
ATOM 6121 N N . THR B 1 317 ? 12.281 7.336 21.828 1 94.94 317 THR B N 1
ATOM 6122 C CA . THR B 1 317 ? 11.828 7.191 20.453 1 94.94 317 THR B CA 1
ATOM 6123 C C . THR B 1 317 ? 12.422 5.934 19.812 1 94.94 317 THR B C 1
ATOM 6125 O O . THR B 1 317 ? 13.633 5.703 19.891 1 94.94 317 THR B O 1
ATOM 6128 N N . PRO B 1 318 ? 11.539 5.102 19.234 1 93.69 318 PRO B N 1
ATOM 6129 C CA . PRO B 1 318 ? 12.062 3.91 18.562 1 93.69 318 PRO B CA 1
ATOM 6130 C C . PRO B 1 318 ? 13.102 4.246 17.5 1 93.69 318 PRO B C 1
ATOM 6132 O O . PRO B 1 318 ? 12.961 5.246 16.781 1 93.69 318 PRO B O 1
ATOM 6135 N N . ALA B 1 319 ? 14.062 3.391 17.234 1 90.62 319 ALA B N 1
ATOM 6136 C CA . ALA B 1 319 ? 15.195 3.611 16.344 1 90.62 319 ALA B CA 1
ATOM 6137 C C . ALA B 1 319 ? 14.75 3.664 14.891 1 90.62 319 ALA B C 1
ATOM 6139 O O . ALA B 1 319 ? 15.422 4.262 14.047 1 90.62 319 ALA B O 1
ATOM 6140 N N . CYS B 1 320 ? 13.617 3.117 14.656 1 89.69 320 CYS B N 1
ATOM 6141 C CA . CYS B 1 320 ? 13.164 3.035 13.273 1 89.69 320 CYS B CA 1
ATOM 6142 C C . CYS B 1 320 ? 12.586 4.367 12.805 1 89.69 320 CYS B C 1
ATOM 6144 O O . CYS B 1 320 ? 12.352 4.562 11.609 1 89.69 320 CYS B O 1
ATOM 6146 N N . TYR B 1 321 ? 12.375 5.25 13.711 1 92.06 321 TYR B N 1
ATOM 6147 C CA . TYR B 1 321 ? 11.82 6.543 13.328 1 92.06 321 TYR B CA 1
ATOM 6148 C C . TYR B 1 321 ? 12.93 7.559 13.07 1 92.06 321 TYR B C 1
ATOM 6150 O O . TYR B 1 321 ? 13.711 7.879 13.969 1 92.06 321 TYR B O 1
ATOM 6158 N N . TRP B 1 322 ? 12.969 7.914 11.805 1 82.81 322 TRP B N 1
ATOM 6159 C CA . TRP B 1 322 ? 13.812 9 11.328 1 82.81 322 TRP B CA 1
ATOM 6160 C C . TRP B 1 322 ? 13.07 9.852 10.305 1 82.81 322 TRP B C 1
ATOM 6162 O O . TRP B 1 322 ? 12.898 9.438 9.156 1 82.81 322 TRP B O 1
ATOM 6172 N N . PRO B 1 323 ? 12.57 11.055 10.688 1 85.56 323 PRO B N 1
ATOM 6173 C CA . PRO B 1 323 ? 12.82 11.844 11.891 1 85.56 323 PRO B CA 1
ATOM 6174 C C . PRO B 1 323 ? 12.031 11.336 13.102 1 85.56 323 PRO B C 1
ATOM 6176 O O . PRO B 1 323 ? 10.969 10.734 12.938 1 85.56 323 PRO B O 1
ATOM 6179 N N . GLN B 1 324 ? 12.453 11.633 14.25 1 89.56 324 GLN B N 1
ATOM 6180 C CA . GLN B 1 324 ? 11.953 11.078 15.5 1 89.56 324 GLN B CA 1
ATOM 6181 C C . GLN B 1 324 ? 10.602 11.688 15.875 1 89.56 324 GLN B C 1
ATOM 6183 O O . GLN B 1 324 ? 9.797 11.055 16.562 1 89.56 324 GLN B O 1
ATOM 6188 N N . ASN B 1 325 ? 10.375 12.875 15.414 1 93.56 325 ASN B N 1
ATOM 6189 C CA . ASN B 1 325 ? 9.242 13.648 15.906 1 93.56 325 ASN B CA 1
ATOM 6190 C C . ASN B 1 325 ? 7.91 13.016 15.5 1 93.56 325 ASN B C 1
ATOM 6192 O O . ASN B 1 325 ? 6.93 13.102 16.234 1 93.56 325 ASN B O 1
ATOM 6196 N N . PHE B 1 326 ? 7.906 12.305 14.414 1 95.44 326 PHE B N 1
ATOM 6197 C CA . PHE B 1 326 ? 6.637 11.844 13.867 1 95.44 326 PHE B CA 1
ATOM 6198 C C . PHE B 1 326 ? 6.07 10.695 14.695 1 95.44 326 PHE B C 1
ATOM 6200 O O . PHE B 1 326 ? 4.855 10.492 14.727 1 95.44 326 PHE B O 1
ATOM 6207 N N . PHE B 1 327 ? 6.953 9.945 15.453 1 97 327 PHE B N 1
ATOM 6208 C CA . PHE B 1 327 ? 6.453 8.945 16.391 1 97 327 PHE B CA 1
ATOM 6209 C C . PHE B 1 327 ? 5.578 9.594 17.453 1 97 327 PHE B C 1
ATOM 6211 O O . PHE B 1 327 ? 4.457 9.148 17.703 1 97 327 PHE B O 1
ATOM 6218 N N . TRP B 1 328 ? 5.992 10.633 17.953 1 97.25 328 TRP B N 1
ATOM 6219 C CA . TRP B 1 328 ? 5.309 11.32 19.047 1 97.25 328 TRP B CA 1
ATOM 6220 C C . TRP B 1 328 ? 4.16 12.172 18.516 1 97.25 328 TRP B C 1
ATOM 6222 O O . TRP B 1 328 ? 3.117 12.289 19.172 1 97.25 328 TRP B O 1
ATOM 6232 N N . TYR B 1 329 ? 4.352 12.812 17.344 1 98 329 TYR B N 1
ATOM 6233 C CA . TYR B 1 329 ? 3.279 13.594 16.734 1 98 329 TYR B CA 1
ATOM 6234 C C . TYR B 1 329 ? 2.045 12.727 16.5 1 98 329 TYR B C 1
ATOM 6236 O O . TYR B 1 329 ? 0.918 13.172 16.734 1 98 329 TYR B O 1
ATOM 6244 N N . ALA B 1 330 ? 2.279 11.531 16.047 1 98 330 ALA B N 1
ATOM 6245 C CA . ALA B 1 330 ? 1.161 10.633 15.773 1 98 330 ALA B CA 1
ATOM 6246 C C . ALA B 1 330 ? 0.353 10.359 17.031 1 98 330 ALA B C 1
ATOM 6248 O O . ALA B 1 330 ? -0.876 10.453 17.031 1 98 330 ALA B O 1
ATOM 6249 N N . ILE B 1 331 ? 1.01 10.078 18.094 1 97.75 331 ILE B N 1
ATOM 6250 C CA . ILE B 1 331 ? 0.374 9.766 19.359 1 97.75 331 ILE B CA 1
ATOM 6251 C C . ILE B 1 331 ? -0.342 11.008 19.891 1 97.75 331 ILE B C 1
ATOM 6253 O O . ILE B 1 331 ? -1.521 10.945 20.25 1 97.75 331 ILE B O 1
ATOM 6257 N N . ALA B 1 332 ? 0.347 12.109 19.891 1 98.38 332 ALA B N 1
ATOM 6258 C CA . ALA B 1 332 ? -0.192 13.352 20.422 1 98.38 332 ALA B CA 1
ATOM 6259 C C . ALA B 1 332 ? -1.41 13.82 19.641 1 98.38 332 ALA B C 1
ATOM 6261 O O . ALA B 1 332 ? -2.406 14.258 20.219 1 98.38 332 ALA B O 1
ATOM 6262 N N . SER B 1 333 ? -1.334 13.742 18.328 1 98.44 333 SER B N 1
ATOM 6263 C CA . SER B 1 333 ? -2.447 14.164 17.484 1 98.44 333 SER B CA 1
ATOM 6264 C C . SER B 1 333 ? -3.703 13.352 17.781 1 98.44 333 SER B C 1
ATOM 6266 O O . SER B 1 333 ? -4.809 13.898 17.812 1 98.44 333 SER B O 1
ATOM 6268 N N . THR B 1 334 ? -3.537 12.102 17.984 1 98 334 THR B N 1
ATOM 6269 C CA . THR B 1 334 ? -4.66 11.227 18.297 1 98 334 THR B CA 1
ATOM 6270 C C . THR B 1 334 ? -5.277 11.594 19.641 1 98 334 THR B C 1
ATOM 6272 O O . THR B 1 334 ? -6.504 11.656 19.781 1 98 334 THR B O 1
ATOM 6275 N N . ILE B 1 335 ? -4.43 11.914 20.578 1 97.75 335 ILE B N 1
ATOM 6276 C CA . ILE B 1 335 ? -4.902 12.273 21.906 1 97.75 335 ILE B CA 1
ATOM 6277 C C . ILE B 1 335 ? -5.609 13.625 21.859 1 97.75 335 ILE B C 1
ATOM 6279 O O . ILE B 1 335 ? -6.625 13.828 22.531 1 97.75 335 ILE B O 1
ATOM 6283 N N . ILE B 1 336 ? -5.102 14.508 21.078 1 97.31 336 ILE B N 1
ATOM 6284 C CA . ILE B 1 336 ? -5.715 15.82 20.922 1 97.31 336 ILE B CA 1
ATOM 6285 C C . ILE B 1 336 ? -7.121 15.664 20.344 1 97.31 336 ILE B C 1
ATOM 6287 O O . ILE B 1 336 ? -8.07 16.266 20.844 1 97.31 336 ILE B O 1
ATOM 6291 N N . LEU B 1 337 ? -7.215 14.883 19.328 1 96.06 337 LEU B N 1
ATOM 6292 C CA . LEU B 1 337 ? -8.523 14.641 18.719 1 96.06 337 LEU B CA 1
ATOM 6293 C C . LEU B 1 337 ? -9.508 14.109 19.75 1 96.06 337 LEU B C 1
ATOM 6295 O O . LEU B 1 337 ? -10.664 14.531 19.781 1 96.06 337 LEU B O 1
ATOM 6299 N N . TRP B 1 338 ? -9.031 13.188 20.547 1 96.25 338 TRP B N 1
ATOM 6300 C CA . TRP B 1 338 ? -9.891 12.609 21.578 1 96.25 338 TRP B CA 1
ATOM 6301 C C . TRP B 1 338 ? -10.328 13.672 22.594 1 96.25 338 TRP B C 1
ATOM 6303 O O . TRP B 1 338 ? -11.484 13.688 23.016 1 96.25 338 TRP B O 1
ATOM 6313 N N . SER B 1 339 ? -9.5 14.602 22.938 1 95.56 339 SER B N 1
ATOM 6314 C CA . SER B 1 339 ? -9.719 15.586 23.984 1 95.56 339 SER B CA 1
ATOM 6315 C C . SER B 1 339 ? -10.734 16.641 23.547 1 95.56 339 SER B C 1
ATOM 6317 O O . SER B 1 339 ? -11.453 17.203 24.391 1 95.56 339 SER B O 1
ATOM 6319 N N . ILE B 1 340 ? -10.836 16.875 22.328 1 93.44 340 ILE B N 1
ATOM 6320 C CA . ILE B 1 340 ? -11.664 17.969 21.828 1 93.44 340 ILE B CA 1
ATOM 6321 C C . ILE B 1 340 ? -13.125 17.719 22.172 1 93.44 340 ILE B C 1
ATOM 6323 O O . ILE B 1 340 ? -13.828 18.625 22.625 1 93.44 340 ILE B O 1
ATOM 6327 N N . GLU B 1 341 ? -13.539 16.5 22.047 1 90 341 GLU B N 1
ATOM 6328 C CA . GLU B 1 341 ? -14.938 16.188 22.328 1 90 341 GLU B CA 1
ATOM 6329 C C . GLU B 1 341 ? -15.219 16.25 23.828 1 90 341 GLU B C 1
ATOM 6331 O O . GLU B 1 341 ? -16.375 16.344 24.234 1 90 341 GLU B O 1
ATOM 6336 N N . GLN B 1 342 ? -14.172 16.203 24.625 1 89.31 342 GLN B N 1
ATOM 6337 C CA . GLN B 1 342 ? -14.336 16.156 26.078 1 89.31 342 GLN B CA 1
ATOM 6338 C C . GLN B 1 342 ? -14.336 17.562 26.688 1 89.31 342 GLN B C 1
ATOM 6340 O O . GLN B 1 342 ? -14.742 17.734 27.828 1 89.31 342 GLN B O 1
ATOM 6345 N N . LEU B 1 343 ? -13.883 18.531 25.953 1 93.56 343 LEU B N 1
ATOM 6346 C CA . LEU B 1 343 ? -13.695 19.875 26.5 1 93.56 343 LEU B CA 1
ATOM 6347 C C . LEU B 1 343 ? -14.562 20.891 25.766 1 93.56 343 LEU B C 1
ATOM 6349 O O . LEU B 1 343 ? -14.266 21.25 24.625 1 93.56 343 LEU B O 1
ATOM 6353 N N . LEU B 1 344 ? -15.523 21.391 26.375 1 91.69 344 LEU B N 1
ATOM 6354 C CA . LEU B 1 344 ? -16.516 22.281 25.781 1 91.69 344 LEU B CA 1
ATOM 6355 C C . LEU B 1 344 ? -15.867 23.562 25.297 1 91.69 344 LEU B C 1
ATOM 6357 O O . LEU B 1 344 ? -16.266 24.125 24.266 1 91.69 344 LEU B O 1
ATOM 6361 N N . ALA B 1 345 ? -14.938 24.047 26.047 1 93.56 345 ALA B N 1
ATOM 6362 C CA . ALA B 1 345 ? -14.258 25.281 25.672 1 93.56 345 ALA B CA 1
ATOM 6363 C C . ALA B 1 345 ? -13.594 25.141 24.297 1 93.56 345 ALA B C 1
ATOM 6365 O O . ALA B 1 345 ? -13.648 26.062 23.484 1 93.56 345 ALA B O 1
ATOM 6366 N N . LEU B 1 346 ? -12.977 24.047 24.062 1 94.75 346 LEU B N 1
ATOM 6367 C CA . LEU B 1 346 ? -12.328 23.797 22.781 1 94.75 346 LEU B CA 1
ATOM 6368 C C . LEU B 1 346 ? -13.359 23.688 21.672 1 94.75 346 LEU B C 1
ATOM 6370 O O . LEU B 1 346 ? -13.141 24.203 20.562 1 94.75 346 LEU B O 1
ATOM 6374 N N . GLN B 1 347 ? -14.391 23.094 21.922 1 94.62 347 GLN B N 1
ATOM 6375 C CA . GLN B 1 347 ? -15.461 22.969 20.938 1 94.62 347 GLN B CA 1
ATOM 6376 C C . GLN B 1 347 ? -15.992 24.344 20.516 1 94.62 347 GLN B C 1
ATOM 6378 O O . GLN B 1 347 ? -16.203 24.594 19.328 1 94.62 347 GLN B O 1
ATOM 6383 N N . SER B 1 348 ? -16.141 25.125 21.5 1 94.81 348 SER B N 1
ATOM 6384 C CA . SER B 1 348 ? -16.672 26.453 21.234 1 94.81 348 SER B CA 1
ATOM 6385 C C . SER B 1 348 ? -15.703 27.281 20.391 1 94.81 348 SER B C 1
ATOM 6387 O O . SER B 1 348 ? -16.109 27.938 19.422 1 94.81 348 SER B O 1
ATOM 6389 N N . ILE B 1 349 ? -14.484 27.188 20.719 1 95.38 349 ILE B N 1
ATOM 6390 C CA . ILE B 1 349 ? -13.469 27.938 20 1 95.38 349 ILE B CA 1
ATOM 6391 C C . ILE B 1 349 ? -13.383 27.438 18.562 1 95.38 349 ILE B C 1
ATOM 6393 O O . ILE B 1 349 ? -13.391 28.234 17.609 1 95.38 349 ILE B O 1
ATOM 6397 N N . LEU B 1 350 ? -13.383 26.156 18.359 1 96.62 350 LEU B N 1
ATOM 6398 C CA . LEU B 1 350 ? -13.188 25.547 17.047 1 96.62 350 LEU B CA 1
ATOM 6399 C C . LEU B 1 350 ? -14.438 25.688 16.188 1 96.62 350 LEU B C 1
ATOM 6401 O O . LEU B 1 350 ? -14.367 25.562 14.961 1 96.62 350 LEU B O 1
ATOM 6405 N N . SER B 1 351 ? -15.555 25.984 16.844 1 95.62 351 SER B N 1
ATOM 6406 C CA . SER B 1 351 ? -16.812 26.141 16.109 1 95.62 351 SER B CA 1
ATOM 6407 C C . SER B 1 351 ? -17.109 27.609 15.812 1 95.62 351 SER B C 1
ATOM 6409 O O . SER B 1 351 ? -18.141 27.922 15.211 1 95.62 351 SER B O 1
ATOM 6411 N N . SER B 1 352 ? -16.234 28.406 16.25 1 96.31 352 SER B N 1
ATOM 6412 C CA . SER B 1 352 ? -16.422 29.828 16 1 96.31 352 SER B CA 1
ATOM 6413 C C . SER B 1 352 ? -16.219 30.172 14.531 1 96.31 352 SER B C 1
ATOM 6415 O O . SER B 1 352 ? -15.844 29.312 13.734 1 96.31 352 SER B O 1
ATOM 6417 N N . ALA B 1 353 ? -16.406 31.344 14.086 1 96.62 353 ALA B N 1
ATOM 6418 C CA . ALA B 1 353 ? -16.531 31.766 12.695 1 96.62 353 ALA B CA 1
ATOM 6419 C C . ALA B 1 353 ? -15.195 31.656 11.961 1 96.62 353 ALA B C 1
ATOM 6421 O O . ALA B 1 353 ? -15.133 31.109 10.859 1 96.62 353 ALA B O 1
ATOM 6422 N N . ILE B 1 354 ? -14.148 32.094 12.523 1 96.75 354 ILE B N 1
ATOM 6423 C CA . ILE B 1 354 ? -12.859 32.156 11.844 1 96.75 354 ILE B CA 1
ATOM 6424 C C . ILE B 1 354 ? -12.344 30.75 11.594 1 96.75 354 ILE B C 1
ATOM 6426 O O . ILE B 1 354 ? -12.062 30.375 10.453 1 96.75 354 ILE B O 1
ATOM 6430 N N . PRO B 1 355 ? -12.297 29.891 12.641 1 97.44 355 PRO B N 1
ATOM 6431 C CA . PRO B 1 355 ? -11.867 28.516 12.391 1 97.44 355 PRO B CA 1
ATOM 6432 C C . PRO B 1 355 ? -12.766 27.797 11.375 1 97.44 355 PRO B C 1
ATOM 6434 O O . PRO B 1 355 ? -12.266 27.047 10.531 1 97.44 355 PRO B O 1
ATOM 6437 N N . GLN B 1 356 ? -13.969 28.031 11.398 1 96.88 356 GLN B N 1
ATOM 6438 C CA . GLN B 1 356 ? -14.898 27.359 10.492 1 96.88 356 GLN B CA 1
ATOM 6439 C C . GLN B 1 356 ? -14.688 27.828 9.047 1 96.88 356 GLN B C 1
ATOM 6441 O O . GLN B 1 356 ? -14.742 27.016 8.117 1 96.88 356 GLN B O 1
ATOM 6446 N N . TYR B 1 357 ? -14.492 29.125 8.922 1 97 357 TYR B N 1
ATOM 6447 C CA . TYR B 1 357 ? -14.195 29.625 7.582 1 97 357 TYR B CA 1
ATOM 6448 C C . TYR B 1 357 ? -12.898 29.016 7.051 1 97 357 TYR B C 1
ATOM 6450 O O . TYR B 1 357 ? -12.844 28.562 5.902 1 97 357 TYR B O 1
ATOM 6458 N N . LEU B 1 358 ? -11.875 28.984 7.895 1 97.88 358 LEU B N 1
ATOM 6459 C CA . LEU B 1 358 ? -10.609 28.391 7.504 1 97.88 358 LEU B CA 1
ATOM 6460 C C . LEU B 1 358 ? -10.781 26.922 7.156 1 97.88 358 LEU B C 1
ATOM 6462 O O . LEU B 1 358 ? -10.133 26.406 6.238 1 97.88 358 LEU B O 1
ATOM 6466 N N . GLY B 1 359 ? -11.617 26.297 7.926 1 96.81 359 GLY B N 1
ATOM 6467 C CA . GLY B 1 359 ? -11.906 24.891 7.645 1 96.81 359 GLY B CA 1
ATOM 6468 C C . GLY B 1 359 ? -12.539 24.672 6.285 1 96.81 359 GLY B C 1
ATOM 6469 O O . GLY B 1 359 ? -12.188 23.734 5.57 1 96.81 359 GLY B O 1
ATOM 6470 N N . LYS B 1 360 ? -13.352 25.562 5.918 1 94.81 360 LYS B N 1
ATOM 6471 C CA . LYS B 1 360 ? -14.07 25.453 4.648 1 94.81 360 LYS B CA 1
ATOM 6472 C C . LYS B 1 360 ? -13.117 25.609 3.467 1 94.81 360 LYS B C 1
ATOM 6474 O O . LYS B 1 360 ? -13.25 24.906 2.461 1 94.81 360 LYS B O 1
ATOM 6479 N N . VAL B 1 361 ? -12.156 26.438 3.627 1 96.94 361 VAL B N 1
ATOM 6480 C CA . VAL B 1 361 ? -11.266 26.734 2.502 1 96.94 361 VAL B CA 1
ATOM 6481 C C . VAL B 1 361 ? -9.922 26.047 2.719 1 96.94 361 VAL B C 1
ATOM 6483 O O . VAL B 1 361 ? -8.984 26.25 1.942 1 96.94 361 VAL B O 1
ATOM 6486 N N . SER B 1 362 ? -9.812 25.219 3.721 1 96.81 362 SER B N 1
ATOM 6487 C CA . SER B 1 362 ? -8.523 24.703 4.156 1 96.81 362 SER B CA 1
ATOM 6488 C C . SER B 1 362 ? -7.832 23.938 3.031 1 96.81 362 SER B C 1
ATOM 6490 O O . SER B 1 362 ? -6.625 24.078 2.822 1 96.81 362 SER B O 1
ATOM 6492 N N . PHE B 1 363 ? -8.555 23.125 2.236 1 96.81 363 PHE B N 1
ATOM 6493 C CA . PHE B 1 363 ? -7.938 22.312 1.189 1 96.81 363 PHE B CA 1
ATOM 6494 C C . PHE B 1 363 ? -7.43 23.203 0.056 1 96.81 363 PHE B C 1
ATOM 6496 O O . PHE B 1 363 ? -6.305 23.031 -0.411 1 96.81 363 PHE B O 1
ATOM 6503 N N . ALA B 1 364 ? -8.234 24.094 -0.356 1 98.06 364 ALA B N 1
ATOM 6504 C CA . ALA B 1 364 ? -7.82 25.047 -1.381 1 98.06 364 ALA B CA 1
ATOM 6505 C C . ALA B 1 364 ? -6.637 25.891 -0.904 1 98.06 364 ALA B C 1
ATOM 6507 O O . ALA B 1 364 ? -5.691 26.125 -1.659 1 98.06 364 ALA B O 1
ATOM 6508 N N . PHE B 1 365 ? -6.789 26.359 0.328 1 98.38 365 PHE B N 1
ATOM 6509 C CA . PHE B 1 365 ? -5.723 27.141 0.943 1 98.38 365 PHE B CA 1
ATOM 6510 C C . PHE B 1 365 ? -4.418 26.344 0.968 1 98.38 365 PHE B C 1
ATOM 6512 O O . PHE B 1 365 ? -3.357 26.875 0.629 1 98.38 365 PHE B O 1
ATOM 6519 N N . TYR B 1 366 ? -4.504 25.125 1.259 1 97.88 366 TYR B N 1
ATOM 6520 C CA . TYR B 1 366 ? -3.363 24.219 1.312 1 97.88 366 TYR B CA 1
ATOM 6521 C C . TYR B 1 366 ? -2.723 24.062 -0.064 1 97.88 366 TYR B C 1
ATOM 6523 O O . TYR B 1 366 ? -1.496 24.062 -0.189 1 97.88 366 TYR B O 1
ATOM 6531 N N . LEU B 1 367 ? -3.484 23.969 -1.097 1 97.75 367 LEU B N 1
ATOM 6532 C CA . LEU B 1 367 ? -2.996 23.688 -2.445 1 97.75 367 LEU B CA 1
ATOM 6533 C C . LEU B 1 367 ? -2.432 24.969 -3.078 1 97.75 367 LEU B C 1
ATOM 6535 O O . LEU B 1 367 ? -1.506 24.891 -3.893 1 97.75 367 LEU B O 1
ATOM 6539 N N . CYS B 1 368 ? -2.902 26.109 -2.65 1 97.5 368 CYS B N 1
ATOM 6540 C CA . CYS B 1 368 ? -2.574 27.328 -3.357 1 97.5 368 CYS B CA 1
ATOM 6541 C C . CYS B 1 368 ? -1.397 28.047 -2.701 1 97.5 368 CYS B C 1
ATOM 6543 O O . CYS B 1 368 ? -0.665 28.781 -3.361 1 97.5 368 CYS B O 1
ATOM 6545 N N . HIS B 1 369 ? -1.23 27.875 -1.437 1 98.12 369 HIS B N 1
ATOM 6546 C CA . HIS B 1 369 ? -0.288 28.734 -0.742 1 98.12 369 HIS B CA 1
ATOM 6547 C C . HIS B 1 369 ? 1.144 28.484 -1.2 1 98.12 369 HIS B C 1
ATOM 6549 O O . HIS B 1 369 ? 1.949 29.406 -1.29 1 98.12 369 HIS B O 1
ATOM 6555 N N . GLY B 1 370 ? 1.489 27.234 -1.514 1 96.88 370 GLY B N 1
ATOM 6556 C CA . GLY B 1 370 ? 2.846 26.891 -1.908 1 96.88 370 GLY B CA 1
ATOM 6557 C C . GLY B 1 370 ? 3.307 27.625 -3.154 1 96.88 370 GLY B C 1
ATOM 6558 O O . GLY B 1 370 ? 4.262 28.406 -3.107 1 96.88 370 GLY B O 1
ATOM 6559 N N . PRO B 1 371 ? 2.58 27.422 -4.223 1 97.31 371 PRO B N 1
ATOM 6560 C CA . PRO B 1 371 ? 2.949 28.109 -5.461 1 97.31 371 PRO B CA 1
ATOM 6561 C C . PRO B 1 371 ? 2.963 29.641 -5.309 1 97.31 371 PRO B C 1
ATOM 6563 O O . PRO B 1 371 ? 3.818 30.312 -5.887 1 97.31 371 PRO B O 1
ATOM 6566 N N . LEU B 1 372 ? 2.084 30.188 -4.543 1 98.25 372 LEU B N 1
ATOM 6567 C CA . LEU B 1 372 ? 2.018 31.641 -4.352 1 98.25 372 LEU B CA 1
ATOM 6568 C C . LEU B 1 372 ? 3.232 32.125 -3.576 1 98.25 372 LEU B C 1
ATOM 6570 O O . LEU B 1 372 ? 3.822 33.156 -3.934 1 98.25 372 LEU B O 1
ATOM 6574 N N . LEU B 1 373 ? 3.598 31.438 -2.564 1 97.94 373 LEU B N 1
ATOM 6575 C CA . LEU B 1 373 ? 4.77 31.812 -1.783 1 97.94 373 LEU B CA 1
ATOM 6576 C C . LEU B 1 373 ? 6.035 31.734 -2.631 1 97.94 373 LEU B C 1
ATOM 6578 O O . LEU B 1 373 ? 6.891 32.625 -2.559 1 97.94 373 LEU B O 1
ATOM 6582 N N . HIS B 1 374 ? 6.117 30.703 -3.473 1 96.94 374 HIS B N 1
ATOM 6583 C CA . HIS B 1 374 ? 7.324 30.438 -4.25 1 96.94 374 HIS B CA 1
ATOM 6584 C C . HIS B 1 374 ? 7.422 31.375 -5.449 1 96.94 374 HIS B C 1
ATOM 6586 O O . HIS B 1 374 ? 8.508 31.562 -6.008 1 96.94 374 HIS B O 1
ATOM 6592 N N . SER B 1 375 ? 6.355 31.938 -5.867 1 97.06 375 SER B N 1
ATOM 6593 C CA . SER B 1 375 ? 6.355 32.844 -7.008 1 97.06 375 SER B CA 1
ATOM 6594 C C . SER B 1 375 ? 6.297 34.312 -6.555 1 97.06 375 SER B C 1
ATOM 6596 O O . SER B 1 375 ? 7.332 34.969 -6.422 1 97.06 375 SER B O 1
ATOM 6598 N N . ILE B 1 376 ? 5.199 34.719 -5.973 1 97.75 376 ILE B N 1
ATOM 6599 C CA . ILE B 1 376 ? 4.977 36.094 -5.602 1 97.75 376 ILE B CA 1
ATOM 6600 C C . ILE B 1 376 ? 5.668 36.406 -4.273 1 97.75 376 ILE B C 1
ATOM 6602 O O . ILE B 1 376 ? 6.277 37.469 -4.105 1 97.75 376 ILE B O 1
ATOM 6606 N N . GLY B 1 377 ? 5.574 35.531 -3.34 1 97.5 377 GLY B N 1
ATOM 6607 C CA . GLY B 1 377 ? 6.168 35.719 -2.027 1 97.5 377 GLY B CA 1
ATOM 6608 C C . GLY B 1 377 ? 7.656 36 -2.082 1 97.5 377 GLY B C 1
ATOM 6609 O O . GLY B 1 377 ? 8.133 36.969 -1.521 1 97.5 377 GLY B O 1
ATOM 6610 N N . PHE B 1 378 ? 8.367 35.188 -2.775 1 96.5 378 PHE B N 1
ATOM 6611 C CA . PHE B 1 378 ? 9.812 35.312 -2.861 1 96.5 378 PHE B CA 1
ATOM 6612 C C . PHE B 1 378 ? 10.203 36.531 -3.695 1 96.5 378 PHE B C 1
ATOM 6614 O O . PHE B 1 378 ? 11.32 37.031 -3.598 1 96.5 378 PHE B O 1
ATOM 6621 N N . ALA B 1 379 ? 9.289 37 -4.535 1 96.44 379 ALA B N 1
ATOM 6622 C CA . ALA B 1 379 ? 9.555 38.188 -5.344 1 96.44 379 ALA B CA 1
ATOM 6623 C C . ALA B 1 379 ? 9.383 39.438 -4.52 1 96.44 379 ALA B C 1
ATOM 6625 O O . ALA B 1 379 ? 10.141 40.406 -4.68 1 96.44 379 ALA B O 1
ATOM 6626 N N . ILE B 1 380 ? 8.508 39.438 -3.646 1 97.44 380 ILE B N 1
ATOM 6627 C CA . ILE B 1 380 ? 8.125 40.688 -2.982 1 97.44 380 ILE B CA 1
ATOM 6628 C C . ILE B 1 380 ? 8.922 40.844 -1.693 1 97.44 380 ILE B C 1
ATOM 6630 O O . ILE B 1 380 ? 9.211 41.969 -1.274 1 97.44 380 ILE B O 1
ATOM 6634 N N . GLN B 1 381 ? 9.297 39.812 -1.013 1 97.62 381 GLN B N 1
ATOM 6635 C CA . GLN B 1 381 ? 9.891 39.875 0.321 1 97.62 381 GLN B CA 1
ATOM 6636 C C . GLN B 1 381 ? 11.195 40.656 0.3 1 97.62 381 GLN B C 1
ATOM 6638 O O . GLN B 1 381 ? 11.422 41.531 1.155 1 97.62 381 GLN B O 1
ATOM 6643 N N . PRO B 1 382 ? 12.094 40.375 -0.71 1 96.5 382 PRO B N 1
ATOM 6644 C CA . PRO B 1 382 ? 13.312 41.188 -0.777 1 96.5 382 PRO B CA 1
ATOM 6645 C C . PRO B 1 382 ? 13.023 42.688 -0.997 1 96.5 382 PRO B C 1
ATOM 6647 O O . PRO B 1 382 ? 13.742 43.531 -0.474 1 96.5 382 PRO B O 1
ATOM 6650 N N . LYS B 1 383 ? 12.047 42.938 -1.753 1 97.06 383 LYS B N 1
ATOM 6651 C CA . LYS B 1 383 ? 11.672 44.312 -1.988 1 97.06 383 LYS B CA 1
ATOM 6652 C C . LYS B 1 383 ? 11.18 45 -0.705 1 97.06 383 LYS B C 1
ATOM 6654 O O . LYS B 1 383 ? 11.445 46.156 -0.466 1 97.06 383 LYS B O 1
ATOM 6659 N N . ILE B 1 384 ? 10.477 44.25 0.082 1 97.88 384 ILE B N 1
ATOM 6660 C CA . ILE B 1 384 ? 9.984 44.75 1.363 1 97.88 384 ILE B CA 1
ATOM 6661 C C . ILE B 1 384 ? 11.164 45.062 2.281 1 97.88 384 ILE B C 1
ATOM 6663 O O . ILE B 1 384 ? 11.219 46.125 2.9 1 97.88 384 ILE B O 1
ATOM 6667 N N . TRP B 1 385 ? 12.078 44.219 2.389 1 96.75 385 TRP B N 1
ATOM 6668 C CA . TRP B 1 385 ? 13.25 44.406 3.238 1 96.75 385 TRP B CA 1
ATOM 6669 C C . TRP B 1 385 ? 14.117 45.531 2.711 1 96.75 385 TRP B C 1
ATOM 6671 O O . TRP B 1 385 ? 14.781 46.25 3.486 1 96.75 385 TRP B O 1
ATOM 6681 N N . ASN B 1 386 ? 14.141 45.688 1.423 1 96.25 386 ASN B N 1
ATOM 6682 C CA . ASN B 1 386 ? 14.859 46.812 0.857 1 96.25 386 ASN B CA 1
ATOM 6683 C C . ASN B 1 386 ? 14.203 48.156 1.249 1 96.25 386 ASN B C 1
ATOM 6685 O O . ASN B 1 386 ? 14.891 49.156 1.402 1 96.25 386 ASN B O 1
ATOM 6689 N N . THR B 1 387 ? 12.992 48.156 1.369 1 97.06 387 THR B N 1
ATOM 6690 C CA . THR B 1 387 ? 12.25 49.375 1.692 1 97.06 387 THR B CA 1
ATOM 6691 C C . THR B 1 387 ? 12.32 49.656 3.188 1 97.06 387 THR B C 1
ATOM 6693 O O . THR B 1 387 ? 12.562 50.812 3.588 1 97.06 387 THR B O 1
ATOM 6696 N N . PHE B 1 388 ? 12.141 48.625 4.055 1 96.19 388 PHE B N 1
ATOM 6697 C CA . PHE B 1 388 ? 11.992 48.844 5.488 1 96.19 388 PHE B CA 1
ATOM 6698 C C . PHE B 1 388 ? 13.281 48.5 6.223 1 96.19 388 PHE B C 1
ATOM 6700 O O . PHE B 1 388 ? 13.406 48.75 7.418 1 96.19 388 PHE B O 1
ATOM 6707 N N . GLY B 1 389 ? 14.164 47.875 5.531 1 93.25 389 GLY B N 1
ATOM 6708 C CA . GLY B 1 389 ? 15.406 47.469 6.152 1 93.25 389 GLY B CA 1
ATOM 6709 C C . GLY B 1 389 ? 15.344 46.094 6.773 1 93.25 389 GLY B C 1
ATOM 6710 O O . GLY B 1 389 ? 14.258 45.594 7.074 1 93.25 389 GLY B O 1
ATOM 6711 N N . HIS B 1 390 ? 16.453 45.438 6.855 1 92.31 390 HIS B N 1
ATOM 6712 C CA . HIS B 1 390 ? 16.531 44.125 7.484 1 92.31 390 HIS B CA 1
ATOM 6713 C C . HIS B 1 390 ? 17.828 43.969 8.297 1 92.31 390 HIS B C 1
ATOM 6715 O O . HIS B 1 390 ? 18.281 42.875 8.57 1 92.31 390 HIS B O 1
ATOM 6721 N N . GLU B 1 391 ? 18.453 45.062 8.664 1 93.44 391 GLU B N 1
ATOM 6722 C CA . GLU B 1 391 ? 19.75 45.094 9.328 1 93.44 391 GLU B CA 1
ATOM 6723 C C . GLU B 1 391 ? 19.625 44.719 10.805 1 93.44 391 GLU B C 1
ATOM 6725 O O . GLU B 1 391 ? 20.5 44.062 11.367 1 93.44 391 GLU B O 1
ATOM 6730 N N . THR B 1 392 ? 18.562 45.188 11.398 1 94.62 392 THR B N 1
ATOM 6731 C CA . THR B 1 392 ? 18.281 44.812 12.781 1 94.62 392 THR B CA 1
ATOM 6732 C C . THR B 1 392 ? 17.219 43.719 12.852 1 94.62 392 THR B C 1
ATOM 6734 O O . THR B 1 392 ? 16.453 43.531 11.898 1 94.62 392 THR B O 1
ATOM 6737 N N . LEU B 1 393 ? 17.203 43.031 14 1 93.81 393 LEU B N 1
ATOM 6738 C CA . LEU B 1 393 ? 16.219 42 14.18 1 93.81 393 LEU B CA 1
ATOM 6739 C C . LEU B 1 393 ? 14.797 42.562 14.102 1 93.81 393 LEU B C 1
ATOM 6741 O O . LEU B 1 393 ? 13.906 41.938 13.523 1 93.81 393 LEU B O 1
ATOM 6745 N N . ALA B 1 394 ? 14.609 43.688 14.617 1 95.5 394 ALA B N 1
ATOM 6746 C CA . ALA B 1 394 ? 13.289 44.312 14.617 1 95.5 394 ALA B CA 1
ATOM 6747 C C . ALA B 1 394 ? 12.844 44.656 13.203 1 95.5 394 ALA B C 1
ATOM 6749 O O . ALA B 1 394 ? 11.688 44.438 12.844 1 95.5 394 ALA B O 1
ATOM 6750 N N . MET B 1 395 ? 13.758 45.219 12.445 1 96 395 MET B N 1
ATOM 6751 C CA . MET B 1 395 ? 13.445 45.531 11.055 1 96 395 MET B CA 1
ATOM 6752 C C . MET B 1 395 ? 13.164 44.281 10.25 1 96 395 MET B C 1
ATOM 6754 O O . MET B 1 395 ? 12.234 44.25 9.438 1 96 395 MET B O 1
ATOM 6758 N N . TRP B 1 396 ? 13.992 43.312 10.508 1 96.19 396 TRP B N 1
ATOM 6759 C CA . TRP B 1 396 ? 13.836 42.062 9.82 1 96.19 396 TRP B CA 1
ATOM 6760 C C . TRP B 1 396 ? 12.469 41.438 10.117 1 96.19 396 TRP B C 1
ATOM 6762 O O . TRP B 1 396 ? 11.758 41.031 9.195 1 96.19 396 TRP B O 1
ATOM 6772 N N . CYS B 1 397 ? 12.07 41.438 11.367 1 96.19 397 CYS B N 1
ATOM 6773 C CA . CYS B 1 397 ? 10.797 40.875 11.789 1 96.19 397 CYS B CA 1
ATOM 6774 C C . CYS B 1 397 ? 9.625 41.688 11.25 1 96.19 397 CYS B C 1
ATOM 6776 O O . CYS B 1 397 ? 8.594 41.156 10.883 1 96.19 397 CYS B O 1
ATOM 6778 N N . PHE B 1 398 ? 9.867 42.969 11.234 1 97.44 398 PHE B N 1
ATOM 6779 C CA . PHE B 1 398 ? 8.82 43.812 10.695 1 97.44 398 PHE B CA 1
ATOM 6780 C C . PHE B 1 398 ? 8.586 43.531 9.219 1 97.44 398 PHE B C 1
ATOM 6782 O O . PHE B 1 398 ? 7.441 43.438 8.766 1 97.44 398 PHE B O 1
ATOM 6789 N N . GLY B 1 399 ? 9.641 43.438 8.445 1 97.88 399 GLY B N 1
ATOM 6790 C CA . GLY B 1 399 ? 9.523 43.031 7.051 1 97.88 399 GLY B CA 1
ATOM 6791 C C . GLY B 1 399 ? 8.812 41.719 6.863 1 97.88 399 GLY B C 1
ATOM 6792 O O . GLY B 1 399 ? 7.992 41.562 5.957 1 97.88 399 GLY B O 1
ATOM 6793 N N . LEU B 1 400 ? 9.141 40.781 7.727 1 97.75 400 LEU B N 1
ATOM 6794 C CA . LEU B 1 400 ? 8.469 39.5 7.668 1 97.75 400 LEU B CA 1
ATOM 6795 C C . LEU B 1 400 ? 6.98 39.656 7.938 1 97.75 400 LEU B C 1
ATOM 6797 O O . LEU B 1 400 ? 6.16 39 7.285 1 97.75 400 LEU B O 1
ATOM 6801 N N . ALA B 1 401 ? 6.648 40.438 8.883 1 98.12 401 ALA B N 1
ATOM 6802 C CA . ALA B 1 401 ? 5.246 40.656 9.234 1 98.12 401 ALA B CA 1
ATOM 6803 C C . ALA B 1 401 ? 4.473 41.25 8.055 1 98.12 401 ALA B C 1
ATOM 6805 O O . ALA B 1 401 ? 3.33 40.844 7.797 1 98.12 401 ALA B O 1
ATOM 6806 N N . VAL B 1 402 ? 5.086 42.188 7.375 1 98.38 402 VAL B N 1
ATOM 6807 C CA . VAL B 1 402 ? 4.461 42.812 6.215 1 98.38 402 VAL B CA 1
ATOM 6808 C C . VAL B 1 402 ? 4.27 41.75 5.113 1 98.38 402 VAL B C 1
ATOM 6810 O O . VAL B 1 402 ? 3.18 41.625 4.547 1 98.38 402 VAL B O 1
ATOM 6813 N N . GLY B 1 403 ? 5.316 41.062 4.812 1 98.5 403 GLY B N 1
ATOM 6814 C CA . GLY B 1 403 ? 5.223 40 3.812 1 98.5 403 GLY B CA 1
ATOM 6815 C C . GLY B 1 403 ? 4.199 38.938 4.16 1 98.5 403 GLY B C 1
ATOM 6816 O O . GLY B 1 403 ? 3.436 38.5 3.299 1 98.5 403 GLY B O 1
ATOM 6817 N N . TRP B 1 404 ? 4.215 38.531 5.41 1 98.5 404 TRP B N 1
ATOM 6818 C CA . TRP B 1 404 ? 3.271 37.531 5.898 1 98.5 404 TRP B CA 1
ATOM 6819 C C . TRP B 1 404 ? 1.833 38 5.691 1 98.5 404 TRP B C 1
ATOM 6821 O O . TRP B 1 404 ? 0.997 37.219 5.191 1 98.5 404 TRP B O 1
ATOM 6831 N N . THR B 1 405 ? 1.537 39.219 6.086 1 98.62 405 THR B N 1
ATOM 6832 C CA . THR B 1 405 ? 0.187 39.75 5.973 1 98.62 405 THR B CA 1
ATOM 6833 C C . THR B 1 405 ? -0.253 39.812 4.512 1 98.62 405 THR B C 1
ATOM 6835 O O . THR B 1 405 ? -1.377 39.406 4.184 1 98.62 405 THR B O 1
ATOM 6838 N N . MET B 1 406 ? 0.607 40.219 3.629 1 98.62 406 MET B N 1
ATOM 6839 C CA . MET B 1 406 ? 0.294 40.312 2.207 1 98.62 406 MET B CA 1
ATOM 6840 C C . MET B 1 406 ? 0.061 38.938 1.602 1 98.62 406 MET B C 1
ATOM 6842 O O . MET B 1 406 ? -0.923 38.719 0.89 1 98.62 406 MET B O 1
ATOM 6846 N N . MET B 1 407 ? 0.912 38.062 1.925 1 98.69 407 MET B N 1
ATOM 6847 C CA . MET B 1 407 ? 0.82 36.719 1.319 1 98.69 407 MET B CA 1
ATOM 6848 C C . MET B 1 407 ? -0.341 35.938 1.913 1 98.69 407 MET B C 1
ATOM 6850 O O . MET B 1 407 ? -0.954 35.125 1.229 1 98.69 407 MET B O 1
ATOM 6854 N N . LEU B 1 408 ? -0.615 36.125 3.23 1 98.75 408 LEU B N 1
ATOM 6855 C CA . LEU B 1 408 ? -1.792 35.5 3.816 1 98.75 408 LEU B CA 1
ATOM 6856 C C . LEU B 1 408 ? -3.064 35.969 3.113 1 98.75 408 LEU B C 1
ATOM 6858 O O . LEU B 1 408 ? -3.904 35.125 2.74 1 98.75 408 LEU B O 1
ATOM 6862 N N . ALA B 1 409 ? -3.145 37.25 2.93 1 98.62 409 ALA B N 1
ATOM 6863 C CA . ALA B 1 409 ? -4.309 37.812 2.25 1 98.62 409 ALA B CA 1
ATOM 6864 C C . ALA B 1 409 ? -4.426 37.281 0.828 1 98.62 409 ALA B C 1
ATOM 6866 O O . ALA B 1 409 ? -5.504 36.844 0.41 1 98.62 409 ALA B O 1
ATOM 6867 N N . LEU B 1 410 ? -3.338 37.281 0.138 1 98.62 410 LEU B N 1
ATOM 6868 C CA . LEU B 1 410 ? -3.344 36.781 -1.24 1 98.62 410 LEU B CA 1
ATOM 6869 C C . LEU B 1 410 ? -3.697 35.312 -1.302 1 98.62 410 LEU B C 1
ATOM 6871 O O . LEU B 1 410 ? -4.48 34.875 -2.158 1 98.62 410 LEU B O 1
ATOM 6875 N N . SER B 1 411 ? -3.117 34.531 -0.436 1 98.69 411 SER B N 1
ATOM 6876 C CA . SER B 1 411 ? -3.354 33.094 -0.422 1 98.69 411 SER B CA 1
ATOM 6877 C C . SER B 1 411 ? -4.801 32.781 -0.062 1 98.69 411 SER B C 1
ATOM 6879 O O . SER B 1 411 ? -5.414 31.891 -0.66 1 98.69 411 SER B O 1
ATOM 6881 N N . LEU B 1 412 ? -5.34 33.469 0.915 1 98.56 412 LEU B N 1
ATOM 6882 C CA . LEU B 1 412 ? -6.723 33.219 1.313 1 98.56 412 LEU B CA 1
ATOM 6883 C C . LEU B 1 412 ? -7.688 33.656 0.209 1 98.56 412 LEU B C 1
ATOM 6885 O O . LEU B 1 412 ? -8.688 32.969 -0.042 1 98.56 412 LEU B O 1
ATOM 6889 N N . CYS B 1 413 ? -7.391 34.75 -0.434 1 98.5 413 CYS B N 1
ATOM 6890 C CA . CYS B 1 413 ? -8.227 35.219 -1.542 1 98.5 413 CYS B CA 1
ATOM 6891 C C . CYS B 1 413 ? -8.203 34.188 -2.686 1 98.5 413 CYS B C 1
ATOM 6893 O O . CYS B 1 413 ? -9.25 33.844 -3.227 1 98.5 413 CYS B O 1
ATOM 6895 N N . THR B 1 414 ? -7.051 33.75 -3.027 1 98.38 414 THR B N 1
ATOM 6896 C CA . THR B 1 414 ? -6.91 32.781 -4.086 1 98.38 414 THR B CA 1
ATOM 6897 C C . THR B 1 414 ? -7.594 31.469 -3.693 1 98.38 414 THR B C 1
ATOM 6899 O O . THR B 1 414 ? -8.25 30.828 -4.52 1 98.38 414 THR B O 1
ATOM 6902 N N . ALA B 1 415 ? -7.395 31.094 -2.465 1 98.31 415 ALA B N 1
ATOM 6903 C CA . ALA B 1 415 ? -8.016 29.875 -1.958 1 98.31 415 ALA B CA 1
ATOM 6904 C C . ALA B 1 415 ? -9.539 29.953 -2.029 1 98.31 415 ALA B C 1
ATOM 6906 O O . ALA B 1 415 ? -10.203 28.984 -2.379 1 98.31 415 ALA B O 1
ATOM 6907 N N . HIS B 1 416 ? -10.016 31.094 -1.669 1 97.94 416 HIS B N 1
ATOM 6908 C CA . HIS B 1 416 ? -11.461 31.297 -1.711 1 97.94 416 HIS B CA 1
ATOM 6909 C C . HIS B 1 416 ? -12 31.141 -3.131 1 97.94 416 HIS B C 1
ATOM 6911 O O . HIS B 1 416 ? -13.031 30.5 -3.344 1 97.94 416 HIS B O 1
ATOM 6917 N N . VAL B 1 417 ? -11.32 31.672 -4.062 1 98.06 417 VAL B N 1
ATOM 6918 C CA . VAL B 1 417 ? -11.711 31.578 -5.465 1 98.06 417 VAL B CA 1
ATOM 6919 C C . VAL B 1 417 ? -11.617 30.125 -5.93 1 98.06 417 VAL B C 1
ATOM 6921 O O . VAL B 1 417 ? -12.531 29.625 -6.574 1 98.06 417 VAL B O 1
ATOM 6924 N N . PHE B 1 418 ? -10.562 29.516 -5.613 1 97.94 418 PHE B N 1
ATOM 6925 C CA . PHE B 1 418 ? -10.359 28.125 -5.992 1 97.94 418 PHE B CA 1
ATOM 6926 C C . PHE B 1 418 ? -11.422 27.234 -5.367 1 97.94 418 PHE B C 1
ATOM 6928 O O . PHE B 1 418 ? -11.93 26.312 -6.016 1 97.94 418 PHE B O 1
ATOM 6935 N N . TYR B 1 419 ? -11.703 27.5 -4.137 1 96.69 419 TYR B N 1
ATOM 6936 C CA . TYR B 1 419 ? -12.742 26.75 -3.43 1 96.69 419 TYR B CA 1
ATOM 6937 C C . TYR B 1 419 ? -14.086 26.891 -4.133 1 96.69 419 TYR B C 1
ATOM 6939 O O . TYR B 1 419 ? -14.766 25.891 -4.395 1 96.69 419 TYR B O 1
ATOM 6947 N N . LYS B 1 420 ? -14.445 28.047 -4.539 1 96.56 420 LYS B N 1
ATOM 6948 C CA . LYS B 1 420 ? -15.758 28.344 -5.117 1 96.56 420 LYS B CA 1
ATOM 6949 C C . LYS B 1 420 ? -15.859 27.828 -6.547 1 96.56 420 LYS B C 1
ATOM 6951 O O . LYS B 1 420 ? -16.891 27.297 -6.945 1 96.56 420 LYS B O 1
ATOM 6956 N N . PHE B 1 421 ? -14.758 27.844 -7.258 1 96 421 PHE B N 1
ATOM 6957 C CA . PHE B 1 421 ? -14.891 27.641 -8.695 1 96 421 PHE B CA 1
ATOM 6958 C C . PHE B 1 421 ? -14.312 26.281 -9.102 1 96 421 PHE B C 1
ATOM 6960 O O . PHE B 1 421 ? -14.555 25.812 -10.211 1 96 421 PHE B O 1
ATOM 6967 N N . VAL B 1 422 ? -13.594 25.688 -8.25 1 95.19 422 VAL B N 1
ATOM 6968 C CA . VAL B 1 422 ? -13 24.406 -8.617 1 95.19 422 VAL B CA 1
ATOM 6969 C C . VAL B 1 422 ? -13.461 23.328 -7.637 1 95.19 422 VAL B C 1
ATOM 6971 O O . VAL B 1 422 ? -14.125 22.375 -8.031 1 95.19 422 VAL B O 1
ATOM 6974 N N . ASP B 1 423 ? -13.195 23.562 -6.383 1 93 423 ASP B N 1
ATOM 6975 C CA . ASP B 1 423 ? -13.469 22.531 -5.375 1 93 423 ASP B CA 1
ATOM 6976 C C . ASP B 1 423 ? -14.961 22.203 -5.312 1 93 423 ASP B C 1
ATOM 6978 O O . ASP B 1 423 ? -15.352 21.031 -5.371 1 93 423 ASP B O 1
ATOM 6982 N N . MET B 1 424 ? -15.789 23.172 -5.195 1 92.19 424 MET B N 1
ATOM 6983 C CA . MET B 1 424 ? -17.234 22.953 -5.023 1 92.19 424 MET B CA 1
ATOM 6984 C C . MET B 1 424 ? -17.828 22.297 -6.262 1 92.19 424 MET B C 1
ATOM 6986 O O . MET B 1 424 ? -18.562 21.312 -6.152 1 92.19 424 MET B O 1
ATOM 6990 N N . PRO B 1 425 ? -17.531 22.734 -7.418 1 91.94 425 PRO B N 1
ATOM 6991 C CA . PRO B 1 425 ? -18.047 22.062 -8.602 1 91.94 425 PRO B CA 1
ATOM 6992 C C . PRO B 1 425 ? -17.562 20.609 -8.703 1 91.94 425 PRO B C 1
ATOM 6994 O O . PRO B 1 425 ? -18.328 19.734 -9.156 1 91.94 425 PRO B O 1
ATOM 6997 N N . LEU B 1 426 ? -16.344 20.391 -8.328 1 90.12 426 LEU B N 1
ATOM 6998 C CA . LEU B 1 426 ? -15.82 19.031 -8.391 1 90.12 426 LEU B CA 1
ATOM 6999 C C . LEU B 1 426 ? -16.562 18.109 -7.422 1 90.12 426 LEU B C 1
ATOM 7001 O O . LEU B 1 426 ? -16.844 16.953 -7.746 1 90.12 426 LEU B O 1
ATOM 7005 N N . VAL B 1 427 ? -16.828 18.578 -6.285 1 85.81 427 VAL B N 1
ATOM 7006 C CA . VAL B 1 427 ? -17.578 17.812 -5.297 1 85.81 427 VAL B CA 1
ATOM 7007 C C . VAL B 1 427 ? -18.969 17.5 -5.832 1 85.81 427 VAL B C 1
ATOM 7009 O O . VAL B 1 427 ? -19.453 16.375 -5.695 1 85.81 427 VAL B O 1
ATOM 7012 N N . ARG B 1 428 ? -19.562 18.391 -6.535 1 87.12 428 ARG B N 1
ATOM 7013 C CA . ARG B 1 428 ? -20.891 18.188 -7.113 1 87.12 428 ARG B CA 1
ATOM 7014 C C . ARG B 1 428 ? -20.844 17.188 -8.266 1 87.12 428 ARG B C 1
ATOM 7016 O O . ARG B 1 428 ? -21.734 16.359 -8.406 1 87.12 428 ARG B O 1
ATOM 7023 N N . ALA B 1 429 ? -19.859 17.281 -8.977 1 84.38 429 ALA B N 1
ATOM 7024 C CA . ALA B 1 429 ? -19.703 16.391 -10.117 1 84.38 429 ALA B CA 1
ATOM 7025 C C . ALA B 1 429 ? -19.531 14.945 -9.664 1 84.38 429 ALA B C 1
ATOM 7027 O O . ALA B 1 429 ? -20.016 14.016 -10.305 1 84.38 429 ALA B O 1
ATOM 7028 N N . THR B 1 430 ? -18.828 14.773 -8.633 1 79.56 430 THR B N 1
ATOM 7029 C CA . THR B 1 430 ? -18.578 13.43 -8.141 1 79.56 430 THR B CA 1
ATOM 7030 C C . THR B 1 430 ? -19.859 12.781 -7.625 1 79.56 430 THR B C 1
ATOM 7032 O O . THR B 1 430 ? -20 11.562 -7.668 1 79.56 430 THR B O 1
ATOM 7035 N N . ARG B 1 431 ? -20.734 13.516 -7.203 1 77.19 431 ARG B N 1
ATOM 7036 C CA . ARG B 1 431 ? -22 12.992 -6.73 1 77.19 431 ARG B CA 1
ATOM 7037 C C . ARG B 1 431 ? -22.844 12.484 -7.891 1 77.19 431 ARG B C 1
ATOM 7039 O O . ARG B 1 431 ? -23.641 11.547 -7.734 1 77.19 431 ARG B O 1
ATOM 7046 N N . TRP B 1 432 ? -22.578 13.039 -9.039 1 76.38 432 TRP B N 1
ATOM 7047 C CA . TRP B 1 432 ? -23.328 12.633 -10.227 1 76.38 432 TRP B CA 1
ATOM 7048 C C . TRP B 1 432 ? -22.828 11.281 -10.742 1 76.38 432 TRP B C 1
ATOM 7050 O O . TRP B 1 432 ? -23.578 10.57 -11.43 1 76.38 432 TRP B O 1
ATOM 7060 N N . LEU B 1 433 ? -21.641 10.93 -10.438 1 69.31 433 LEU B N 1
ATOM 7061 C CA . LEU B 1 433 ? -21.078 9.656 -10.891 1 69.31 433 LEU B CA 1
ATOM 7062 C C . LEU B 1 433 ? -21.781 8.484 -10.203 1 69.31 433 LEU B C 1
ATOM 7064 O O . LEU B 1 433 ? -21.828 7.379 -10.75 1 69.31 433 LEU B O 1
ATOM 7068 N N . GLU B 1 434 ? -22.359 8.781 -9.125 1 66.25 434 GLU B N 1
ATOM 7069 C CA . GLU B 1 434 ? -23.047 7.715 -8.414 1 66.25 434 GLU B CA 1
ATOM 7070 C C . GLU B 1 434 ? -24.484 7.578 -8.898 1 66.25 434 GLU B C 1
ATOM 7072 O O . GLU B 1 434 ? -25.172 8.578 -9.125 1 66.25 434 GLU B O 1
#